Protein AF-0000000079965538 (afdb_homodimer)

Radius of gyration: 33.26 Å; Cα contacts (8 Å, |Δi|>4): 2580; chains: 2; bounding box: 80×128×108 Å

Solvent-accessible surface area (backbone atoms only — not comparable to full-atom values): 58099 Å² total; per-residue (Å²): 126,87,72,75,76,78,76,81,76,79,78,73,76,74,78,76,73,77,70,75,72,71,73,68,72,66,69,77,70,82,68,76,47,33,67,59,51,51,52,51,25,42,48,55,34,40,27,68,70,48,57,70,65,56,47,27,44,31,38,38,20,64,74,40,28,33,28,42,28,76,57,60,20,33,46,84,71,29,68,62,23,52,32,22,52,32,27,33,43,33,43,35,40,38,50,88,47,96,38,49,36,37,37,40,38,40,36,33,32,50,25,67,83,47,25,72,65,29,55,68,41,73,47,46,40,30,27,38,36,34,30,38,67,96,81,27,34,26,27,33,68,35,40,12,80,42,66,78,36,64,81,39,70,45,77,30,66,39,45,8,54,58,12,35,49,51,37,54,49,48,49,69,71,35,92,57,38,64,59,52,45,58,72,64,69,45,68,39,56,43,72,47,76,43,66,62,33,77,32,47,30,35,29,29,67,86,76,53,36,32,44,27,33,35,88,86,67,35,36,72,31,36,37,33,35,73,38,53,31,82,39,68,27,80,37,39,48,30,40,34,39,37,74,65,40,76,54,87,62,25,57,41,63,29,34,40,32,34,28,42,60,69,71,43,56,35,30,42,36,31,36,77,41,78,45,67,61,62,94,68,63,91,66,72,79,58,76,81,83,79,85,48,80,68,22,45,52,42,87,46,94,89,57,38,59,40,60,52,49,58,30,47,73,61,49,60,60,81,66,80,88,80,71,43,66,87,60,42,45,74,44,60,87,42,85,79,38,75,46,38,36,41,36,36,52,78,77,60,40,37,41,36,36,42,50,44,84,89,63,46,25,36,32,42,41,20,32,50,73,54,38,59,39,49,52,51,42,30,42,71,73,69,67,39,65,62,41,32,36,28,44,39,28,78,39,44,73,28,28,54,11,44,62,60,45,48,72,73,64,20,25,39,44,40,50,58,90,48,54,74,58,43,50,48,62,64,71,49,78,85,30,50,45,69,28,39,67,89,44,52,46,64,52,68,45,93,54,41,26,43,37,43,37,44,42,72,60,42,60,62,30,61,57,25,35,41,35,42,40,34,37,48,76,58,44,72,79,49,74,36,37,33,41,40,57,77,47,58,33,67,80,38,51,89,58,35,63,57,51,48,31,45,47,50,50,52,51,38,50,75,41,17,46,34,45,79,19,33,28,46,30,22,27,47,56,68,52,38,47,52,60,54,32,62,72,67,65,49,46,68,48,91,32,31,51,73,47,39,68,79,69,127,129,87,82,86,82,85,83,76,82,71,81,74,72,81,78,76,74,75,71,77,74,74,74,70,73,67,71,78,70,84,68,74,47,34,67,57,50,51,52,51,26,42,48,55,35,39,26,69,69,46,58,70,65,54,46,28,45,32,38,38,20,64,75,40,27,32,27,40,27,78,58,59,20,34,46,85,73,28,69,62,23,52,33,23,50,32,28,32,42,33,44,36,39,38,49,84,46,96,38,48,37,37,36,40,40,40,37,34,32,50,26,67,84,46,25,73,64,31,57,70,43,72,48,46,41,29,28,37,37,34,31,40,68,96,82,28,34,26,26,33,67,34,39,12,80,43,65,80,37,65,82,39,70,45,77,30,66,38,45,8,55,58,14,35,49,51,37,54,48,47,50,67,71,35,91,58,39,66,59,51,46,58,71,64,68,46,66,38,57,43,74,47,76,44,64,62,32,78,32,48,30,36,28,28,69,85,76,53,37,32,43,24,32,34,87,86,67,39,36,73,32,36,36,36,36,75,38,54,30,80,40,70,26,80,37,41,47,31,41,34,41,35,74,64,40,78,53,88,62,25,57,41,64,29,34,40,32,33,29,41,61,68,70,43,55,34,30,43,36,31,34,76,42,78,43,68,62,62,92,68,65,89,66,72,79,58,76,80,83,77,85,49,79,67,21,43,53,43,87,46,93,90,56,37,60,40,60,53,48,59,29,47,73,62,48,61,61,80,65,80,88,79,71,44,68,87,60,42,45,73,44,60,87,41,83,79,37,75,44,38,34,41,36,36,53,76,78,61,42,39,39,37,35,40,51,43,84,88,62,45,25,36,33,41,42,20,32,50,72,54,36,59,40,50,50,52,43,32,42,70,73,70,66,39,64,61,42,32,36,29,46,39,29,77,38,43,73,29,29,53,11,43,62,62,44,47,73,74,64,20,27,40,43,39,48,57,89,48,52,73,58,44,50,49,62,64,71,50,79,88,31,51,43,69,27,40,66,91,45,54,45,64,51,67,46,90,55,40,28,43,36,43,38,44,42,73,60,43,61,60,29,59,57,26,34,40,34,42,37,34,41,48,76,58,44,74,79,50,74,36,36,33,40,39,56,77,47,58,32,68,80,37,50,88,58,35,63,56,51,48,31,45,48,50,51,53,51,38,49,74,42,17,46,34,43,79,18,33,29,44,30,24,28,47,57,69,52,38,47,53,61,54,34,62,72,68,65,50,46,67,48,90,31,30,53,72,48,38,70,78,68,129

Sequence (1104 aa):
MFPNYSIATLLALSSHVLGHSISCRQENSSTSDPQILLGQTITALGGNESISALQSVAYIGGTIFRSKSILFAISLDGLDAPGVTTGLQNITFSYSEPSVTQRIDKFAQLGSHFTFGRPNLPPMDYSMVVQTGDSGFASIVRGSFNFYAPTAEPTGYTDGLLAEYMISEAHKWNPLLLSTIQSNSNLSFRQETVGAVQLSGVYDENLGIAVFLDPQTQLPHTIRTYENHPFFGPSTADLRVSHYRTVEGVQLPSRFKQIYNNKHVLSDYRADEILVDSEIAADFFAVTGTIPETSVPARNPEYDFAEIGESTAVFFWAGPFSGTLETLQAIQPIADLPSLWQLDFGSGFRQAVVELDDGSVIVIDASAHQSKVLIEWAEQTLGKPVTHVWPSHHHHDHAFGLTDYVAIGAKVILPETSVGYYAALNLSDAQVITYTVDTPYTVSDNRTQLALVHMGDTIHAEDIGYAYIRPAFPTTNSSTAIFDADHCNLNFVETFDQGTTEALLSSLAADGVAANAMLIAAHGPVGTLQNLTNVTSFPYPNHSPLDFQYSSMFPNYSIATLLALSSHVLGHSISCRQENSSTSDPQILLGQTITALGGNESISALQSVAYIGGTIFRSKSILFAISLDGLDAPGVTTGLQNITFSYSEPSVTQRIDKFAQLGSHFTFGRPNLPPMDYSMVVQTGDSGFASIVRGSFNFYAPTAEPTGYTDGLLAEYMISEAHKWNPLLLSTIQSNSNLSFRQETVGAVQLSGVYDENLGIAVFLDPQTQLPHTIRTYENHPFFGPSTADLRVSHYRTVEGVQLPSRFKQIYNNKHVLSDYRADEILVDSEIAADFFAVTGTIPETSVPARNPEYDFAEIGESTAVFFWAGPFSGTLETLQAIQPIADLPSLWQLDFGSGFRQAVVELDDGSVIVIDASAHQSKVLIEWAEQTLGKPVTHVWPSHHHHDHAFGLTDYVAIGAKVILPETSVGYYAALNLSDAQVITYTVDTPYTVSDNRTQLALVHMGDTIHAEDIGYAYIRPAFPTTNSSTAIFDADHCNLNFVETFDQGTTEALLSSLAADGVAANAMLIAAHGPVGTLQNLTNVTSFPYPNHSPLDFQYSS

InterPro domains:
  IPR001279 Metallo-beta-lactamase [PF00753] (353-417)
  IPR036866 Ribonuclease Z/Hydroxyacylglutathione hydrolase-like [G3DSA:3.60.15.10] (341-538)
  IPR036866 Ribonuclease Z/Hydroxyacylglutathione hydrolase-like [SSF56281] (348-529)

Foldseek 3Di:
DCPDPPDPPDPPPPPPPPPPPPPPPPPLPPDQFQVVLLQLQCVLFQHPVQLVPFFKKKQWFFPFKWFFAPLQAQELPATDHTLFPGWTWMWMWGPPDVKIKIKIWIWGFGTPLLCQQPLPGHTAGWMWMWIDDQQTWIFTDAFDLASNCRGDGTPTTDFQALNQLVNLVCLQQDPCVSVVLVVLVAKGKDWDDAQHDIFIFIARPVSQKTFTADSVSSYTAKIWHWWQDQQPGIKIWIKGFDDWDQDSSGTDGFWIWIDIRNPHTGIITGRPDMDTPDDDDPCNNPGDDDQDPRRNHDDDPLDMSNNSVSCVSNSNDDDDQDFALVQKDWDDPFPLQNQKIWIDRPPQFIWMWGAAPVQAIETEFAARPVLVRVQVCCCVPVVGGHAEYEQQADNHRGPSRVLVCVVVPHAYEFAPVNVSSRVSSVDDPVRYHHAHQVGWDWDDDQFKIKTWHFQCDAPRHRGGTKMKMFTLDDDQPGEIAIEHERLAALVCRLSDDLVSLVSVQVVCQVQLPAQFYWYHYRGHDTGGNVSSCVNNVDDGDNGGNVRGNNRD/DDDDDDDDPPPDDPDPPPPPPPPPPPPLPPDQDQVVLLQLQCVLFQHDVQLVPFFKKKQWFFPFKWFFAPLQAQELPATDHTLFPGWTWMWMWGPPDVKIKIKIWIWGQGTPLLCQQVLPRHTATWMWMWIDDQQTWIFTDAFDLASNCRGDGTPTTDFQALNQLVNLVCLQQDPCNSVVLVVLVAKGKDWDDAQHDIFIFIARPVSQKTFTADSVSSYTAKIWHWWQDQQPGIKIWIKGFDDWDQDSSGTDGFWIWIDIRNPHTGIITGRPDMDTPDDDDPCNNPGDDDQDPRRNHDDDPLDMSNNSVSCVSNSNDDDDDDFALVQKDWDDPFPLQNQKIWIDRPPQFIWMWGAAPVQAIETEFAARPVLVRVQVCCCVPVVGGHAEYEQQADNHRGPSRVLVCVVVPHAYEFAPVNVSSRVSSVADPVRYHHAHQVGWDWDDDQFKIKTWHFLCDAPRHRGGTKMKMFTLDDDQPGEIAIEHERLAALVCRLSDDLVSLVSVQVVCQVQLPAQFYWYHYRGHDTGGNVSSCVNNVDDGDNGGNVRGNNRD

Organism: NCBI:txid1448308

Secondary structure (DSSP, 8-state):
---------------------------------HHHHHHHHHHHHT-HHHHHT--EEEEEESS-EEEE-STT-SSSSS---EEEEEEEEEEEEE-SSSS-EEEEEEEEEEPGGGGGT-TT-PPEEEEEEEE-STT-EEEEEEEE--TT-TTPPP-EEPPHHHHHHHHHHHHHH-TTHHHHHHHHT-EEEEEEEETTEEEEEEEETTTTEEEEE-TTT-SEEEEEEEEEETTTEEEEEEEEEES-EEETTEEE--EEEEEETTTEEEEEEE-SEEEES----TTTT---SPPPGGGS---BTTB-HHHHHHHHHTT----S----TTT-EEE---TT-TTEEEEE-SSSBEEEEEE-TTS-EEEES--TTHHHHHHHHIIIIISS---EEE-SSSSGGGTTTHHHHHHTT-EEEEEGGGGGGGGGG---GGGEEEE-SSS-EEEE-SSEEEEEEE-TT-SS-TT-EEEEEEESS--TT---EEEESSS--GGGTTTS-HHHHHHHHHHHHHHT--TT-EEEESBS--EEHHHHHHHHT-------GGG-S---/---------------------------------HHHHHHHHHHHHT-HHHHHT--EEEEEESS-EEEE-STT-SSSSS---EEEEEEEEEEEEE-SSSS-EEEEEEEEEEPGGGGGT-TT-PPEEEEEEEE-STT-EEEEEEEE--TT-TTPPP-EEPPHHHHHHHHHHHHHH-TTHHHHHHHHT-EEEEEEEETTEEEEEEEETTTTEEEEE-TTT-SEEEEEEEEEETTTEEEEEEEEEES-EEETTEEE--EEEEEETTTEEEEEEE-SEEEES----TTTT---SPPPGGGS---BTTB-HHHHHHHHHTT----S----TTT-EEE---TT-TTEEEEE-SSSBEEEEEE-TTS-EEEES--TTHHHHHHHHIIIIISS---EEE-SSSSGGGTTTHHHHHHTTPEEEEEGGGGGGGGGG---GGGEEEE-SSS-EEEE-SSEEEEEEE-TT-SS-TT-EEEEEEESS--TT---EEEESSS--GGGTTTS-HHHHHHHHHHHHHHT--TT-EEEESBS--EEHHHHHHHHT-------GGG-S---

Nearest PDB structures (foldseek):
  6v54-assembly1_A  TM=6.301E-01  e=7.893E-09  Hirschia baltica ATCC 49814
  7ayj-assembly1_A  TM=6.089E-01  e=1.232E-08  Pseudomonas aeruginosa
  6v3q-assembly1_B  TM=6.558E-01  e=8.172E-08  Pseudomonas aeruginosa
  5acu-assembly1_A  TM=5.826E-01  e=4.952E-08  Pseudomonas aeruginosa
  4kr4-assembly1_C  TM=3.078E-01  e=2.400E+00  Salmonella enterica subsp. enterica serovar Typhi

pLDDT: mean 91.67, std 16.1, range [17.64, 98.94]

Structure (mmCIF, N/CA/C/O backbone):
data_AF-0000000079965538-model_v1
#
loop_
_entity.id
_entity.type
_entity.pdbx_description
1 polymer 'Metallo-beta-lactamase domain-containing protein'
#
loop_
_atom_site.group_PDB
_atom_site.id
_atom_site.type_symbol
_atom_site.label_atom_id
_atom_site.label_alt_id
_atom_site.label_comp_id
_atom_site.label_asym_id
_atom_site.label_entity_id
_atom_site.label_seq_id
_atom_site.pdbx_PDB_ins_code
_atom_site.Cartn_x
_atom_site.Cartn_y
_atom_site.Cartn_z
_atom_site.occupancy
_atom_site.B_iso_or_equiv
_atom_site.auth_seq_id
_atom_site.auth_comp_id
_atom_site.auth_asym_id
_atom_site.auth_atom_id
_atom_site.pdbx_PDB_model_num
ATOM 1 N N . MET A 1 1 ? -18.172 29.234 69 1 21.11 1 MET A N 1
ATOM 2 C CA . MET A 1 1 ? -18.359 30.5 69.688 1 21.11 1 MET A CA 1
ATOM 3 C C . MET A 1 1 ? -17.734 31.656 68.938 1 21.11 1 MET A C 1
ATOM 5 O O . MET A 1 1 ? -18.297 32.75 68.875 1 21.11 1 MET A O 1
ATOM 9 N N . PHE A 1 2 ? -16.453 31.453 68.625 1 21.7 2 PHE A N 1
ATOM 10 C CA . PHE A 1 2 ? -15.648 32.656 68.562 1 21.7 2 PHE A CA 1
ATOM 11 C C . PHE A 1 2 ? -16.047 33.531 67.375 1 21.7 2 PHE A C 1
ATOM 13 O O . PHE A 1 2 ? -16.078 33.031 66.25 1 21.7 2 PHE A O 1
ATOM 20 N N . PRO A 1 3 ? -16.797 34.5 67.688 1 22.42 3 PRO A N 1
ATOM 21 C CA . PRO A 1 3 ? -17.641 35.344 66.812 1 22.42 3 PRO A CA 1
ATOM 22 C C . PRO A 1 3 ? -16.844 36.312 65.938 1 22.42 3 PRO A C 1
ATOM 24 O O . PRO A 1 3 ? -17.438 37.188 65.312 1 22.42 3 PRO A O 1
ATOM 27 N N . ASN A 1 4 ? -15.492 36.031 66.062 1 21.34 4 ASN A N 1
ATOM 28 C CA . ASN A 1 4 ? -14.664 37.219 65.875 1 21.34 4 ASN A CA 1
ATOM 29 C C . ASN A 1 4 ? -14.992 37.938 64.562 1 21.34 4 ASN A C 1
ATOM 31 O O . ASN A 1 4 ? -15.32 37.312 63.562 1 21.34 4 ASN A O 1
ATOM 35 N N . TYR A 1 5 ? -15.211 39.219 64.688 1 21.91 5 TYR A N 1
ATOM 36 C CA . TYR A 1 5 ? -15.789 40.375 64.062 1 21.91 5 TYR A CA 1
ATOM 37 C C . TYR A 1 5 ? -14.945 40.812 62.844 1 21.91 5 TYR A C 1
ATOM 39 O O . TYR A 1 5 ? -13.969 41.531 63 1 21.91 5 TYR A O 1
ATOM 47 N N . SER A 1 6 ? -14.266 39.844 62.125 1 21 6 SER A N 1
ATOM 48 C CA . SER A 1 6 ? -13.078 40.281 61.406 1 21 6 SER A CA 1
ATOM 49 C C . SER A 1 6 ? -13.406 41.438 60.469 1 21 6 SER A C 1
ATOM 51 O O . SER A 1 6 ? -14.469 41.469 59.844 1 21 6 SER A O 1
ATOM 53 N N . ILE A 1 7 ? -12.672 42.531 60.688 1 18.69 7 ILE A N 1
ATOM 54 C CA . ILE A 1 7 ? -12.602 43.938 60.312 1 18.69 7 ILE A CA 1
ATOM 55 C C . ILE A 1 7 ? -12.703 44.031 58.781 1 18.69 7 ILE A C 1
ATOM 57 O O . ILE A 1 7 ? -12.094 43.25 58.062 1 18.69 7 ILE A O 1
ATOM 61 N N . ALA A 1 8 ? -13.562 44.938 58.406 1 24.53 8 ALA A N 1
ATOM 62 C CA . ALA A 1 8 ? -14.227 45.469 57.219 1 24.53 8 ALA A CA 1
ATOM 63 C C . ALA A 1 8 ? -13.242 46.219 56.312 1 24.53 8 ALA A C 1
ATOM 65 O O . ALA A 1 8 ? -12.914 47.375 56.562 1 24.53 8 ALA A O 1
ATOM 66 N N . THR A 1 9 ? -11.859 45.594 56.312 1 20.44 9 THR A N 1
ATOM 67 C CA . THR A 1 9 ? -10.898 46.5 55.719 1 20.44 9 THR A CA 1
ATOM 68 C C . THR A 1 9 ? -11.422 47.062 54.406 1 20.44 9 THR A C 1
ATOM 70 O O . THR A 1 9 ? -12.062 46.344 53.625 1 20.44 9 THR A O 1
ATOM 73 N N . LEU A 1 10 ? -11.32 48.406 54.344 1 22.91 10 LEU A N 1
ATOM 74 C CA . LEU A 1 10 ? -11.641 49.5 53.438 1 22.91 10 LEU A CA 1
ATOM 75 C C . LEU A 1 10 ? -11.07 49.219 52.031 1 22.91 10 LEU A C 1
ATOM 77 O O . LEU A 1 10 ? -9.891 48.906 51.906 1 22.91 10 LEU A O 1
ATOM 81 N N 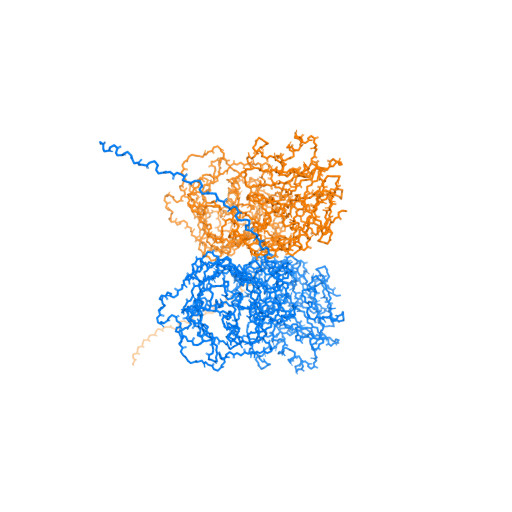. LEU A 1 11 ? -11.953 48.938 51.125 1 22.69 11 LEU A N 1
ATOM 82 C CA . LEU A 1 11 ? -11.867 48.594 49.719 1 22.69 11 LEU A CA 1
ATOM 83 C C . LEU A 1 11 ? -11.297 49.75 48.906 1 22.69 11 LEU A C 1
ATOM 85 O O . LEU A 1 11 ? -11.977 50.75 48.688 1 22.69 11 LEU A O 1
ATOM 89 N N . ALA A 1 12 ? -10.086 50.281 49.469 1 23.81 12 ALA A N 1
ATOM 90 C CA . ALA A 1 12 ? -9.711 51.469 48.656 1 23.81 12 ALA A CA 1
ATOM 91 C C . ALA A 1 12 ? -9.734 51.125 47.188 1 23.81 12 ALA A C 1
ATOM 93 O O . ALA A 1 12 ? -9.328 50.031 46.781 1 23.81 12 ALA A O 1
ATOM 94 N N . LEU A 1 13 ? -10.422 51.906 46.438 1 24.78 13 LEU A N 1
ATOM 95 C CA . LEU A 1 13 ? -10.789 52.062 45.031 1 24.78 13 LEU A CA 1
ATOM 96 C C . LEU A 1 13 ? -9.555 52.312 44.188 1 24.78 13 LEU A C 1
ATOM 98 O O . LEU A 1 13 ? -8.961 53.406 44.281 1 24.78 13 LEU A O 1
ATOM 102 N N . SER A 1 14 ? -8.422 51.562 44.438 1 22.28 14 SER A N 1
ATOM 103 C CA . SER A 1 14 ? -7.34 52.094 43.594 1 22.28 14 SER A CA 1
ATOM 104 C C . SER A 1 14 ? -7.746 52.156 42.125 1 22.28 14 SER A C 1
ATOM 106 O O . SER A 1 14 ? -8.484 51.312 41.656 1 22.28 14 SER A O 1
ATOM 108 N N . SER A 1 15 ? -7.781 53.406 41.625 1 24.23 15 SER A N 1
ATOM 109 C CA . SER A 1 15 ? -7.992 53.875 40.25 1 24.23 15 SER A CA 1
ATOM 110 C C . SER A 1 15 ? -7.055 53.156 39.281 1 24.23 15 SER A C 1
ATOM 112 O O . SER A 1 15 ? -5.832 53.219 39.438 1 24.23 15 SER A O 1
ATOM 114 N N . HIS A 1 16 ? -7.445 52 38.875 1 23.88 16 HIS A N 1
ATOM 115 C CA . HIS A 1 16 ? -6.703 51.25 37.875 1 23.88 16 HIS A CA 1
ATOM 116 C C . HIS A 1 16 ? -6.516 52.094 36.625 1 23.88 16 HIS A C 1
ATOM 118 O O . HIS A 1 16 ? -7.492 52.531 36 1 23.88 16 HIS A O 1
ATOM 124 N N . VAL A 1 17 ? -5.488 53 36.719 1 28.3 17 VAL A N 1
ATOM 125 C CA . VAL A 1 17 ? -5.09 53.625 35.469 1 28.3 17 VAL A CA 1
ATOM 126 C C . VAL A 1 17 ? -4.875 52.562 34.406 1 28.3 17 VAL A C 1
ATOM 128 O O . VAL A 1 17 ? -4.156 51.594 34.625 1 28.3 17 VAL A O 1
ATOM 131 N N . LEU A 1 18 ? -5.809 52.469 33.531 1 28.58 18 LEU A N 1
ATOM 132 C CA . LEU A 1 18 ? -5.84 51.719 32.281 1 28.58 18 LEU A CA 1
ATOM 133 C C . LEU A 1 18 ? -4.594 52 31.438 1 28.58 18 LEU A C 1
ATOM 135 O O . LEU A 1 18 ? -4.445 53.094 30.891 1 28.58 18 LEU A O 1
ATOM 139 N N . GLY A 1 19 ? -3.412 51.656 32.094 1 24.86 19 GLY A N 1
ATOM 140 C CA . GLY A 1 19 ? -2.33 51.844 31.141 1 24.86 19 GLY A CA 1
ATOM 141 C C . GLY A 1 19 ? -2.588 51.156 29.828 1 24.86 19 GLY A C 1
ATOM 142 O O . GLY A 1 19 ? -2.988 49.969 29.797 1 24.86 19 GLY A O 1
ATOM 143 N N . HIS A 1 20 ? -2.998 51.938 28.859 1 28.92 20 HIS A N 1
ATOM 144 C CA . HIS A 1 20 ? -3.07 51.531 27.469 1 28.92 20 HIS A CA 1
ATOM 145 C C . HIS A 1 20 ? -1.795 50.812 27.047 1 28.92 20 HIS A C 1
ATOM 147 O O . HIS A 1 20 ? -0.709 51.406 27.062 1 28.92 20 HIS A O 1
ATOM 153 N N . SER A 1 21 ? -1.704 49.562 27.484 1 26.17 21 SER A N 1
ATOM 154 C CA . SER A 1 21 ? -0.594 48.812 26.891 1 26.17 21 SER A CA 1
ATOM 155 C C . SER A 1 21 ? -0.616 48.938 25.359 1 26.17 21 SER A C 1
ATOM 157 O O . SER A 1 21 ? -1.601 48.562 24.719 1 26.17 21 SER A O 1
ATOM 159 N N . ILE A 1 22 ? -0.027 49.938 24.891 1 32.12 22 ILE A N 1
ATOM 160 C CA . ILE A 1 22 ? 0.33 49.969 23.469 1 32.12 22 ILE A CA 1
ATOM 161 C C . ILE A 1 22 ? 0.951 48.625 23.078 1 32.12 22 ILE A C 1
ATOM 163 O O . ILE A 1 22 ? 1.979 48.219 23.641 1 32.12 22 ILE A O 1
ATOM 167 N N . SER A 1 23 ? 0.077 47.781 22.766 1 29.77 23 SER A N 1
ATOM 168 C CA . SER A 1 23 ? 0.604 46.625 22.062 1 29.77 23 SER A CA 1
ATOM 169 C C . SER A 1 23 ? 1.526 47.031 20.922 1 29.77 23 SER A C 1
ATOM 171 O O . SER A 1 23 ? 1.085 47.656 19.953 1 29.77 23 SER A O 1
ATOM 173 N N . CYS A 1 24 ? 2.658 47.531 21.25 1 27.06 24 CYS A N 1
ATOM 174 C CA . CYS A 1 24 ? 3.656 47.594 20.188 1 27.06 24 CYS A CA 1
ATOM 175 C C . CYS A 1 24 ? 3.633 46.344 19.328 1 27.06 24 CYS A C 1
ATOM 177 O O . CYS A 1 24 ? 3.984 45.25 19.797 1 27.06 24 CYS A O 1
ATOM 179 N N . ARG A 1 25 ? 2.805 46.406 18.5 1 36.41 25 ARG A N 1
ATOM 180 C CA . ARG A 1 25 ? 3.004 45.531 17.359 1 36.41 25 ARG A CA 1
ATOM 181 C C . ARG A 1 25 ? 4.461 45.531 16.906 1 36.41 25 ARG A C 1
ATOM 183 O O . ARG A 1 25 ? 4.898 46.438 16.203 1 36.41 25 ARG A O 1
ATOM 190 N N . GLN A 1 26 ? 5.348 45.156 17.859 1 31.5 26 GLN A N 1
ATOM 191 C CA . GLN A 1 26 ? 6.656 44.938 17.266 1 31.5 26 GLN A CA 1
ATOM 192 C C . GLN A 1 26 ? 6.531 44.25 15.891 1 31.5 26 GLN A C 1
ATOM 194 O O . GLN A 1 26 ? 6.023 43.156 15.781 1 31.5 26 GLN A O 1
ATOM 199 N N . GLU A 1 27 ? 6.379 44.938 14.938 1 37.75 27 GLU A N 1
ATOM 200 C CA . GLU A 1 27 ? 6.68 44.375 13.617 1 37.75 27 GLU A CA 1
ATOM 201 C C . GLU A 1 27 ? 7.91 43.5 13.656 1 37.75 27 GLU A C 1
ATOM 203 O O . GLU A 1 27 ? 9.023 43.969 13.906 1 37.75 27 GLU A O 1
ATOM 208 N N . ASN A 1 28 ? 7.867 42.281 14.219 1 43.44 28 ASN A N 1
ATOM 209 C CA . ASN A 1 28 ? 8.984 41.344 14.117 1 43.44 28 ASN A CA 1
ATOM 210 C C . ASN A 1 28 ? 9.742 41.531 12.805 1 43.44 28 ASN A C 1
ATOM 212 O O . ASN A 1 28 ? 9.242 41.156 11.734 1 43.44 28 ASN A O 1
ATOM 216 N N . SER A 1 29 ? 10.281 42.562 12.523 1 47.97 29 SER A N 1
ATOM 217 C CA . SER A 1 29 ? 11.195 42.844 11.422 1 47.97 29 SER A CA 1
ATOM 218 C C . SER A 1 29 ? 12.047 41.625 11.086 1 47.97 29 SER A C 1
ATOM 220 O O . SER A 1 29 ? 12.836 41.156 11.914 1 47.97 29 SER A O 1
ATOM 222 N N . SER A 1 30 ? 11.531 40.688 10.227 1 64.12 30 SER A N 1
ATOM 223 C CA . SER A 1 30 ? 12.25 39.562 9.648 1 64.12 30 SER A CA 1
ATOM 224 C C . SER A 1 30 ? 13.656 39.969 9.219 1 64.12 30 SER A C 1
ATOM 226 O O . SER A 1 30 ? 13.828 40.75 8.281 1 64.12 30 SER A O 1
ATOM 228 N N . THR A 1 31 ? 14.578 40.062 10.164 1 75.69 31 THR A N 1
ATOM 229 C CA . THR A 1 31 ? 15.969 40.344 9.836 1 75.69 31 THR A CA 1
ATOM 230 C C . THR A 1 31 ? 16.531 39.25 8.906 1 75.69 31 THR A C 1
ATOM 232 O O . THR A 1 31 ? 16.125 38.094 8.984 1 75.69 31 THR A O 1
ATOM 235 N N . SER A 1 32 ? 17.281 39.812 7.949 1 87.31 32 SER A N 1
ATOM 236 C CA . SER A 1 32 ? 18.031 38.906 7.078 1 87.31 32 SER A CA 1
ATOM 237 C C . SER A 1 32 ? 19.453 38.719 7.566 1 87.31 32 SER A C 1
ATOM 239 O O . SER A 1 32 ? 20.281 38.094 6.887 1 87.31 32 SER A O 1
ATOM 241 N N . ASP A 1 33 ? 19.75 39.25 8.742 1 92.88 33 ASP A N 1
ATOM 242 C CA . ASP A 1 33 ? 21.062 39 9.336 1 92.88 33 ASP A CA 1
ATOM 243 C C . ASP A 1 33 ? 21.078 37.656 10.055 1 92.88 33 ASP A C 1
ATOM 245 O O . ASP A 1 33 ? 20.406 37.469 11.062 1 92.88 33 ASP A O 1
ATOM 249 N N . PRO A 1 34 ? 21.906 36.781 9.633 1 95.56 34 PRO A N 1
ATOM 250 C CA . PRO A 1 34 ? 21.891 35.438 10.203 1 95.56 34 PRO A CA 1
ATOM 251 C C . PRO A 1 34 ? 22.328 35.406 11.656 1 95.56 34 PRO A C 1
ATOM 253 O O . PRO A 1 34 ? 21.875 34.562 12.43 1 95.56 34 PRO A O 1
ATOM 256 N N . GLN A 1 35 ? 23.188 36.312 12.086 1 95.06 35 GLN A N 1
ATOM 257 C CA . GLN A 1 35 ? 23.641 36.312 13.469 1 95.06 35 GLN A CA 1
ATOM 258 C C . GLN A 1 35 ? 22.516 36.75 14.406 1 95.06 35 GLN A C 1
ATOM 260 O O . GLN A 1 35 ? 22.391 36.219 15.516 1 95.06 35 GLN A O 1
ATOM 265 N N . ILE A 1 36 ? 21.766 37.688 13.969 1 94.88 36 ILE A N 1
ATOM 266 C CA . ILE A 1 36 ? 20.625 38.156 14.773 1 94.88 36 ILE A CA 1
ATOM 267 C C . ILE A 1 36 ? 19.578 37.031 14.867 1 94.88 36 ILE A C 1
ATOM 269 O O . ILE A 1 36 ? 19.047 36.781 15.953 1 94.88 36 ILE A O 1
ATOM 273 N N . LEU A 1 37 ? 19.312 36.406 13.758 1 95.31 37 LEU A N 1
ATOM 274 C CA . LEU A 1 37 ? 18.359 35.281 13.75 1 95.31 37 LEU A CA 1
ATOM 275 C C . LEU A 1 37 ? 18.797 34.188 14.703 1 95.31 37 LEU A C 1
ATOM 277 O O . LEU A 1 37 ? 17.984 33.656 15.461 1 95.31 37 LEU A O 1
ATOM 281 N N . LEU A 1 38 ? 20.062 33.844 14.602 1 96.38 38 LEU A N 1
ATOM 282 C CA . LEU A 1 38 ? 20.609 32.812 15.477 1 96.38 38 LEU A CA 1
ATOM 283 C C . LEU A 1 38 ? 20.453 33.188 16.938 1 96.38 38 LEU A C 1
ATOM 285 O O . LEU A 1 38 ? 20.078 32.375 17.766 1 96.38 38 LEU A O 1
ATOM 289 N N . GLY A 1 39 ? 20.812 34.438 17.266 1 95.31 39 GLY A N 1
ATOM 290 C CA . GLY A 1 39 ? 20.672 34.906 18.641 1 95.31 39 GLY A CA 1
ATOM 291 C C . GLY A 1 39 ? 19.25 34.844 19.141 1 95.31 39 GLY A C 1
ATOM 292 O O . GLY A 1 39 ? 19.016 34.438 20.281 1 95.31 39 GLY A O 1
ATOM 293 N N . GLN A 1 40 ? 18.312 35.25 18.312 1 95.25 40 GLN A N 1
ATOM 294 C CA . GLN A 1 40 ? 16.891 35.219 18.672 1 95.25 40 GLN A CA 1
ATOM 295 C C . GLN A 1 40 ? 16.422 33.812 18.922 1 95.25 40 GLN A C 1
ATOM 297 O O . GLN A 1 40 ? 15.68 33.531 19.859 1 95.25 40 GLN A O 1
ATOM 302 N N . THR A 1 41 ? 16.859 32.875 18.094 1 96.94 41 THR A N 1
ATOM 303 C CA . THR A 1 41 ? 16.438 31.5 18.219 1 96.94 41 THR A CA 1
ATOM 304 C C . THR A 1 41 ? 17.031 30.859 19.469 1 96.94 41 THR A C 1
ATOM 306 O O . THR A 1 41 ? 16.359 30.094 20.172 1 96.94 41 THR A O 1
ATOM 309 N N . ILE A 1 42 ? 18.25 31.094 19.734 1 97.06 42 ILE A N 1
ATOM 310 C CA . ILE A 1 42 ? 18.891 30.562 20.922 1 97.06 42 ILE A CA 1
ATOM 311 C C . ILE A 1 42 ? 18.172 31.078 22.172 1 97.06 42 ILE A C 1
ATOM 313 O O . ILE A 1 42 ? 17.953 30.312 23.125 1 97.06 42 ILE A O 1
ATOM 317 N N . THR A 1 43 ? 17.766 32.344 22.125 1 96.88 43 THR A N 1
ATOM 318 C CA . THR A 1 43 ? 16.984 32.906 23.219 1 96.88 43 THR A CA 1
ATOM 319 C C . THR A 1 43 ? 15.641 32.188 23.359 1 96.88 43 THR A C 1
ATOM 321 O O . THR A 1 43 ? 15.234 31.828 24.453 1 96.88 43 THR A O 1
ATOM 324 N N . ALA A 1 44 ? 14.992 32 22.234 1 97.44 44 ALA A N 1
ATOM 325 C CA . ALA A 1 44 ? 13.703 31.312 22.219 1 97.44 44 ALA A CA 1
ATOM 326 C C . ALA A 1 44 ? 13.82 29.891 22.766 1 97.44 44 ALA A C 1
ATOM 328 O O . ALA A 1 44 ? 12.891 29.391 23.391 1 97.44 44 ALA A O 1
ATOM 329 N N . LEU A 1 45 ? 14.969 29.25 22.625 1 97.75 45 LEU A N 1
ATOM 330 C CA . LEU A 1 45 ? 15.195 27.859 23.031 1 97.75 45 LEU A CA 1
ATOM 331 C C . LEU A 1 45 ? 15.469 27.781 24.531 1 97.75 45 LEU A C 1
ATOM 333 O O . LEU A 1 45 ? 15.414 26.703 25.125 1 97.75 45 LEU A O 1
ATOM 337 N N . GLY A 1 46 ? 15.781 28.812 25.125 1 96.38 46 GLY A N 1
ATOM 338 C CA . GLY A 1 46 ? 16.031 28.828 26.562 1 96.38 46 GLY A CA 1
ATOM 339 C C . GLY A 1 46 ? 17.297 29.562 26.953 1 96.38 46 GLY A C 1
ATOM 340 O O . GLY A 1 46 ? 17.578 29.734 28.141 1 96.38 46 GLY A O 1
ATOM 341 N N . GLY A 1 47 ? 18.078 29.953 25.922 1 96.25 47 GLY A N 1
ATOM 342 C CA . GLY A 1 47 ? 19.281 30.734 26.188 1 96.25 47 GLY A CA 1
ATOM 343 C C . GLY A 1 47 ? 20.531 29.875 26.266 1 96.25 47 GLY A C 1
ATOM 344 O O . GLY A 1 47 ? 20.453 28.688 26.578 1 96.25 47 GLY A O 1
ATOM 345 N N . ASN A 1 48 ? 21.703 30.484 26.047 1 94.38 48 ASN A N 1
ATOM 346 C CA . ASN A 1 48 ? 22.984 29.781 25.984 1 94.38 48 ASN A CA 1
ATOM 347 C C . ASN A 1 48 ? 23.297 29.078 27.312 1 94.38 48 ASN A C 1
ATOM 349 O O . ASN A 1 48 ? 23.812 27.953 27.312 1 94.38 48 ASN A O 1
ATOM 353 N N . GLU A 1 49 ? 23.016 29.641 28.375 1 93.69 49 GLU A N 1
ATOM 354 C CA . GLU A 1 49 ? 23.359 29.078 29.672 1 93.69 49 GLU A CA 1
ATOM 355 C C . GLU A 1 49 ? 22.641 27.75 29.906 1 93.69 49 GLU A C 1
ATOM 357 O O . GLU A 1 49 ? 23.281 26.75 30.266 1 93.69 49 GLU A O 1
ATOM 362 N N . SER A 1 50 ? 21.328 27.781 29.703 1 94.44 50 SER A N 1
ATOM 363 C CA . SER A 1 50 ? 20.547 26.562 29.906 1 94.44 50 SER A CA 1
ATOM 364 C C . SER A 1 50 ? 20.922 25.484 28.906 1 94.44 50 SER A C 1
ATOM 366 O O . SER A 1 50 ? 21.031 24.312 29.281 1 94.44 50 SER A O 1
ATOM 368 N N . ILE A 1 51 ? 21.141 25.875 27.734 1 93.88 51 ILE A N 1
ATOM 369 C CA . ILE A 1 51 ? 21.453 24.922 26.656 1 93.88 51 ILE A CA 1
ATOM 370 C C . ILE A 1 51 ? 22.828 24.297 26.906 1 93.88 51 ILE A C 1
ATOM 372 O O . ILE A 1 51 ? 22.984 23.078 26.781 1 93.88 51 ILE A O 1
ATOM 376 N N . SER A 1 52 ? 23.781 25.078 27.25 1 89.12 52 SER A N 1
ATOM 377 C CA . SER A 1 52 ? 25.156 24.609 27.422 1 89.12 52 SER A CA 1
ATOM 378 C C . SER A 1 52 ? 25.281 23.719 28.656 1 89.12 52 SER A C 1
ATOM 380 O O . SER A 1 52 ? 26.266 23 28.812 1 89.12 52 SER A O 1
ATOM 382 N N . ALA A 1 53 ? 24.344 23.75 29.547 1 91.69 53 ALA A N 1
ATOM 383 C CA . ALA A 1 53 ? 24.375 22.969 30.781 1 91.69 53 ALA A CA 1
ATOM 384 C C . ALA A 1 53 ? 23.922 21.531 30.531 1 91.69 53 ALA A C 1
ATOM 386 O O . ALA A 1 53 ? 24.125 20.656 31.375 1 91.69 53 ALA A O 1
ATOM 387 N N . LEU A 1 54 ? 23.297 21.297 29.406 1 94.38 54 LEU A N 1
ATOM 388 C CA . LEU A 1 54 ? 22.781 19.969 29.109 1 94.38 54 LEU A CA 1
ATOM 389 C C . LEU A 1 54 ? 23.906 18.953 28.953 1 94.38 54 LEU A C 1
ATOM 391 O O . LEU A 1 54 ? 24.875 19.219 28.234 1 94.38 54 LEU A O 1
ATOM 395 N N . GLN A 1 55 ? 23.781 17.828 29.625 1 94.88 55 GLN A N 1
ATOM 396 C CA . GLN A 1 55 ? 24.766 16.766 29.516 1 94.88 55 GLN A CA 1
ATOM 397 C C . GLN A 1 55 ? 24.234 15.609 28.656 1 94.88 55 GLN A C 1
ATOM 399 O O . GLN A 1 55 ? 25.016 14.859 28.062 1 94.88 55 GLN A O 1
ATOM 404 N N . SER A 1 56 ? 22.984 15.445 28.719 1 97 56 SER A N 1
ATOM 405 C CA . SER A 1 56 ? 22.359 14.422 27.906 1 97 56 SER A CA 1
ATOM 406 C C . SER A 1 56 ? 20.891 14.758 27.609 1 97 56 SER A C 1
ATOM 408 O O . SER A 1 56 ? 20.25 15.461 28.391 1 97 56 SER A O 1
ATOM 410 N N . VAL A 1 57 ? 20.406 14.406 26.547 1 98.12 57 VAL A N 1
ATOM 411 C CA . VAL A 1 57 ? 19 14.484 26.156 1 98.12 57 VAL A CA 1
ATOM 412 C C . VAL A 1 57 ? 18.562 13.156 25.547 1 98.12 57 VAL A C 1
ATOM 414 O O . VAL A 1 57 ? 19.234 12.609 24.672 1 98.12 57 VAL A O 1
ATOM 417 N N . ALA A 1 58 ? 17.453 12.562 26 1 98.44 58 ALA A N 1
ATOM 418 C CA . ALA A 1 58 ? 16.891 11.336 25.453 1 98.44 58 ALA A CA 1
ATOM 419 C C . ALA A 1 58 ? 15.453 11.539 25 1 98.44 58 ALA A C 1
ATOM 421 O O . ALA A 1 58 ? 14.617 12.008 25.781 1 98.44 58 ALA A O 1
ATOM 422 N N . TYR A 1 59 ? 15.133 11.328 23.734 1 98.69 59 TYR A N 1
ATOM 423 C CA . TYR A 1 59 ? 13.773 11.227 23.203 1 98.69 59 TYR A CA 1
ATOM 424 C C . TYR A 1 59 ? 13.273 9.789 23.25 1 98.69 59 TYR A C 1
ATOM 426 O O . TYR A 1 59 ? 13.805 8.914 22.562 1 98.69 59 TYR A O 1
ATOM 434 N N . ILE A 1 60 ? 12.266 9.555 24.078 1 98.38 60 ILE A N 1
ATOM 435 C CA . ILE A 1 60 ? 11.719 8.219 24.266 1 98.38 60 ILE A CA 1
ATOM 436 C C . ILE A 1 60 ? 10.359 8.117 23.578 1 98.38 60 ILE A C 1
ATOM 438 O O . ILE A 1 60 ? 9.43 8.844 23.938 1 98.38 60 ILE A O 1
ATOM 442 N N . GLY A 1 61 ? 10.305 7.281 22.562 1 96.94 61 GLY A N 1
ATOM 443 C CA . GLY A 1 61 ? 9.062 7.176 21.828 1 96.94 61 GLY A CA 1
ATOM 444 C C . GLY A 1 61 ? 8.562 5.746 21.688 1 96.94 61 GLY A C 1
ATOM 445 O O . GLY A 1 61 ? 9.352 4.832 21.438 1 96.94 61 GLY A O 1
ATOM 446 N N . GLY A 1 62 ? 7.16 5.527 21.797 1 92.12 62 GLY A N 1
ATOM 447 C CA . GLY A 1 62 ? 6.543 4.219 21.656 1 92.12 62 GLY A CA 1
ATOM 448 C C . GLY A 1 62 ? 5.156 4.285 21.047 1 92.12 62 GLY A C 1
ATOM 449 O O . GLY A 1 62 ? 4.578 3.254 20.688 1 92.12 62 GLY A O 1
ATOM 450 N N . THR A 1 63 ? 4.691 5.496 20.828 1 92.38 63 THR A N 1
ATOM 451 C CA . THR A 1 63 ? 3.311 5.617 20.375 1 92.38 63 THR A CA 1
ATOM 452 C C . THR A 1 63 ? 3.264 5.828 18.859 1 92.38 63 THR A C 1
ATOM 454 O O . THR A 1 63 ? 2.348 5.344 18.188 1 92.38 63 THR A O 1
ATOM 457 N N . ILE A 1 64 ? 4.164 6.594 18.359 1 95.81 64 ILE A N 1
ATOM 458 C CA . ILE A 1 64 ? 4.176 6.836 16.922 1 95.81 64 ILE A CA 1
ATOM 459 C C . ILE A 1 64 ? 5.598 6.676 16.391 1 95.81 64 ILE A C 1
ATOM 461 O O . ILE A 1 64 ? 6.5 7.43 16.766 1 95.81 64 ILE A O 1
ATOM 465 N N . PHE A 1 65 ? 5.809 5.754 15.609 1 96.69 65 PHE A N 1
ATOM 466 C CA . PHE A 1 65 ? 6.961 5.574 14.742 1 96.69 65 PHE A CA 1
ATOM 467 C C . PHE A 1 65 ? 6.57 4.836 13.469 1 96.69 65 PHE A C 1
ATOM 469 O O . PHE A 1 65 ? 6.438 3.609 13.469 1 96.69 65 PHE A O 1
ATOM 476 N N . ARG A 1 66 ? 6.453 5.637 12.43 1 96.06 66 ARG A N 1
ATOM 477 C CA . ARG A 1 66 ? 6.02 5.141 11.133 1 96.06 66 ARG A CA 1
ATOM 478 C C . ARG A 1 66 ? 6.883 5.715 10.008 1 96.06 66 ARG A C 1
ATOM 480 O O . ARG A 1 66 ? 7.43 6.812 10.141 1 96.06 66 ARG A O 1
ATOM 487 N N . SER A 1 67 ? 6.988 4.93 8.984 1 95.81 67 SER A N 1
ATOM 488 C CA . SER A 1 67 ? 7.727 5.441 7.836 1 95.81 67 SER A CA 1
ATOM 489 C C . SER A 1 67 ? 7.16 4.902 6.527 1 95.81 67 SER A C 1
ATOM 491 O O . SER A 1 67 ? 6.383 3.947 6.527 1 95.81 67 SER A O 1
ATOM 493 N N . LYS A 1 68 ? 7.465 5.566 5.465 1 94.44 68 LYS A N 1
ATOM 494 C CA . LYS A 1 68 ? 7.184 5.164 4.09 1 94.44 68 LYS A CA 1
ATOM 495 C C . LYS A 1 68 ? 8.453 5.168 3.242 1 94.44 68 LYS A C 1
ATOM 497 O O . LYS A 1 68 ? 9.469 5.746 3.635 1 94.44 68 LYS A O 1
ATOM 502 N N . SER A 1 69 ? 8.312 4.469 2.15 1 92.94 69 SER A N 1
ATOM 503 C CA . SER A 1 69 ? 9.5 4.289 1.325 1 92.94 69 SER A CA 1
ATOM 504 C C . SER A 1 69 ? 9.289 4.848 -0.078 1 92.94 69 SER A C 1
ATOM 506 O O . SER A 1 69 ? 8.312 4.504 -0.747 1 92.94 69 SER A O 1
ATOM 508 N N . ILE A 1 70 ? 10.25 5.637 -0.516 1 92.75 70 ILE A N 1
ATOM 509 C CA . ILE A 1 70 ? 10.258 6.066 -1.91 1 92.75 70 ILE A CA 1
ATOM 510 C C . ILE A 1 70 ? 10.75 4.926 -2.799 1 92.75 70 ILE A C 1
ATOM 512 O O . ILE A 1 70 ? 10.227 4.719 -3.896 1 92.75 70 ILE A O 1
ATOM 516 N N . LEU A 1 71 ? 11.664 4.172 -2.279 1 92.62 71 LEU A N 1
ATOM 517 C CA . LEU A 1 71 ? 12.312 3.086 -3.006 1 92.62 71 LEU A CA 1
ATOM 518 C C . LEU A 1 71 ? 11.297 2.043 -3.451 1 92.62 71 LEU A C 1
ATOM 520 O O . LEU A 1 71 ? 11.406 1.496 -4.551 1 92.62 71 LEU A O 1
ATOM 524 N N . PHE A 1 72 ? 10.266 1.836 -2.641 1 91.56 72 PHE A N 1
ATOM 525 C CA . PHE A 1 72 ? 9.336 0.736 -2.887 1 91.56 72 PHE A CA 1
ATOM 526 C C . PHE A 1 72 ? 7.949 1.263 -3.225 1 91.56 72 PHE A C 1
ATOM 528 O O . PHE A 1 72 ? 6.973 0.511 -3.207 1 91.56 72 PHE A O 1
ATOM 535 N N . ALA A 1 73 ? 7.879 2.531 -3.492 1 92.31 73 ALA A N 1
ATOM 536 C CA . ALA A 1 73 ? 6.562 3.08 -3.803 1 92.31 73 ALA A CA 1
ATOM 537 C C . ALA A 1 73 ? 5.961 2.4 -5.031 1 92.31 73 ALA A C 1
ATOM 539 O O . ALA A 1 73 ? 6.66 2.15 -6.016 1 92.31 73 ALA A O 1
ATOM 540 N N . ILE A 1 74 ? 4.688 2.047 -4.926 1 92.38 74 ILE A N 1
ATOM 541 C CA . ILE A 1 74 ? 3.979 1.509 -6.082 1 92.38 74 ILE A CA 1
ATOM 542 C C . ILE A 1 74 ? 3.674 2.631 -7.07 1 92.38 74 ILE A C 1
ATOM 544 O O . ILE A 1 74 ? 3.9 2.484 -8.273 1 92.38 74 ILE A O 1
ATOM 548 N N . SER A 1 75 ? 3.293 3.74 -6.523 1 89.75 75 SER A N 1
ATOM 549 C CA . SER A 1 75 ? 2.912 4.906 -7.312 1 89.75 75 SER A CA 1
ATOM 550 C C . SER A 1 75 ? 4.141 5.648 -7.832 1 89.75 75 SER A C 1
ATOM 552 O O . SER A 1 75 ? 5.168 5.707 -7.152 1 89.75 75 SER A O 1
ATOM 554 N N . LEU A 1 76 ? 4.004 6.254 -8.992 1 89.81 76 LEU A N 1
ATOM 555 C CA . LEU A 1 76 ? 5.047 7.102 -9.555 1 89.81 76 LEU A CA 1
ATOM 556 C C . LEU A 1 76 ? 5.012 8.492 -8.938 1 89.81 76 LEU A C 1
ATOM 558 O O . LEU A 1 76 ? 6.02 9.203 -8.938 1 89.81 76 LEU A O 1
ATOM 562 N N . ASP A 1 77 ? 3.871 8.828 -8.367 1 83.88 77 ASP A N 1
ATOM 563 C CA . ASP A 1 77 ? 3.727 10.211 -7.93 1 83.88 77 ASP A CA 1
ATOM 564 C C . ASP A 1 77 ? 3.451 10.289 -6.43 1 83.88 77 ASP A C 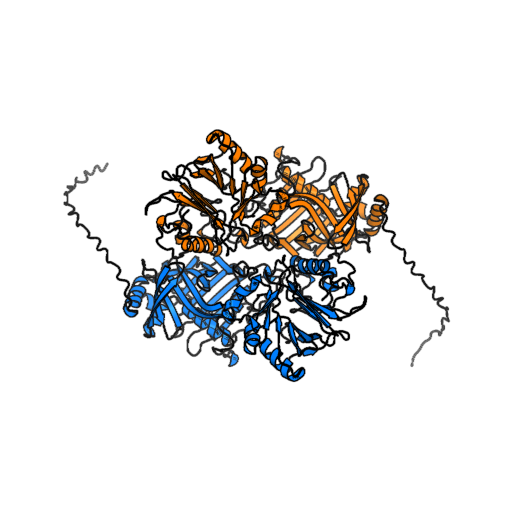1
ATOM 566 O O . ASP A 1 77 ? 3.486 11.367 -5.84 1 83.88 77 ASP A O 1
ATOM 570 N N . GLY A 1 78 ? 3.129 9.258 -5.883 1 84.81 78 GLY A N 1
ATOM 571 C CA . GLY A 1 78 ? 2.775 9.242 -4.473 1 84.81 78 GLY A CA 1
ATOM 572 C C . GLY A 1 78 ? 3.684 8.359 -3.637 1 84.81 78 GLY A C 1
ATOM 573 O O . GLY A 1 78 ? 4.609 7.738 -4.164 1 84.81 78 GLY A O 1
ATOM 574 N N . LEU A 1 79 ? 3.523 8.445 -2.348 1 90.5 79 LEU A N 1
ATOM 575 C CA . LEU A 1 79 ? 4.234 7.613 -1.381 1 90.5 79 LEU A CA 1
ATOM 576 C C . LEU A 1 79 ? 3.271 6.684 -0.652 1 90.5 79 LEU A C 1
ATOM 578 O O . LEU A 1 79 ? 2.74 7.035 0.403 1 90.5 79 LEU A O 1
ATOM 582 N N . ASP A 1 80 ? 3.176 5.418 -1.175 1 89 80 ASP A N 1
ATOM 583 C CA . ASP A 1 80 ? 2.096 4.547 -0.72 1 89 80 ASP A CA 1
ATOM 584 C C . ASP A 1 80 ? 2.648 3.258 -0.117 1 89 80 ASP A C 1
ATOM 586 O O . ASP A 1 80 ? 1.887 2.352 0.228 1 89 80 ASP A O 1
ATOM 590 N N . ALA A 1 81 ? 3.891 3.123 0.009 1 91.38 81 ALA A N 1
ATOM 591 C CA . ALA A 1 81 ? 4.488 1.896 0.53 1 91.38 81 ALA A CA 1
ATOM 592 C C . ALA A 1 81 ? 5.031 2.105 1.94 1 91.38 81 ALA A C 1
ATOM 594 O O . ALA A 1 81 ? 6 2.844 2.137 1 91.38 81 ALA A O 1
ATOM 595 N N . PRO A 1 82 ? 4.484 1.393 2.871 1 93.31 82 PRO A N 1
ATOM 596 C CA . PRO A 1 82 ? 4.98 1.549 4.238 1 93.31 82 PRO A CA 1
ATOM 597 C C . PRO A 1 82 ? 6.336 0.88 4.453 1 93.31 82 PRO A C 1
ATOM 599 O O . PRO A 1 82 ? 6.543 -0.257 4.023 1 93.31 82 PRO A O 1
ATOM 602 N N . GLY A 1 83 ? 7.27 1.603 5.039 1 95.12 83 GLY A N 1
ATOM 603 C CA . GLY A 1 83 ? 8.484 0.996 5.562 1 95.12 83 GLY A CA 1
ATOM 604 C C . GLY A 1 83 ? 8.305 0.396 6.945 1 95.12 83 GLY A C 1
ATOM 605 O O . GLY A 1 83 ? 8.461 -0.812 7.129 1 95.12 83 GLY A O 1
ATOM 606 N N . VAL A 1 84 ? 7.93 1.264 7.883 1 96.44 84 VAL A N 1
ATOM 607 C CA . VAL A 1 84 ? 7.586 0.895 9.25 1 96.44 84 VAL A CA 1
ATOM 608 C C . VAL A 1 84 ? 6.105 1.183 9.508 1 96.44 84 VAL A C 1
ATOM 610 O O . VAL A 1 84 ? 5.652 2.316 9.344 1 96.44 84 VAL A O 1
ATOM 613 N N . THR A 1 85 ? 5.402 0.173 9.93 1 95.69 85 THR A N 1
ATOM 614 C CA . THR A 1 85 ? 3.977 0.365 10.172 1 95.69 85 THR A CA 1
ATOM 615 C C . THR A 1 85 ? 3.729 0.835 11.602 1 95.69 85 THR A C 1
ATOM 617 O O . THR A 1 85 ? 2.85 1.663 11.844 1 95.69 85 THR A O 1
ATOM 620 N N . THR A 1 86 ? 4.402 0.278 12.477 1 95 86 THR A N 1
ATOM 621 C CA . THR A 1 86 ? 4.434 0.649 13.891 1 95 86 THR A CA 1
ATOM 622 C C . THR A 1 86 ? 5.801 0.346 14.5 1 95 86 THR A C 1
ATOM 624 O O . THR A 1 86 ? 6.57 -0.447 13.945 1 95 86 THR A O 1
ATOM 627 N N . GLY A 1 87 ? 6.113 1.102 15.539 1 95.31 87 GLY A N 1
ATOM 628 C CA . GLY A 1 87 ? 7.391 0.805 16.172 1 95.31 87 GLY A CA 1
ATOM 629 C C . GLY A 1 87 ? 7.711 1.719 17.328 1 95.31 87 GLY A C 1
ATOM 630 O O . GLY A 1 87 ? 6.852 2.473 17.797 1 95.31 87 GLY A O 1
ATOM 631 N N . LEU A 1 88 ? 8.93 1.437 17.844 1 97.19 88 LEU A N 1
ATOM 632 C CA . LEU A 1 88 ? 9.531 2.213 18.922 1 97.19 88 LEU A CA 1
ATOM 633 C C . LEU A 1 88 ? 10.891 2.758 18.5 1 97.19 88 LEU A C 1
ATOM 635 O O . LEU A 1 88 ? 11.641 2.086 17.797 1 97.19 88 LEU A O 1
ATOM 639 N N . GLN A 1 89 ? 11.086 3.977 18.938 1 98.19 89 GLN A N 1
ATOM 640 C CA . GLN A 1 89 ? 12.398 4.574 18.719 1 98.19 89 GLN A CA 1
ATOM 641 C C . GLN A 1 89 ? 12.82 5.426 19.906 1 98.19 89 GLN A C 1
ATOM 643 O O . GLN A 1 89 ? 12.031 6.227 20.422 1 98.19 89 GLN A O 1
ATOM 648 N N . ASN A 1 90 ? 14.008 5.176 20.391 1 98.75 90 ASN A N 1
ATOM 649 C CA . ASN A 1 90 ? 14.672 6.023 21.375 1 98.75 90 ASN A CA 1
ATOM 650 C C . ASN A 1 90 ? 15.953 6.637 20.812 1 98.75 90 ASN A C 1
ATOM 652 O O . ASN A 1 90 ? 16.75 5.941 20.188 1 98.75 90 ASN A O 1
ATOM 656 N N . ILE A 1 91 ? 16.062 7.852 20.984 1 98.75 91 ILE A N 1
ATOM 657 C CA . ILE A 1 91 ? 17.281 8.555 20.578 1 98.75 91 ILE A CA 1
ATOM 658 C C . ILE A 1 91 ? 17.891 9.273 21.766 1 98.75 91 ILE A C 1
ATOM 660 O O . ILE A 1 91 ? 17.266 10.148 22.375 1 98.75 91 ILE A O 1
ATOM 664 N N . THR A 1 92 ? 19.062 8.938 22.078 1 98.62 92 THR A N 1
ATOM 665 C CA . THR A 1 92 ? 19.75 9.508 23.234 1 98.62 92 THR A CA 1
ATOM 666 C C . THR A 1 92 ? 21.062 10.18 22.812 1 98.62 92 THR A C 1
ATOM 668 O O . THR A 1 92 ? 21.859 9.586 22.078 1 98.62 92 THR A O 1
ATOM 671 N N . PHE A 1 93 ? 21.234 11.359 23.281 1 98.06 93 PHE A N 1
ATOM 672 C CA . PHE A 1 93 ? 22.469 12.109 23.047 1 98.06 93 PHE A CA 1
ATOM 673 C C . PHE A 1 93 ? 23.266 12.273 24.344 1 98.06 93 PHE A C 1
ATOM 675 O O . PHE A 1 93 ? 22.672 12.492 25.406 1 98.06 93 PHE A O 1
ATOM 682 N N . SER A 1 94 ? 24.562 12.203 24.188 1 96.81 94 SER A N 1
ATOM 683 C CA . SER A 1 94 ? 25.484 12.562 25.25 1 96.81 94 SER A CA 1
ATOM 684 C C . SER A 1 94 ? 26.469 13.625 24.797 1 96.81 94 SER A C 1
ATOM 686 O O . SER A 1 94 ? 26.953 13.586 23.672 1 96.81 94 SER A O 1
ATOM 688 N N . TYR A 1 95 ? 26.766 14.562 25.703 1 93.69 95 TYR A N 1
ATOM 689 C CA . TYR A 1 95 ? 27.656 15.68 25.406 1 93.69 95 TYR A CA 1
ATOM 690 C C . TYR A 1 95 ? 28.859 15.688 26.344 1 93.69 95 TYR A C 1
ATOM 692 O O . TYR A 1 95 ? 29.453 16.734 26.594 1 93.69 95 TYR A O 1
ATOM 700 N N . SER A 1 96 ? 29.188 14.648 26.844 1 84.19 96 SER A N 1
ATOM 701 C CA . SER A 1 96 ? 30.266 14.523 27.812 1 84.19 96 SER A CA 1
ATOM 702 C C . SER A 1 96 ? 31.625 14.727 27.141 1 84.19 96 SER A C 1
ATOM 704 O O . SER A 1 96 ? 32.625 15.016 27.812 1 84.19 96 SER A O 1
ATOM 706 N N . GLU A 1 97 ? 31.734 14.539 25.953 1 80.19 97 GLU A N 1
ATOM 707 C CA . GLU A 1 97 ? 32.938 14.766 25.141 1 80.19 97 GLU A CA 1
ATOM 708 C C . GLU A 1 97 ? 32.719 15.867 24.125 1 80.19 97 GLU A C 1
ATOM 710 O O . GLU A 1 97 ? 31.578 16.281 23.875 1 80.19 97 GLU A O 1
ATOM 715 N N . PRO A 1 98 ? 33.812 16.344 23.656 1 80.12 98 PRO A N 1
ATOM 716 C CA . PRO A 1 98 ? 33.656 17.375 22.641 1 80.12 98 PRO A CA 1
ATOM 717 C C . PRO A 1 98 ? 32.844 16.906 21.422 1 80.12 98 PRO A C 1
ATOM 719 O O . PRO A 1 98 ? 32.188 17.703 20.781 1 80.12 98 PRO A O 1
ATOM 722 N N . SER A 1 99 ? 33 15.664 21.266 1 87.88 99 SER A N 1
ATOM 723 C CA . SER A 1 99 ? 32.156 15.086 20.219 1 87.88 99 SER A CA 1
ATOM 724 C C . SER A 1 99 ? 30.781 14.68 20.766 1 87.88 99 SER A C 1
ATOM 726 O O . SER A 1 99 ? 30.641 14.367 21.938 1 87.88 99 SER A O 1
ATOM 728 N N . VAL A 1 100 ? 29.812 14.789 19.891 1 93.38 100 VAL A N 1
ATOM 729 C CA . VAL A 1 100 ? 28.469 14.344 20.25 1 93.38 100 VAL A CA 1
ATOM 730 C C . VAL A 1 100 ? 28.344 12.836 20.016 1 93.38 100 VAL A C 1
ATOM 732 O O . VAL A 1 100 ? 28.75 12.328 18.969 1 93.38 100 VAL A O 1
ATOM 735 N N . THR A 1 101 ? 27.875 12.125 21.016 1 97.06 101 THR A N 1
ATOM 736 C CA . THR A 1 101 ? 27.578 10.703 20.891 1 97.06 101 THR A CA 1
ATOM 737 C C . THR A 1 101 ? 26.062 10.477 20.922 1 97.06 101 THR A C 1
ATOM 739 O O . THR A 1 101 ? 25.375 11.008 21.797 1 97.06 101 THR A O 1
ATOM 742 N N . GLN A 1 102 ? 25.594 9.727 19.953 1 98.38 102 GLN A N 1
ATOM 743 C CA . GLN A 1 102 ? 24.172 9.414 19.828 1 98.38 102 GLN A CA 1
ATOM 744 C C . GLN A 1 102 ? 23.938 7.902 19.844 1 98.38 102 GLN A C 1
ATOM 746 O O . GLN A 1 102 ? 24.719 7.141 19.266 1 98.38 102 GLN A O 1
ATOM 751 N N . ARG A 1 103 ? 22.922 7.492 20.547 1 98.69 103 ARG A N 1
ATOM 752 C CA . ARG A 1 103 ? 22.438 6.117 20.438 1 98.69 103 ARG A CA 1
ATOM 753 C C . ARG A 1 103 ? 21 6.074 19.953 1 98.69 103 ARG A C 1
ATOM 755 O O . ARG A 1 103 ? 20.141 6.812 20.469 1 98.69 103 ARG A O 1
ATOM 762 N N . ILE A 1 104 ? 20.719 5.273 19 1 98.75 104 ILE A N 1
ATOM 763 C CA . ILE A 1 104 ? 19.391 5.043 18.469 1 98.75 104 ILE A CA 1
ATOM 764 C C . ILE A 1 104 ? 18.953 3.607 18.75 1 98.75 104 ILE A C 1
ATOM 766 O O . ILE A 1 104 ? 19.625 2.656 18.344 1 98.75 104 ILE A O 1
ATOM 770 N N . ASP A 1 105 ? 17.922 3.426 19.484 1 98.62 105 ASP A N 1
ATOM 771 C CA . ASP A 1 105 ? 17.266 2.141 19.688 1 98.62 105 ASP A CA 1
ATOM 772 C C . ASP A 1 105 ? 15.984 2.043 18.859 1 98.62 105 ASP A C 1
ATOM 774 O O . ASP A 1 105 ? 15.07 2.855 19.016 1 98.62 105 ASP A O 1
ATOM 778 N N . LYS A 1 106 ? 15.945 1.042 18.062 1 97.81 106 LYS A N 1
ATOM 779 C CA . LYS A 1 106 ? 14.82 0.947 17.141 1 97.81 106 LYS A CA 1
ATOM 780 C C . LYS A 1 106 ? 14.164 -0.429 17.219 1 97.81 106 LYS A C 1
ATOM 782 O O . LYS A 1 106 ? 14.852 -1.447 17.297 1 97.81 106 LYS A O 1
ATOM 787 N N . PHE A 1 107 ? 12.938 -0.465 17.328 1 97.81 107 PHE A N 1
ATOM 788 C CA . PHE A 1 107 ? 12.039 -1.594 17.109 1 97.81 107 PHE A CA 1
ATOM 789 C C . PHE A 1 107 ? 11 -1.261 16.047 1 97.81 107 PHE A C 1
ATOM 791 O O . PHE A 1 107 ? 10.094 -0.458 16.281 1 97.81 107 PHE A O 1
ATOM 798 N N . ALA A 1 108 ? 11.117 -1.879 14.852 1 97.12 108 ALA A N 1
ATOM 799 C CA . ALA A 1 108 ? 10.344 -1.424 13.695 1 97.12 108 ALA A CA 1
ATOM 800 C C . ALA A 1 108 ? 9.609 -2.586 13.039 1 97.12 108 ALA A C 1
ATOM 802 O O . ALA A 1 108 ? 10.234 -3.473 12.453 1 97.12 108 ALA A O 1
ATOM 803 N N . GLN A 1 109 ? 8.273 -2.549 13.172 1 96.31 109 GLN A N 1
ATOM 804 C CA . GLN A 1 109 ? 7.453 -3.492 12.414 1 96.31 109 GLN A CA 1
ATOM 805 C C . GLN A 1 109 ? 7.406 -3.117 10.938 1 96.31 109 GLN A C 1
ATOM 807 O O . GLN A 1 109 ? 7.066 -1.984 10.586 1 96.31 109 GLN A O 1
ATOM 812 N N . LEU A 1 110 ? 7.68 -4.129 10.102 1 96.12 110 LEU A N 1
ATOM 813 C CA . LEU A 1 110 ? 7.871 -3.871 8.68 1 96.12 110 LEU A CA 1
ATOM 814 C C . LEU A 1 110 ? 6.539 -3.898 7.938 1 96.12 110 LEU A C 1
ATOM 816 O O . LEU A 1 110 ? 5.602 -4.582 8.359 1 96.12 110 LEU A O 1
ATOM 820 N N . GLY A 1 111 ? 6.496 -3.16 6.84 1 94 111 GLY A N 1
ATOM 821 C CA . GLY A 1 111 ? 5.363 -3.236 5.93 1 94 111 GLY A CA 1
ATOM 822 C C . GLY A 1 111 ? 5.301 -4.543 5.164 1 94 111 GLY A C 1
ATOM 823 O O . GLY A 1 111 ? 6.273 -5.305 5.145 1 94 111 GLY A O 1
ATOM 824 N N . SER A 1 112 ? 4.199 -4.75 4.512 1 92 112 SER A N 1
ATOM 825 C CA . SER A 1 112 ? 3.904 -6.035 3.887 1 92 112 SER A CA 1
ATOM 826 C C . SER A 1 112 ? 4.801 -6.281 2.68 1 92 112 SER A C 1
ATOM 828 O O . SER A 1 112 ? 5.008 -7.43 2.279 1 92 112 SER A O 1
ATOM 830 N N . HIS A 1 113 ? 5.32 -5.297 2.076 1 89 113 HIS A N 1
ATOM 831 C CA . HIS A 1 113 ? 6.133 -5.488 0.88 1 89 113 HIS A CA 1
ATOM 832 C C . HIS A 1 113 ? 7.445 -6.184 1.212 1 89 113 HIS A C 1
ATOM 834 O O . HIS A 1 113 ? 8.148 -6.652 0.313 1 89 113 HIS A O 1
ATOM 840 N N . PHE A 1 114 ? 7.77 -6.363 2.469 1 92.75 114 PHE A N 1
ATOM 841 C CA . PHE A 1 114 ? 9.039 -6.953 2.865 1 92.75 114 PHE A CA 1
ATOM 842 C C . PHE A 1 114 ? 8.922 -8.469 2.988 1 92.75 114 PHE A C 1
ATOM 844 O O . PHE A 1 114 ? 9.891 -9.141 3.348 1 92.75 114 PHE A O 1
ATOM 851 N N . THR A 1 115 ? 7.836 -9.039 2.627 1 89.56 115 THR A N 1
ATOM 852 C CA . THR A 1 115 ? 7.621 -10.469 2.768 1 89.56 115 THR A CA 1
ATOM 853 C C . THR A 1 115 ? 8.555 -11.25 1.85 1 89.56 115 THR A C 1
ATOM 855 O O . THR A 1 115 ? 8.742 -12.461 2.021 1 89.56 115 THR A O 1
ATOM 858 N N . PHE A 1 116 ? 9.18 -10.586 0.888 1 87.56 116 PHE A N 1
ATOM 859 C CA . PHE A 1 116 ? 10.102 -11.273 -0.014 1 87.56 116 PHE A CA 1
ATOM 860 C C . PHE A 1 116 ? 11.352 -11.727 0.729 1 87.56 116 PHE A C 1
ATOM 862 O O . PHE A 1 116 ? 12 -12.695 0.326 1 87.56 116 PHE A O 1
ATOM 869 N N . GLY A 1 117 ? 11.656 -11.07 1.75 1 86.75 117 GLY A N 1
ATOM 870 C CA . GLY A 1 117 ? 12.852 -11.414 2.504 1 86.75 117 GLY A CA 1
ATOM 871 C C . GLY A 1 117 ? 12.547 -11.852 3.926 1 86.75 117 GLY A C 1
ATOM 872 O O . GLY A 1 117 ? 13.328 -12.594 4.531 1 86.75 117 GLY A O 1
ATOM 873 N N . ARG A 1 118 ? 11.414 -11.375 4.398 1 91.06 118 ARG A N 1
ATOM 874 C CA . ARG A 1 118 ? 10.906 -11.734 5.719 1 91.06 118 ARG A CA 1
ATOM 875 C C . ARG A 1 118 ? 9.453 -12.172 5.645 1 91.06 118 ARG A C 1
ATOM 877 O O . ARG A 1 118 ? 8.547 -11.383 5.934 1 91.06 118 ARG A O 1
ATOM 884 N N . PRO A 1 119 ? 9.219 -13.375 5.418 1 88.38 119 PRO A N 1
ATOM 885 C CA . PRO A 1 119 ? 7.867 -13.836 5.109 1 88.38 119 PRO A CA 1
ATOM 886 C C . PRO A 1 119 ? 6.875 -13.555 6.234 1 88.38 119 PRO A C 1
ATOM 888 O O . PRO A 1 119 ? 5.68 -13.391 5.98 1 88.38 119 PRO A O 1
ATOM 891 N N . ASN A 1 120 ? 7.363 -13.555 7.492 1 90 120 ASN A N 1
ATOM 892 C CA . ASN A 1 120 ? 6.453 -13.305 8.602 1 90 120 ASN A CA 1
ATOM 893 C C . ASN A 1 120 ? 6.715 -11.945 9.25 1 90 120 ASN A C 1
ATOM 895 O O . ASN A 1 120 ? 6.211 -11.664 10.336 1 90 120 ASN A O 1
ATOM 899 N N . LEU A 1 121 ? 7.578 -11.281 8.727 1 94.5 121 LEU A N 1
ATOM 900 C CA . LEU A 1 121 ? 7.84 -9.875 9 1 94.5 121 LEU A CA 1
ATOM 901 C C . LEU A 1 121 ? 8.289 -9.68 10.445 1 94.5 121 LEU A C 1
ATOM 903 O O . LEU A 1 121 ? 7.789 -8.797 11.141 1 94.5 121 LEU A O 1
ATOM 907 N N . PRO A 1 122 ? 9.109 -10.531 10.961 1 95.25 122 PRO A N 1
ATOM 908 C CA . PRO A 1 122 ? 9.664 -10.117 12.25 1 95.25 122 PRO A CA 1
ATOM 909 C C . PRO A 1 122 ? 10.234 -8.695 12.219 1 95.25 122 PRO A C 1
ATOM 911 O O . PRO A 1 122 ? 10.773 -8.273 11.203 1 95.25 122 PRO A O 1
ATOM 914 N N . PRO A 1 123 ? 10.055 -7.992 13.281 1 96.31 123 PRO A N 1
ATOM 915 C CA . PRO A 1 123 ? 10.484 -6.59 13.289 1 96.31 123 PRO A CA 1
ATOM 916 C C . PRO A 1 123 ? 12.008 -6.441 13.203 1 96.31 123 PRO A C 1
ATOM 918 O O . PRO A 1 123 ? 12.742 -7.375 13.531 1 96.31 123 PRO A O 1
ATOM 921 N N . MET A 1 124 ? 12.43 -5.305 12.68 1 97.75 124 MET A N 1
ATOM 922 C CA . MET A 1 124 ? 13.812 -4.875 12.891 1 97.75 124 MET A CA 1
ATOM 923 C C . MET A 1 124 ? 14.031 -4.441 14.336 1 97.75 124 MET A C 1
ATOM 925 O O . MET A 1 124 ? 13.273 -3.629 14.867 1 97.75 124 MET A O 1
ATOM 929 N N . ASP A 1 125 ? 15.008 -5.012 14.969 1 98.12 125 ASP A N 1
ATOM 930 C CA . ASP A 1 125 ? 15.312 -4.727 16.359 1 98.12 125 ASP A CA 1
ATOM 931 C C . ASP A 1 125 ? 16.812 -4.559 16.562 1 98.12 125 ASP A C 1
ATOM 933 O O . ASP A 1 125 ? 17.562 -5.543 16.594 1 98.12 125 ASP A O 1
ATOM 937 N N . TYR A 1 126 ? 17.234 -3.27 16.703 1 98.31 126 TYR A N 1
ATOM 938 C CA . TYR A 1 126 ? 18.672 -3.037 16.844 1 98.31 126 TYR A CA 1
ATOM 939 C C . TYR A 1 126 ? 18.938 -1.702 17.516 1 98.31 126 TYR A C 1
ATOM 941 O O . TYR A 1 126 ? 18.031 -0.887 17.688 1 98.31 126 TYR A O 1
ATOM 949 N N . SER A 1 127 ? 20.172 -1.54 17.953 1 98.56 127 SER A N 1
ATOM 950 C CA . SER A 1 127 ? 20.703 -0.277 18.469 1 98.56 127 SER A CA 1
ATOM 951 C C . SER A 1 127 ? 21.969 0.137 17.703 1 98.56 127 SER A C 1
ATOM 953 O O . SER A 1 127 ? 22.797 -0.705 17.391 1 98.56 127 SER A O 1
ATOM 955 N N . MET A 1 128 ? 22.031 1.372 17.422 1 98.62 128 MET A N 1
ATOM 956 C CA . MET A 1 128 ? 23.188 1.943 16.75 1 98.62 128 MET A CA 1
ATOM 957 C C . MET A 1 128 ? 23.766 3.104 17.547 1 98.62 128 MET A C 1
ATOM 959 O O . MET A 1 128 ? 23.031 3.936 18.078 1 98.62 128 MET A O 1
ATOM 963 N N . VAL A 1 129 ? 25.031 3.137 17.656 1 98.62 129 VAL A N 1
ATOM 964 C CA . VAL A 1 129 ? 25.734 4.27 18.266 1 98.62 129 VAL A CA 1
ATOM 965 C C . VAL A 1 129 ? 26.453 5.059 17.172 1 98.62 129 VAL A C 1
ATOM 967 O O . VAL A 1 129 ? 27.125 4.48 16.312 1 98.62 129 VAL A O 1
ATOM 970 N N . VAL A 1 130 ? 26.297 6.309 17.188 1 98.69 130 VAL A N 1
ATOM 971 C CA . VAL A 1 130 ? 26.938 7.23 16.25 1 98.69 130 VAL A CA 1
ATOM 972 C C . VAL A 1 130 ? 27.781 8.25 17.031 1 98.69 130 VAL A C 1
ATOM 974 O O . VAL A 1 130 ? 27.297 8.844 18 1 98.69 130 VAL A O 1
ATOM 977 N N . GLN A 1 131 ? 28.938 8.438 16.672 1 97.38 131 GLN A N 1
ATOM 978 C CA . GLN A 1 131 ? 29.797 9.461 17.25 1 97.38 131 GLN A CA 1
ATOM 979 C C . GLN A 1 131 ? 30.266 10.445 16.172 1 97.38 131 GLN A C 1
ATOM 981 O O . GLN A 1 131 ? 30.719 10.031 15.102 1 97.38 131 GLN A O 1
ATOM 986 N N . THR A 1 132 ? 30.125 11.758 16.438 1 96.44 132 THR A N 1
ATOM 987 C CA . THR A 1 132 ? 30.578 12.789 15.516 1 96.44 132 THR A CA 1
ATOM 988 C C . THR A 1 132 ? 32.062 13.133 15.766 1 96.44 132 THR A C 1
ATOM 990 O O . THR A 1 132 ? 32.688 12.547 16.641 1 96.44 132 THR A O 1
ATOM 993 N N . GLY A 1 133 ? 32.594 14.078 14.898 1 91.88 133 GLY A N 1
ATOM 994 C CA . GLY A 1 133 ? 33.938 14.578 15.094 1 91.88 133 GLY A CA 1
ATOM 995 C C . GLY A 1 133 ? 34.969 13.844 14.258 1 91.88 133 GLY A C 1
ATOM 996 O O . GLY A 1 133 ? 34.625 13.039 13.391 1 91.88 133 GLY A O 1
ATOM 997 N N . ASP A 1 134 ? 36.219 14.031 14.539 1 88.81 134 ASP A N 1
ATOM 998 C CA . ASP A 1 134 ? 37.344 13.531 13.734 1 88.81 134 ASP A CA 1
ATOM 999 C C . ASP A 1 134 ? 37.469 12.016 13.859 1 88.81 134 ASP A C 1
ATOM 1001 O O . ASP A 1 134 ? 37.938 11.352 12.93 1 88.81 134 ASP A O 1
ATOM 1005 N N . SER A 1 135 ? 37.094 11.508 14.953 1 90.56 135 SER A N 1
ATOM 1006 C CA . SER A 1 135 ? 37.094 10.07 15.156 1 90.56 135 SER A CA 1
ATOM 1007 C C . SER A 1 135 ? 35.688 9.492 15.086 1 90.56 135 SER A C 1
ATOM 1009 O O . SER A 1 135 ? 35.312 8.602 15.859 1 90.56 135 SER A O 1
ATOM 1011 N N . GLY A 1 136 ? 34.969 10.047 14.242 1 96.12 136 GLY A N 1
ATOM 1012 C CA . GLY A 1 136 ? 33.562 9.672 14.148 1 96.12 136 GLY A CA 1
ATOM 1013 C C . GLY A 1 136 ? 33.375 8.258 13.633 1 96.12 136 GLY A C 1
ATOM 1014 O O . GLY A 1 136 ? 34.25 7.684 13.008 1 96.12 136 GLY A O 1
ATOM 1015 N N . PHE A 1 137 ? 32.219 7.625 13.93 1 98.12 137 PHE A N 1
ATOM 1016 C CA . PHE A 1 137 ? 31.844 6.293 13.469 1 98.12 137 PHE A CA 1
ATOM 1017 C C . PHE A 1 137 ? 30.344 6.074 13.656 1 98.12 137 PHE A C 1
ATOM 1019 O O . PHE A 1 137 ? 29.656 6.902 14.258 1 98.12 137 PHE A O 1
ATOM 1026 N N . ALA A 1 138 ? 29.812 5.07 13.078 1 98.62 138 ALA A N 1
ATOM 1027 C CA . ALA A 1 138 ? 28.531 4.434 13.398 1 98.62 138 ALA A CA 1
ATOM 1028 C C . ALA A 1 138 ? 28.719 2.939 13.648 1 98.62 138 ALA A C 1
ATOM 1030 O O . ALA A 1 138 ? 29.484 2.275 12.945 1 98.62 138 ALA A O 1
ATOM 1031 N N . SER A 1 139 ? 28.062 2.447 14.656 1 98.62 139 SER A N 1
ATOM 1032 C CA . SER A 1 139 ? 28.25 1.056 15.039 1 98.62 139 SER A CA 1
ATOM 1033 C C . SER A 1 139 ? 26.969 0.436 15.57 1 98.62 139 SER A C 1
ATOM 1035 O O . SER A 1 139 ? 26.297 1.025 16.422 1 98.62 139 SER A O 1
ATOM 1037 N N . ILE A 1 140 ? 26.656 -0.771 15.008 1 98.19 140 ILE A N 1
ATOM 1038 C CA . ILE A 1 140 ? 25.562 -1.548 15.57 1 98.19 140 ILE A CA 1
ATOM 1039 C C . ILE A 1 140 ? 26.016 -2.238 16.859 1 98.19 140 ILE A C 1
ATOM 1041 O O . ILE A 1 140 ? 26.938 -3.059 16.828 1 98.19 140 ILE A O 1
ATOM 1045 N N . VAL A 1 141 ? 25.281 -2.021 17.938 1 98.19 141 VAL A N 1
ATOM 1046 C CA . VAL A 1 141 ? 25.812 -2.475 19.219 1 98.19 141 VAL A CA 1
ATOM 1047 C C . VAL A 1 141 ? 24.844 -3.48 19.859 1 98.19 141 VAL A C 1
ATOM 1049 O O . VAL A 1 141 ? 25.219 -4.18 20.812 1 98.19 141 VAL A O 1
ATOM 1052 N N . ARG A 1 142 ? 23.688 -3.557 19.359 1 97.75 142 ARG A N 1
ATOM 1053 C CA . ARG A 1 142 ? 22.688 -4.516 19.828 1 97.75 142 ARG A CA 1
ATOM 1054 C C . ARG A 1 142 ? 21.766 -4.941 18.688 1 97.75 142 ARG A C 1
ATOM 1056 O O . ARG A 1 142 ? 21.406 -4.125 17.828 1 97.75 142 ARG A O 1
ATOM 1063 N N . GLY A 1 143 ? 21.375 -6.168 18.703 1 97.69 143 GLY A N 1
ATOM 1064 C CA . GLY A 1 143 ? 20.391 -6.676 17.766 1 97.69 143 GLY A CA 1
ATOM 1065 C C . GLY A 1 143 ? 20.938 -6.785 16.344 1 97.69 143 GLY A C 1
ATOM 1066 O O . GLY A 1 143 ? 22.156 -6.758 16.141 1 97.69 143 GLY A O 1
ATOM 1067 N N . SER A 1 144 ? 20.016 -6.984 15.391 1 96.75 144 SER A N 1
ATOM 1068 C CA . SER A 1 144 ? 20.422 -7.25 14.016 1 96.75 144 SER A CA 1
ATOM 1069 C C . SER A 1 144 ? 20 -6.113 13.086 1 96.75 144 SER A C 1
ATOM 1071 O O . SER A 1 144 ? 18.812 -5.758 13.031 1 96.75 144 SER A O 1
ATOM 1073 N N . PHE A 1 145 ? 20.969 -5.586 12.383 1 95.94 145 PHE A N 1
ATOM 1074 C CA . PHE A 1 145 ? 20.734 -4.582 11.352 1 95.94 145 PHE A CA 1
ATOM 1075 C C . PHE A 1 145 ? 20.625 -5.23 9.977 1 95.94 145 PHE A C 1
ATOM 1077 O O . PHE A 1 145 ? 20.484 -4.539 8.969 1 95.94 145 PHE A O 1
ATOM 1084 N N . ASN A 1 146 ? 20.641 -6.496 9.945 1 93.75 146 ASN A N 1
ATOM 1085 C CA . ASN A 1 146 ? 20.562 -7.25 8.695 1 93.75 146 ASN A CA 1
ATOM 1086 C C . ASN A 1 146 ? 19.125 -7.629 8.359 1 93.75 146 ASN A C 1
ATOM 1088 O O . ASN A 1 146 ? 18.516 -8.438 9.055 1 93.75 146 ASN A O 1
ATOM 1092 N N . PHE A 1 147 ? 18.672 -7.145 7.281 1 93.56 147 PHE A N 1
ATOM 1093 C CA . PHE A 1 147 ? 17.297 -7.387 6.852 1 93.56 147 PHE A CA 1
ATOM 1094 C C . PHE A 1 147 ? 17.031 -8.883 6.695 1 93.56 147 PHE A C 1
ATOM 1096 O O . PHE A 1 147 ? 15.961 -9.367 7.066 1 93.56 147 PHE A O 1
ATOM 1103 N N . TYR A 1 148 ? 17.891 -9.594 6.152 1 90.56 148 TYR A N 1
ATOM 1104 C CA . TYR A 1 148 ? 17.688 -10.992 5.805 1 90.56 148 TYR A CA 1
ATOM 1105 C C . TYR A 1 148 ? 18 -11.898 6.984 1 90.56 148 TYR A C 1
ATOM 1107 O O . TYR A 1 148 ? 17.781 -13.109 6.918 1 90.56 148 TYR A O 1
ATOM 1115 N N . ALA A 1 149 ? 18.547 -11.328 8.062 1 93.62 149 ALA A N 1
ATOM 1116 C CA . ALA A 1 149 ? 18.906 -12.125 9.234 1 93.62 149 ALA A CA 1
ATOM 1117 C C . ALA A 1 149 ? 18.438 -11.453 10.523 1 93.62 149 ALA A C 1
ATOM 1119 O O . ALA A 1 149 ? 19.234 -10.891 11.273 1 93.62 149 ALA A O 1
ATOM 1120 N N . PRO A 1 150 ? 17.188 -11.617 10.836 1 93.12 150 PRO A N 1
ATOM 1121 C CA . PRO A 1 150 ? 16.578 -10.875 11.945 1 93.12 150 PRO A CA 1
ATOM 1122 C C . PRO A 1 150 ? 17.203 -11.234 13.297 1 93.12 150 PRO A C 1
ATOM 1124 O O . PRO A 1 150 ? 17.109 -10.453 14.242 1 93.12 150 PRO A O 1
ATOM 1127 N N . THR A 1 151 ? 17.859 -12.391 13.414 1 94.69 151 THR A N 1
ATOM 1128 C CA . THR A 1 151 ? 18.359 -12.82 14.711 1 94.69 151 THR A CA 1
ATOM 1129 C C . THR A 1 151 ? 19.891 -12.766 14.734 1 94.69 151 THR A C 1
ATOM 1131 O O . THR A 1 151 ? 20.531 -13.336 15.625 1 94.69 151 THR A O 1
ATOM 1134 N N . ALA A 1 152 ? 20.469 -12.141 13.742 1 96.06 152 ALA A N 1
ATOM 1135 C CA . ALA A 1 152 ? 21.922 -12.062 13.688 1 96.06 152 ALA A CA 1
ATOM 1136 C C . ALA A 1 152 ? 22.469 -11.195 14.82 1 96.06 152 ALA A C 1
ATOM 1138 O O . ALA A 1 152 ? 21.75 -10.375 15.383 1 96.06 152 ALA A O 1
ATOM 1139 N N . GLU A 1 153 ? 23.703 -11.453 15.148 1 96.38 153 GLU A N 1
ATOM 1140 C CA . GLU A 1 153 ? 24.406 -10.633 16.125 1 96.38 153 GLU A CA 1
ATOM 1141 C C . GLU A 1 153 ? 24.75 -9.258 15.57 1 96.38 153 GLU A C 1
ATOM 1143 O O . GLU A 1 153 ? 24.797 -9.07 14.352 1 96.38 153 GLU A O 1
ATOM 1148 N N . PRO A 1 154 ? 24.938 -8.328 16.5 1 97.06 154 PRO A N 1
ATOM 1149 C CA . PRO A 1 154 ? 25.328 -7.004 16.016 1 97.06 154 PRO A CA 1
ATOM 1150 C C . PRO A 1 154 ? 26.609 -7.043 15.18 1 97.06 154 PRO A C 1
ATOM 1152 O O . PRO A 1 154 ? 27.562 -7.746 15.539 1 97.06 154 PRO A O 1
ATOM 1155 N N . THR A 1 155 ? 26.672 -6.258 14.141 1 94 155 THR A N 1
ATOM 1156 C CA . THR A 1 155 ? 27.75 -6.332 13.172 1 94 155 THR A CA 1
ATOM 1157 C C . THR A 1 155 ? 28.891 -5.387 13.555 1 94 155 THR A C 1
ATOM 1159 O O . THR A 1 155 ? 29.984 -5.449 12.984 1 94 155 THR A O 1
ATOM 1162 N N . GLY A 1 156 ? 28.625 -4.523 14.57 1 97.19 156 GLY A N 1
ATOM 1163 C CA . GLY A 1 156 ? 29.641 -3.541 14.922 1 97.19 156 GLY A CA 1
ATOM 1164 C C . GLY A 1 156 ? 29.672 -2.354 13.977 1 97.19 156 GLY A C 1
ATOM 1165 O O . GLY A 1 156 ? 28.625 -1.831 13.594 1 97.19 156 GLY A O 1
ATOM 1166 N N . TYR A 1 157 ? 30.938 -1.929 13.633 1 98.12 157 TYR A N 1
ATOM 1167 C CA . TYR A 1 157 ? 31.109 -0.726 12.828 1 98.12 157 TYR A CA 1
ATOM 1168 C C . TYR A 1 157 ? 30.484 -0.902 11.445 1 98.12 157 TYR A C 1
ATOM 1170 O O . TYR A 1 157 ? 30.656 -1.948 10.812 1 98.12 157 TYR A O 1
ATOM 1178 N N . THR A 1 158 ? 29.75 0.084 10.992 1 97.88 158 THR A N 1
ATOM 1179 C CA . THR A 1 158 ? 29.25 0.107 9.625 1 97.88 158 THR A CA 1
ATOM 1180 C C . THR A 1 158 ? 30.344 0.539 8.648 1 97.88 158 THR A C 1
ATOM 1182 O O . THR A 1 158 ? 31.438 0.927 9.07 1 97.88 158 THR A O 1
ATOM 1185 N N . ASP A 1 159 ? 30.031 0.421 7.344 1 97.81 159 ASP A N 1
ATOM 1186 C CA . ASP A 1 159 ? 30.938 1.004 6.359 1 97.81 159 ASP A CA 1
ATOM 1187 C C . ASP A 1 159 ? 30.984 2.523 6.5 1 97.81 159 ASP A C 1
ATOM 1189 O O . ASP A 1 159 ? 30.094 3.133 7.09 1 97.81 159 ASP A O 1
ATOM 1193 N N . GLY A 1 160 ? 32.062 3.125 5.934 1 98.38 160 GLY A N 1
ATOM 1194 C CA . GLY A 1 160 ? 32.312 4.543 6.129 1 98.38 160 GLY A CA 1
ATOM 1195 C C . GLY A 1 160 ? 31.297 5.441 5.461 1 98.38 160 GLY A C 1
ATOM 1196 O O . GLY A 1 160 ? 31.094 6.574 5.898 1 98.38 160 GLY A O 1
ATOM 1197 N N . LEU A 1 161 ? 30.672 4.996 4.383 1 98.56 161 LEU A N 1
ATOM 1198 C CA . LEU A 1 161 ? 29.656 5.797 3.697 1 98.56 161 LEU A CA 1
ATOM 1199 C C . LEU A 1 161 ? 28.422 5.969 4.566 1 98.56 161 LEU A C 1
ATOM 1201 O O . LEU A 1 161 ? 27.906 7.082 4.707 1 98.56 161 LEU A O 1
ATOM 1205 N N . LEU A 1 162 ? 27.969 4.871 5.141 1 98.62 162 LEU A N 1
ATOM 1206 C CA . LEU A 1 162 ? 26.828 4.945 6.055 1 98.62 162 LEU A CA 1
ATOM 1207 C C . LEU A 1 162 ? 27.188 5.75 7.301 1 98.62 162 LEU A C 1
ATOM 1209 O O . LEU A 1 162 ? 26.375 6.523 7.801 1 98.62 162 LEU A O 1
ATOM 1213 N N . ALA A 1 163 ? 28.391 5.512 7.816 1 98.69 163 ALA A N 1
ATOM 1214 C CA . ALA A 1 163 ? 28.812 6.254 9 1 98.69 163 ALA A CA 1
ATOM 1215 C C . ALA A 1 163 ? 28.719 7.758 8.766 1 98.69 163 ALA A C 1
ATOM 1217 O O . ALA A 1 163 ? 28.203 8.492 9.617 1 98.69 163 ALA A O 1
ATOM 1218 N N . GLU A 1 164 ? 29.219 8.188 7.633 1 98.5 164 GLU A N 1
ATOM 1219 C CA . GLU A 1 164 ? 29.172 9.617 7.328 1 98.5 164 GLU A CA 1
ATOM 1220 C C . GLU A 1 164 ? 27.734 10.117 7.238 1 98.5 164 GLU A C 1
ATOM 1222 O O . GLU A 1 164 ? 27.422 11.219 7.703 1 98.5 164 GLU A O 1
ATOM 1227 N N . TYR A 1 165 ? 26.922 9.352 6.59 1 98.5 165 TYR A N 1
ATOM 1228 C CA . TYR A 1 165 ? 25.5 9.711 6.5 1 98.5 165 TYR A CA 1
ATOM 1229 C C . TYR A 1 165 ? 24.875 9.812 7.887 1 98.5 165 TYR A C 1
ATOM 1231 O O . TYR A 1 165 ? 24.156 10.773 8.18 1 98.5 165 TYR A O 1
ATOM 1239 N N . MET A 1 166 ? 25.125 8.836 8.734 1 98.69 166 MET A N 1
ATOM 1240 C CA . MET A 1 166 ? 24.531 8.812 10.07 1 98.69 166 MET A CA 1
ATOM 1241 C C . MET A 1 166 ? 25.047 9.969 10.914 1 98.69 166 MET A C 1
ATOM 1243 O O . MET A 1 166 ? 24.328 10.508 11.75 1 98.69 166 MET A O 1
ATOM 1247 N N . ILE A 1 167 ? 26.281 10.328 10.75 1 98.38 167 ILE A N 1
ATOM 1248 C CA . ILE A 1 167 ? 26.844 11.477 11.453 1 98.38 167 ILE A CA 1
ATOM 1249 C C . ILE A 1 167 ? 26.109 12.75 11.023 1 98.38 167 ILE A C 1
ATOM 1251 O O . ILE A 1 167 ? 25.75 13.578 11.859 1 98.38 167 ILE A O 1
ATOM 1255 N N . SER A 1 168 ? 25.906 12.859 9.727 1 98.12 168 SER A N 1
ATOM 1256 C CA . SER A 1 168 ? 25.141 14 9.234 1 98.12 168 SER A CA 1
ATOM 1257 C C . SER A 1 168 ? 23.75 14.031 9.859 1 98.12 168 SER A C 1
ATOM 1259 O O . SER A 1 168 ? 23.281 15.094 10.281 1 98.12 168 SER A O 1
ATOM 1261 N N . GLU A 1 169 ? 23.109 12.914 9.914 1 98.31 169 GLU A N 1
ATOM 1262 C CA . GLU A 1 169 ? 21.781 12.82 10.539 1 98.31 169 GLU A CA 1
ATOM 1263 C C . GLU A 1 169 ? 21.859 13.148 12.023 1 98.31 169 GLU A C 1
ATOM 1265 O O . GLU A 1 169 ? 20.953 13.789 12.562 1 98.31 169 GLU A O 1
ATOM 1270 N N . ALA A 1 170 ? 22.859 12.719 12.648 1 98.5 170 ALA A N 1
ATOM 1271 C CA . ALA A 1 170 ? 23 13 14.078 1 98.5 170 ALA A CA 1
ATOM 1272 C C . ALA A 1 170 ? 23.078 14.5 14.336 1 98.5 170 ALA A C 1
ATOM 1274 O O . ALA A 1 170 ? 22.516 15 15.305 1 98.5 170 ALA A O 1
ATOM 1275 N N . HIS A 1 171 ? 23.797 15.195 13.5 1 97.69 171 HIS A N 1
ATOM 1276 C CA . HIS A 1 171 ? 23.844 16.656 13.625 1 97.69 171 HIS A CA 1
ATOM 1277 C C . HIS A 1 171 ? 22.453 17.25 13.453 1 97.69 171 HIS A C 1
ATOM 1279 O O . HIS A 1 171 ? 22.062 18.141 14.219 1 97.69 171 HIS A O 1
ATOM 1285 N N . LYS A 1 172 ? 21.766 16.766 12.5 1 97.69 172 LYS A N 1
ATOM 1286 C CA . LYS A 1 172 ? 20.438 17.281 12.188 1 97.69 172 LYS A CA 1
ATOM 1287 C C . LYS A 1 172 ? 19.484 17.094 13.367 1 97.69 172 LYS A C 1
ATOM 1289 O O . LYS A 1 172 ? 18.672 17.969 13.664 1 97.69 172 LYS A O 1
ATOM 1294 N N . TRP A 1 173 ? 19.547 15.953 14.016 1 98.25 173 TRP A N 1
ATOM 1295 C CA . TRP A 1 173 ? 18.625 15.562 15.07 1 98.25 173 TRP A CA 1
ATOM 1296 C C . TRP A 1 173 ? 19.062 16.109 16.422 1 98.25 173 TRP A C 1
ATOM 1298 O O . TRP A 1 173 ? 18.312 16.062 17.391 1 98.25 173 TRP A O 1
ATOM 1308 N N . ASN A 1 174 ? 20.234 16.688 16.5 1 97 174 ASN A N 1
ATOM 1309 C CA . ASN A 1 174 ? 20.828 17.141 17.75 1 97 174 ASN A CA 1
ATOM 1310 C C . ASN A 1 174 ? 20.109 18.359 18.312 1 97 174 ASN A C 1
ATOM 1312 O O . ASN A 1 174 ? 20.094 19.422 17.672 1 97 174 ASN A O 1
ATOM 1316 N N . PRO A 1 175 ? 19.578 18.25 19.547 1 94.69 175 PRO A N 1
ATOM 1317 C CA . PRO A 1 175 ? 18.922 19.422 20.141 1 94.69 175 PRO A CA 1
ATOM 1318 C C . PRO A 1 175 ? 19.891 20.594 20.312 1 94.69 175 PRO A C 1
ATOM 1320 O O . PRO A 1 175 ? 19.438 21.75 20.453 1 94.69 175 PRO A O 1
ATOM 1323 N N . LEU A 1 176 ? 21.156 20.359 20.297 1 94.56 176 LEU A N 1
ATOM 1324 C CA . LEU A 1 176 ? 22.141 21.422 20.484 1 94.56 176 LEU A CA 1
ATOM 1325 C C . LEU A 1 176 ? 22.719 21.875 19.141 1 94.56 176 LEU A C 1
ATOM 1327 O O . LEU A 1 176 ? 23.797 22.469 19.094 1 94.56 176 LEU A O 1
ATOM 1331 N N . LEU A 1 177 ? 22.047 21.562 18.078 1 96.5 177 LEU A N 1
ATOM 1332 C CA . LEU A 1 177 ? 22.5 21.891 16.734 1 96.5 177 LEU A CA 1
ATOM 1333 C C . LEU A 1 177 ? 22.812 23.391 16.625 1 96.5 177 LEU A C 1
ATOM 1335 O O . LEU A 1 177 ? 23.859 23.766 16.078 1 96.5 177 LEU A O 1
ATOM 1339 N N . LEU A 1 178 ? 21.969 24.234 17.188 1 95.62 178 LEU A N 1
ATOM 1340 C CA . LEU A 1 178 ? 22.156 25.672 17.016 1 95.62 178 LEU A CA 1
ATOM 1341 C C . LEU A 1 178 ? 23.359 26.156 17.828 1 95.62 178 LEU A C 1
ATOM 1343 O O . LEU A 1 178 ? 24.031 27.109 17.422 1 95.62 178 LEU A O 1
ATOM 1347 N N . SER A 1 179 ? 23.625 25.547 18.922 1 93.31 179 SER A N 1
ATOM 1348 C CA . SER A 1 179 ? 24.859 25.844 19.641 1 93.31 179 SER A CA 1
ATOM 1349 C C . SER A 1 179 ? 26.078 25.484 18.812 1 93.31 179 SER A C 1
ATOM 1351 O O . SER A 1 179 ? 27.078 26.219 18.812 1 93.31 179 SER A O 1
ATOM 1353 N N . THR A 1 180 ? 26 24.359 18.188 1 93.62 180 THR A N 1
ATOM 1354 C CA . THR A 1 180 ? 27.078 23.938 17.297 1 93.62 180 THR A CA 1
ATOM 1355 C C . THR A 1 180 ? 27.25 24.938 16.156 1 93.62 180 THR A C 1
ATOM 1357 O O . THR A 1 180 ? 28.375 25.312 15.828 1 93.62 180 THR A O 1
ATOM 1360 N N . ILE A 1 181 ? 26.188 25.375 15.617 1 96.25 181 ILE A N 1
ATOM 1361 C CA . ILE A 1 181 ? 26.219 26.344 14.531 1 96.25 181 ILE A CA 1
ATOM 1362 C C . ILE A 1 181 ? 26.828 27.641 15.023 1 96.25 181 ILE A C 1
ATOM 1364 O O . ILE A 1 181 ? 27.656 28.266 14.336 1 96.25 181 ILE A O 1
ATOM 1368 N N . GLN A 1 182 ? 26.438 28.047 16.156 1 94.81 182 GLN A N 1
ATOM 1369 C CA . GLN A 1 182 ? 27 29.266 16.766 1 94.81 182 GLN A CA 1
ATOM 1370 C C . GLN A 1 182 ? 28.516 29.141 16.938 1 94.81 182 GLN A C 1
ATOM 1372 O O . GLN A 1 182 ? 29.25 30.062 16.641 1 94.81 182 GLN A O 1
ATOM 1377 N N . SER A 1 183 ? 28.938 28.047 17.438 1 92.44 183 SER A N 1
ATOM 1378 C CA . SER A 1 183 ? 30.359 27.812 17.672 1 92.44 183 SER A CA 1
ATOM 1379 C C . SER A 1 183 ? 31.141 27.797 16.359 1 92.44 183 SER A C 1
ATOM 1381 O O . SER A 1 183 ? 32.281 28.219 16.312 1 92.44 183 SER A O 1
ATOM 1383 N N . ASN A 1 184 ? 30.562 27.25 15.328 1 93.5 184 ASN A N 1
ATOM 1384 C CA . ASN A 1 184 ? 31.203 27.203 14.016 1 93.5 184 ASN A CA 1
ATOM 1385 C C . ASN A 1 184 ? 31.406 28.594 13.445 1 93.5 184 ASN A C 1
ATOM 1387 O O . ASN A 1 184 ? 32.375 28.844 12.711 1 93.5 184 ASN A O 1
ATOM 1391 N N . SER A 1 185 ? 30.484 29.516 13.664 1 92.69 185 SER A N 1
ATOM 1392 C CA . SER A 1 185 ? 30.516 30.922 13.273 1 92.69 185 SER A CA 1
ATOM 1393 C C . SER A 1 185 ? 30.688 31.078 11.766 1 92.69 185 SER A C 1
ATOM 1395 O O . SER A 1 185 ? 31.406 31.969 11.305 1 92.69 185 SER A O 1
ATOM 1397 N N . ASN A 1 186 ? 30.234 30.203 10.977 1 95.75 186 ASN A N 1
ATOM 1398 C CA . ASN A 1 186 ? 30.219 30.203 9.516 1 95.75 186 ASN A CA 1
ATOM 1399 C C . ASN A 1 186 ? 28.828 29.984 8.961 1 95.75 186 ASN A C 1
ATOM 1401 O O . ASN A 1 186 ? 28.516 28.922 8.414 1 95.75 186 ASN A O 1
ATOM 1405 N N . LEU A 1 187 ? 28.047 31.031 9.172 1 96.25 187 LEU A N 1
ATOM 1406 C CA . LEU A 1 187 ? 26.641 30.875 8.805 1 96.25 187 LEU A CA 1
ATOM 1407 C C . LEU A 1 187 ? 26.188 31.969 7.848 1 96.25 187 LEU A C 1
ATOM 1409 O O . LEU A 1 187 ? 26.797 33.031 7.805 1 96.25 187 LEU A O 1
ATOM 1413 N N . SER A 1 188 ? 25.203 31.719 7.035 1 97.75 188 SER A N 1
ATOM 1414 C CA . SER A 1 188 ? 24.562 32.656 6.125 1 97.75 188 SER A CA 1
ATOM 1415 C C . SER A 1 188 ? 23.047 32.625 6.262 1 97.75 188 SER A C 1
ATOM 1417 O O . SER A 1 188 ? 22.5 31.688 6.879 1 97.75 188 SER A O 1
ATOM 1419 N N . PHE A 1 189 ? 22.453 33.656 5.781 1 97.25 189 PHE A N 1
ATOM 1420 C CA . PHE A 1 189 ? 21 33.75 5.754 1 97.25 189 PHE A CA 1
ATOM 1421 C C . PHE A 1 189 ? 20.438 32.938 4.609 1 97.25 189 PHE A C 1
ATOM 1423 O O . PHE A 1 189 ? 21.016 32.875 3.523 1 97.25 189 PHE A O 1
ATOM 1430 N N . ARG A 1 190 ? 19.297 32.25 4.859 1 97 190 ARG A N 1
ATOM 1431 C CA . ARG A 1 190 ? 18.578 31.516 3.818 1 97 190 ARG A CA 1
ATOM 1432 C C . ARG A 1 190 ? 17.062 31.688 3.977 1 97 190 ARG A C 1
ATOM 1434 O O . ARG A 1 190 ? 16.562 31.797 5.098 1 97 190 ARG A O 1
ATOM 1441 N N . GLN A 1 191 ? 16.359 31.781 2.893 1 97.56 191 GLN A N 1
ATOM 1442 C CA . GLN A 1 191 ? 14.906 31.75 2.814 1 97.56 191 GLN A CA 1
ATOM 1443 C C . GLN A 1 191 ? 14.43 30.781 1.734 1 97.56 191 GLN A C 1
ATOM 1445 O O . GLN A 1 191 ? 14.828 30.906 0.573 1 97.56 191 GLN A O 1
ATOM 1450 N N . GLU A 1 192 ? 13.719 29.781 2.121 1 98 192 GLU A N 1
ATOM 1451 C CA . GLU A 1 192 ? 13.258 28.75 1.198 1 98 192 GLU A CA 1
ATOM 1452 C C . GLU A 1 192 ? 11.82 28.344 1.508 1 98 192 GLU A C 1
ATOM 1454 O O . GLU A 1 192 ? 11.289 28.672 2.572 1 98 192 GLU A O 1
ATOM 1459 N N . THR A 1 193 ? 11.195 27.672 0.536 1 97.88 193 THR A N 1
ATOM 1460 C CA . THR A 1 193 ? 9.836 27.172 0.706 1 97.88 193 THR A CA 1
ATOM 1461 C C . THR A 1 193 ? 9.805 25.969 1.645 1 97.88 193 THR A C 1
ATOM 1463 O O . THR A 1 193 ? 10.555 25 1.447 1 97.88 193 THR A O 1
ATOM 1466 N N . VAL A 1 194 ? 9.062 26.031 2.631 1 97.62 194 VAL A N 1
ATOM 1467 C CA . VAL A 1 194 ? 8.727 24.969 3.562 1 97.62 194 VAL A CA 1
ATOM 1468 C C . VAL A 1 194 ? 7.215 24.828 3.68 1 97.62 194 VAL A C 1
ATOM 1470 O O . VAL A 1 194 ? 6.527 25.797 4.035 1 97.62 194 VAL A O 1
ATOM 1473 N N . GLY A 1 195 ? 6.77 23.562 3.443 1 95.81 195 GLY A N 1
ATOM 1474 C CA . GLY A 1 195 ? 5.328 23.5 3.248 1 95.81 195 GLY A CA 1
ATOM 1475 C C . GLY A 1 195 ? 4.848 24.328 2.08 1 95.81 195 GLY A C 1
ATOM 1476 O O . GLY A 1 195 ? 5.273 24.125 0.941 1 95.81 195 GLY A O 1
ATOM 1477 N N . ALA A 1 196 ? 4.027 25.297 2.414 1 96.75 196 ALA A N 1
ATOM 1478 C CA . ALA A 1 196 ? 3.498 26.125 1.333 1 96.75 196 ALA A CA 1
ATOM 1479 C C . ALA A 1 196 ? 3.82 27.609 1.563 1 96.75 196 ALA A C 1
ATOM 1481 O O . ALA A 1 196 ? 3.146 28.484 1.026 1 96.75 196 ALA A O 1
ATOM 1482 N N . VAL A 1 197 ? 4.844 27.844 2.391 1 97.56 197 VAL A N 1
ATOM 1483 C CA . VAL A 1 197 ? 5.23 29.234 2.652 1 97.56 197 VAL A CA 1
ATOM 1484 C C . VAL A 1 197 ? 6.75 29.359 2.576 1 97.56 197 VAL A C 1
ATOM 1486 O O . VAL A 1 197 ? 7.469 28.359 2.533 1 97.56 197 VAL A O 1
ATOM 1489 N N . GLN A 1 198 ? 7.176 30.625 2.561 1 97.31 198 GLN A N 1
ATOM 1490 C CA . GLN A 1 198 ? 8.602 30.922 2.693 1 97.31 198 GLN A CA 1
ATOM 1491 C C . GLN A 1 198 ? 8.992 31.094 4.156 1 97.31 198 GLN A C 1
ATOM 1493 O O . GLN A 1 198 ? 8.359 31.844 4.895 1 97.31 198 GLN A O 1
ATOM 1498 N N . LEU A 1 199 ? 9.953 30.344 4.559 1 97.5 199 LEU A N 1
ATOM 1499 C CA . LEU A 1 199 ? 10.508 30.516 5.898 1 97.5 199 LEU A CA 1
ATOM 1500 C C . LEU A 1 199 ? 11.953 30.984 5.836 1 97.5 199 LEU A C 1
ATOM 1502 O O . LEU A 1 199 ? 12.695 30.594 4.934 1 97.5 199 LEU A O 1
ATOM 1506 N N . SER A 1 200 ? 12.297 31.797 6.77 1 97.38 200 SER A N 1
ATOM 1507 C CA . SER A 1 200 ? 13.664 32.281 6.914 1 97.38 200 SER A CA 1
ATOM 1508 C C . SER A 1 200 ? 14.438 31.453 7.938 1 97.38 200 SER A C 1
ATOM 1510 O O . SER A 1 200 ? 13.844 30.891 8.859 1 97.38 200 SER A O 1
ATOM 1512 N N . GLY A 1 201 ? 15.742 31.422 7.672 1 97.44 201 GLY A N 1
ATOM 1513 C CA . GLY A 1 201 ? 16.594 30.703 8.602 1 97.44 201 GLY A CA 1
ATOM 1514 C C . GLY A 1 201 ? 18.078 30.922 8.352 1 97.44 201 GLY A C 1
ATOM 1515 O O . GLY A 1 201 ? 18.453 31.922 7.73 1 97.44 201 GLY A O 1
ATOM 1516 N N . VAL A 1 202 ? 18.875 30.125 9.008 1 97.88 202 VAL A N 1
ATOM 1517 C CA . VAL A 1 202 ? 20.328 30.203 8.898 1 97.88 202 VAL A CA 1
ATOM 1518 C C . VAL A 1 202 ? 20.859 28.938 8.242 1 97.88 202 VAL A C 1
ATOM 1520 O O . VAL A 1 202 ? 20.266 27.859 8.367 1 97.88 202 VAL A O 1
ATOM 1523 N N . TYR A 1 203 ? 21.906 29.047 7.5 1 98.38 203 TYR A N 1
ATOM 1524 C CA . TYR A 1 203 ? 22.625 27.938 6.867 1 98.38 203 TYR A CA 1
ATOM 1525 C C . TYR A 1 203 ? 24.047 27.844 7.367 1 98.38 203 TYR A C 1
ATOM 1527 O O . TYR A 1 203 ? 24.812 28.828 7.277 1 98.38 203 TYR A O 1
ATOM 1535 N N . ASP A 1 204 ? 24.391 26.766 7.977 1 98.12 204 ASP A N 1
ATOM 1536 C CA . ASP A 1 204 ? 25.766 26.516 8.406 1 98.12 204 ASP A CA 1
ATOM 1537 C C . ASP A 1 204 ? 26.594 25.906 7.277 1 98.12 204 ASP A C 1
ATOM 1539 O O . ASP A 1 204 ? 26.328 24.766 6.852 1 98.12 204 ASP A O 1
ATOM 1543 N N . GLU A 1 205 ? 27.656 26.531 6.914 1 96.62 205 GLU A N 1
ATOM 1544 C CA . GLU A 1 205 ? 28.469 26.109 5.785 1 96.62 205 GLU A CA 1
ATOM 1545 C C . GLU A 1 205 ? 29.312 24.891 6.152 1 96.62 205 GLU A C 1
ATOM 1547 O O . GLU A 1 205 ? 29.703 24.109 5.277 1 96.62 205 GLU A O 1
ATOM 1552 N N . ASN A 1 206 ? 29.656 24.766 7.391 1 95.88 206 ASN A N 1
ATOM 1553 C CA . ASN A 1 206 ? 30.469 23.641 7.824 1 95.88 206 ASN A CA 1
ATOM 1554 C C . ASN A 1 206 ? 29.688 22.328 7.793 1 95.88 206 ASN A C 1
ATOM 1556 O O . ASN A 1 206 ? 30.203 21.297 7.344 1 95.88 206 ASN A O 1
ATOM 1560 N N . LEU A 1 207 ? 28.469 22.406 8.234 1 96.69 207 LEU A N 1
ATOM 1561 C CA . LEU A 1 207 ? 27.656 21.188 8.367 1 96.69 207 LEU A CA 1
ATOM 1562 C C . LEU A 1 207 ? 26.812 20.969 7.117 1 96.69 207 LEU A C 1
ATOM 1564 O O . LEU A 1 207 ? 26.312 19.859 6.895 1 96.69 207 LEU A O 1
ATOM 1568 N N . GLY A 1 208 ? 26.625 22 6.324 1 97.62 208 GLY A N 1
ATOM 1569 C CA . GLY A 1 208 ? 25.703 21.906 5.203 1 97.62 208 GLY A CA 1
ATOM 1570 C C . GLY A 1 208 ? 24.25 21.766 5.633 1 97.62 208 GLY A C 1
ATOM 1571 O O . GLY A 1 208 ? 23.484 21.016 5.023 1 97.62 208 GLY A O 1
ATOM 1572 N N . ILE A 1 209 ? 23.875 22.422 6.73 1 98.62 209 ILE A N 1
ATOM 1573 C CA . ILE A 1 209 ? 22.531 22.312 7.305 1 98.62 209 ILE A CA 1
ATOM 1574 C C . ILE A 1 209 ? 21.875 23.688 7.371 1 98.62 209 ILE A C 1
ATOM 1576 O O . ILE A 1 209 ? 22.5 24.656 7.809 1 98.62 209 ILE A O 1
ATOM 1580 N N . ALA A 1 210 ? 20.672 23.75 6.887 1 98.75 210 ALA A N 1
ATOM 1581 C CA . ALA A 1 210 ? 19.828 24.922 7.07 1 98.75 210 ALA A CA 1
ATOM 1582 C C . ALA A 1 210 ? 18.812 24.703 8.18 1 98.75 210 ALA A C 1
ATOM 1584 O O . ALA A 1 210 ? 18.234 23.625 8.297 1 98.75 210 ALA A O 1
ATOM 1585 N N . VAL A 1 211 ? 18.594 25.734 9.023 1 98.69 211 VAL A N 1
ATOM 1586 C CA . VAL A 1 211 ? 17.562 25.703 10.055 1 98.69 211 VAL A CA 1
ATOM 1587 C C . VAL A 1 211 ? 16.562 26.828 9.812 1 98.69 211 VAL A C 1
ATOM 1589 O O . VAL A 1 211 ? 16.891 28.016 9.945 1 98.69 211 VAL A O 1
ATOM 1592 N N . PHE A 1 212 ? 15.344 26.422 9.453 1 98.56 212 PHE A N 1
ATOM 1593 C CA . PHE A 1 212 ? 14.281 27.391 9.219 1 98.56 212 PHE A CA 1
ATOM 1594 C C . PHE A 1 212 ? 13.422 27.562 10.461 1 98.56 212 PHE A C 1
ATOM 1596 O O . PHE A 1 212 ? 13.133 26.594 11.172 1 98.56 212 PHE A O 1
ATOM 1603 N N . LEU A 1 213 ? 13 28.828 10.688 1 98.12 213 LEU A N 1
ATOM 1604 C CA . LEU A 1 213 ? 12.406 29.188 11.969 1 98.12 213 LEU A CA 1
ATOM 1605 C C . LEU A 1 213 ? 10.922 29.5 11.812 1 98.12 213 LEU A C 1
ATOM 1607 O O . LEU A 1 213 ? 10.492 30.031 10.781 1 98.12 213 LEU A O 1
ATOM 1611 N N . ASP A 1 214 ? 10.211 29.047 12.82 1 96.94 214 ASP A N 1
ATOM 1612 C CA . ASP A 1 214 ? 8.836 29.516 12.922 1 96.94 214 ASP A CA 1
ATOM 1613 C C . ASP A 1 214 ? 8.773 31.016 13.172 1 96.94 214 ASP A C 1
ATOM 1615 O O . ASP A 1 214 ? 9.344 31.516 14.148 1 96.94 214 ASP A O 1
ATOM 1619 N N . PRO A 1 215 ? 8.062 31.734 12.391 1 93.25 215 PRO A N 1
ATOM 1620 C CA . PRO A 1 215 ? 8.109 33.188 12.492 1 93.25 215 PRO A CA 1
ATOM 1621 C C . PRO A 1 215 ? 7.434 33.719 13.758 1 93.25 215 PRO A C 1
ATOM 1623 O O . PRO A 1 215 ? 7.699 34.844 14.188 1 93.25 215 PRO A O 1
ATOM 1626 N N . GLN A 1 216 ? 6.582 32.969 14.305 1 92.94 216 GLN A N 1
ATOM 1627 C CA . GLN A 1 216 ? 5.871 33.406 15.5 1 92.94 216 GLN A CA 1
ATOM 1628 C C . GLN A 1 216 ? 6.68 33.125 16.766 1 92.94 216 GLN A C 1
ATOM 1630 O O . GLN A 1 216 ? 6.797 33.969 17.641 1 92.94 216 GLN A O 1
ATOM 1635 N N . THR A 1 217 ? 7.262 31.969 16.812 1 95.94 217 THR A N 1
ATOM 1636 C CA . THR A 1 217 ? 7.906 31.547 18.047 1 95.94 217 THR A CA 1
ATOM 1637 C C . THR A 1 217 ? 9.422 31.734 17.969 1 95.94 217 THR A C 1
ATOM 1639 O O . THR A 1 217 ? 10.109 31.703 18.984 1 95.94 217 THR A O 1
ATOM 1642 N N . GLN A 1 218 ? 9.977 31.781 16.797 1 95.88 218 GLN A N 1
ATOM 1643 C CA . GLN A 1 218 ? 11.398 31.875 16.5 1 95.88 218 GLN A CA 1
ATOM 1644 C C . GLN A 1 218 ? 12.109 30.562 16.828 1 95.88 218 GLN A C 1
ATOM 1646 O O . GLN A 1 218 ? 13.336 30.5 16.844 1 95.88 218 GLN A O 1
ATOM 1651 N N . LEU A 1 219 ? 11.352 29.516 17.125 1 98.06 219 LEU A N 1
ATOM 1652 C CA . LEU A 1 219 ? 11.922 28.188 17.328 1 98.06 219 LEU A CA 1
ATOM 1653 C C . LEU A 1 219 ? 12.195 27.484 16 1 98.06 219 LEU A C 1
ATOM 1655 O O . LEU A 1 219 ? 11.555 27.797 15 1 98.06 219 LEU A O 1
ATOM 1659 N N . PRO A 1 220 ? 13.203 26.562 16.016 1 98.44 220 PRO A N 1
ATOM 1660 C CA . PRO A 1 220 ? 13.398 25.766 14.805 1 98.44 220 PRO A CA 1
ATOM 1661 C C . PRO A 1 220 ? 12.133 25.047 14.359 1 98.44 220 PRO A C 1
ATOM 1663 O O . PRO A 1 220 ? 11.414 24.484 15.195 1 98.44 220 PRO A O 1
ATOM 1666 N N . HIS A 1 221 ? 11.82 25.141 13.078 1 98.56 221 HIS A N 1
ATOM 1667 C CA . HIS A 1 221 ? 10.68 24.438 12.5 1 98.56 221 HIS A CA 1
ATOM 1668 C C . HIS A 1 221 ? 11.133 23.312 11.594 1 98.56 221 HIS A C 1
ATOM 1670 O O . HIS A 1 221 ? 10.586 22.203 11.648 1 98.56 221 HIS A O 1
ATOM 1676 N N . THR A 1 222 ? 12.062 23.594 10.75 1 98.81 222 THR A N 1
ATOM 1677 C CA . THR A 1 222 ? 12.555 22.625 9.773 1 98.81 222 THR A CA 1
ATOM 1678 C C . THR A 1 222 ? 14.078 22.688 9.672 1 98.81 222 THR A C 1
ATOM 1680 O O . THR A 1 222 ? 14.648 23.766 9.508 1 98.81 222 THR A O 1
ATOM 1683 N N . ILE A 1 223 ? 14.703 21.594 9.82 1 98.94 223 ILE A N 1
ATOM 1684 C CA . ILE A 1 223 ? 16.141 21.422 9.625 1 98.94 223 ILE A CA 1
ATOM 1685 C C . ILE A 1 223 ? 16.391 20.688 8.305 1 98.94 223 ILE A C 1
ATOM 1687 O O . ILE A 1 223 ? 15.961 19.547 8.125 1 98.94 223 ILE A O 1
ATOM 1691 N N . ARG A 1 224 ? 17.172 21.359 7.367 1 98.75 224 ARG A N 1
ATOM 1692 C CA . ARG A 1 224 ? 17.219 20.891 5.988 1 98.75 224 ARG A CA 1
ATOM 1693 C C . ARG A 1 224 ? 18.656 20.594 5.574 1 98.75 224 ARG A C 1
ATOM 1695 O O . ARG A 1 224 ? 19.562 21.391 5.832 1 98.75 224 ARG A O 1
ATOM 1702 N N . THR A 1 225 ? 18.844 19.422 5.004 1 98.62 225 THR A N 1
ATOM 1703 C CA . THR A 1 225 ? 20.047 19.109 4.246 1 98.62 225 THR A CA 1
ATOM 1704 C C . THR A 1 225 ? 19.734 18.953 2.762 1 98.62 225 THR A C 1
ATOM 1706 O O . THR A 1 225 ? 18.562 18.875 2.375 1 98.62 225 THR A O 1
ATOM 1709 N N . TYR A 1 226 ? 20.812 19 1.979 1 98.19 226 TYR A N 1
ATOM 1710 C CA . TYR A 1 226 ? 20.688 18.984 0.526 1 98.19 226 TYR A CA 1
ATOM 1711 C C . TYR A 1 226 ? 21.422 17.797 -0.076 1 98.19 226 TYR A C 1
ATOM 1713 O O . TYR A 1 226 ? 22.5 17.422 0.387 1 98.19 226 TYR A O 1
ATOM 1721 N N . GLU A 1 227 ? 20.797 17.203 -1.009 1 97.69 227 GLU A N 1
ATOM 1722 C CA . GLU A 1 227 ? 21.391 16.047 -1.685 1 97.69 227 GLU A CA 1
ATOM 1723 C C . GLU A 1 227 ? 21 16.016 -3.158 1 97.69 227 GLU A C 1
ATOM 1725 O O . GLU A 1 227 ? 20.328 16.922 -3.654 1 97.69 227 GLU A O 1
ATOM 1730 N N . ASN A 1 228 ? 21.609 15.094 -3.881 1 96.69 228 ASN A N 1
ATOM 1731 C CA . ASN A 1 228 ? 21.312 14.93 -5.301 1 96.69 228 ASN A CA 1
ATOM 1732 C C . ASN A 1 228 ? 20.766 13.531 -5.594 1 96.69 228 ASN A C 1
ATOM 1734 O O . ASN A 1 228 ? 21.5 12.555 -5.574 1 96.69 228 ASN A O 1
ATOM 1738 N N . HIS A 1 229 ? 19.5 13.492 -5.875 1 96.5 229 HIS A N 1
ATOM 1739 C CA . HIS A 1 229 ? 18.859 12.227 -6.188 1 96.5 229 HIS A CA 1
ATOM 1740 C C . HIS A 1 229 ? 18.984 11.883 -7.668 1 96.5 229 HIS A C 1
ATOM 1742 O O . HIS A 1 229 ? 18.812 12.75 -8.523 1 96.5 229 HIS A O 1
ATOM 1748 N N . PRO A 1 230 ? 19.203 10.633 -7.996 1 94.62 230 PRO A N 1
ATOM 1749 C CA . PRO A 1 230 ? 19.422 10.273 -9.398 1 94.62 230 PRO A CA 1
ATOM 1750 C C . PRO A 1 230 ? 18.203 10.594 -10.281 1 94.62 230 PRO A C 1
ATOM 1752 O O . PRO A 1 230 ? 18.375 10.93 -11.453 1 94.62 230 PRO A O 1
ATOM 1755 N N . PHE A 1 231 ? 17.047 10.562 -9.773 1 96.06 231 PHE A N 1
ATOM 1756 C CA . PHE A 1 231 ? 15.859 10.734 -10.602 1 96.06 231 PHE A CA 1
ATOM 1757 C C . PHE A 1 231 ? 15.203 12.078 -10.336 1 96.06 231 PHE A C 1
ATOM 1759 O O . PHE A 1 231 ? 14.43 12.578 -11.164 1 96.06 231 PHE A O 1
ATOM 1766 N N . PHE A 1 232 ? 15.477 12.672 -9.203 1 95.56 232 PHE A N 1
ATOM 1767 C CA . PHE A 1 232 ? 14.781 13.914 -8.867 1 95.56 232 PHE A CA 1
ATOM 1768 C C . PHE A 1 232 ? 15.727 15.109 -8.977 1 95.56 232 PHE A C 1
ATOM 1770 O O . PHE A 1 232 ? 15.289 16.25 -8.906 1 95.56 232 PHE A O 1
ATOM 1777 N N . GLY A 1 233 ? 17.047 14.828 -9.117 1 96.12 233 GLY A N 1
ATOM 1778 C CA . GLY A 1 233 ? 18.016 15.914 -9.133 1 96.12 233 GLY A CA 1
ATOM 1779 C C . GLY A 1 233 ? 18.25 16.531 -7.77 1 96.12 233 GLY A C 1
ATOM 1780 O O . GLY A 1 233 ? 18.25 15.82 -6.758 1 96.12 233 GLY A O 1
ATOM 1781 N N . PRO A 1 234 ? 18.625 17.844 -7.781 1 97.19 234 PRO A N 1
ATOM 1782 C CA . PRO A 1 234 ? 18.766 18.5 -6.477 1 97.19 234 PRO A CA 1
ATOM 1783 C C . PRO A 1 234 ? 17.547 18.297 -5.578 1 97.19 234 PRO A C 1
ATOM 1785 O O . PRO A 1 234 ? 16.422 18.578 -5.992 1 97.19 234 PRO A O 1
ATOM 1788 N N . SER A 1 235 ? 17.797 17.75 -4.418 1 97.69 235 SER A N 1
ATOM 1789 C CA . SER A 1 235 ? 16.734 17.344 -3.504 1 97.69 235 SER A CA 1
ATOM 1790 C C . SER A 1 235 ? 17 17.844 -2.09 1 97.69 235 SER A C 1
ATOM 1792 O O . SER A 1 235 ? 18.141 18.141 -1.732 1 97.69 235 SER A O 1
ATOM 1794 N N . THR A 1 236 ? 15.914 18.016 -1.381 1 98.56 236 THR A N 1
ATOM 1795 C CA . THR A 1 236 ? 16 18.406 0.02 1 98.56 236 THR A CA 1
ATOM 1796 C C . THR A 1 236 ? 15.555 17.266 0.935 1 98.56 236 THR A C 1
ATOM 1798 O O . THR A 1 236 ? 14.625 16.531 0.61 1 98.56 236 THR A O 1
ATOM 1801 N N . ALA A 1 237 ? 16.25 17.094 1.99 1 98.56 237 ALA A N 1
ATOM 1802 C CA . ALA A 1 237 ? 15.891 16.188 3.078 1 98.56 237 ALA A CA 1
ATOM 1803 C C . ALA A 1 237 ? 15.648 16.953 4.375 1 98.56 237 ALA A C 1
ATOM 1805 O O . ALA A 1 237 ? 16.594 17.422 5.016 1 98.56 237 ALA A O 1
ATOM 1806 N N . ASP A 1 238 ? 14.391 16.984 4.793 1 98.69 238 ASP A N 1
ATOM 1807 C CA . ASP A 1 238 ? 13.984 17.844 5.91 1 98.69 238 ASP A CA 1
ATOM 1808 C C . ASP A 1 238 ? 13.719 17.016 7.16 1 98.69 238 ASP A C 1
ATOM 1810 O O . ASP A 1 238 ? 13.211 15.891 7.074 1 98.69 238 ASP A O 1
ATOM 1814 N N . LEU A 1 239 ? 14.062 17.531 8.258 1 98.81 239 LEU A N 1
ATOM 1815 C CA . LEU A 1 239 ? 13.547 17.156 9.57 1 98.81 239 LEU A CA 1
ATOM 1816 C C . LEU A 1 239 ? 12.688 18.266 10.156 1 98.81 239 LEU A C 1
ATOM 1818 O O . LEU A 1 239 ? 13.203 19.312 10.562 1 98.81 239 LEU A O 1
ATOM 1822 N N . ARG A 1 240 ? 11.414 18.047 10.156 1 98.62 240 ARG A N 1
ATOM 1823 C CA . ARG A 1 240 ? 10.523 19 10.82 1 98.62 240 ARG A CA 1
ATOM 1824 C C . ARG A 1 240 ? 10.375 18.656 12.305 1 98.62 240 ARG A C 1
ATOM 1826 O O . ARG A 1 240 ? 10.117 17.516 12.664 1 98.62 240 ARG A O 1
ATOM 1833 N N . VAL A 1 241 ? 10.531 19.688 13.125 1 98.69 241 VAL A N 1
ATOM 1834 C CA . VAL A 1 241 ? 10.398 19.516 14.57 1 98.69 241 VAL A CA 1
ATOM 1835 C C . VAL A 1 241 ? 9.289 20.422 15.102 1 98.69 241 VAL A C 1
ATOM 1837 O O . VAL A 1 241 ? 9.117 21.547 14.625 1 98.69 241 VAL A O 1
ATOM 1840 N N . SER A 1 242 ? 8.453 19.828 15.945 1 97.62 242 SER A N 1
ATOM 1841 C CA . SER A 1 242 ? 7.301 20.562 16.438 1 97.62 242 SER A CA 1
ATOM 1842 C C . SER A 1 242 ? 6.863 20.062 17.812 1 97.62 242 SER A C 1
ATOM 1844 O O . SER A 1 242 ? 7.523 19.203 18.406 1 97.62 242 SER A O 1
ATOM 1846 N N . HIS A 1 243 ? 5.793 20.734 18.312 1 97.06 243 HIS A N 1
ATOM 1847 C CA . HIS A 1 243 ? 5.211 20.391 19.609 1 97.06 243 HIS A CA 1
ATOM 1848 C C . HIS A 1 243 ? 6.258 20.469 20.719 1 97.06 243 HIS A C 1
ATOM 1850 O O . HIS A 1 243 ? 6.449 19.5 21.469 1 97.06 243 HIS A O 1
ATOM 1856 N N . TYR A 1 244 ? 6.91 21.594 20.844 1 98.19 244 TYR A N 1
ATOM 1857 C CA . TYR A 1 244 ? 7.984 21.844 21.797 1 98.19 244 TYR A CA 1
ATOM 1858 C C . TYR A 1 244 ? 7.469 21.734 23.234 1 98.19 244 TYR A C 1
ATOM 1860 O O . TYR A 1 244 ? 6.328 22.109 23.516 1 98.19 244 TYR A O 1
ATOM 1868 N N . ARG A 1 245 ? 8.328 21.266 24.047 1 97.56 245 ARG A N 1
ATOM 1869 C CA . ARG A 1 245 ? 8.109 21.203 25.484 1 97.56 245 ARG A CA 1
ATOM 1870 C C . ARG A 1 245 ? 9.266 21.859 26.234 1 97.56 245 ARG A C 1
ATOM 1872 O O . ARG A 1 245 ? 10.422 21.75 25.828 1 97.56 245 ARG A O 1
ATOM 1879 N N . THR A 1 246 ? 8.898 22.5 27.297 1 96.88 246 THR A N 1
ATOM 1880 C CA . THR A 1 246 ? 9.938 23.047 28.156 1 96.88 246 THR A CA 1
ATOM 1881 C C . THR A 1 246 ? 10.43 22 29.156 1 96.88 246 THR A C 1
ATOM 1883 O O . THR A 1 246 ? 9.648 21.5 29.969 1 96.88 246 THR A O 1
ATOM 1886 N N . VAL A 1 247 ? 11.641 21.672 28.984 1 96.06 247 VAL A N 1
ATOM 1887 C CA . VAL A 1 247 ? 12.273 20.75 29.922 1 96.06 247 VAL A CA 1
ATOM 1888 C C . VAL A 1 247 ? 13.547 21.375 30.484 1 96.06 247 VAL A C 1
ATOM 1890 O O . VAL A 1 247 ? 14.484 21.672 29.734 1 96.06 247 VAL A O 1
ATOM 1893 N N . GLU A 1 248 ? 13.617 21.625 31.812 1 92.56 248 GLU A N 1
ATOM 1894 C CA . GLU A 1 248 ? 14.75 22.281 32.469 1 92.56 248 GLU A CA 1
ATOM 1895 C C . GLU A 1 248 ? 15.109 23.594 31.797 1 92.56 248 GLU A C 1
ATOM 1897 O O . GLU A 1 248 ? 16.281 23.859 31.531 1 92.56 248 GLU A O 1
ATOM 1902 N N . GLY A 1 249 ? 14.062 24.281 31.438 1 94 249 GLY A N 1
ATOM 1903 C CA . GLY A 1 249 ? 14.219 25.625 30.906 1 94 249 GLY A CA 1
ATOM 1904 C C . GLY A 1 249 ? 14.578 25.656 29.438 1 94 249 GLY A C 1
ATOM 1905 O O . GLY A 1 249 ? 14.773 26.719 28.859 1 94 249 GLY A O 1
ATOM 1906 N N . VAL A 1 250 ? 14.68 24.516 28.828 1 97 250 VAL A N 1
ATOM 1907 C CA . VAL A 1 250 ? 15.047 24.422 27.422 1 97 250 VAL A CA 1
ATOM 1908 C C . VAL A 1 250 ? 13.852 23.922 26.609 1 97 250 VAL A C 1
ATOM 1910 O O . VAL A 1 250 ? 13.133 23.016 27.047 1 97 250 VAL A O 1
ATOM 1913 N N . GLN A 1 251 ? 13.578 24.531 25.469 1 98.06 251 GLN A N 1
ATOM 1914 C CA . GLN A 1 251 ? 12.547 24.062 24.547 1 98.06 251 GLN A CA 1
ATOM 1915 C C . GLN A 1 251 ? 13.055 22.891 23.719 1 98.06 251 GLN A C 1
ATOM 1917 O O . GLN A 1 251 ? 14.031 23.031 22.969 1 98.06 251 GLN A O 1
ATOM 1922 N N . LEU A 1 252 ? 12.414 21.734 23.875 1 98.5 252 LEU A N 1
ATOM 1923 C CA . LEU A 1 252 ? 12.758 20.531 23.125 1 98.5 252 LEU A CA 1
ATOM 1924 C C . LEU A 1 252 ? 11.555 20.016 22.344 1 98.5 252 LEU A C 1
ATOM 1926 O O . LEU A 1 252 ? 10.445 19.938 22.891 1 98.5 252 LEU A O 1
ATOM 1930 N N . PRO A 1 253 ? 11.758 19.719 21.062 1 98.44 253 PRO A N 1
ATOM 1931 C CA . PRO A 1 253 ? 10.625 19.219 20.281 1 98.44 253 PRO A CA 1
ATOM 1932 C C . PRO A 1 253 ? 10.227 17.797 20.672 1 98.44 253 PRO A C 1
ATOM 1934 O O . PRO A 1 253 ? 11.078 17.016 21.109 1 98.44 253 PRO A O 1
ATOM 1937 N N . SER A 1 254 ? 8.953 17.469 20.5 1 98.19 254 SER A N 1
ATOM 1938 C CA . SER A 1 254 ? 8.477 16.125 20.812 1 98.19 254 SER A CA 1
ATOM 1939 C C . SER A 1 254 ? 7.883 15.438 19.594 1 98.19 254 SER A C 1
ATOM 1941 O O . SER A 1 254 ? 7.469 14.281 19.656 1 98.19 254 SER A O 1
ATOM 1943 N N . ARG A 1 255 ? 7.73 16.078 18.5 1 98.06 255 ARG A N 1
ATOM 1944 C CA . ARG A 1 255 ? 7.254 15.5 17.25 1 98.06 255 ARG A CA 1
ATOM 1945 C C . ARG A 1 255 ? 8.25 15.742 16.109 1 98.06 255 ARG A C 1
ATOM 1947 O O . ARG A 1 255 ? 8.734 16.859 15.938 1 98.06 255 ARG A O 1
ATOM 1954 N N . PHE A 1 256 ? 8.578 14.688 15.406 1 98.44 256 PHE A N 1
ATOM 1955 C CA . PHE A 1 256 ? 9.586 14.719 14.352 1 98.44 256 PHE A CA 1
ATOM 1956 C C . PHE A 1 256 ? 9.047 14.117 13.062 1 98.44 256 PHE A C 1
ATOM 1958 O O . PHE A 1 256 ? 8.469 13.023 13.078 1 98.44 256 PHE A O 1
ATOM 1965 N N . LYS A 1 257 ? 9.203 14.859 11.961 1 97.94 257 LYS A N 1
ATOM 1966 C CA . LYS A 1 257 ? 8.836 14.32 10.656 1 97.94 257 LYS A CA 1
ATOM 1967 C C . LYS A 1 257 ? 9.977 14.492 9.656 1 97.94 257 LYS A C 1
ATOM 1969 O O . LYS A 1 257 ? 10.602 15.555 9.586 1 97.94 257 LYS A O 1
ATOM 1974 N N . GLN A 1 258 ? 10.273 13.43 9.016 1 97.94 258 GLN A N 1
ATOM 1975 C CA . GLN A 1 258 ? 11.188 13.523 7.883 1 97.94 258 GLN A CA 1
ATOM 1976 C C . GLN A 1 258 ? 10.43 13.703 6.57 1 97.94 258 GLN A C 1
ATOM 1978 O O . GLN A 1 258 ? 9.516 12.938 6.262 1 97.94 258 GLN A O 1
ATOM 1983 N N . ILE A 1 259 ? 10.789 14.758 5.855 1 97.75 259 ILE A N 1
ATOM 1984 C CA . ILE A 1 259 ? 10.094 15.141 4.633 1 97.75 259 ILE A CA 1
ATOM 1985 C C . ILE A 1 259 ? 11.086 15.266 3.482 1 97.75 259 ILE A C 1
ATOM 1987 O O . ILE A 1 259 ? 12.125 15.906 3.623 1 97.75 259 ILE A O 1
ATOM 1991 N N . TYR A 1 260 ? 10.773 14.609 2.4 1 97.12 260 TYR A N 1
ATOM 1992 C CA . TYR A 1 260 ? 11.648 14.641 1.23 1 97.12 260 TYR A CA 1
ATOM 1993 C C . TYR A 1 260 ? 11.078 15.562 0.156 1 97.12 260 TYR A C 1
ATOM 1995 O O . TYR A 1 260 ? 9.906 15.453 -0.202 1 97.12 260 TYR A O 1
ATOM 2003 N N . ASN A 1 261 ? 11.914 16.562 -0.308 1 96.5 261 ASN A N 1
ATOM 2004 C CA . ASN A 1 261 ? 11.602 17.516 -1.37 1 96.5 261 ASN A CA 1
ATOM 2005 C C . ASN A 1 261 ? 10.336 18.312 -1.057 1 96.5 261 ASN A C 1
ATOM 2007 O O . ASN A 1 261 ? 9.539 18.594 -1.952 1 96.5 261 ASN A O 1
ATOM 2011 N N . ASN A 1 262 ? 10.156 18.562 0.207 1 96.38 262 ASN A N 1
ATOM 2012 C CA . ASN A 1 262 ? 9.023 19.359 0.663 1 96.38 262 ASN A CA 1
ATOM 2013 C C . ASN A 1 262 ? 7.699 18.781 0.181 1 96.38 262 ASN A C 1
ATOM 2015 O O . ASN A 1 262 ? 6.738 19.516 -0.055 1 96.38 262 ASN A O 1
ATOM 2019 N N . LYS A 1 263 ? 7.664 17.484 -0.018 1 92.94 263 LYS A N 1
ATOM 2020 C CA . LYS A 1 263 ? 6.488 16.859 -0.609 1 92.94 263 LYS A CA 1
ATOM 2021 C C . LYS A 1 263 ? 6.121 15.57 0.131 1 92.94 263 LYS A C 1
ATOM 2023 O O . LYS A 1 263 ? 4.973 15.391 0.545 1 92.94 263 LYS A O 1
ATOM 2028 N N . HIS A 1 264 ? 7.039 14.688 0.304 1 94.19 264 HIS A N 1
ATOM 2029 C CA . HIS A 1 264 ? 6.773 13.344 0.807 1 94.19 264 HIS A CA 1
ATOM 2030 C C . HIS A 1 264 ? 7.117 13.234 2.287 1 94.19 264 HIS A C 1
ATOM 2032 O O . HIS A 1 264 ? 8.281 13.398 2.674 1 94.19 264 HIS A O 1
ATOM 2038 N N . VAL A 1 265 ? 6.176 12.93 3.119 1 95.75 265 VAL A N 1
ATOM 2039 C CA . VAL A 1 265 ? 6.445 12.617 4.516 1 95.75 265 VAL A CA 1
ATOM 2040 C C . VAL A 1 265 ? 6.969 11.188 4.629 1 95.75 265 VAL A C 1
ATOM 2042 O O . VAL A 1 265 ? 6.199 10.227 4.547 1 95.75 265 VAL A O 1
ATOM 2045 N N . LEU A 1 266 ? 8.195 11.023 4.949 1 96.5 266 LEU A N 1
ATOM 2046 C CA . LEU A 1 266 ? 8.859 9.727 4.953 1 96.5 266 LEU A CA 1
ATOM 2047 C C . LEU A 1 266 ? 8.703 9.039 6.309 1 96.5 266 LEU A C 1
ATOM 2049 O O . LEU A 1 266 ? 8.68 7.812 6.391 1 96.5 266 LEU A O 1
ATOM 2053 N N . SER A 1 267 ? 8.719 9.859 7.305 1 96.94 267 SER A N 1
ATOM 2054 C CA . SER A 1 267 ? 8.633 9.273 8.641 1 96.94 267 SER A CA 1
ATOM 2055 C C . SER A 1 267 ? 7.953 10.234 9.617 1 96.94 267 SER A C 1
ATOM 2057 O O . SER A 1 267 ? 7.941 11.445 9.398 1 96.94 267 SER A O 1
ATOM 2059 N N . ASP A 1 268 ? 7.312 9.664 10.555 1 96.88 268 ASP A N 1
ATOM 2060 C CA . ASP A 1 268 ? 6.625 10.344 11.648 1 96.88 268 ASP A CA 1
ATOM 2061 C C . ASP A 1 268 ? 6.945 9.688 12.992 1 96.88 268 ASP A C 1
ATOM 2063 O O . ASP A 1 268 ? 6.648 8.508 13.195 1 96.88 268 ASP A O 1
ATOM 2067 N N . TYR A 1 269 ? 7.559 10.469 13.828 1 97.75 269 TYR A N 1
ATOM 2068 C CA . TYR A 1 269 ? 8.008 9.969 15.125 1 97.75 269 TYR A CA 1
ATOM 2069 C C . TYR A 1 269 ? 7.609 10.922 16.234 1 97.75 269 TYR A C 1
ATOM 2071 O O . TYR A 1 269 ? 7.723 12.141 16.094 1 97.75 269 TYR A O 1
ATOM 2079 N N . ARG A 1 270 ? 7.113 10.344 17.312 1 97.44 270 ARG A N 1
ATOM 2080 C CA . ARG A 1 270 ? 6.773 11.125 18.5 1 97.44 270 ARG A CA 1
ATOM 2081 C C . ARG A 1 270 ? 7.621 10.703 19.688 1 97.44 270 ARG A C 1
ATOM 2083 O O . ARG A 1 270 ? 7.719 9.516 20 1 97.44 270 ARG A O 1
ATOM 2090 N N . ALA A 1 271 ? 8.25 11.664 20.312 1 98.38 271 ALA A N 1
ATOM 2091 C CA . ALA A 1 271 ? 8.844 11.453 21.641 1 98.38 271 ALA A CA 1
ATOM 2092 C C . ALA A 1 271 ? 7.797 11.578 22.734 1 98.38 271 ALA A C 1
ATOM 2094 O O . ALA A 1 271 ? 7.426 12.695 23.125 1 98.38 271 ALA A O 1
ATOM 2095 N N . ASP A 1 272 ? 7.43 10.484 23.266 1 97.75 272 ASP A N 1
ATOM 2096 C CA . ASP A 1 272 ? 6.438 10.492 24.328 1 97.75 272 ASP A CA 1
ATOM 2097 C C . ASP A 1 272 ? 7.012 11.094 25.609 1 97.75 272 ASP A C 1
ATOM 2099 O O . ASP A 1 272 ? 6.293 11.742 26.375 1 97.75 272 ASP A O 1
ATOM 2103 N N . GLU A 1 273 ? 8.258 10.828 25.844 1 98 273 GLU A N 1
ATOM 2104 C CA . GLU A 1 273 ? 8.992 11.383 26.984 1 98 273 GLU A CA 1
ATOM 2105 C C . GLU A 1 273 ? 10.328 11.977 26.547 1 98 273 GLU A C 1
ATOM 2107 O O . GLU A 1 273 ? 10.969 11.461 25.625 1 98 273 GLU A O 1
ATOM 2112 N N . ILE A 1 274 ? 10.648 13.086 27.156 1 98.44 274 ILE A N 1
ATOM 2113 C CA . ILE A 1 274 ? 11.961 13.703 26.969 1 98.44 274 ILE A CA 1
ATOM 2114 C C . ILE A 1 274 ? 12.695 13.742 28.312 1 98.44 274 ILE A C 1
ATOM 2116 O O . ILE A 1 274 ? 12.211 14.336 29.281 1 98.44 274 ILE A O 1
ATOM 2120 N N . LEU A 1 275 ? 13.828 13.094 28.312 1 97.69 275 LEU A N 1
ATOM 2121 C CA . LEU A 1 275 ? 14.641 13.039 29.516 1 97.69 275 LEU A CA 1
ATOM 2122 C C . LEU A 1 275 ? 15.906 13.883 29.344 1 97.69 275 LEU A C 1
ATOM 2124 O O . LEU A 1 275 ? 16.562 13.836 28.297 1 97.69 275 LEU A O 1
ATOM 2128 N N . VAL A 1 276 ? 16.203 14.695 30.344 1 97.12 276 VAL A N 1
ATOM 2129 C CA . VAL A 1 276 ? 17.391 15.531 30.359 1 97.12 276 VAL A CA 1
ATOM 2130 C C . VAL A 1 276 ? 18.266 15.172 31.547 1 97.12 276 VAL A C 1
ATOM 2132 O O . VAL A 1 276 ? 17.781 15.078 32.688 1 97.12 276 VAL A O 1
ATOM 2135 N N . ASP A 1 277 ? 19.5 14.844 31.266 1 96.06 277 ASP A N 1
ATOM 2136 C CA . ASP A 1 277 ? 20.531 14.609 32.281 1 96.06 277 ASP A CA 1
ATOM 2137 C C . ASP A 1 277 ? 20.141 13.469 33.219 1 96.06 277 ASP A C 1
ATOM 2139 O O . ASP A 1 277 ? 20.375 13.547 34.406 1 96.06 277 ASP A O 1
ATOM 2143 N N . SER A 1 278 ? 19.469 12.539 32.594 1 93.5 278 SER A N 1
ATOM 2144 C CA . SER A 1 278 ? 19.156 11.32 33.344 1 93.5 278 SER A CA 1
ATOM 2145 C C . SER A 1 278 ? 20.375 10.414 33.469 1 93.5 278 SER A C 1
ATOM 2147 O O . SER A 1 278 ? 21.297 10.5 32.656 1 93.5 278 SER A O 1
ATOM 2149 N N . GLU A 1 279 ? 20.344 9.555 34.469 1 92.5 279 GLU A N 1
ATOM 2150 C CA . GLU A 1 279 ? 21.453 8.617 34.625 1 92.5 279 GLU A CA 1
ATOM 2151 C C . GLU A 1 279 ? 21.547 7.648 33.469 1 92.5 279 GLU A C 1
ATOM 2153 O O . GLU A 1 279 ? 20.547 7.055 33.062 1 92.5 279 GLU A O 1
ATOM 2158 N N . ILE A 1 280 ? 22.703 7.582 32.875 1 93.5 280 ILE A N 1
ATOM 2159 C CA . ILE A 1 280 ? 23 6.684 31.781 1 93.5 280 ILE A CA 1
ATOM 2160 C C . ILE A 1 280 ? 24.047 5.652 32.219 1 93.5 280 ILE A C 1
ATOM 2162 O O . ILE A 1 280 ? 25.062 6.008 32.812 1 93.5 280 ILE A O 1
ATOM 2166 N N . ALA A 1 281 ? 23.719 4.434 31.938 1 94.19 281 ALA A N 1
ATOM 2167 C CA . ALA A 1 281 ? 24.672 3.371 32.25 1 94.19 281 ALA A CA 1
ATOM 2168 C C . ALA A 1 281 ? 26.016 3.604 31.594 1 94.19 281 ALA A C 1
ATOM 2170 O O . ALA A 1 281 ? 26.078 4.109 30.469 1 94.19 281 ALA A O 1
ATOM 2171 N N . ALA A 1 282 ? 27.125 3.143 32.25 1 91.12 282 ALA A N 1
ATOM 2172 C CA . ALA A 1 282 ? 28.484 3.395 31.766 1 91.12 282 ALA A CA 1
ATOM 2173 C C . ALA A 1 282 ? 28.719 2.73 30.406 1 91.12 282 ALA A C 1
ATOM 2175 O O . ALA A 1 282 ? 29.484 3.236 29.594 1 91.12 282 ALA A O 1
ATOM 2176 N N . ASP A 1 283 ? 28.016 1.677 30.141 1 94.62 283 ASP A N 1
ATOM 2177 C CA . ASP A 1 283 ? 28.25 0.941 28.906 1 94.62 283 ASP A CA 1
ATOM 2178 C C . ASP A 1 283 ? 27.141 1.208 27.891 1 94.62 283 ASP A C 1
ATOM 2180 O O . ASP A 1 283 ? 27 0.469 26.922 1 94.62 283 ASP A O 1
ATOM 2184 N N . PHE A 1 284 ? 26.391 2.188 28.094 1 96.81 284 PHE A N 1
ATOM 2185 C CA . PHE A 1 284 ? 25.234 2.488 27.266 1 96.81 284 PHE A CA 1
ATOM 2186 C C . PHE A 1 284 ? 25.656 2.799 25.828 1 96.81 284 PHE A C 1
ATOM 2188 O O . PHE A 1 284 ? 25 2.406 24.875 1 96.81 284 PHE A O 1
ATOM 2195 N N . PHE A 1 285 ? 26.828 3.539 25.703 1 97 285 PHE A N 1
ATOM 2196 C CA . PHE A 1 285 ? 27.328 3.945 24.391 1 97 285 PHE A CA 1
ATOM 2197 C C . PHE A 1 285 ? 28.547 3.115 24 1 97 285 PHE A C 1
ATOM 2199 O O . PHE A 1 285 ? 29.297 3.484 23.094 1 97 285 PHE A O 1
ATOM 2206 N N . ALA A 1 286 ? 28.828 2.066 24.703 1 95.81 286 ALA A N 1
ATOM 2207 C CA . ALA A 1 286 ? 30.047 1.301 24.5 1 95.81 286 ALA A CA 1
ATOM 2208 C C . ALA A 1 286 ? 30.062 0.636 23.125 1 95.81 286 ALA A C 1
ATOM 2210 O O . ALA A 1 286 ? 29.031 0.1 22.672 1 95.81 286 ALA A O 1
ATOM 2211 N N . VAL A 1 287 ? 31.172 0.771 22.453 1 95.62 287 VAL A N 1
ATOM 2212 C CA . VAL A 1 287 ? 31.422 0.083 21.188 1 95.62 287 VAL A CA 1
ATOM 2213 C C . VAL A 1 287 ? 32.656 -0.811 21.344 1 95.62 287 VAL A C 1
ATOM 2215 O O . VAL A 1 287 ? 33.562 -0.498 22.094 1 95.62 287 VAL A O 1
ATOM 2218 N N . THR A 1 288 ? 32.594 -1.912 20.672 1 89.81 288 THR A N 1
ATOM 2219 C CA . THR A 1 288 ? 33.688 -2.855 20.828 1 89.81 288 THR A CA 1
ATOM 2220 C C . THR A 1 288 ? 34.594 -2.83 19.594 1 89.81 288 THR A C 1
ATOM 2222 O O . THR A 1 288 ? 34.125 -2.607 18.484 1 89.81 288 THR A O 1
ATOM 2225 N N . GLY A 1 289 ? 35.906 -3.012 19.891 1 90.44 289 GLY A N 1
ATOM 2226 C CA . GLY A 1 289 ? 36.875 -3.15 18.828 1 90.44 289 GLY A CA 1
ATOM 2227 C C . GLY A 1 289 ? 37.438 -1.821 18.344 1 90.44 289 GLY A C 1
ATOM 2228 O O . GLY A 1 289 ? 37.125 -0.772 18.906 1 90.44 289 GLY A O 1
ATOM 2229 N N . THR A 1 290 ? 38.406 -1.935 17.312 1 93.19 290 THR A N 1
ATOM 2230 C CA . THR A 1 290 ? 39 -0.759 16.672 1 93.19 290 THR A CA 1
ATOM 2231 C C . THR A 1 290 ? 38.281 -0.468 15.352 1 93.19 290 THR A C 1
ATOM 2233 O O . THR A 1 290 ? 37.812 -1.387 14.68 1 93.19 290 THR A O 1
ATOM 2236 N N . ILE A 1 291 ? 38.25 0.782 15.07 1 95.19 291 ILE A N 1
ATOM 2237 C CA . ILE A 1 291 ? 37.594 1.188 13.836 1 95.19 291 ILE A CA 1
ATOM 2238 C C . ILE A 1 291 ? 38.375 0.671 12.633 1 95.19 291 ILE A C 1
ATOM 2240 O O . ILE A 1 291 ? 39.5 1.093 12.398 1 95.19 291 ILE A O 1
ATOM 2244 N N . PRO A 1 292 ? 37.781 -0.129 11.914 1 95.5 292 PRO A N 1
ATOM 2245 C CA . PRO A 1 292 ? 38.438 -0.542 10.672 1 95.5 292 PRO A CA 1
ATOM 2246 C C . PRO A 1 292 ? 38.625 0.611 9.688 1 95.5 292 PRO A C 1
ATOM 2248 O O . PRO A 1 292 ? 37.844 1.564 9.695 1 95.5 292 PRO A O 1
ATOM 2251 N N . GLU A 1 293 ? 39.562 0.473 8.828 1 95.94 293 GLU A N 1
ATOM 2252 C CA . GLU A 1 293 ? 39.812 1.496 7.816 1 95.94 293 GLU A CA 1
ATOM 2253 C C . GLU A 1 293 ? 38.562 1.733 6.957 1 95.94 293 GLU A C 1
ATOM 2255 O O . GLU A 1 293 ? 38.281 2.873 6.602 1 95.94 293 GLU A O 1
ATOM 2260 N N . THR A 1 294 ? 37.844 0.736 6.562 1 96.19 294 THR A N 1
ATOM 2261 C CA . THR A 1 294 ? 36.656 0.805 5.691 1 96.19 294 THR A CA 1
ATOM 2262 C C . THR A 1 294 ? 35.469 1.43 6.422 1 96.19 294 THR A C 1
ATOM 2264 O O . THR A 1 294 ? 34.469 1.752 5.805 1 96.19 294 THR A O 1
ATOM 2267 N N . SER A 1 295 ? 35.656 1.654 7.73 1 97.75 295 SER A N 1
ATOM 2268 C CA . SER A 1 295 ? 34.531 2.162 8.547 1 97.75 295 SER A CA 1
ATOM 2269 C C . SER A 1 295 ? 34.75 3.637 8.883 1 97.75 295 SER A C 1
ATOM 2271 O O . SER A 1 295 ? 33.875 4.25 9.523 1 97.75 295 SER A O 1
ATOM 2273 N N . VAL A 1 296 ? 35.875 4.195 8.508 1 97.94 296 VAL A N 1
ATOM 2274 C CA . VAL A 1 296 ? 36.125 5.621 8.711 1 97.94 296 VAL A CA 1
ATOM 2275 C C . VAL A 1 296 ? 35.156 6.43 7.844 1 97.94 296 VAL A C 1
ATOM 2277 O O . VAL A 1 296 ? 35.062 6.188 6.637 1 97.94 296 VAL A O 1
ATOM 2280 N N . PRO A 1 297 ? 34.469 7.352 8.461 1 98.12 297 PRO A N 1
ATOM 2281 C CA . PRO A 1 297 ? 33.469 8.125 7.703 1 98.12 297 PRO A CA 1
ATOM 2282 C C . PRO A 1 297 ? 34.062 8.773 6.457 1 98.12 297 PRO A C 1
ATOM 2284 O O . PRO A 1 297 ? 35.156 9.352 6.52 1 98.12 297 PRO A O 1
ATOM 2287 N N . ALA A 1 298 ? 33.344 8.648 5.332 1 96.88 298 ALA A N 1
ATOM 2288 C CA . ALA A 1 298 ? 33.844 9.195 4.074 1 96.88 298 ALA A CA 1
ATOM 2289 C C . ALA A 1 298 ? 32.688 9.492 3.111 1 96.88 298 ALA A C 1
ATOM 2291 O O . ALA A 1 298 ? 31.609 8.914 3.236 1 96.88 298 ALA A O 1
ATOM 2292 N N . ARG A 1 299 ? 32.938 10.445 2.256 1 96.62 299 ARG A N 1
ATOM 2293 C CA . ARG A 1 299 ? 32.062 10.719 1.128 1 96.62 299 ARG A CA 1
ATOM 2294 C C . ARG A 1 299 ? 32.594 10.102 -0.157 1 96.62 299 ARG A C 1
ATOM 2296 O O . ARG A 1 299 ? 33.812 9.977 -0.323 1 96.62 299 ARG A O 1
ATOM 2303 N N . ASN A 1 300 ? 31.688 9.641 -0.94 1 96.38 300 ASN A N 1
ATOM 2304 C CA . ASN A 1 300 ? 31.984 9.094 -2.264 1 96.38 300 ASN A CA 1
ATOM 2305 C C . ASN A 1 300 ? 31.031 9.656 -3.318 1 96.38 300 ASN A C 1
ATOM 2307 O O . ASN A 1 300 ? 29.812 9.539 -3.182 1 96.38 300 ASN A O 1
ATOM 2311 N N . PRO A 1 301 ? 31.562 10.289 -4.348 1 94.25 301 PRO A N 1
ATOM 2312 C CA . PRO A 1 301 ? 30.703 10.898 -5.367 1 94.25 301 PRO A CA 1
ATOM 2313 C C . PRO A 1 301 ? 29.766 9.891 -6.035 1 94.25 301 PRO A C 1
ATOM 2315 O O . PRO A 1 301 ? 28.75 10.266 -6.605 1 94.25 301 PRO A O 1
ATOM 2318 N N . GLU A 1 302 ? 30.094 8.633 -5.992 1 94.5 302 GLU A N 1
ATOM 2319 C CA . GLU A 1 302 ? 29.266 7.594 -6.605 1 94.5 302 GLU A CA 1
ATOM 2320 C C . GLU A 1 302 ? 28.094 7.223 -5.707 1 94.5 302 GLU A C 1
ATOM 2322 O O . GLU A 1 302 ? 27.141 6.57 -6.156 1 94.5 302 GLU A O 1
ATOM 2327 N N . TYR A 1 303 ? 28.188 7.555 -4.496 1 97.06 303 TYR A N 1
ATOM 2328 C CA . TYR A 1 303 ? 27.141 7.238 -3.523 1 97.06 303 TYR A CA 1
ATOM 2329 C C . TYR A 1 303 ? 26.656 8.5 -2.816 1 97.06 303 TYR A C 1
ATOM 2331 O O . TYR A 1 303 ? 27.188 8.867 -1.766 1 97.06 303 TYR A O 1
ATOM 2339 N N . ASP A 1 304 ? 25.656 9.078 -3.396 1 97.12 304 ASP A N 1
ATOM 2340 C CA . ASP A 1 304 ? 25.078 10.266 -2.77 1 97.12 304 ASP A CA 1
ATOM 2341 C C . ASP A 1 304 ? 24.281 9.898 -1.523 1 97.12 304 ASP A C 1
ATOM 2343 O O . ASP A 1 304 ? 23.812 8.758 -1.391 1 97.12 304 ASP A O 1
ATOM 2347 N N . PHE A 1 305 ? 24.109 10.844 -0.612 1 98.06 305 PHE A N 1
ATOM 2348 C CA . PHE A 1 305 ? 23.312 10.625 0.584 1 98.06 305 PHE A CA 1
ATOM 2349 C C . PHE A 1 305 ? 21.891 10.234 0.214 1 98.06 305 PHE A C 1
ATOM 2351 O O . PHE A 1 305 ? 21.219 9.508 0.957 1 98.06 305 PHE A O 1
ATOM 2358 N N . ALA A 1 306 ? 21.438 10.648 -0.976 1 97.12 306 ALA A N 1
ATOM 2359 C CA . ALA A 1 306 ? 20.109 10.273 -1.428 1 97.12 306 ALA A CA 1
ATOM 2360 C C . ALA A 1 306 ? 19.953 8.758 -1.506 1 97.12 306 ALA A C 1
ATOM 2362 O O . ALA A 1 306 ? 18.984 8.195 -0.998 1 97.12 306 ALA A O 1
ATOM 2363 N N . GLU A 1 307 ? 20.906 8.133 -2.109 1 96.88 307 GLU A N 1
ATOM 2364 C CA . GLU A 1 307 ? 20.875 6.68 -2.236 1 96.88 307 GLU A CA 1
ATOM 2365 C C . GLU A 1 307 ? 21.078 6 -0.885 1 96.88 307 GLU A C 1
ATOM 2367 O O . GLU A 1 307 ? 20.328 5.082 -0.528 1 96.88 307 GLU A O 1
ATOM 2372 N N . ILE A 1 308 ? 22.062 6.441 -0.105 1 97.75 308 ILE A N 1
ATOM 2373 C CA . ILE A 1 308 ? 22.391 5.844 1.186 1 97.75 308 ILE A CA 1
ATOM 2374 C C . ILE A 1 308 ? 21.219 6.012 2.145 1 97.75 308 ILE A C 1
ATOM 2376 O O . ILE A 1 308 ? 20.797 5.055 2.795 1 97.75 308 ILE A O 1
ATOM 2380 N N . GLY A 1 309 ? 20.703 7.242 2.178 1 97.06 309 GLY A N 1
ATOM 2381 C CA . GLY A 1 309 ? 19.609 7.547 3.076 1 97.06 309 GLY A CA 1
ATOM 2382 C C . GLY A 1 309 ? 18.344 6.754 2.764 1 97.06 309 GLY A C 1
ATOM 2383 O O . GLY A 1 309 ? 17.719 6.195 3.666 1 97.06 309 GLY A O 1
ATOM 2384 N N . GLU A 1 310 ? 17.953 6.703 1.507 1 95.5 310 GLU A N 1
ATOM 2385 C CA . GLU A 1 310 ? 16.734 5.984 1.117 1 95.5 310 GLU A CA 1
ATOM 2386 C C . GLU A 1 310 ? 16.859 4.496 1.425 1 95.5 310 GLU A C 1
ATOM 2388 O O . GLU A 1 310 ? 15.898 3.869 1.877 1 95.5 310 GLU A O 1
ATOM 2393 N N . SER A 1 311 ? 18 3.949 1.136 1 95.12 311 SER A N 1
ATOM 2394 C CA . SER A 1 311 ? 18.219 2.529 1.395 1 95.12 311 SER A CA 1
ATOM 2395 C C . SER A 1 311 ? 18.25 2.24 2.891 1 95.12 311 SER A C 1
ATOM 2397 O O . SER A 1 311 ? 17.719 1.228 3.346 1 95.12 311 SER A O 1
ATOM 2399 N N . THR A 1 312 ? 18.859 3.115 3.666 1 95.75 312 THR A N 1
ATOM 2400 C CA . THR A 1 312 ? 18.969 2.932 5.109 1 95.75 312 THR A CA 1
ATOM 2401 C C . THR A 1 312 ? 17.609 3.08 5.781 1 95.75 312 THR A C 1
ATOM 2403 O O . THR A 1 312 ? 17.312 2.365 6.742 1 95.75 312 THR A O 1
ATOM 2406 N N . ALA A 1 313 ? 16.812 3.957 5.266 1 92.94 313 ALA A N 1
ATOM 2407 C CA . ALA A 1 313 ? 15.5 4.238 5.844 1 92.94 313 ALA A CA 1
ATOM 2408 C C . ALA A 1 313 ? 14.609 3.002 5.812 1 92.94 313 ALA A C 1
ATOM 2410 O O . ALA A 1 313 ? 13.688 2.873 6.621 1 92.94 313 ALA A O 1
ATOM 2411 N N . VAL A 1 314 ? 14.906 2.062 4.898 1 91.69 314 VAL A N 1
ATOM 2412 C CA . VAL A 1 314 ? 14.102 0.85 4.812 1 91.69 314 VAL A CA 1
ATOM 2413 C C . VAL A 1 314 ? 14.977 -0.374 5.062 1 91.69 314 VAL A C 1
ATOM 2415 O O . VAL A 1 314 ? 14.672 -1.471 4.59 1 91.69 314 VAL A O 1
ATOM 2418 N N . PHE A 1 315 ? 16.109 -0.189 5.629 1 93.81 315 PHE A N 1
ATOM 2419 C CA . PHE A 1 315 ? 16.953 -1.229 6.191 1 93.81 315 PHE A CA 1
ATOM 2420 C C . PHE A 1 315 ? 17.594 -2.059 5.086 1 93.81 315 PHE A C 1
ATOM 2422 O O . PHE A 1 315 ? 17.812 -3.264 5.25 1 93.81 315 PHE A O 1
ATOM 2429 N N . PHE A 1 316 ? 17.891 -1.417 3.926 1 92.38 316 PHE A N 1
ATOM 2430 C CA . PHE A 1 316 ? 18.375 -2.176 2.777 1 92.38 316 PHE A CA 1
ATOM 2431 C C . PHE A 1 316 ? 19.812 -1.828 2.461 1 92.38 316 PHE A C 1
ATOM 2433 O O . PHE A 1 316 ? 20.438 -2.445 1.591 1 92.38 316 PHE A O 1
ATOM 2440 N N . TRP A 1 317 ? 20.344 -0.856 3.145 1 95.19 317 TRP A N 1
ATOM 2441 C CA . TRP A 1 317 ? 21.734 -0.539 2.875 1 95.19 317 TRP A CA 1
ATOM 2442 C C . TRP A 1 317 ? 22.656 -1.676 3.324 1 95.19 317 TRP A C 1
ATOM 2444 O O . TRP A 1 317 ? 22.625 -2.074 4.492 1 95.19 317 TRP A O 1
ATOM 2454 N N . ALA A 1 318 ? 23.484 -2.152 2.395 1 90.38 318 ALA A N 1
ATOM 2455 C CA . ALA A 1 318 ? 24.359 -3.285 2.674 1 90.38 318 ALA A CA 1
ATOM 2456 C C . ALA A 1 318 ? 25.812 -2.924 2.41 1 90.38 318 ALA A C 1
ATOM 2458 O O . ALA A 1 318 ? 26.672 -3.805 2.322 1 90.38 318 ALA A O 1
ATOM 2459 N N . GLY A 1 319 ? 26.109 -1.676 2.287 1 94 319 GLY A N 1
ATOM 2460 C CA . GLY A 1 319 ? 27.453 -1.236 1.921 1 94 319 GLY A CA 1
ATOM 2461 C C . GLY A 1 319 ? 27.609 -0.977 0.434 1 94 319 GLY A C 1
ATOM 2462 O O . GLY A 1 319 ? 26.688 -1.247 -0.348 1 94 319 GLY A O 1
ATOM 2463 N N . PRO A 1 320 ? 28.703 -0.391 0.076 1 95.38 320 PRO A N 1
ATOM 2464 C CA . PRO A 1 320 ? 28.953 -0.143 -1.347 1 95.38 320 PRO A CA 1
ATOM 2465 C C . PRO A 1 320 ? 29.109 -1.432 -2.152 1 95.38 320 PRO A C 1
ATOM 2467 O O . PRO A 1 320 ? 29.578 -2.441 -1.623 1 95.38 320 PRO A O 1
ATOM 2470 N N . PHE A 1 321 ? 28.672 -1.336 -3.436 1 94.81 321 PHE A N 1
ATOM 2471 C CA . PHE A 1 321 ? 28.781 -2.471 -4.344 1 94.81 321 PHE A CA 1
ATOM 2472 C C . PHE A 1 321 ? 30.25 -2.814 -4.594 1 94.81 321 PHE A C 1
ATOM 2474 O O . PHE A 1 321 ? 31.047 -1.938 -4.918 1 94.81 321 PHE A O 1
ATOM 2481 N N . SER A 1 322 ? 30.547 -4.141 -4.488 1 93.69 322 SER A N 1
ATOM 2482 C CA . SER A 1 322 ? 31.953 -4.551 -4.59 1 93.69 322 SER A CA 1
ATOM 2483 C C . SER A 1 322 ? 32.188 -5.391 -5.836 1 93.69 322 SER A C 1
ATOM 2485 O O . SER A 1 322 ? 33.312 -5.844 -6.078 1 93.69 322 SER A O 1
ATOM 2487 N N . GLY A 1 323 ? 31.203 -5.609 -6.656 1 94.38 323 GLY A N 1
ATOM 2488 C CA . GLY A 1 323 ? 31.344 -6.434 -7.844 1 94.38 323 GLY A CA 1
ATOM 2489 C C . GLY A 1 323 ? 32.25 -5.812 -8.898 1 94.38 323 GLY A C 1
ATOM 2490 O O . GLY A 1 323 ? 32.312 -4.586 -9.016 1 94.38 323 GLY A O 1
ATOM 2491 N N . THR A 1 324 ? 32.969 -6.656 -9.641 1 95.44 324 THR A N 1
ATOM 2492 C CA . THR A 1 324 ? 33.844 -6.27 -10.742 1 95.44 324 THR A CA 1
ATOM 2493 C C . THR A 1 324 ? 33.594 -7.148 -11.961 1 95.44 324 THR A C 1
ATOM 2495 O O . THR A 1 324 ? 32.781 -8.086 -11.906 1 95.44 324 THR A O 1
ATOM 2498 N N . LEU A 1 325 ? 34.25 -6.746 -13.039 1 96.5 325 LEU A N 1
ATOM 2499 C CA . LEU A 1 325 ? 34.156 -7.562 -14.242 1 96.5 325 LEU A CA 1
ATOM 2500 C C . LEU A 1 325 ? 34.625 -8.984 -13.977 1 96.5 325 LEU A C 1
ATOM 2502 O O . LEU A 1 325 ? 34.094 -9.945 -14.523 1 96.5 325 LEU A O 1
ATOM 2506 N N . GLU A 1 326 ? 35.594 -9.172 -13.102 1 95.31 326 GLU A N 1
ATOM 2507 C CA . GLU A 1 326 ? 36.156 -10.477 -12.789 1 95.31 326 GLU A CA 1
ATOM 2508 C C . GLU A 1 326 ? 35.188 -11.359 -12.047 1 95.31 326 GLU A C 1
ATOM 2510 O O . GLU A 1 326 ? 35.188 -12.586 -12.195 1 95.31 326 GLU A O 1
ATOM 2515 N N . THR A 1 327 ? 34.281 -10.75 -11.289 1 95.19 327 THR A N 1
ATOM 2516 C CA . THR A 1 327 ? 33.344 -11.523 -10.477 1 95.19 327 THR A CA 1
ATOM 2517 C C . THR A 1 327 ? 32.031 -11.703 -11.195 1 95.19 327 THR A C 1
ATOM 2519 O O . THR A 1 327 ? 31.156 -12.453 -10.734 1 95.19 327 THR A O 1
ATOM 2522 N N . LEU A 1 328 ? 31.859 -11.016 -12.344 1 97.25 328 LEU A N 1
ATOM 2523 C CA . LEU A 1 328 ? 30.641 -11.125 -13.125 1 97.25 328 LEU A CA 1
ATOM 2524 C C . LEU A 1 328 ? 30.578 -12.469 -13.844 1 97.25 328 LEU A C 1
ATOM 2526 O O . LEU A 1 328 ? 31.562 -12.914 -14.43 1 97.25 328 LEU A O 1
ATOM 2530 N N . GLN A 1 329 ? 29.484 -13.172 -13.711 1 97.25 329 GLN A N 1
ATOM 2531 C CA . GLN A 1 329 ? 29.219 -14.359 -14.508 1 97.25 329 GLN A CA 1
ATOM 2532 C C . GLN A 1 329 ? 28.25 -14.062 -15.648 1 97.25 329 GLN A C 1
ATOM 2534 O O . GLN A 1 329 ? 27.094 -13.734 -15.414 1 97.25 329 GLN A O 1
ATOM 2539 N N . ALA A 1 330 ? 28.75 -14.125 -16.859 1 97.75 330 ALA A N 1
ATOM 2540 C CA . ALA A 1 330 ? 27.953 -13.922 -18.078 1 97.75 330 ALA A CA 1
ATOM 2541 C C . ALA A 1 330 ? 27.875 -15.195 -18.906 1 97.75 330 ALA A C 1
ATOM 2543 O O . ALA A 1 330 ? 28.891 -15.766 -19.281 1 97.75 330 ALA A O 1
ATOM 2544 N N . ILE A 1 331 ? 26.641 -15.664 -19.141 1 97.44 331 ILE A N 1
ATOM 2545 C CA . ILE A 1 331 ? 26.469 -16.891 -19.906 1 97.44 331 ILE A CA 1
ATOM 2546 C C . ILE A 1 331 ? 25.359 -16.703 -20.938 1 97.44 331 ILE A C 1
ATOM 2548 O O . ILE A 1 331 ? 24.578 -15.742 -20.859 1 97.44 331 ILE A O 1
ATOM 2552 N N . GLN A 1 332 ? 25.312 -17.547 -21.938 1 97.56 332 GLN A N 1
ATOM 2553 C CA . GLN A 1 332 ? 24.172 -17.734 -22.828 1 97.56 332 GLN A CA 1
ATOM 2554 C C . GLN A 1 332 ? 23.359 -18.953 -22.422 1 97.56 332 GLN A C 1
ATOM 2556 O O . GLN A 1 332 ? 23.703 -20.094 -22.734 1 97.56 332 GLN A O 1
ATOM 2561 N N . PRO A 1 333 ? 22.219 -18.703 -21.75 1 96.81 333 PRO A N 1
ATOM 2562 C CA . PRO A 1 333 ? 21.547 -19.781 -21.031 1 96.81 333 PRO A CA 1
ATOM 2563 C C . PRO A 1 333 ? 20.766 -20.719 -21.969 1 96.81 333 PRO A C 1
ATOM 2565 O O . PRO A 1 333 ? 20.438 -21.844 -21.578 1 96.81 333 PRO A O 1
ATOM 2568 N N . ILE A 1 334 ? 20.422 -20.219 -23.172 1 96.75 334 ILE A N 1
ATOM 2569 C CA . ILE A 1 334 ? 19.625 -20.984 -24.109 1 96.75 334 ILE A CA 1
ATOM 2570 C C . ILE A 1 334 ? 20.359 -21.125 -25.438 1 96.75 334 ILE A C 1
ATOM 2572 O O . ILE A 1 334 ? 20.625 -20.125 -26.109 1 96.75 334 ILE A O 1
ATOM 2576 N N . ALA A 1 335 ? 20.594 -22.344 -25.875 1 92.06 335 ALA A N 1
ATOM 2577 C CA . ALA A 1 335 ? 21.375 -22.625 -27.078 1 92.06 335 ALA A CA 1
ATOM 2578 C C . ALA A 1 335 ? 20.688 -22.062 -28.328 1 92.06 335 ALA A C 1
ATOM 2580 O O . ALA A 1 335 ? 21.344 -21.547 -29.219 1 92.06 335 ALA A O 1
ATOM 2581 N N . ASP A 1 336 ? 19.391 -22.141 -28.297 1 88.25 336 ASP A N 1
ATOM 2582 C CA . ASP A 1 336 ? 18.609 -21.703 -29.453 1 88.25 336 ASP A CA 1
ATOM 2583 C C . ASP A 1 336 ? 18.438 -20.188 -29.484 1 88.25 336 ASP A C 1
ATOM 2585 O O . ASP A 1 336 ? 17.844 -19.641 -30.406 1 88.25 336 ASP A O 1
ATOM 2589 N N . LEU A 1 337 ? 18.906 -19.5 -28.531 1 95.06 337 LEU A N 1
ATOM 2590 C CA . LEU A 1 337 ? 18.875 -18.047 -28.438 1 95.06 337 LEU A CA 1
ATOM 2591 C C . LEU A 1 337 ? 20.266 -17.484 -28.156 1 95.06 337 LEU A C 1
ATOM 2593 O O . LEU A 1 337 ? 20.484 -16.875 -27.109 1 95.06 337 LEU A O 1
ATOM 2597 N N . PRO A 1 338 ? 21.109 -17.562 -29.094 1 92.5 338 PRO A N 1
ATOM 2598 C CA . PRO A 1 338 ? 22.5 -17.156 -28.844 1 92.5 338 PRO A CA 1
ATOM 2599 C C . PRO A 1 338 ? 22.641 -15.656 -28.641 1 92.5 338 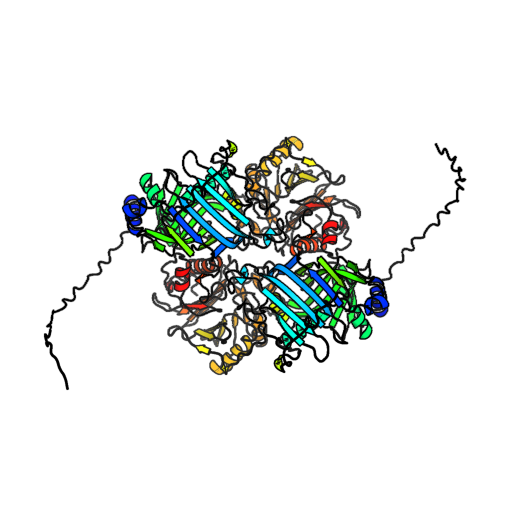PRO A C 1
ATOM 2601 O O . PRO A 1 338 ? 23.703 -15.188 -28.188 1 92.5 338 PRO A O 1
ATOM 2604 N N . SER A 1 339 ? 21.641 -14.867 -28.953 1 95.62 339 SER A N 1
ATOM 2605 C CA . SER A 1 339 ? 21.656 -13.422 -28.781 1 95.62 339 SER A CA 1
ATOM 2606 C C . SER A 1 339 ? 21.359 -13.039 -27.328 1 95.62 339 SER A C 1
ATOM 2608 O O . SER A 1 339 ? 21.562 -11.883 -26.938 1 95.62 339 SER A O 1
ATOM 2610 N N . LEU A 1 340 ? 20.906 -13.977 -26.562 1 98.38 340 LEU A N 1
ATOM 2611 C CA . LEU A 1 340 ? 20.484 -13.703 -25.188 1 98.38 340 LEU A CA 1
ATOM 2612 C C . LEU A 1 340 ? 21.625 -14 -24.219 1 98.38 340 LEU A C 1
ATOM 2614 O O . LEU A 1 340 ? 22.188 -15.102 -24.219 1 98.38 340 LEU A O 1
ATOM 2618 N N . TRP A 1 341 ? 22 -12.984 -23.375 1 98.5 341 TRP A N 1
ATOM 2619 C CA . TRP A 1 341 ? 22.984 -13.141 -22.312 1 98.5 341 TRP A CA 1
ATOM 2620 C C . TRP A 1 341 ? 22.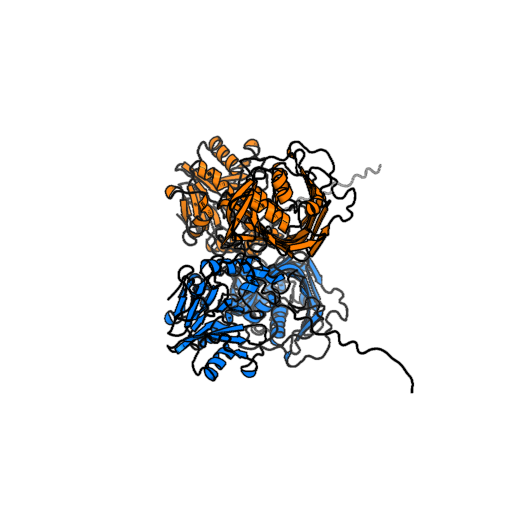328 -12.977 -20.938 1 98.5 341 TRP A C 1
ATOM 2622 O O . TRP A 1 341 ? 21.469 -12.109 -20.75 1 98.5 341 TRP A O 1
ATOM 2632 N N . GLN A 1 342 ? 22.672 -13.828 -20.062 1 98.19 342 GLN A N 1
ATOM 2633 C CA . GLN A 1 342 ? 22.359 -13.727 -18.641 1 98.19 342 GLN A CA 1
ATOM 2634 C C . GLN A 1 342 ? 23.578 -13.297 -17.844 1 98.19 342 GLN A C 1
ATOM 2636 O O . GLN A 1 342 ? 24.641 -13.922 -17.922 1 98.19 342 GLN A O 1
ATOM 2641 N N . LEU A 1 343 ? 23.438 -12.203 -17.094 1 98.25 343 LEU A N 1
ATOM 2642 C CA . LEU A 1 343 ? 24.531 -11.68 -16.297 1 98.25 343 LEU A CA 1
ATOM 2643 C C . LEU A 1 343 ? 24.219 -11.75 -14.797 1 98.25 343 LEU A C 1
ATOM 2645 O O . LEU A 1 343 ? 23.234 -11.172 -14.344 1 98.25 343 LEU A O 1
ATOM 2649 N N . ASP A 1 344 ? 24.984 -12.438 -14.023 1 97.19 344 ASP A N 1
ATOM 2650 C CA . ASP A 1 344 ? 24.891 -12.562 -12.57 1 97.19 344 ASP A CA 1
ATOM 2651 C C . ASP A 1 344 ? 26 -11.789 -11.875 1 97.19 344 ASP A C 1
ATOM 2653 O O . ASP A 1 344 ? 27.188 -12.102 -12.039 1 97.19 344 ASP A O 1
ATOM 2657 N N . PHE A 1 345 ? 25.656 -10.875 -11.016 1 95.62 345 PHE A N 1
ATOM 2658 C CA . PHE A 1 345 ? 26.625 -9.961 -10.414 1 95.62 345 PHE A CA 1
ATOM 2659 C C . PHE A 1 345 ? 27.078 -10.484 -9.055 1 95.62 345 PHE A C 1
ATOM 2661 O O . PHE A 1 345 ? 27.844 -9.812 -8.359 1 95.62 345 PHE A O 1
ATOM 2668 N N . GLY A 1 346 ? 26.641 -11.719 -8.562 1 83.56 346 GLY A N 1
ATOM 2669 C CA . GLY A 1 346 ? 27.031 -12.32 -7.297 1 83.56 346 GLY A CA 1
ATOM 2670 C C . GLY A 1 346 ? 26.266 -11.773 -6.113 1 83.56 346 GLY A C 1
ATOM 2671 O O . GLY A 1 346 ? 26.344 -12.32 -5.008 1 83.56 346 GLY A O 1
ATOM 2672 N N . SER A 1 347 ? 25.656 -10.812 -6.059 1 71.44 347 SER A N 1
ATOM 2673 C CA . SER A 1 347 ? 24.938 -10.164 -4.965 1 71.44 347 SER A CA 1
ATOM 2674 C C . SER A 1 347 ? 23.438 -10.484 -5.016 1 71.44 347 SER A C 1
ATOM 2676 O O . SER A 1 347 ? 22.625 -9.773 -4.414 1 71.44 347 SER A O 1
ATOM 2678 N N . GLY A 1 348 ? 23.125 -11.578 -5.684 1 82.31 348 GLY A N 1
ATOM 2679 C CA . GLY A 1 348 ? 21.719 -11.938 -5.754 1 82.31 348 GLY A CA 1
ATOM 2680 C C . GLY A 1 348 ? 20.938 -11.109 -6.754 1 82.31 348 GLY A C 1
ATOM 2681 O O . GLY A 1 348 ? 19.719 -10.938 -6.613 1 82.31 348 GLY A O 1
ATOM 2682 N N . PHE A 1 349 ? 21.703 -10.492 -7.656 1 93.06 349 PHE A N 1
ATOM 2683 C CA . PHE A 1 349 ? 21.047 -9.695 -8.68 1 93.06 349 PHE A CA 1
ATOM 2684 C C . PHE A 1 349 ? 21.469 -10.141 -10.078 1 93.06 349 PHE A C 1
ATOM 2686 O O . PHE A 1 349 ? 22.641 -10.461 -10.305 1 93.06 349 PHE A O 1
ATOM 2693 N N . ARG A 1 350 ? 20.516 -10.211 -10.938 1 96.81 350 ARG A N 1
ATOM 2694 C CA . ARG A 1 350 ? 20.734 -10.664 -12.305 1 96.81 350 ARG A CA 1
ATOM 2695 C C . ARG A 1 350 ? 20.109 -9.703 -13.312 1 96.81 350 ARG A C 1
ATOM 2697 O O . ARG A 1 350 ? 19.062 -9.109 -13.039 1 96.81 350 ARG A O 1
ATOM 2704 N N . GLN A 1 351 ? 20.781 -9.539 -14.398 1 98.38 351 GLN A N 1
ATOM 2705 C CA . GLN A 1 351 ? 20.25 -8.836 -15.562 1 98.38 351 GLN A CA 1
ATOM 2706 C C . GLN A 1 351 ? 20.375 -9.695 -16.812 1 98.38 351 GLN A C 1
ATOM 2708 O O . GLN A 1 351 ? 20.938 -10.797 -16.781 1 98.38 351 GLN A O 1
ATOM 2713 N N . ALA A 1 352 ? 19.781 -9.266 -17.875 1 98.75 352 ALA A N 1
ATOM 2714 C CA . ALA A 1 352 ? 19.922 -9.898 -19.188 1 98.75 352 ALA A CA 1
ATOM 2715 C C . ALA A 1 352 ? 20.281 -8.867 -20.25 1 98.75 352 ALA A C 1
ATOM 2717 O O . ALA A 1 352 ? 20.141 -7.66 -20.031 1 98.75 352 ALA A O 1
ATOM 2718 N N . VAL A 1 353 ? 20.875 -9.344 -21.344 1 98.88 353 VAL A N 1
ATOM 2719 C CA . VAL A 1 353 ? 21.234 -8.531 -22.5 1 98.88 353 VAL A CA 1
ATOM 2720 C C . VAL A 1 353 ? 20.828 -9.258 -23.781 1 98.88 353 VAL A C 1
ATOM 2722 O O . VAL A 1 353 ? 21.016 -10.469 -23.906 1 98.88 353 VAL A O 1
ATOM 2725 N N . VAL A 1 354 ? 20.219 -8.555 -24.672 1 98.62 354 VAL A N 1
ATOM 2726 C CA . VAL A 1 354 ? 19.891 -9.086 -25.984 1 98.62 354 VAL A CA 1
ATOM 2727 C C . VAL A 1 354 ? 20.672 -8.312 -27.062 1 98.62 354 VAL A C 1
ATOM 2729 O O . VAL A 1 354 ? 20.609 -7.086 -27.109 1 98.62 354 VAL A O 1
ATOM 2732 N N . GLU A 1 355 ? 21.359 -9.016 -27.891 1 97.38 355 GLU A N 1
ATOM 2733 C CA . GLU A 1 355 ? 22.078 -8.453 -29.031 1 97.38 355 GLU A CA 1
ATOM 2734 C C . GLU A 1 355 ? 21.312 -8.695 -30.328 1 97.38 355 GLU A C 1
ATOM 2736 O O . GLU A 1 355 ? 20.875 -9.812 -30.609 1 97.38 355 GLU A O 1
ATOM 2741 N N . LEU A 1 356 ? 21.234 -7.637 -31.094 1 96.38 356 LEU A N 1
ATOM 2742 C CA . LEU A 1 356 ? 20.594 -7.785 -32.406 1 96.38 356 LEU A CA 1
ATOM 2743 C C . LEU A 1 356 ? 21.594 -7.547 -33.531 1 96.38 356 LEU A C 1
ATOM 2745 O O . LEU A 1 356 ? 22.672 -6.977 -33.312 1 96.38 356 LEU A O 1
ATOM 2749 N N . ASP A 1 357 ? 21.219 -7.891 -34.75 1 94.94 357 ASP A N 1
ATOM 2750 C CA . ASP A 1 357 ? 22.078 -7.859 -35.906 1 94.94 357 ASP A CA 1
ATOM 2751 C C . ASP A 1 357 ? 22.391 -6.422 -36.344 1 94.94 357 ASP A C 1
ATOM 2753 O O . ASP A 1 357 ? 23.406 -6.156 -36.969 1 94.94 357 ASP A O 1
ATOM 2757 N N . ASP A 1 358 ? 21.562 -5.551 -36 1 95.25 358 ASP A N 1
ATOM 2758 C CA . ASP A 1 358 ? 21.75 -4.172 -36.438 1 95.25 358 ASP A CA 1
ATOM 2759 C C . ASP A 1 358 ? 22.75 -3.441 -35.531 1 95.25 358 ASP A C 1
ATOM 2761 O O . ASP A 1 358 ? 22.938 -2.23 -35.656 1 95.25 358 ASP A O 1
ATOM 2765 N N . GLY A 1 359 ? 23.281 -4.168 -34.562 1 95.44 359 GLY A N 1
ATOM 2766 C CA . GLY A 1 359 ? 24.25 -3.576 -33.656 1 95.44 359 GLY A CA 1
ATOM 2767 C C . GLY A 1 359 ? 23.656 -3.195 -32.312 1 95.44 359 GLY A C 1
ATOM 2768 O O . GLY A 1 359 ? 24.391 -2.828 -31.391 1 95.44 359 GLY A O 1
ATOM 2769 N N . SER A 1 360 ? 22.406 -3.391 -32.156 1 97.06 360 SER A N 1
ATOM 2770 C CA . SER A 1 360 ? 21.734 -3.045 -30.922 1 97.06 360 SER A CA 1
ATOM 2771 C C . SER A 1 360 ? 22.172 -3.973 -29.781 1 97.06 360 SER A C 1
ATOM 2773 O O . SER A 1 360 ? 22.25 -5.188 -29.969 1 97.06 360 SER A O 1
ATOM 2775 N N . VAL A 1 361 ? 22.609 -3.393 -28.719 1 98.62 361 VAL A N 1
ATOM 2776 C CA . VAL A 1 361 ? 22.812 -4.062 -27.438 1 98.62 361 VAL A CA 1
ATOM 2777 C C . VAL A 1 361 ? 21.812 -3.541 -26.422 1 98.62 361 VAL A C 1
ATOM 2779 O O . VAL A 1 361 ? 21.938 -2.422 -25.922 1 98.62 361 VAL A O 1
ATOM 2782 N N . ILE A 1 362 ? 20.797 -4.371 -26.109 1 98.88 362 ILE A N 1
ATOM 2783 C CA . ILE A 1 362 ? 19.672 -3.959 -25.281 1 98.88 362 ILE A CA 1
ATOM 2784 C C . ILE A 1 362 ? 19.812 -4.578 -23.891 1 98.88 362 ILE A C 1
ATOM 2786 O O . ILE A 1 362 ? 19.734 -5.801 -23.734 1 98.88 362 ILE A O 1
ATOM 2790 N N . VAL A 1 363 ? 20.031 -3.717 -22.906 1 98.88 363 VAL A N 1
ATOM 2791 C CA . VAL A 1 363 ? 20.156 -4.152 -21.516 1 98.88 363 VAL A CA 1
ATOM 2792 C C . VAL A 1 363 ? 18.781 -4.227 -20.859 1 98.88 363 VAL A C 1
ATOM 2794 O O . VAL A 1 363 ? 17.984 -3.291 -20.969 1 98.88 363 VAL A O 1
ATOM 2797 N N . ILE A 1 364 ? 18.516 -5.395 -20.234 1 98.88 364 ILE A N 1
ATOM 2798 C CA . ILE A 1 364 ? 17.266 -5.637 -19.516 1 98.88 364 ILE A CA 1
ATOM 2799 C C . ILE A 1 364 ? 17.484 -5.441 -18.016 1 98.88 364 ILE A C 1
ATOM 2801 O O . ILE A 1 364 ? 18.203 -6.215 -17.375 1 98.88 364 ILE A O 1
ATOM 2805 N N . ASP A 1 365 ? 16.719 -4.402 -17.469 1 98.62 365 ASP A N 1
ATOM 2806 C CA . ASP A 1 365 ? 16.797 -3.926 -16.078 1 98.62 365 ASP A CA 1
ATOM 2807 C C . ASP A 1 365 ? 18.031 -3.051 -15.875 1 98.62 365 ASP A C 1
ATOM 2809 O O . ASP A 1 365 ? 18.875 -2.939 -16.766 1 98.62 365 ASP A O 1
ATOM 2813 N N . ALA A 1 366 ? 18.062 -2.262 -14.805 1 98.06 366 ALA A N 1
ATOM 2814 C CA . ALA A 1 366 ? 19.094 -1.245 -14.664 1 98.06 366 ALA A CA 1
ATOM 2815 C C . ALA A 1 366 ? 19.453 -1.033 -13.195 1 98.06 366 ALA A C 1
ATOM 2817 O O . ALA A 1 366 ? 19.203 0.037 -12.633 1 98.06 366 ALA A O 1
ATOM 2818 N N . SER A 1 367 ? 20.203 -1.93 -12.648 1 95.06 367 SER A N 1
ATOM 2819 C CA . SER A 1 367 ? 20.609 -1.814 -11.258 1 95.06 367 SER A CA 1
ATOM 2820 C C . SER A 1 367 ? 21.75 -0.821 -11.094 1 95.06 367 SER A C 1
ATOM 2822 O O . SER A 1 367 ? 22.641 -0.741 -11.953 1 95.06 367 SER A O 1
ATOM 2824 N N . ALA A 1 368 ? 21.75 -0.166 -9.992 1 92.5 368 ALA A N 1
ATOM 2825 C CA . ALA A 1 368 ? 22.781 0.832 -9.719 1 92.5 368 ALA A CA 1
ATOM 2826 C C . ALA A 1 368 ? 24.141 0.173 -9.539 1 92.5 368 ALA A C 1
ATOM 2828 O O . ALA A 1 368 ? 24.25 -0.898 -8.938 1 92.5 368 ALA A O 1
ATOM 2829 N N . HIS A 1 369 ? 25.219 0.828 -9.977 1 95.06 369 HIS A N 1
ATOM 2830 C CA . HIS A 1 369 ? 26.625 0.435 -9.828 1 95.06 369 HIS A CA 1
ATOM 2831 C C . HIS A 1 369 ? 26.938 -0.809 -10.648 1 95.06 369 HIS A C 1
ATOM 2833 O O . HIS A 1 369 ? 27.984 -0.882 -11.297 1 95.06 369 HIS A O 1
ATOM 2839 N N . GLN A 1 370 ? 26.016 -1.786 -10.688 1 96.69 370 GLN A N 1
ATOM 2840 C CA . GLN A 1 370 ? 26.156 -2.926 -11.586 1 96.69 370 GLN A CA 1
ATOM 2841 C C . GLN A 1 370 ? 26.203 -2.475 -13.039 1 96.69 370 GLN A C 1
ATOM 2843 O O . GLN A 1 370 ? 26.828 -3.133 -13.875 1 96.69 370 GLN A O 1
ATOM 2848 N N . SER A 1 371 ? 25.578 -1.356 -13.297 1 97.94 371 SER A N 1
ATOM 2849 C CA . SER A 1 371 ? 25.562 -0.782 -14.641 1 97.94 371 SER A CA 1
ATOM 2850 C C . SER A 1 371 ? 26.969 -0.537 -15.164 1 97.94 371 SER A C 1
ATOM 2852 O O . SER A 1 371 ? 27.25 -0.8 -16.328 1 97.94 371 SER A O 1
ATOM 2854 N N . LYS A 1 372 ? 27.859 -0.083 -14.312 1 97.56 372 LYS A N 1
ATOM 2855 C CA . LYS A 1 372 ? 29.234 0.186 -14.734 1 97.56 372 LYS A CA 1
ATOM 2856 C C . LYS A 1 372 ? 29.938 -1.101 -15.148 1 97.56 372 LYS A C 1
ATOM 2858 O O . LYS A 1 372 ? 30.672 -1.12 -16.141 1 97.56 372 LYS A O 1
ATOM 2863 N N . VAL A 1 373 ? 29.719 -2.127 -14.359 1 97.88 373 VAL A N 1
ATOM 2864 C CA . VAL A 1 373 ? 30.312 -3.428 -14.656 1 97.88 373 VAL A CA 1
ATOM 2865 C C . VAL A 1 373 ? 29.75 -3.953 -15.977 1 97.88 373 VAL A C 1
ATOM 2867 O O . VAL A 1 373 ? 30.5 -4.473 -16.812 1 97.88 373 VAL A O 1
ATOM 2870 N N . LEU A 1 374 ? 28.484 -3.834 -16.203 1 98.56 374 LEU A N 1
ATOM 2871 C CA . LEU A 1 374 ? 27.828 -4.328 -17.406 1 98.56 374 LEU A CA 1
ATOM 2872 C C . LEU A 1 374 ? 28.312 -3.559 -18.641 1 98.56 374 LEU A C 1
ATOM 2874 O O . LEU A 1 374 ? 28.547 -4.148 -19.703 1 98.56 374 LEU A O 1
ATOM 2878 N N . ILE A 1 375 ? 28.453 -2.236 -18.562 1 98.62 375 ILE A N 1
ATOM 2879 C CA . ILE A 1 375 ? 28.953 -1.41 -19.656 1 98.62 375 ILE A CA 1
ATOM 2880 C C . ILE A 1 375 ? 30.359 -1.856 -20.031 1 98.62 375 ILE A C 1
ATOM 2882 O O . ILE A 1 375 ? 30.672 -2.027 -21.203 1 98.62 375 ILE A O 1
ATOM 2886 N N . GLU A 1 376 ? 31.172 -2.08 -19 1 98.38 376 GLU A N 1
ATOM 2887 C CA . GLU A 1 376 ? 32.531 -2.576 -19.234 1 98.38 376 GLU A CA 1
ATOM 2888 C C . GLU A 1 376 ? 32.5 -3.951 -19.891 1 98.38 376 GLU A C 1
ATOM 2890 O O . GLU A 1 376 ? 33.25 -4.215 -20.828 1 98.38 376 GLU A O 1
ATOM 2895 N N . TRP A 1 377 ? 31.672 -4.801 -19.391 1 98.5 377 TRP A N 1
ATOM 2896 C CA . TRP A 1 377 ? 31.516 -6.145 -19.953 1 98.5 377 TRP A CA 1
ATOM 2897 C C . TRP A 1 377 ? 31.156 -6.086 -21.438 1 98.5 377 TRP A C 1
ATOM 2899 O O . TRP A 1 377 ? 31.719 -6.812 -22.25 1 98.5 377 TRP A O 1
ATOM 2909 N N . ALA A 1 378 ? 30.172 -5.266 -21.781 1 98.56 378 ALA A N 1
ATOM 2910 C CA . ALA A 1 378 ? 29.734 -5.133 -23.172 1 98.56 378 ALA A CA 1
ATOM 2911 C C . ALA A 1 378 ? 30.891 -4.711 -24.078 1 98.56 378 ALA A C 1
ATOM 2913 O O . ALA A 1 378 ? 31.078 -5.277 -25.156 1 98.56 378 ALA A O 1
ATOM 2914 N N . GLU A 1 379 ? 31.656 -3.793 -23.656 1 97.56 379 GLU A N 1
ATOM 2915 C CA . GLU A 1 379 ? 32.812 -3.314 -24.438 1 97.56 379 GLU A CA 1
ATOM 2916 C C . GLU A 1 379 ? 33.844 -4.418 -24.625 1 97.56 379 GLU A C 1
ATOM 2918 O O . GLU A 1 379 ? 34.344 -4.617 -25.734 1 97.56 379 GLU A O 1
ATOM 2923 N N . GLN A 1 380 ? 34.094 -5.086 -23.625 1 97.62 380 GLN A N 1
ATOM 2924 C CA . GLN A 1 380 ? 35.188 -6.043 -23.656 1 97.62 380 GLN A CA 1
ATOM 2925 C C . GLN A 1 380 ? 34.781 -7.352 -24.312 1 97.62 380 GLN A C 1
ATOM 2927 O O . GLN A 1 380 ? 35.562 -7.969 -25.047 1 97.62 380 GLN A O 1
ATOM 2932 N N . THR A 1 381 ? 33.625 -7.781 -23.969 1 96.75 381 THR A N 1
ATOM 2933 C CA . THR A 1 381 ? 33.188 -9.109 -24.391 1 96.75 381 THR A CA 1
ATOM 2934 C C . THR A 1 381 ? 32.469 -9.039 -25.734 1 96.75 381 THR A C 1
ATOM 2936 O O . THR A 1 381 ? 32.719 -9.844 -26.625 1 96.75 381 THR A O 1
ATOM 2939 N N . LEU A 1 382 ? 31.594 -8.07 -25.891 1 96.75 382 LEU A N 1
ATOM 2940 C CA . LEU A 1 382 ? 30.812 -7.973 -27.125 1 96.75 382 LEU A CA 1
ATOM 2941 C C . LEU A 1 382 ? 31.547 -7.117 -28.156 1 96.75 382 LEU A C 1
ATOM 2943 O O . LEU A 1 382 ? 31.25 -7.191 -29.344 1 96.75 382 LEU A O 1
ATOM 2947 N N . GLY A 1 383 ? 32.406 -6.273 -27.688 1 97 383 GLY A N 1
ATOM 2948 C CA . GLY A 1 383 ? 33.062 -5.332 -28.578 1 97 383 GLY A CA 1
ATOM 2949 C C . GLY A 1 383 ? 32.125 -4.242 -29.094 1 97 383 GLY A C 1
ATOM 2950 O O . GLY A 1 383 ? 32.375 -3.68 -30.172 1 97 383 GLY A O 1
ATOM 2951 N N . LYS A 1 384 ? 31.062 -4.062 -28.5 1 95.88 384 LYS A N 1
ATOM 2952 C CA . LYS A 1 384 ? 30.031 -3.084 -28.844 1 95.88 384 LYS A CA 1
ATOM 2953 C C . LYS A 1 384 ? 29.609 -2.281 -27.625 1 95.88 384 LYS A C 1
ATOM 2955 O O . LYS A 1 384 ? 29.641 -2.787 -26.5 1 95.88 384 LYS A O 1
ATOM 2960 N N . PRO A 1 385 ? 29.219 -1.054 -27.844 1 97.69 385 PRO A N 1
ATOM 2961 C CA . PRO A 1 385 ? 28.625 -0.314 -26.719 1 97.69 385 PRO A CA 1
ATOM 2962 C C . PRO A 1 385 ? 27.188 -0.707 -26.453 1 97.69 385 PRO A C 1
ATOM 2964 O O . PRO A 1 385 ? 26.484 -1.17 -27.375 1 97.69 385 PRO A O 1
ATOM 2967 N N . VAL A 1 386 ? 26.75 -0.49 -25.234 1 98.75 386 VAL A N 1
ATOM 2968 C CA . VAL A 1 386 ? 25.328 -0.581 -24.906 1 98.75 386 VAL A CA 1
ATOM 2969 C C . VAL A 1 386 ? 24.578 0.518 -25.641 1 98.75 386 VAL A C 1
ATOM 2971 O O . VAL A 1 386 ? 24.953 1.689 -25.594 1 98.75 386 VAL A O 1
ATOM 2974 N N . THR A 1 387 ? 23.5 0.135 -26.328 1 98.69 387 THR A N 1
ATOM 2975 C CA . THR A 1 387 ? 22.781 1.122 -27.125 1 98.69 387 THR A CA 1
ATOM 2976 C C . THR A 1 387 ? 21.422 1.436 -26.5 1 98.69 387 THR A C 1
ATOM 2978 O O . THR A 1 387 ? 20.875 2.525 -26.688 1 98.69 387 THR A O 1
ATOM 2981 N N . HIS A 1 388 ? 20.812 0.48 -25.875 1 98.69 388 HIS A N 1
ATOM 2982 C CA . HIS A 1 388 ? 19.5 0.615 -25.266 1 98.69 388 HIS A CA 1
ATOM 2983 C C . HIS A 1 388 ? 19.484 0.035 -23.844 1 98.69 388 HIS A C 1
ATOM 2985 O O . HIS A 1 388 ? 20.219 -0.91 -23.562 1 98.69 388 HIS A O 1
ATOM 2991 N N . VAL A 1 389 ? 18.641 0.564 -22.953 1 98.88 389 VAL A N 1
ATOM 2992 C CA . VAL A 1 389 ? 18.422 0.011 -21.625 1 98.88 389 VAL A CA 1
ATOM 2993 C C . VAL A 1 389 ? 16.938 0.123 -21.25 1 98.88 389 VAL A C 1
ATOM 2995 O O . VAL A 1 389 ? 16.297 1.126 -21.562 1 98.88 389 VAL A O 1
ATOM 2998 N N . TRP A 1 390 ? 16.406 -0.909 -20.703 1 98.88 390 TRP A N 1
ATOM 2999 C CA . TRP A 1 390 ? 15.039 -0.994 -20.219 1 98.88 390 TRP A CA 1
ATOM 3000 C C . TRP A 1 390 ? 15 -1.297 -18.734 1 98.88 390 TRP A C 1
ATOM 3002 O O . TRP A 1 390 ? 15.32 -2.41 -18.312 1 98.88 390 TRP A O 1
ATOM 3012 N N . PRO A 1 391 ? 14.664 -0.232 -17.844 1 98.62 391 PRO A N 1
ATOM 3013 C CA . PRO A 1 391 ? 14.344 -0.608 -16.469 1 98.62 391 PRO A CA 1
ATOM 3014 C C . PRO A 1 391 ? 13.008 -1.345 -16.359 1 98.62 391 PRO A C 1
ATOM 3016 O O . PRO A 1 391 ? 12 -0.897 -16.906 1 98.62 391 PRO A O 1
ATOM 3019 N N . SER A 1 392 ? 13.031 -2.461 -15.727 1 98.06 392 SER A N 1
ATOM 3020 C CA . SER A 1 392 ? 11.797 -3.211 -15.562 1 98.06 392 SER A CA 1
ATOM 3021 C C . SER A 1 392 ? 10.727 -2.367 -14.875 1 98.06 392 SER A C 1
ATOM 3023 O O . SER A 1 392 ? 9.539 -2.49 -15.188 1 98.06 392 SER A O 1
ATOM 3025 N N . HIS A 1 393 ? 11.109 -1.588 -13.898 1 97.5 393 HIS A N 1
ATOM 3026 C CA . HIS A 1 393 ? 10.227 -0.64 -13.219 1 97.5 393 HIS A CA 1
ATOM 3027 C C . HIS A 1 393 ? 11.031 0.373 -12.414 1 97.5 393 HIS A C 1
ATOM 3029 O O . HIS A 1 393 ? 12.266 0.297 -12.367 1 97.5 393 HIS A O 1
ATOM 3035 N N . HIS A 1 394 ? 10.336 1.286 -11.742 1 97 394 HIS A N 1
ATOM 3036 C CA . HIS A 1 394 ? 11 2.477 -11.219 1 97 394 HIS A CA 1
ATOM 3037 C C . HIS A 1 394 ? 11.625 2.199 -9.859 1 97 394 HIS A C 1
ATOM 3039 O O . HIS A 1 394 ? 12.344 3.045 -9.32 1 97 394 HIS A O 1
ATOM 3045 N N . HIS A 1 395 ? 11.383 1.038 -9.203 1 96.81 395 HIS A N 1
ATOM 3046 C CA . HIS A 1 395 ? 12.109 0.798 -7.961 1 96.81 395 HIS A CA 1
ATOM 3047 C C . HIS A 1 395 ? 13.609 1.007 -8.156 1 96.81 395 HIS A C 1
ATOM 3049 O O . HIS A 1 395 ? 14.156 0.65 -9.195 1 96.81 395 HIS A O 1
ATOM 3055 N N . HIS A 1 396 ? 14.211 1.539 -7.176 1 95.88 396 HIS A N 1
ATOM 3056 C CA . HIS A 1 396 ? 15.508 2.158 -7.395 1 95.88 396 HIS A CA 1
ATOM 3057 C C . HIS A 1 396 ? 16.594 1.104 -7.555 1 95.88 396 HIS A C 1
ATOM 3059 O O . HIS A 1 396 ? 17.641 1.361 -8.172 1 95.88 396 HIS A O 1
ATOM 3065 N N . ASP A 1 397 ? 16.406 -0.105 -7.062 1 94.38 397 ASP A N 1
ATOM 3066 C CA . ASP A 1 397 ? 17.359 -1.181 -7.316 1 94.38 397 ASP A CA 1
ATOM 3067 C C . ASP A 1 397 ? 17.219 -1.714 -8.742 1 94.38 397 ASP A C 1
ATOM 3069 O O . ASP A 1 397 ? 18.094 -2.424 -9.234 1 94.38 397 ASP A O 1
ATOM 3073 N N . HIS A 1 398 ? 16.281 -1.272 -9.477 1 97.44 398 HIS A N 1
ATOM 3074 C CA . HIS A 1 398 ? 16.047 -1.71 -10.844 1 97.44 398 HIS A CA 1
ATOM 3075 C C . HIS A 1 398 ? 16.219 -0.557 -11.828 1 97.44 398 HIS A C 1
ATOM 3077 O O . HIS A 1 398 ? 16.078 -0.744 -13.039 1 97.44 398 HIS A O 1
ATOM 3083 N N . ALA A 1 399 ? 16.516 0.608 -11.305 1 98.19 399 ALA A N 1
ATOM 3084 C CA . ALA A 1 399 ? 16.438 1.722 -12.25 1 98.19 399 ALA A CA 1
ATOM 3085 C C . ALA A 1 399 ? 17.578 2.707 -12.023 1 98.19 399 ALA A C 1
ATOM 3087 O O . ALA A 1 399 ? 17.938 3.469 -12.922 1 98.19 399 ALA A O 1
ATOM 3088 N N . PHE A 1 400 ? 18.203 2.762 -10.867 1 97.06 400 PHE A N 1
ATOM 3089 C CA . PHE A 1 400 ? 19.203 3.781 -10.562 1 97.06 400 PHE A CA 1
ATOM 3090 C C . PHE A 1 400 ? 20.375 3.684 -11.508 1 97.06 400 PHE A C 1
ATOM 3092 O O . PHE A 1 400 ? 21.094 4.668 -11.727 1 97.06 400 PHE A O 1
ATOM 3099 N N . GLY A 1 401 ? 20.625 2.531 -12.102 1 97.81 401 GLY A N 1
ATOM 3100 C CA . GLY A 1 401 ? 21.719 2.371 -13.055 1 97.81 401 GLY A CA 1
ATOM 3101 C C . GLY A 1 401 ? 21.5 3.152 -14.336 1 97.81 401 GLY A C 1
ATOM 3102 O O . GLY A 1 401 ? 22.422 3.324 -15.133 1 97.81 401 GLY A O 1
ATOM 3103 N N . LEU A 1 402 ? 20.312 3.633 -14.547 1 98.31 402 LEU A N 1
ATOM 3104 C CA . LEU A 1 402 ? 20 4.391 -15.75 1 98.31 402 LEU A CA 1
ATOM 3105 C C . LEU A 1 402 ? 20.953 5.562 -15.922 1 98.31 402 LEU A C 1
ATOM 3107 O O . LEU A 1 402 ? 21.297 5.934 -17.047 1 98.31 402 LEU A O 1
ATOM 3111 N N . THR A 1 403 ? 21.359 6.133 -14.828 1 96.88 403 THR A N 1
ATOM 3112 C CA . THR A 1 403 ? 22.234 7.293 -14.875 1 96.88 403 THR A CA 1
ATOM 3113 C C . THR A 1 403 ? 23.516 6.969 -15.664 1 96.88 403 THR A C 1
ATOM 3115 O O . THR A 1 403 ? 23.953 7.77 -16.484 1 96.88 403 THR A O 1
ATOM 3118 N N . ASP A 1 404 ? 24.062 5.836 -15.469 1 97.75 404 ASP A N 1
ATOM 3119 C CA . ASP A 1 404 ? 25.297 5.43 -16.125 1 97.75 404 ASP A CA 1
ATOM 3120 C C . ASP A 1 404 ? 25.062 5.16 -17.609 1 97.75 404 ASP A C 1
ATOM 3122 O O . ASP A 1 404 ? 25.875 5.535 -18.453 1 97.75 404 ASP A O 1
ATOM 3126 N N . TYR A 1 405 ? 23.969 4.508 -17.922 1 98.31 405 TYR A N 1
ATOM 3127 C CA . TYR A 1 405 ? 23.672 4.176 -19.297 1 98.31 405 TYR A CA 1
ATOM 3128 C C . TYR A 1 405 ? 23.391 5.434 -20.109 1 98.31 405 TYR A C 1
ATOM 3130 O O . TYR A 1 405 ? 23.844 5.555 -21.25 1 98.31 405 TYR A O 1
ATOM 3138 N N . VAL A 1 406 ? 22.641 6.316 -19.547 1 97.56 406 VAL A N 1
ATOM 3139 C CA . VAL A 1 406 ? 22.328 7.566 -20.219 1 97.56 406 VAL A CA 1
ATOM 3140 C C . VAL A 1 406 ? 23.609 8.352 -20.484 1 97.56 406 VAL A C 1
ATOM 3142 O O . VAL A 1 406 ? 23.766 8.969 -21.531 1 97.56 406 VAL A O 1
ATOM 3145 N N . ALA A 1 407 ? 24.531 8.336 -19.578 1 95.62 407 ALA A N 1
ATOM 3146 C CA . ALA A 1 407 ? 25.781 9.078 -19.672 1 95.62 407 ALA A CA 1
ATOM 3147 C C . ALA A 1 407 ? 26.609 8.633 -20.875 1 95.62 407 ALA A C 1
ATOM 3149 O O . ALA A 1 407 ? 27.359 9.414 -21.453 1 95.62 407 ALA A O 1
ATOM 3150 N N . ILE A 1 408 ? 26.469 7.398 -21.312 1 97 408 ILE A N 1
ATOM 3151 C CA . ILE A 1 408 ? 27.25 6.922 -22.438 1 97 408 ILE A CA 1
ATOM 3152 C C . ILE A 1 408 ? 26.422 7.004 -23.719 1 97 408 ILE A C 1
ATOM 3154 O O . ILE A 1 408 ? 26.844 6.508 -24.781 1 97 408 ILE A O 1
ATOM 3158 N N . GLY A 1 409 ? 25.172 7.504 -23.578 1 97 409 GLY A N 1
ATOM 3159 C CA . GLY A 1 409 ? 24.406 7.809 -24.766 1 97 409 GLY A CA 1
ATOM 3160 C C . GLY A 1 409 ? 23.359 6.762 -25.078 1 97 409 GLY A C 1
ATOM 3161 O O . GLY A 1 409 ? 22.688 6.844 -26.109 1 97 409 GLY A O 1
ATOM 3162 N N . ALA A 1 410 ? 23.188 5.785 -24.281 1 98.25 410 ALA A N 1
ATOM 3163 C CA . ALA A 1 410 ? 22.172 4.75 -24.516 1 98.25 410 ALA A CA 1
ATOM 3164 C C . ALA A 1 410 ? 20.766 5.34 -24.484 1 98.25 410 ALA A C 1
ATOM 3166 O O . ALA A 1 410 ? 20.5 6.305 -23.766 1 98.25 410 ALA A O 1
ATOM 3167 N N . LYS A 1 411 ? 19.906 4.789 -25.312 1 98.25 411 LYS A N 1
ATOM 3168 C CA . LYS A 1 411 ? 18.5 5.133 -25.281 1 98.25 411 LYS A CA 1
ATOM 3169 C C . LYS A 1 411 ? 17.781 4.391 -24.156 1 98.25 411 LYS A C 1
ATOM 3171 O O . LYS A 1 411 ? 18.078 3.229 -23.891 1 98.25 411 LYS A O 1
ATOM 3176 N N . VAL A 1 412 ? 16.828 5.078 -23.547 1 98.69 412 VAL A N 1
ATOM 3177 C CA . VAL A 1 412 ? 16.062 4.488 -22.453 1 98.69 412 VAL A CA 1
ATOM 3178 C C . VAL A 1 412 ? 14.672 4.102 -22.953 1 98.69 412 VAL A C 1
ATOM 3180 O O . VAL A 1 412 ? 13.969 4.922 -23.547 1 98.69 412 VAL A O 1
ATOM 3183 N N . ILE A 1 413 ? 14.266 2.852 -22.734 1 98.75 413 ILE A N 1
ATOM 3184 C CA . ILE A 1 413 ? 12.953 2.348 -23.125 1 98.75 413 ILE A CA 1
ATOM 3185 C C . ILE A 1 413 ? 12.023 2.361 -21.906 1 98.75 413 ILE A C 1
ATOM 3187 O O . ILE A 1 413 ? 12.258 1.65 -20.922 1 98.75 413 ILE A O 1
ATOM 3191 N N . LEU A 1 414 ? 10.953 3.184 -21.969 1 98 414 LEU A N 1
ATOM 3192 C CA . LEU A 1 414 ? 10.078 3.393 -20.828 1 98 414 LEU A CA 1
ATOM 3193 C C . LEU A 1 414 ? 8.609 3.307 -21.234 1 98 414 LEU A C 1
ATOM 3195 O O . LEU A 1 414 ? 8.258 3.695 -22.344 1 98 414 LEU A O 1
ATOM 3199 N N . PRO A 1 415 ? 7.727 2.715 -20.234 1 96.81 415 PRO A N 1
ATOM 3200 C CA . PRO A 1 415 ? 6.312 3.031 -20.453 1 96.81 415 PRO A CA 1
ATOM 3201 C C . PRO A 1 415 ? 6.055 4.531 -20.578 1 96.81 415 PRO A C 1
ATOM 3203 O O . PRO A 1 415 ? 6.656 5.324 -19.844 1 96.81 415 PRO A O 1
ATOM 3206 N N . GLU A 1 416 ? 5.156 4.867 -21.438 1 95.62 416 GLU A N 1
ATOM 3207 C CA . GLU A 1 416 ? 4.867 6.273 -21.703 1 95.62 416 GLU A CA 1
ATOM 3208 C C . GLU A 1 416 ? 4.492 7.016 -20.422 1 95.62 416 GLU A C 1
ATOM 3210 O O . GLU A 1 416 ? 4.922 8.148 -20.219 1 95.62 416 GLU A O 1
ATOM 3215 N N . THR A 1 417 ? 3.777 6.414 -19.578 1 91.06 417 THR A N 1
ATOM 3216 C CA . THR A 1 417 ? 3.227 7.047 -18.375 1 91.06 417 THR A CA 1
ATOM 3217 C C . THR A 1 417 ? 4.316 7.273 -17.328 1 91.06 417 THR A C 1
ATOM 3219 O O . THR A 1 417 ? 4.113 8.016 -16.375 1 91.06 417 THR A O 1
ATOM 3222 N N . SER A 1 418 ? 5.504 6.695 -17.5 1 95 418 SER A N 1
ATOM 3223 C CA . SER A 1 418 ? 6.5 6.75 -16.438 1 95 418 SER A CA 1
ATOM 3224 C C . SER A 1 418 ? 7.602 7.754 -16.766 1 95 418 SER A C 1
ATOM 3226 O O . SER A 1 418 ? 8.484 8.008 -15.938 1 95 418 SER A O 1
ATOM 3228 N N . VAL A 1 419 ? 7.582 8.375 -17.922 1 95.94 419 VAL A N 1
ATOM 3229 C CA . VAL A 1 419 ? 8.664 9.234 -18.391 1 95.94 419 VAL A CA 1
ATOM 3230 C C . VAL A 1 419 ? 8.898 10.367 -17.391 1 95.94 419 VAL A C 1
ATOM 3232 O O . VAL A 1 419 ? 10.047 10.695 -17.078 1 95.94 419 VAL A O 1
ATOM 3235 N N . GLY A 1 420 ? 7.836 10.914 -16.844 1 93.75 420 GLY A N 1
ATOM 3236 C CA . GLY A 1 420 ? 7.934 12.039 -15.93 1 93.75 420 GLY A CA 1
ATOM 3237 C C . GLY A 1 420 ? 8.688 11.711 -14.648 1 93.75 420 GLY A C 1
ATOM 3238 O O . GLY A 1 420 ? 9.312 12.586 -14.047 1 93.75 420 GLY A O 1
ATOM 3239 N N . TYR A 1 421 ? 8.648 10.492 -14.234 1 94.81 421 TYR A N 1
ATOM 3240 C CA . TYR A 1 421 ? 9.32 10.062 -13.016 1 94.81 421 TYR A CA 1
ATOM 3241 C C . TYR A 1 421 ? 10.828 10.25 -13.125 1 94.81 421 TYR A C 1
ATOM 3243 O O . TYR A 1 421 ? 11.5 10.508 -12.117 1 94.81 421 TYR A O 1
ATOM 3251 N N . TYR A 1 422 ? 11.336 10.148 -14.328 1 95 422 TYR A N 1
ATOM 3252 C CA . TYR A 1 422 ? 12.773 10.18 -14.586 1 95 422 TYR A CA 1
ATOM 3253 C C . TYR A 1 422 ? 13.203 11.547 -15.109 1 95 422 TYR A C 1
ATOM 3255 O O . TYR A 1 422 ? 14.156 11.641 -15.891 1 95 422 TYR A O 1
ATOM 3263 N N . ALA A 1 423 ? 12.633 12.531 -14.734 1 86.69 423 ALA A N 1
ATOM 3264 C CA . ALA A 1 423 ? 12.82 13.875 -15.289 1 86.69 423 ALA A CA 1
ATOM 3265 C C . ALA A 1 423 ? 14.258 14.344 -15.117 1 86.69 423 ALA A C 1
ATOM 3267 O O . ALA A 1 423 ? 14.82 14.992 -16 1 86.69 423 ALA A O 1
ATOM 3268 N N . ALA A 1 424 ? 14.883 14 -14.07 1 89.38 424 ALA A N 1
ATOM 3269 C CA . ALA A 1 424 ? 16.203 14.523 -13.758 1 89.38 424 ALA A CA 1
ATOM 3270 C C . ALA A 1 424 ? 17.266 13.891 -14.656 1 89.38 424 ALA A C 1
ATOM 3272 O O . ALA A 1 424 ? 18.406 14.359 -14.711 1 89.38 424 ALA A O 1
ATOM 3273 N N . LEU A 1 425 ? 16.922 12.859 -15.297 1 93.31 425 LEU A N 1
ATOM 3274 C CA . LEU A 1 425 ? 17.875 12.273 -16.25 1 93.31 425 LEU A CA 1
ATOM 3275 C C . LEU A 1 425 ? 18.031 13.164 -17.469 1 93.31 425 LEU A C 1
ATOM 3277 O O . LEU A 1 425 ? 18.969 12.984 -18.25 1 93.31 425 LEU A O 1
ATOM 3281 N N . ASN A 1 426 ? 17.156 14.117 -17.656 1 93.25 426 ASN A N 1
ATOM 3282 C CA . ASN A 1 426 ? 17.219 15.07 -18.766 1 93.25 426 ASN A CA 1
ATOM 3283 C C . ASN A 1 426 ? 17.359 14.367 -20.109 1 93.25 426 ASN A C 1
ATOM 3285 O O . ASN A 1 426 ? 18.25 14.695 -20.891 1 93.25 426 ASN A O 1
ATOM 3289 N N . LEU A 1 427 ? 16.531 13.453 -20.234 1 94.25 427 LEU A N 1
ATOM 3290 C CA . LEU A 1 427 ? 16.547 12.688 -21.469 1 94.25 427 LEU A CA 1
ATOM 3291 C C . LEU A 1 427 ? 16.094 13.539 -22.641 1 94.25 427 LEU A C 1
ATOM 3293 O O . LEU A 1 427 ? 15.07 14.227 -22.562 1 94.25 427 LEU A O 1
ATOM 3297 N N . SER A 1 428 ? 16.844 13.531 -23.766 1 93.19 428 SER A N 1
ATOM 3298 C CA . SER A 1 428 ? 16.375 14.148 -25 1 93.19 428 SER A CA 1
ATOM 3299 C C . SER A 1 428 ? 15.305 13.297 -25.672 1 93.19 428 SER A C 1
ATOM 3301 O O . SER A 1 428 ? 15.141 12.117 -25.344 1 93.19 428 SER A O 1
ATOM 3303 N N . ASP A 1 429 ? 14.641 13.859 -26.594 1 91.88 429 ASP A N 1
ATOM 3304 C CA . ASP A 1 429 ? 13.617 13.133 -27.344 1 91.88 429 ASP A CA 1
ATOM 3305 C C . ASP A 1 429 ? 14.211 11.922 -28.047 1 91.88 429 ASP A C 1
ATOM 3307 O O . ASP A 1 429 ? 13.555 10.883 -28.188 1 91.88 429 ASP A O 1
ATOM 3311 N N . ALA A 1 430 ? 15.445 12.07 -28.422 1 92.56 430 ALA A N 1
ATOM 3312 C CA . ALA A 1 430 ? 16.109 10.992 -29.156 1 92.56 430 ALA A CA 1
ATOM 3313 C C . ALA A 1 430 ? 16.547 9.883 -28.219 1 92.56 430 ALA A C 1
ATOM 3315 O O . ALA A 1 430 ? 16.859 8.773 -28.656 1 92.56 430 ALA A O 1
ATOM 3316 N N . GLN A 1 431 ? 16.547 10.125 -26.984 1 95.5 431 GLN A N 1
ATOM 3317 C CA . GLN A 1 431 ? 17.078 9.164 -26.016 1 95.5 431 GLN A CA 1
ATOM 3318 C C . GLN A 1 431 ? 15.953 8.383 -25.344 1 95.5 431 GLN A C 1
ATOM 3320 O O . GLN A 1 431 ? 16.219 7.469 -24.562 1 95.5 431 GLN A O 1
ATOM 3325 N N . VAL A 1 432 ? 14.781 8.688 -25.656 1 97.25 432 VAL A N 1
ATOM 3326 C CA . VAL A 1 432 ? 13.68 8.008 -25 1 97.25 432 VAL A CA 1
ATOM 3327 C C . VAL A 1 432 ? 12.82 7.27 -26.031 1 97.25 432 VAL A C 1
ATOM 3329 O O . VAL A 1 432 ? 12.469 7.836 -27.062 1 97.25 432 VAL A O 1
ATOM 3332 N N . ILE A 1 433 ? 12.625 6.059 -25.828 1 98.06 433 ILE A N 1
ATOM 3333 C CA . ILE A 1 433 ? 11.68 5.234 -26.562 1 98.06 433 ILE A CA 1
ATOM 3334 C C . ILE A 1 433 ? 10.523 4.836 -25.656 1 98.06 433 ILE A C 1
ATOM 3336 O O . ILE A 1 433 ? 10.734 4.273 -24.578 1 98.06 433 ILE A O 1
ATOM 3340 N N . THR A 1 434 ? 9.305 5.176 -26.047 1 97.81 434 THR A N 1
ATOM 3341 C CA . THR A 1 434 ? 8.18 4.879 -25.172 1 97.81 434 THR A CA 1
ATOM 3342 C C . THR A 1 434 ? 7.324 3.76 -25.75 1 97.81 434 THR A C 1
ATOM 3344 O O . THR A 1 434 ? 7.391 3.475 -26.953 1 97.81 434 THR A O 1
ATOM 3347 N N . TYR A 1 435 ? 6.641 3.053 -24.906 1 97.5 435 TYR A N 1
ATOM 3348 C CA . TYR A 1 435 ? 5.629 2.055 -25.25 1 97.5 435 TYR A CA 1
ATOM 3349 C C . TYR A 1 435 ? 4.4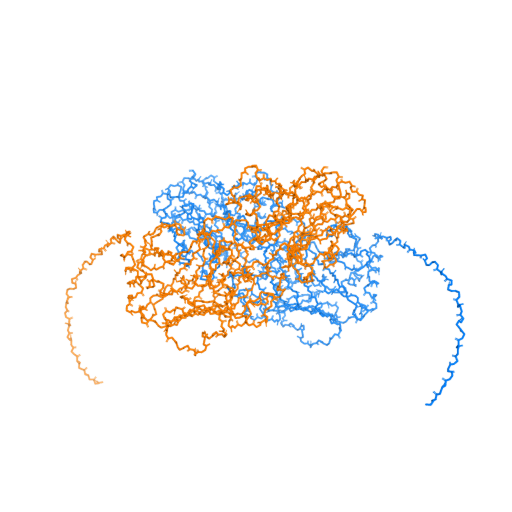57 2.119 -24.281 1 97.5 435 TYR A C 1
ATOM 3351 O O . TYR A 1 435 ? 4.488 2.881 -23.312 1 97.5 435 TYR A O 1
ATOM 3359 N N . THR A 1 436 ? 3.354 1.439 -24.578 1 95.88 436 THR A N 1
ATOM 3360 C CA . THR A 1 436 ? 2.143 1.495 -23.766 1 95.88 436 THR A CA 1
ATOM 3361 C C . THR A 1 436 ? 1.697 0.093 -23.359 1 95.88 436 THR A C 1
ATOM 3363 O O . THR A 1 436 ? 2.277 -0.9 -23.797 1 95.88 436 THR A O 1
ATOM 3366 N N . VAL A 1 437 ? 0.736 0.054 -22.469 1 92 437 VAL A N 1
ATOM 3367 C CA . VAL A 1 437 ? 0.191 -1.213 -22 1 92 437 VAL A CA 1
ATOM 3368 C C . VAL A 1 437 ? -0.406 -1.991 -23.172 1 92 437 VAL A C 1
ATOM 3370 O O . VAL A 1 437 ? -0.331 -3.221 -23.203 1 92 437 VAL A O 1
ATOM 3373 N N . ASP A 1 438 ? -0.941 -1.292 -24.156 1 92.25 438 ASP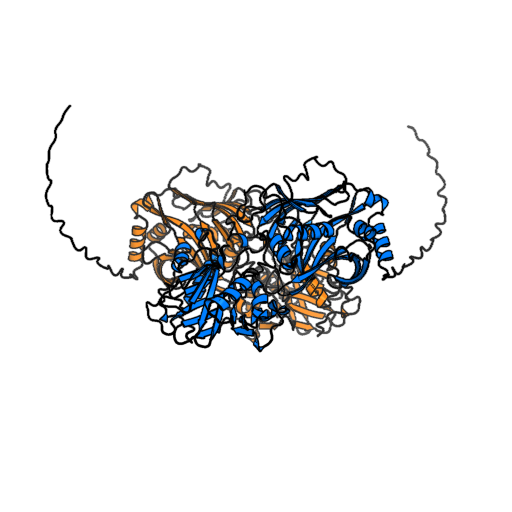 A N 1
ATOM 3374 C CA . ASP A 1 438 ? -1.605 -1.927 -25.297 1 92.25 438 ASP A CA 1
ATOM 3375 C C . ASP A 1 438 ? -0.611 -2.234 -26.422 1 92.25 438 ASP A C 1
ATOM 3377 O O . ASP A 1 438 ? -0.854 -3.111 -27.25 1 92.25 438 ASP A O 1
ATOM 3381 N N . THR A 1 439 ? 0.478 -1.475 -26.438 1 95.69 439 THR A N 1
ATOM 3382 C CA . THR A 1 439 ? 1.472 -1.627 -27.484 1 95.69 439 THR A CA 1
ATOM 3383 C C . THR A 1 439 ? 2.865 -1.819 -26.906 1 95.69 439 THR A C 1
ATOM 3385 O O . THR A 1 439 ? 3.609 -0.853 -26.719 1 95.69 439 THR A O 1
ATOM 3388 N N . PRO A 1 440 ? 3.236 -3.09 -26.75 1 97.38 440 PRO A N 1
ATOM 3389 C CA . PRO A 1 440 ? 4.574 -3.35 -26.219 1 97.38 440 PRO A CA 1
ATOM 3390 C C . PRO A 1 440 ? 5.688 -2.908 -27.172 1 97.38 440 PRO A C 1
ATOM 3392 O O . PRO A 1 440 ? 5.434 -2.678 -28.359 1 97.38 440 PRO A O 1
ATOM 3395 N N . TYR A 1 441 ? 6.852 -2.688 -26.609 1 97.94 441 TYR A N 1
ATOM 3396 C CA . TYR A 1 441 ? 8.031 -2.479 -27.453 1 97.94 441 TYR A CA 1
ATOM 3397 C C . TYR A 1 441 ? 8.586 -3.807 -27.953 1 97.94 441 TYR A C 1
ATOM 3399 O O . TYR A 1 441 ? 9.031 -4.637 -27.156 1 97.94 441 TYR A O 1
ATOM 3407 N N . THR A 1 442 ? 8.523 -4.051 -29.266 1 97.44 442 THR A N 1
ATOM 3408 C CA . THR A 1 442 ? 9.016 -5.285 -29.859 1 97.44 442 THR A CA 1
ATOM 3409 C C . THR A 1 442 ? 10.078 -4.984 -30.922 1 97.44 442 THR A C 1
ATOM 3411 O O . THR A 1 442 ? 9.914 -4.066 -31.734 1 97.44 442 THR A O 1
ATOM 3414 N N . VAL A 1 443 ? 11.172 -5.73 -30.828 1 96.75 443 VAL A N 1
ATOM 3415 C CA . VAL A 1 443 ? 12.234 -5.66 -31.828 1 96.75 443 VAL A CA 1
ATOM 3416 C C . VAL A 1 443 ? 12.688 -7.074 -32.188 1 96.75 443 VAL A C 1
ATOM 3418 O O . VAL A 1 443 ? 12.547 -8.008 -31.406 1 96.75 443 VAL A O 1
ATOM 3421 N N . SER A 1 444 ? 13.102 -7.211 -33.406 1 94.88 444 SER A N 1
ATOM 3422 C CA . SER A 1 444 ? 13.539 -8.523 -33.875 1 94.88 444 SER A CA 1
ATOM 3423 C C . SER A 1 444 ? 14.602 -8.391 -34.969 1 94.88 444 SER A C 1
ATOM 3425 O O . SER A 1 444 ? 14.711 -7.355 -35.625 1 94.88 444 SER A O 1
ATOM 3427 N N . ASP A 1 445 ? 15.43 -9.375 -35.031 1 95 445 ASP A N 1
ATOM 3428 C CA . ASP A 1 445 ? 16.25 -9.633 -36.188 1 95 445 ASP A CA 1
ATOM 3429 C C . ASP A 1 445 ? 15.984 -11.031 -36.75 1 95 445 ASP A C 1
ATOM 3431 O O . ASP A 1 445 ? 14.867 -11.539 -36.656 1 95 445 ASP A O 1
ATOM 3435 N N . ASN A 1 446 ? 16.969 -11.586 -37.5 1 92.88 446 ASN A N 1
ATOM 3436 C CA . ASN A 1 446 ? 16.734 -12.883 -38.125 1 92.88 446 ASN A CA 1
ATOM 3437 C C . ASN A 1 446 ? 16.891 -14.023 -37.125 1 92.88 446 ASN A C 1
ATOM 3439 O O . ASN A 1 446 ? 16.594 -15.172 -37.438 1 92.88 446 ASN A O 1
ATOM 3443 N N . ARG A 1 447 ? 17.25 -13.773 -35.906 1 94.25 447 ARG A N 1
ATOM 3444 C CA . ARG A 1 447 ? 17.547 -14.828 -34.938 1 94.25 447 ARG A CA 1
ATOM 3445 C C . ARG A 1 447 ? 16.641 -14.719 -33.719 1 94.25 447 ARG A C 1
ATOM 3447 O O . ARG A 1 447 ? 16.188 -15.734 -33.188 1 94.25 447 ARG A O 1
ATOM 3454 N N . THR A 1 448 ? 16.422 -13.555 -33.312 1 95.62 448 THR A N 1
ATOM 3455 C CA . THR A 1 448 ? 15.812 -13.359 -31.984 1 95.62 448 THR A CA 1
ATOM 3456 C C . THR A 1 448 ? 14.742 -12.273 -32.031 1 95.62 448 THR A C 1
ATOM 3458 O O . THR A 1 448 ? 14.891 -11.289 -32.75 1 95.62 448 THR A O 1
ATOM 3461 N N . GLN A 1 449 ? 13.664 -12.5 -31.328 1 96.56 449 GLN A N 1
ATOM 3462 C CA . GLN A 1 449 ? 12.672 -11.469 -31.047 1 96.56 449 GLN A CA 1
ATOM 3463 C C . GLN A 1 449 ? 12.641 -11.133 -29.547 1 96.56 449 GLN A C 1
ATOM 3465 O O . GLN A 1 449 ? 12.68 -12.031 -28.703 1 96.56 449 GLN A O 1
ATOM 3470 N N . LEU A 1 450 ? 12.633 -9.828 -29.266 1 98.06 450 LEU A N 1
ATOM 3471 C CA . LEU A 1 450 ? 12.484 -9.312 -27.906 1 98.06 450 LEU A CA 1
ATOM 3472 C C . LEU A 1 450 ? 11.211 -8.477 -27.781 1 98.06 450 LEU A C 1
ATOM 3474 O O . LEU A 1 450 ? 10.938 -7.617 -28.625 1 98.06 450 LEU A O 1
ATOM 3478 N N . ALA A 1 451 ? 10.398 -8.812 -26.781 1 98.38 451 ALA A N 1
ATOM 3479 C CA . ALA A 1 451 ? 9.234 -8 -26.438 1 98.38 451 ALA A CA 1
ATOM 3480 C C . ALA A 1 451 ? 9.32 -7.5 -25 1 98.38 451 ALA A C 1
ATOM 3482 O O . ALA A 1 451 ? 9.555 -8.289 -24.078 1 98.38 451 ALA A O 1
ATOM 3483 N N . LEU A 1 452 ? 9.258 -6.199 -24.828 1 98.44 452 LEU A N 1
ATOM 3484 C CA . LEU A 1 452 ? 9.125 -5.559 -23.531 1 98.44 452 LEU A CA 1
ATOM 3485 C C . LEU A 1 452 ? 7.684 -5.121 -23.281 1 98.44 452 LEU A C 1
ATOM 3487 O O . LEU A 1 452 ? 7.156 -4.262 -23.984 1 98.44 452 LEU A O 1
ATOM 3491 N N . VAL A 1 453 ? 7.059 -5.738 -22.234 1 97.5 453 VAL A N 1
ATOM 3492 C CA . VAL A 1 453 ? 5.617 -5.613 -22.062 1 97.5 453 VAL A CA 1
ATOM 3493 C C . VAL A 1 453 ? 5.316 -4.91 -20.734 1 97.5 453 VAL A C 1
ATOM 3495 O O . VAL A 1 453 ? 5.844 -5.293 -19.688 1 97.5 453 VAL A O 1
ATOM 3498 N N . HIS A 1 454 ? 4.547 -3.822 -20.781 1 96.44 454 HIS A N 1
ATOM 3499 C CA . HIS A 1 454 ? 4.035 -3.148 -19.594 1 96.44 454 HIS A CA 1
ATOM 3500 C C . HIS A 1 454 ? 2.834 -3.887 -19.016 1 96.44 454 HIS A C 1
ATOM 3502 O O . HIS A 1 454 ? 1.835 -4.094 -19.703 1 96.44 454 HIS A O 1
ATOM 3508 N N . MET A 1 455 ? 2.98 -4.207 -17.703 1 92.31 455 MET A N 1
ATOM 3509 C CA . MET A 1 455 ? 1.877 -4.91 -17.062 1 92.31 455 MET A CA 1
ATOM 3510 C C . MET A 1 455 ? 0.909 -3.924 -16.406 1 92.31 455 MET A C 1
ATOM 3512 O O . MET A 1 455 ? 1.287 -3.184 -15.5 1 92.31 455 MET A O 1
ATOM 3516 N N . GLY A 1 456 ? -0.137 -3.436 -16.844 1 75.94 456 GLY A N 1
ATOM 3517 C CA . GLY A 1 456 ? -1.085 -2.438 -16.375 1 75.94 456 GLY A CA 1
ATOM 3518 C C . GLY A 1 456 ? -1.59 -2.703 -14.969 1 75.94 456 GLY A C 1
ATOM 3519 O O . GLY A 1 456 ? -1.736 -1.776 -14.172 1 75.94 456 GLY A O 1
ATOM 3520 N N . ASP A 1 457 ? -2.049 -3.822 -14.609 1 68.12 457 ASP A N 1
ATOM 3521 C CA . ASP A 1 457 ? -2.781 -4.152 -13.391 1 68.12 457 ASP A CA 1
ATOM 3522 C C . ASP A 1 457 ? -1.873 -4.84 -12.375 1 68.12 457 ASP A C 1
ATOM 3524 O O . ASP A 1 457 ? -2.203 -5.91 -11.859 1 68.12 457 ASP A O 1
ATOM 3528 N N . THR A 1 458 ? -0.781 -3.971 -12.086 1 70.44 458 THR A N 1
ATOM 3529 C CA . THR A 1 458 ? 0.112 -4.652 -11.156 1 70.44 458 THR A CA 1
ATOM 3530 C C . THR A 1 458 ? 0.037 -4.016 -9.766 1 70.44 458 THR A C 1
ATOM 3532 O O . THR A 1 458 ? -0.346 -2.852 -9.633 1 70.44 458 THR A O 1
ATOM 3535 N N . ILE A 1 459 ? 0.318 -4.891 -8.789 1 78.88 459 ILE A N 1
ATOM 3536 C CA . ILE A 1 459 ? 0.249 -4.477 -7.391 1 78.88 459 ILE A CA 1
ATOM 3537 C C . ILE A 1 459 ? 1.658 -4.254 -6.848 1 78.88 459 ILE A C 1
ATOM 3539 O O . ILE A 1 459 ? 1.859 -4.195 -5.629 1 78.88 459 ILE A O 1
ATOM 3543 N N . HIS A 1 460 ? 2.648 -4.129 -7.75 1 90.56 460 HIS A N 1
ATOM 3544 C CA . HIS A 1 460 ? 4.023 -3.963 -7.289 1 90.56 460 HIS A CA 1
ATOM 3545 C C . HIS A 1 460 ? 4.559 -2.58 -7.637 1 90.56 460 HIS A C 1
ATOM 3547 O O . HIS A 1 460 ? 5.07 -1.868 -6.77 1 90.56 460 HIS A O 1
ATOM 3553 N N . ALA A 1 461 ? 4.445 -2.238 -8.805 1 94 461 ALA A N 1
ATOM 3554 C CA . ALA A 1 461 ? 4.836 -0.927 -9.312 1 94 461 ALA A CA 1
ATOM 3555 C C . ALA A 1 461 ? 4.02 -0.549 -10.547 1 94 461 ALA A C 1
ATOM 3557 O O . ALA A 1 461 ? 3.777 -1.387 -11.422 1 94 461 ALA A O 1
ATOM 3558 N N . GLU A 1 462 ? 3.656 0.677 -10.656 1 91.31 462 GLU A N 1
ATOM 3559 C CA . GLU A 1 462 ? 2.756 1.144 -11.711 1 91.31 462 GLU A CA 1
ATOM 3560 C C . GLU A 1 462 ? 3.371 0.95 -13.094 1 91.31 462 GLU A C 1
ATOM 3562 O O . GLU A 1 462 ? 2.652 0.777 -14.078 1 91.31 462 GLU A O 1
ATOM 3567 N N . ASP A 1 463 ? 4.664 0.964 -13.172 1 95.38 463 ASP A N 1
ATOM 3568 C CA . ASP A 1 463 ? 5.316 0.924 -14.477 1 95.38 463 ASP A CA 1
ATOM 3569 C C . ASP A 1 463 ? 6.02 -0.413 -14.695 1 95.38 463 ASP A C 1
ATOM 3571 O O . ASP A 1 463 ? 6.898 -0.524 -15.555 1 95.38 463 ASP A O 1
ATOM 3575 N N . ILE A 1 464 ? 5.672 -1.414 -13.984 1 96.5 464 ILE A N 1
ATOM 3576 C CA . ILE A 1 464 ? 6.43 -2.658 -14.047 1 96.5 464 ILE A CA 1
ATOM 3577 C C . ILE A 1 464 ? 6.043 -3.438 -15.305 1 96.5 464 ILE A C 1
ATOM 3579 O O . ILE A 1 464 ? 4.891 -3.377 -15.75 1 96.5 464 ILE A O 1
ATOM 3583 N N . GLY A 1 465 ? 7.062 -4.098 -15.875 1 97.12 465 GLY A N 1
ATOM 3584 C CA . GLY A 1 465 ? 6.859 -4.98 -17.016 1 97.12 465 GLY A CA 1
ATOM 3585 C C . GLY A 1 465 ? 7.715 -6.234 -16.953 1 97.12 465 GLY A C 1
ATOM 3586 O O . GLY A 1 465 ? 8.477 -6.426 -16 1 97.12 465 GLY A O 1
ATOM 3587 N N . TYR A 1 466 ? 7.445 -7.133 -17.938 1 97.81 466 TYR A N 1
ATOM 3588 C CA . TYR A 1 466 ? 8.289 -8.297 -18.156 1 97.81 466 TYR A CA 1
ATOM 3589 C C . TYR A 1 466 ? 8.875 -8.297 -19.562 1 97.81 466 TYR A C 1
ATOM 3591 O O . TYR A 1 466 ? 8.398 -7.562 -20.438 1 97.81 466 TYR A O 1
ATOM 3599 N N . ALA A 1 467 ? 9.977 -8.992 -19.766 1 98.69 467 ALA A N 1
ATOM 3600 C CA . ALA A 1 467 ? 10.555 -9.195 -21.094 1 98.69 467 ALA A CA 1
ATOM 3601 C C . ALA A 1 467 ? 10.359 -10.641 -21.547 1 98.69 467 ALA A C 1
ATOM 3603 O O . ALA A 1 467 ? 10.469 -11.578 -20.766 1 98.69 467 ALA A O 1
ATOM 3604 N N . TYR A 1 468 ? 9.969 -10.789 -22.75 1 98.5 468 TYR A N 1
ATOM 3605 C CA . TYR A 1 468 ? 9.852 -12.094 -23.391 1 98.5 468 TYR A CA 1
ATOM 3606 C C . TYR A 1 468 ? 10.812 -12.211 -24.578 1 98.5 468 TYR A C 1
ATOM 3608 O O . TYR A 1 468 ? 10.812 -11.359 -25.469 1 98.5 468 TYR A O 1
ATOM 3616 N N . ILE A 1 469 ? 11.672 -13.203 -24.578 1 98.44 469 ILE A N 1
ATOM 3617 C CA . ILE A 1 469 ? 12.68 -13.438 -25.609 1 98.44 469 ILE A CA 1
ATOM 3618 C C . ILE A 1 469 ? 12.43 -14.781 -26.281 1 98.44 469 ILE A C 1
ATOM 3620 O O . ILE A 1 469 ? 12.352 -15.812 -25.609 1 98.44 469 ILE A O 1
ATOM 3624 N N . ARG A 1 470 ? 12.336 -14.797 -27.578 1 97.25 470 ARG A N 1
ATOM 3625 C CA . ARG A 1 470 ? 12.125 -16.031 -28.328 1 97.25 470 ARG A CA 1
ATOM 3626 C C . ARG A 1 470 ? 12.82 -15.961 -29.688 1 97.25 470 ARG A C 1
ATOM 3628 O O . ARG A 1 470 ? 13.273 -14.891 -30.109 1 97.25 470 ARG A O 1
ATOM 3635 N N . PRO A 1 471 ? 12.945 -17.141 -30.344 1 96.62 471 PRO A N 1
ATOM 3636 C CA . PRO A 1 471 ? 13.469 -17.078 -31.703 1 96.62 471 PRO A CA 1
ATOM 3637 C C . PRO A 1 471 ? 12.586 -16.25 -32.625 1 96.62 471 PRO A C 1
ATOM 3639 O O . PRO A 1 471 ? 11.367 -16.219 -32.469 1 96.62 471 PRO A O 1
ATOM 3642 N N . ALA A 1 472 ? 13.25 -15.57 -33.562 1 94.94 472 ALA A N 1
ATOM 3643 C CA . ALA A 1 472 ? 12.523 -14.766 -34.531 1 94.94 472 ALA A CA 1
ATOM 3644 C C . ALA A 1 472 ? 11.539 -15.625 -35.312 1 94.94 472 ALA A C 1
ATOM 3646 O O . ALA A 1 472 ? 10.461 -15.156 -35.719 1 94.94 472 ALA A O 1
ATOM 3647 N N . PHE A 1 473 ? 11.906 -16.828 -35.594 1 94.75 473 PHE A N 1
ATOM 3648 C CA . PHE A 1 473 ? 11.07 -17.812 -36.25 1 94.75 473 PHE A CA 1
ATOM 3649 C C . PHE A 1 473 ? 10.867 -19.047 -35.406 1 94.75 473 PHE A C 1
ATOM 3651 O O . PHE A 1 473 ? 11.461 -20.094 -35.656 1 94.75 473 PHE A O 1
ATOM 3658 N N . PRO A 1 474 ? 9.953 -18.922 -34.469 1 95.75 474 PRO A N 1
ATOM 3659 C CA . PRO A 1 474 ? 9.805 -20.016 -33.5 1 95.75 474 PRO A CA 1
ATOM 3660 C C . PRO A 1 474 ? 9.023 -21.203 -34.062 1 95.75 474 PRO A C 1
ATOM 3662 O O . PRO A 1 474 ? 8.297 -21.062 -35.062 1 95.75 474 PRO A O 1
ATOM 3665 N N . THR A 1 475 ? 9.266 -22.375 -33.5 1 95.62 475 THR A N 1
ATOM 3666 C CA . THR A 1 475 ? 8.43 -23.562 -33.625 1 95.62 475 THR A CA 1
ATOM 3667 C C . THR A 1 475 ? 7.699 -23.875 -32.344 1 95.62 475 THR A C 1
ATOM 3669 O O . THR A 1 475 ? 7.895 -23.188 -31.328 1 95.62 475 THR A O 1
ATOM 3672 N N . THR A 1 476 ? 6.895 -24.875 -32.344 1 95.62 476 THR A N 1
ATOM 3673 C CA . THR A 1 476 ? 6.102 -25.266 -31.172 1 95.62 476 THR A CA 1
ATOM 3674 C C . THR A 1 476 ? 7.008 -25.672 -30.016 1 95.62 476 THR A C 1
ATOM 3676 O O . THR A 1 476 ? 6.645 -25.516 -28.844 1 95.62 476 THR A O 1
ATOM 3679 N N . ASN A 1 477 ? 8.234 -26.062 -30.375 1 94 477 ASN A N 1
ATOM 3680 C CA . ASN A 1 477 ? 9.109 -26.625 -29.344 1 94 477 ASN A CA 1
ATOM 3681 C C . ASN A 1 477 ? 10.312 -25.719 -29.078 1 94 477 ASN A C 1
ATOM 3683 O O . ASN A 1 477 ? 11.25 -26.125 -28.375 1 94 477 ASN A O 1
ATOM 3687 N N . SER A 1 478 ? 10.273 -24.547 -29.625 1 96.25 478 SER A N 1
ATOM 3688 C CA . SER A 1 478 ? 11.391 -23.641 -29.406 1 96.25 478 SER A CA 1
ATOM 3689 C C . SER A 1 478 ? 11.539 -23.281 -27.922 1 96.25 478 SER A C 1
ATOM 3691 O O . SER A 1 478 ? 10.539 -23.203 -27.203 1 96.25 478 SER A O 1
ATOM 3693 N N . SER A 1 479 ? 12.773 -23.141 -27.516 1 97 479 SER A N 1
ATOM 3694 C CA . SER A 1 479 ? 13.031 -22.594 -26.188 1 97 479 SER A CA 1
ATOM 3695 C C . SER A 1 479 ? 12.859 -21.078 -26.156 1 97 479 SER A C 1
ATOM 3697 O O . SER A 1 479 ? 13.234 -20.391 -27.109 1 97 479 SER A O 1
ATOM 3699 N N . THR A 1 480 ? 12.195 -20.594 -25.125 1 97.81 480 THR A N 1
ATOM 3700 C CA . THR A 1 480 ? 12 -19.172 -24.906 1 97.81 480 THR A CA 1
ATOM 3701 C C . THR A 1 480 ? 12.359 -18.781 -23.484 1 97.81 480 THR A C 1
ATOM 3703 O O . THR A 1 480 ? 12.641 -19.641 -22.641 1 97.81 480 THR A O 1
ATOM 3706 N N . ALA A 1 481 ? 12.461 -17.438 -23.203 1 98.56 481 ALA A N 1
ATOM 3707 C CA . ALA A 1 481 ? 12.789 -16.953 -21.859 1 98.56 481 ALA A CA 1
ATOM 3708 C C . ALA A 1 481 ? 11.938 -15.742 -21.5 1 98.56 481 ALA A C 1
ATOM 3710 O O . ALA A 1 481 ? 11.562 -14.953 -22.359 1 98.56 481 ALA A O 1
ATOM 3711 N N . ILE A 1 482 ? 11.609 -15.711 -20.219 1 98.44 482 ILE A N 1
ATOM 3712 C CA . ILE A 1 482 ? 11.039 -14.516 -19.594 1 98.44 482 ILE A CA 1
ATOM 3713 C C . ILE A 1 482 ? 12.039 -13.914 -18.609 1 98.44 482 ILE A C 1
ATOM 3715 O O . ILE A 1 482 ? 12.719 -14.648 -17.891 1 98.44 482 ILE A O 1
ATOM 3719 N N . PHE A 1 483 ? 12.18 -12.609 -18.672 1 98.56 483 PHE A N 1
ATOM 3720 C CA . PHE A 1 483 ? 12.844 -11.906 -17.578 1 98.56 483 PHE A CA 1
ATOM 3721 C C . PHE A 1 483 ? 11.82 -11.203 -16.688 1 98.56 483 PHE A C 1
ATOM 3723 O O . PHE A 1 483 ? 10.977 -10.453 -17.172 1 98.56 483 PHE A O 1
ATOM 3730 N N . ASP A 1 484 ? 11.844 -11.492 -15.438 1 97 484 ASP A N 1
ATOM 3731 C CA . ASP A 1 484 ? 10.992 -10.852 -14.445 1 97 484 ASP A CA 1
ATOM 3732 C C . ASP A 1 484 ? 11.805 -10.359 -13.25 1 97 484 ASP A C 1
ATOM 3734 O O . ASP A 1 484 ? 12.695 -11.062 -12.773 1 97 484 ASP A O 1
ATOM 3738 N N . ALA A 1 485 ? 11.453 -9.164 -12.766 1 96.38 485 ALA A N 1
ATOM 3739 C CA . ALA A 1 485 ? 12.297 -8.547 -11.75 1 96.38 485 ALA A CA 1
ATOM 3740 C C . ALA A 1 485 ? 11.773 -8.836 -10.344 1 96.38 485 ALA A C 1
ATOM 3742 O O . ALA A 1 485 ? 12.547 -9.141 -9.438 1 96.38 485 ALA A O 1
ATOM 3743 N N . ASP A 1 486 ? 10.445 -8.75 -10.156 1 94.62 486 ASP A N 1
ATOM 3744 C CA . ASP A 1 486 ? 10.055 -8.672 -8.75 1 94.62 486 ASP A CA 1
ATOM 3745 C C . ASP A 1 486 ? 8.727 -9.391 -8.508 1 94.62 486 ASP A C 1
ATOM 3747 O O . ASP A 1 486 ? 8.094 -9.203 -7.469 1 94.62 486 ASP A O 1
ATOM 3751 N N . HIS A 1 487 ? 8.289 -10.227 -9.367 1 94.31 487 HIS A N 1
ATOM 3752 C CA . HIS A 1 487 ? 7.031 -10.93 -9.125 1 94.31 487 HIS A CA 1
ATOM 3753 C C . HIS A 1 487 ? 7.281 -12.281 -8.469 1 94.31 487 HIS A C 1
ATOM 3755 O O . HIS A 1 487 ? 6.332 -13 -8.141 1 94.31 487 HIS A O 1
ATOM 3761 N N . CYS A 1 488 ? 8.539 -12.609 -8.359 1 91.56 488 CYS A N 1
ATOM 3762 C CA . CYS A 1 488 ? 8.867 -13.875 -7.73 1 91.56 488 CYS A CA 1
ATOM 3763 C C . CYS A 1 488 ? 10.312 -13.898 -7.254 1 91.56 488 CYS A C 1
ATOM 3765 O O . CYS A 1 488 ? 11.117 -13.062 -7.668 1 91.56 488 CYS A O 1
ATOM 3767 N N . ASN A 1 489 ? 10.586 -14.68 -6.367 1 91.44 489 ASN A N 1
ATOM 3768 C CA . ASN A 1 489 ? 11.898 -15.117 -5.902 1 91.44 489 ASN A CA 1
ATOM 3769 C C . ASN A 1 489 ? 11.891 -16.594 -5.531 1 91.44 489 ASN A C 1
ATOM 3771 O O . ASN A 1 489 ? 11.312 -16.984 -4.512 1 91.44 489 ASN A O 1
ATOM 3775 N N . LEU A 1 490 ? 12.547 -17.391 -6.34 1 91.69 490 LEU A N 1
ATOM 3776 C CA . LEU A 1 490 ? 12.406 -18.844 -6.203 1 91.69 490 LEU A CA 1
ATOM 3777 C C . LEU A 1 490 ? 13.086 -19.344 -4.93 1 91.69 490 LEU A C 1
ATOM 3779 O O . LEU A 1 490 ? 12.844 -20.469 -4.492 1 91.69 490 LEU A O 1
ATOM 3783 N N . ASN A 1 491 ? 13.969 -18.438 -4.301 1 87.44 491 ASN A N 1
ATOM 3784 C CA . ASN A 1 491 ? 14.508 -18.781 -2.994 1 87.44 491 ASN A CA 1
ATOM 3785 C C . ASN A 1 491 ? 13.414 -18.828 -1.93 1 87.44 491 ASN A C 1
ATOM 3787 O O . ASN A 1 491 ? 13.531 -19.547 -0.935 1 87.44 491 ASN A O 1
ATOM 3791 N N . PHE A 1 492 ? 12.391 -18.078 -2.146 1 86.25 492 PHE A N 1
ATOM 3792 C CA . PHE A 1 492 ? 11.328 -17.906 -1.17 1 86.25 492 PHE A CA 1
ATOM 3793 C C . PHE A 1 492 ? 9.961 -18.156 -1.812 1 86.25 492 PHE A C 1
ATOM 3795 O O . PHE A 1 492 ? 8.969 -17.547 -1.404 1 86.25 492 PHE A O 1
ATOM 3802 N N . VAL A 1 493 ? 9.883 -18.922 -2.783 1 85 493 VAL A N 1
ATOM 3803 C CA . VAL A 1 493 ? 8.727 -18.984 -3.664 1 85 493 VAL A CA 1
ATOM 3804 C C . VAL A 1 493 ? 7.516 -19.5 -2.887 1 85 493 VAL A C 1
ATOM 3806 O O . VAL A 1 493 ? 6.379 -19.094 -3.152 1 85 493 VAL A O 1
ATOM 3809 N N . GLU A 1 494 ? 7.695 -20.281 -1.833 1 88.25 494 GLU A N 1
ATOM 3810 C CA . GLU A 1 494 ? 6.598 -20.844 -1.056 1 88.25 494 GLU A CA 1
ATOM 3811 C C . GLU A 1 494 ? 5.914 -19.766 -0.209 1 88.25 494 GLU A C 1
ATOM 3813 O O . GLU A 1 494 ? 4.707 -19.844 0.032 1 88.25 494 GLU A O 1
ATOM 3818 N N . THR A 1 495 ? 6.711 -18.828 0.201 1 91.25 495 THR A N 1
ATOM 3819 C CA . THR A 1 495 ? 6.176 -17.844 1.133 1 91.25 495 THR A CA 1
ATOM 3820 C C . THR A 1 495 ? 6.043 -16.469 0.461 1 91.25 495 THR A C 1
ATOM 3822 O O . THR A 1 495 ? 5.582 -15.516 1.082 1 91.25 495 THR A O 1
ATOM 3825 N N . PHE A 1 496 ? 6.383 -16.406 -0.794 1 91.44 496 PHE A N 1
ATOM 3826 C CA . PHE A 1 496 ? 6.301 -15.148 -1.534 1 91.44 496 PHE A CA 1
ATOM 3827 C C . PHE A 1 496 ? 4.855 -14.68 -1.647 1 91.44 496 PHE A C 1
ATOM 3829 O O . PHE A 1 496 ? 3.928 -15.461 -1.435 1 91.44 496 PHE A O 1
ATOM 3836 N N . ASP A 1 497 ? 4.68 -13.422 -1.854 1 91.31 497 ASP A N 1
ATOM 3837 C CA . ASP A 1 497 ? 3.344 -12.891 -2.115 1 91.31 497 ASP A CA 1
ATOM 3838 C C . ASP A 1 497 ? 2.76 -13.484 -3.396 1 91.31 497 ASP A C 1
ATOM 3840 O O . ASP A 1 497 ? 3.1 -13.047 -4.5 1 91.31 497 ASP A O 1
ATOM 3844 N N . GLN A 1 498 ? 1.81 -14.297 -3.277 1 92.19 498 GLN A N 1
ATOM 3845 C CA . GLN A 1 498 ? 1.33 -15.031 -4.445 1 92.19 498 GLN A CA 1
ATOM 3846 C C . GLN A 1 498 ? 0.337 -14.195 -5.25 1 92.19 498 GLN A C 1
ATOM 3848 O O . GLN A 1 498 ? 0.044 -14.516 -6.402 1 92.19 498 GLN A O 1
ATOM 3853 N N . GLY A 1 499 ? -0.208 -13.148 -4.629 1 91.5 499 GLY A N 1
ATOM 3854 C CA . GLY A 1 499 ? -0.961 -12.211 -5.453 1 91.5 499 GLY A CA 1
ATOM 3855 C C . GLY A 1 499 ? -0.125 -11.57 -6.547 1 91.5 499 GLY A C 1
ATOM 3856 O O . GLY A 1 499 ? -0.568 -11.469 -7.691 1 91.5 499 GLY A O 1
ATOM 3857 N N . THR A 1 500 ? 1.013 -11.203 -6.188 1 92.19 500 THR A N 1
ATOM 3858 C CA . THR A 1 500 ? 1.94 -10.594 -7.133 1 92.19 500 THR A CA 1
ATOM 3859 C C . THR A 1 500 ? 2.369 -11.609 -8.195 1 92.19 500 THR A C 1
ATOM 3861 O O . THR A 1 500 ? 2.424 -11.289 -9.383 1 92.19 500 THR A O 1
ATOM 3864 N N . THR A 1 501 ? 2.654 -12.789 -7.777 1 94.5 501 THR A N 1
ATOM 3865 C CA . THR A 1 501 ? 3.064 -13.828 -8.711 1 94.5 501 THR A CA 1
ATOM 3866 C C . THR A 1 501 ? 1.938 -14.156 -9.688 1 94.5 501 THR A C 1
ATOM 3868 O O . THR A 1 501 ? 2.176 -14.32 -10.883 1 94.5 501 THR A O 1
ATOM 3871 N N . GLU A 1 502 ? 0.794 -14.234 -9.211 1 94.5 502 GLU A N 1
ATOM 3872 C CA . GLU A 1 502 ? -0.33 -14.578 -10.078 1 94.5 502 GLU A CA 1
ATOM 3873 C C . GLU A 1 502 ? -0.655 -13.445 -11.039 1 94.5 502 GLU A C 1
ATOM 3875 O O . GLU A 1 502 ? -1.145 -13.68 -12.141 1 94.5 502 GLU A O 1
ATOM 3880 N N . ALA A 1 503 ? -0.404 -12.203 -10.625 1 93.38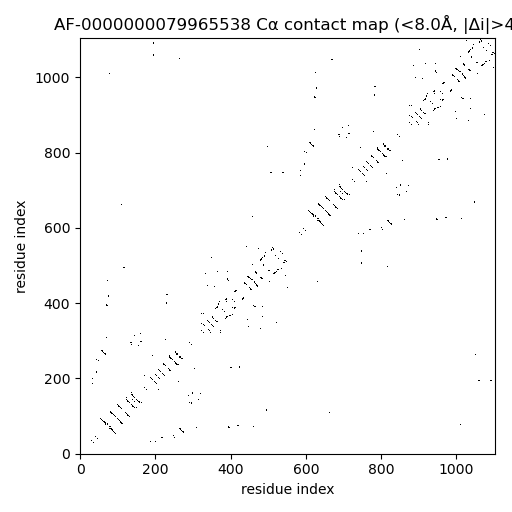 503 ALA A N 1
ATOM 3881 C CA . ALA A 1 503 ? -0.542 -11.109 -11.578 1 93.38 503 ALA A CA 1
ATOM 3882 C C . ALA A 1 503 ? 0.367 -11.305 -12.781 1 93.38 503 ALA A C 1
ATOM 3884 O O . ALA A 1 503 ? -0.046 -11.078 -13.922 1 93.38 503 ALA A O 1
ATOM 3885 N N . LEU A 1 504 ? 1.567 -11.727 -12.523 1 95.56 504 LEU A N 1
ATOM 3886 C CA . LEU A 1 504 ? 2.484 -12.031 -13.609 1 95.56 504 LEU A CA 1
ATOM 3887 C C . LEU A 1 504 ? 1.944 -13.164 -14.477 1 95.56 504 LEU A C 1
ATOM 3889 O O . LEU A 1 504 ? 1.851 -13.039 -15.695 1 95.56 504 LEU A O 1
ATOM 3893 N N . LEU A 1 505 ? 1.533 -14.266 -13.836 1 96.5 505 LEU A N 1
ATOM 3894 C CA . LEU A 1 505 ? 1.065 -15.438 -14.57 1 96.5 505 LEU A CA 1
ATOM 3895 C C . LEU A 1 505 ? -0.151 -15.094 -15.422 1 96.5 505 LEU A C 1
ATOM 3897 O O . LEU A 1 505 ? -0.265 -15.555 -16.562 1 96.5 505 LEU A O 1
ATOM 3901 N N . SER A 1 506 ? -1.005 -14.344 -14.844 1 95.38 506 SER A N 1
ATOM 3902 C CA . SER A 1 506 ? -2.188 -13.93 -15.594 1 95.38 506 SER A CA 1
ATOM 3903 C C . SER A 1 506 ? -1.805 -13.125 -16.828 1 95.38 506 SER A C 1
ATOM 3905 O O . SER A 1 506 ? -2.359 -13.336 -17.906 1 95.38 506 SER A O 1
ATOM 3907 N N . SER A 1 507 ? -0.9 -12.195 -16.703 1 95.44 507 SER A N 1
ATOM 3908 C CA . SER A 1 507 ? -0.445 -11.391 -17.828 1 95.44 507 SER A CA 1
ATOM 3909 C C . SER A 1 507 ? 0.237 -12.25 -18.875 1 95.44 507 SER A C 1
ATOM 3911 O O . SER A 1 507 ? -0.031 -12.102 -20.078 1 95.44 507 SER A O 1
ATOM 3913 N N . LEU A 1 508 ? 1.094 -13.125 -18.453 1 97.38 508 LEU A N 1
ATOM 3914 C CA . LEU A 1 508 ? 1.795 -14.008 -19.375 1 97.38 508 LEU A CA 1
ATOM 3915 C C . LEU A 1 508 ? 0.809 -14.883 -20.141 1 97.38 508 LEU A C 1
ATOM 3917 O O . LEU A 1 508 ? 0.942 -15.055 -21.344 1 97.38 508 LEU A O 1
ATOM 3921 N N . ALA A 1 509 ? -0.104 -15.43 -19.438 1 97.81 509 ALA A N 1
ATOM 3922 C CA . ALA A 1 509 ? -1.112 -16.281 -20.062 1 97.81 509 ALA A CA 1
ATOM 3923 C C . ALA A 1 509 ? -1.92 -15.492 -21.094 1 97.81 509 ALA A C 1
ATOM 3925 O O . ALA A 1 509 ? -2.139 -15.961 -22.219 1 97.81 509 ALA A O 1
ATOM 3926 N N . ALA A 1 510 ? -2.338 -14.336 -20.719 1 95.88 510 ALA A N 1
ATOM 3927 C CA . ALA A 1 510 ? -3.135 -13.5 -21.625 1 95.88 510 ALA A CA 1
ATOM 3928 C C . ALA A 1 510 ? -2.35 -13.141 -22.875 1 95.88 510 ALA A C 1
ATOM 3930 O O . ALA A 1 510 ? -2.926 -13.031 -23.969 1 95.88 510 ALA A O 1
ATOM 3931 N N . ASP A 1 511 ? -1.064 -13 -22.719 1 97.12 511 ASP A N 1
ATOM 3932 C CA . ASP A 1 511 ? -0.222 -12.586 -23.844 1 97.12 511 ASP A CA 1
ATOM 3933 C C . ASP A 1 511 ? 0.205 -13.797 -24.672 1 97.12 511 ASP A C 1
ATOM 3935 O O . ASP A 1 511 ? 0.813 -13.641 -25.734 1 97.12 511 ASP A O 1
ATOM 3939 N N . GLY A 1 512 ? -0.032 -14.984 -24.234 1 98.06 512 GLY A N 1
ATOM 3940 C CA . GLY A 1 512 ? 0.294 -16.188 -24.969 1 98.06 512 GLY A CA 1
ATOM 3941 C C . GLY A 1 512 ? 1.74 -16.625 -24.812 1 98.06 512 GLY A C 1
ATOM 3942 O O . GLY A 1 512 ? 2.322 -17.219 -25.719 1 98.06 512 GLY A O 1
ATOM 3943 N N . VAL A 1 513 ? 2.316 -16.297 -23.719 1 98.25 513 VAL A N 1
ATOM 3944 C CA . VAL A 1 513 ? 3.697 -16.688 -23.453 1 98.25 513 VAL A CA 1
ATOM 3945 C C . VAL A 1 513 ? 3.775 -18.203 -23.281 1 98.25 513 VAL A C 1
ATOM 3947 O O . VAL A 1 513 ? 2.926 -18.812 -22.625 1 98.25 513 VAL A O 1
ATOM 3950 N N . ALA A 1 514 ? 4.848 -18.766 -23.812 1 98.25 514 ALA A N 1
ATOM 3951 C CA . ALA A 1 514 ? 5.008 -20.219 -23.859 1 98.25 514 ALA A CA 1
ATOM 3952 C C . ALA A 1 514 ? 5.086 -20.797 -22.438 1 98.25 514 ALA A C 1
ATOM 3954 O O . ALA A 1 514 ? 5.762 -20.25 -21.578 1 98.25 514 ALA A O 1
ATOM 3955 N N . ALA A 1 515 ? 4.445 -21.969 -22.219 1 97.19 515 ALA A N 1
ATOM 3956 C CA . ALA A 1 515 ? 4.363 -22.594 -20.906 1 97.19 515 ALA A CA 1
ATOM 3957 C C . ALA A 1 515 ? 5.719 -23.156 -20.469 1 97.19 515 ALA A C 1
ATOM 3959 O O . ALA A 1 515 ? 5.98 -23.312 -19.266 1 97.19 515 ALA A O 1
ATOM 3960 N N . ASN A 1 516 ? 6.527 -23.406 -21.406 1 94.62 516 ASN A N 1
ATOM 3961 C CA . ASN A 1 516 ? 7.82 -24 -21.094 1 94.62 516 ASN A CA 1
ATOM 3962 C C . ASN A 1 516 ? 8.922 -22.953 -21 1 94.62 516 ASN A C 1
ATOM 3964 O O . ASN A 1 516 ? 10.109 -23.281 -21.016 1 94.62 516 ASN A O 1
ATOM 3968 N N . ALA A 1 517 ? 8.617 -21.703 -20.906 1 98.06 517 ALA A N 1
ATOM 3969 C CA . ALA A 1 517 ? 9.602 -20.625 -20.922 1 98.06 517 ALA A CA 1
ATOM 3970 C C . ALA A 1 517 ? 10.531 -20.719 -19.719 1 98.06 517 ALA A C 1
ATOM 3972 O O . ALA A 1 517 ? 10.094 -21.016 -18.609 1 98.06 517 ALA A O 1
ATOM 3973 N N . MET A 1 518 ? 11.812 -20.484 -19.969 1 98.25 518 MET A N 1
ATOM 3974 C CA . MET A 1 518 ? 12.773 -20.266 -18.891 1 98.25 518 MET A CA 1
ATOM 3975 C C . MET A 1 518 ? 12.469 -18.969 -18.156 1 98.25 518 MET A C 1
ATOM 3977 O O . MET A 1 518 ? 12.047 -17.984 -18.766 1 98.25 518 MET A O 1
ATOM 3981 N N . LEU A 1 519 ? 12.609 -19 -16.828 1 98.12 519 LEU A N 1
ATOM 3982 C CA . LEU A 1 519 ? 12.438 -17.812 -16.016 1 98.12 519 LEU A CA 1
ATOM 3983 C C . LEU A 1 519 ? 13.781 -17.266 -15.555 1 98.12 519 LEU A C 1
ATOM 3985 O O . LEU A 1 519 ? 14.477 -17.906 -14.758 1 98.12 519 LEU A O 1
ATOM 3989 N N . ILE A 1 520 ? 14.164 -16.109 -16.094 1 97.94 520 ILE A N 1
ATOM 3990 C CA . ILE A 1 520 ? 15.312 -15.367 -15.609 1 97.94 520 ILE A CA 1
ATOM 3991 C C . ILE A 1 520 ? 14.852 -14.289 -14.625 1 97.94 520 ILE A C 1
ATOM 3993 O O . ILE A 1 520 ? 14.438 -13.203 -15.039 1 97.94 520 ILE A O 1
ATOM 3997 N N . ALA A 1 521 ? 14.938 -14.594 -13.391 1 95.81 521 ALA A N 1
ATOM 3998 C CA . ALA A 1 521 ? 14.531 -13.648 -12.352 1 95.81 521 ALA A CA 1
ATOM 3999 C C . ALA A 1 521 ? 15.688 -12.734 -11.961 1 95.81 521 ALA A C 1
ATOM 4001 O O . ALA A 1 521 ? 16.828 -13.172 -11.867 1 95.81 521 ALA A O 1
ATOM 4002 N N . ALA A 1 522 ? 15.336 -11.398 -11.719 1 96.88 522 ALA A N 1
ATOM 4003 C CA . ALA A 1 522 ? 16.375 -10.477 -11.273 1 96.88 522 ALA A CA 1
ATOM 4004 C C . ALA A 1 522 ? 16.906 -10.867 -9.891 1 96.88 522 ALA A C 1
ATOM 4006 O O . ALA A 1 522 ? 18.078 -10.664 -9.586 1 96.88 522 ALA A O 1
ATOM 4007 N N . HIS A 1 523 ? 15.977 -11.375 -9.109 1 94.5 523 HIS A N 1
ATOM 4008 C CA . HIS A 1 523 ? 16.328 -11.828 -7.77 1 94.5 523 HIS A CA 1
ATOM 4009 C C . HIS A 1 523 ? 16.109 -13.328 -7.621 1 94.5 523 HIS A C 1
ATOM 4011 O O . HIS A 1 523 ? 15.141 -13.875 -8.156 1 94.5 523 HIS A O 1
ATOM 4017 N N . GLY A 1 524 ? 16.984 -14 -6.898 1 91.06 524 GLY A N 1
ATOM 4018 C CA . GLY A 1 524 ? 16.844 -15.43 -6.691 1 91.06 524 GLY A CA 1
ATOM 4019 C C . GLY A 1 524 ? 17.344 -16.25 -7.867 1 91.06 524 GLY A C 1
ATOM 4020 O O . GLY A 1 524 ? 17.859 -15.703 -8.844 1 91.06 524 GLY A O 1
ATOM 4021 N N . PRO A 1 525 ? 17.219 -17.547 -7.773 1 92.75 525 PRO A N 1
ATOM 4022 C CA . PRO A 1 525 ? 17.734 -18.406 -8.836 1 92.75 525 PRO A CA 1
ATOM 4023 C C . PRO A 1 525 ? 16.844 -18.375 -10.086 1 92.75 525 PRO A C 1
ATOM 4025 O O . PRO A 1 525 ? 15.688 -17.984 -10.016 1 92.75 525 PRO A O 1
ATOM 4028 N N . VAL A 1 526 ? 17.469 -18.797 -11.164 1 95.12 526 VAL A N 1
ATOM 4029 C CA . VAL A 1 526 ? 16.719 -19 -12.398 1 95.12 526 VAL A CA 1
ATOM 4030 C C . VAL A 1 526 ? 15.867 -20.266 -12.289 1 95.12 526 VAL A C 1
ATOM 4032 O O . VAL A 1 526 ? 16.141 -21.141 -11.461 1 95.12 526 VAL A O 1
ATOM 4035 N N . GLY A 1 527 ? 14.82 -20.312 -13.07 1 96.56 527 GLY A N 1
ATOM 4036 C CA . GLY A 1 527 ? 13.93 -21.453 -13.109 1 96.56 527 GLY A CA 1
ATOM 4037 C C . GLY A 1 527 ? 13.055 -21.5 -14.352 1 96.56 527 GLY A C 1
ATOM 4038 O O . GLY A 1 527 ? 13.531 -21.219 -15.453 1 96.56 527 GLY A O 1
ATOM 4039 N N . THR A 1 528 ? 11.914 -21.969 -14.156 1 97.31 528 THR A N 1
ATOM 4040 C CA . THR A 1 528 ? 10.953 -22.078 -15.25 1 97.31 528 THR A CA 1
ATOM 4041 C C . THR A 1 528 ? 9.602 -21.5 -14.844 1 97.31 528 THR A C 1
ATOM 4043 O O . THR A 1 528 ? 9.344 -21.281 -13.656 1 97.31 528 THR A O 1
ATOM 4046 N N . LEU A 1 529 ? 8.828 -21.188 -15.867 1 97.38 529 LEU A N 1
ATOM 4047 C CA . LEU A 1 529 ? 7.461 -20.734 -15.617 1 97.38 529 LEU A CA 1
ATOM 4048 C C . LEU A 1 529 ? 6.699 -21.766 -14.797 1 97.38 529 LEU A C 1
ATOM 4050 O O . LEU A 1 529 ? 5.859 -21.406 -13.969 1 97.38 529 LEU A O 1
ATOM 4054 N N . GLN A 1 530 ? 7 -23 -14.914 1 96.06 530 GLN A N 1
ATOM 4055 C CA . GLN A 1 530 ? 6.32 -24.094 -14.219 1 96.06 530 GLN A CA 1
ATOM 4056 C C . GLN A 1 530 ? 6.57 -24.016 -12.711 1 96.06 530 GLN A C 1
ATOM 4058 O O . GLN A 1 530 ? 5.715 -24.406 -11.914 1 96.06 530 GLN A O 1
ATOM 4063 N N . ASN A 1 531 ? 7.77 -23.547 -12.297 1 96.81 531 ASN A N 1
ATOM 4064 C CA . ASN A 1 531 ? 8 -23.328 -10.875 1 96.81 531 ASN A CA 1
ATOM 4065 C C . ASN A 1 531 ? 6.926 -22.438 -10.258 1 96.81 531 ASN A C 1
ATOM 4067 O O . ASN A 1 531 ? 6.465 -22.688 -9.148 1 96.81 531 ASN A O 1
ATOM 4071 N N . LEU A 1 532 ? 6.52 -21.391 -11.016 1 96.81 532 LEU A N 1
ATOM 4072 C CA . LEU A 1 532 ? 5.539 -20.438 -10.523 1 96.81 532 LEU A CA 1
ATOM 4073 C C . LEU A 1 532 ? 4.133 -21.031 -10.555 1 96.81 532 LEU A C 1
ATOM 4075 O O . LEU A 1 532 ? 3.367 -20.875 -9.602 1 96.81 532 LEU A O 1
ATOM 4079 N N . THR A 1 533 ? 3.805 -21.734 -11.664 1 96.81 533 THR A N 1
ATOM 4080 C CA . THR A 1 533 ? 2.469 -22.312 -11.75 1 96.81 533 THR A CA 1
ATOM 4081 C C . THR A 1 533 ? 2.279 -23.406 -10.703 1 96.81 533 THR A C 1
ATOM 4083 O O . THR A 1 533 ? 1.197 -23.547 -10.133 1 96.81 533 THR A O 1
ATOM 4086 N N . ASN A 1 534 ? 3.318 -24.125 -10.445 1 94.69 534 ASN A N 1
ATOM 4087 C CA . ASN A 1 534 ? 3.234 -25.203 -9.461 1 94.69 534 ASN A CA 1
ATOM 4088 C C . ASN A 1 534 ? 2.982 -24.656 -8.055 1 94.69 534 ASN A C 1
ATOM 4090 O O . ASN A 1 534 ? 2.113 -25.156 -7.34 1 94.69 534 ASN A O 1
ATOM 4094 N N . VAL A 1 535 ? 3.717 -23.656 -7.699 1 94.62 535 VAL A N 1
ATOM 4095 C CA . VAL A 1 535 ? 3.633 -23.172 -6.324 1 94.62 535 VAL A CA 1
ATOM 4096 C C . VAL A 1 535 ? 2.318 -22.422 -6.113 1 94.62 535 VAL A C 1
ATOM 4098 O O . VAL A 1 535 ? 1.736 -22.469 -5.027 1 94.62 535 VAL A O 1
ATOM 4101 N N . THR A 1 536 ? 1.735 -21.75 -7.117 1 95.5 536 THR A N 1
ATOM 4102 C CA . THR A 1 536 ? 0.513 -20.969 -6.984 1 95.5 536 THR A CA 1
ATOM 4103 C C . THR A 1 536 ? -0.713 -21.828 -7.301 1 95.5 536 THR A C 1
ATOM 4105 O O . THR A 1 536 ? -1.843 -21.438 -7.004 1 95.5 536 THR A O 1
ATOM 4108 N N . SER A 1 537 ? -0.506 -22.922 -7.996 1 96.38 537 SER A N 1
ATOM 4109 C CA . SER A 1 537 ? -1.586 -23.75 -8.531 1 96.38 537 SER A CA 1
ATOM 4110 C C . SER A 1 537 ? -2.475 -22.953 -9.477 1 96.38 537 SER A C 1
ATOM 4112 O O . SER A 1 537 ? -3.684 -23.188 -9.547 1 96.38 537 SER A O 1
ATOM 4114 N N . PHE A 1 538 ? -1.897 -21.953 -10.133 1 96.94 538 PHE A N 1
ATOM 4115 C CA . PHE A 1 538 ? -2.566 -21.188 -11.172 1 96.94 538 PHE A CA 1
ATOM 4116 C C . PHE A 1 538 ? -2.699 -22 -12.461 1 96.94 538 PHE A C 1
ATOM 4118 O O . PHE A 1 538 ? -1.696 -22.422 -13.039 1 96.94 538 PHE A O 1
ATOM 4125 N N . PRO A 1 539 ? -3.947 -22.266 -12.891 1 97.25 539 PRO A N 1
ATOM 4126 C CA . PRO A 1 539 ? -4.09 -22.984 -14.156 1 97.25 539 PRO A CA 1
ATOM 4127 C C . PRO A 1 539 ? -3.598 -22.172 -15.352 1 97.25 539 PRO A C 1
ATOM 4129 O O . PRO A 1 539 ? -4.223 -21.172 -15.727 1 97.25 539 PRO A O 1
ATOM 4132 N N . TYR A 1 540 ? -2.535 -22.578 -15.906 1 97.62 540 TYR A N 1
ATOM 4133 C CA . TYR A 1 540 ? -1.906 -21.906 -17.047 1 97.62 540 TYR A CA 1
ATOM 4134 C C . TYR A 1 540 ? -2.148 -22.688 -18.328 1 97.62 540 TYR A C 1
ATOM 4136 O O . TYR A 1 540 ? -2.082 -23.922 -18.344 1 97.62 540 TYR A O 1
ATOM 4144 N N . PRO A 1 541 ? -2.473 -22 -19.438 1 97.5 541 PRO A N 1
ATOM 4145 C CA . PRO A 1 541 ? -2.703 -22.703 -20.703 1 97.5 541 PRO A CA 1
ATOM 4146 C C . PRO A 1 541 ? -1.439 -23.375 -21.25 1 97.5 541 PRO A C 1
ATOM 4148 O O . PRO A 1 541 ? -0.327 -22.938 -20.922 1 97.5 541 PRO A O 1
ATOM 4151 N N . ASN A 1 542 ? -1.645 -24.391 -22.062 1 96.06 542 ASN A N 1
ATOM 4152 C CA . ASN A 1 542 ? -0.523 -25.031 -22.734 1 96.06 542 ASN A CA 1
ATOM 4153 C C . ASN A 1 542 ? -0.049 -24.219 -23.938 1 96.06 542 ASN A C 1
ATOM 4155 O O . ASN A 1 542 ? 0.059 -24.75 -25.047 1 96.06 542 ASN A O 1
ATOM 4159 N N . HIS A 1 543 ? 0.295 -23 -23.703 1 97.81 543 HIS A N 1
ATOM 4160 C CA . HIS A 1 543 ? 0.778 -22.125 -24.75 1 97.81 543 HIS A CA 1
ATOM 4161 C C . HIS A 1 543 ? 2.119 -22.594 -25.297 1 97.81 543 HIS A C 1
ATOM 4163 O O . HIS A 1 543 ? 2.988 -23.031 -24.531 1 97.81 543 HIS A O 1
ATOM 4169 N N . SER A 1 544 ? 2.242 -22.609 -26.656 1 97.5 544 SER A N 1
ATOM 4170 C CA . SER A 1 544 ? 3.529 -22.766 -27.328 1 97.5 544 SER A CA 1
ATOM 4171 C C . SER A 1 544 ? 4.113 -21.406 -27.703 1 97.5 544 SER A C 1
ATOM 4173 O O . SER A 1 544 ? 3.434 -20.375 -27.609 1 97.5 544 SER A O 1
ATOM 4175 N N . PRO A 1 545 ? 5.41 -21.359 -28.125 1 96.81 545 PRO A N 1
ATOM 4176 C CA . PRO A 1 545 ? 6.012 -20.094 -28.562 1 96.81 545 PRO A CA 1
ATOM 4177 C C . PRO A 1 545 ? 5.234 -19.438 -29.703 1 96.81 545 PRO A C 1
ATOM 4179 O O . PRO A 1 545 ? 5.383 -18.234 -29.938 1 96.81 545 PRO A O 1
ATOM 4182 N N . LEU A 1 546 ? 4.352 -20.141 -30.391 1 96.94 546 LEU A N 1
ATOM 4183 C CA . LEU A 1 546 ? 3.602 -19.609 -31.531 1 96.94 546 LEU A CA 1
ATOM 4184 C C . LEU A 1 546 ? 2.396 -18.812 -31.062 1 96.94 546 LEU A C 1
ATOM 4186 O O . LEU A 1 546 ? 1.797 -18.062 -31.844 1 96.94 546 LEU A O 1
ATOM 4190 N N . ASP A 1 547 ? 2.066 -18.922 -29.781 1 97.44 547 ASP A N 1
ATOM 4191 C CA . ASP A 1 547 ? 0.816 -18.359 -29.281 1 97.44 547 ASP A CA 1
ATOM 4192 C C . ASP A 1 547 ? 1.013 -16.922 -28.812 1 97.44 547 ASP A C 1
ATOM 4194 O O . ASP A 1 547 ? 0.042 -16.234 -28.516 1 97.44 547 ASP A O 1
ATOM 4198 N N . PHE A 1 548 ? 2.236 -16.438 -28.797 1 97.12 548 PHE A N 1
ATOM 4199 C CA . PHE A 1 548 ? 2.504 -15.086 -28.312 1 97.12 548 PHE A CA 1
ATOM 4200 C C . PHE A 1 548 ? 1.851 -14.047 -29.219 1 97.12 548 PHE A C 1
ATOM 4202 O O . PHE A 1 548 ? 2.018 -14.094 -30.438 1 97.12 548 PHE A O 1
ATOM 4209 N N . GLN A 1 549 ? 1.188 -13.078 -28.594 1 94.88 549 GLN A N 1
ATOM 4210 C CA . GLN A 1 549 ? 0.263 -12.258 -29.375 1 94.88 549 GLN A CA 1
ATOM 4211 C C . GLN A 1 549 ? 0.972 -11.055 -29.984 1 94.88 549 GLN A C 1
ATOM 4213 O O . GLN A 1 549 ? 0.445 -10.414 -30.906 1 94.88 549 GLN A O 1
ATOM 4218 N N . TYR A 1 550 ? 2.086 -10.586 -29.453 1 90.69 550 TYR A N 1
ATOM 4219 C CA . TYR A 1 550 ? 2.729 -9.375 -29.953 1 90.69 550 TYR A CA 1
ATOM 4220 C C . TYR A 1 550 ? 3.842 -9.719 -30.938 1 90.69 550 TYR A C 1
ATOM 4222 O O . TYR A 1 550 ? 4.941 -9.164 -30.859 1 90.69 550 TYR A O 1
ATOM 4230 N N . SER A 1 551 ? 3.574 -10.539 -31.953 1 72.62 551 SER A N 1
ATOM 4231 C CA . SER A 1 551 ? 4.562 -10.914 -32.969 1 72.62 551 SER A CA 1
ATOM 4232 C C . SER A 1 551 ? 4.855 -9.758 -33.906 1 72.62 551 SER A C 1
ATOM 4234 O O . SER A 1 551 ? 3.984 -8.93 -34.156 1 72.62 551 SER A O 1
ATOM 4236 N N . SER A 1 552 ? 6.27 -9.398 -33.969 1 58.94 552 SER A N 1
ATOM 4237 C CA . SER A 1 552 ? 6.707 -8.344 -34.875 1 58.94 552 SER A CA 1
ATOM 4238 C C . SER A 1 552 ? 6.23 -8.602 -36.312 1 58.94 552 SER A C 1
ATOM 4240 O O . SER A 1 552 ? 6.008 -9.758 -36.688 1 58.94 552 SER A O 1
ATOM 4242 N N . MET B 1 1 ? 41.531 -70.125 11.273 1 19 1 MET B N 1
ATOM 4243 C CA . MET B 1 1 ? 41.094 -71.438 11.023 1 19 1 MET B CA 1
ATOM 4244 C C . MET B 1 1 ? 39.656 -71.5 10.57 1 19 1 MET B C 1
ATOM 4246 O O . MET B 1 1 ? 39.281 -72.312 9.711 1 19 1 MET B O 1
ATOM 4250 N N . PHE B 1 2 ? 38.812 -71.125 11.539 1 17.72 2 PHE B N 1
ATOM 4251 C CA . PHE B 1 2 ? 37.656 -72.062 11.406 1 17.72 2 PHE B CA 1
ATOM 4252 C C . PHE B 1 2 ? 36.969 -71.875 10.055 1 17.72 2 PHE B C 1
ATOM 4254 O O . PHE B 1 2 ? 37.188 -70.875 9.375 1 17.72 2 PHE B O 1
ATOM 4261 N N . PRO B 1 3 ? 35.625 -71.875 10.078 1 17.84 3 PRO B N 1
ATOM 4262 C CA . PRO B 1 3 ? 34.656 -72.875 9.672 1 17.84 3 PRO B CA 1
ATOM 4263 C C . PRO B 1 3 ? 34.062 -72.625 8.297 1 17.84 3 PRO B C 1
ATOM 4265 O O . PRO B 1 3 ? 34.344 -73.312 7.34 1 17.84 3 PRO B O 1
ATOM 4268 N N . ASN B 1 4 ? 32.844 -72.375 8.422 1 17.97 4 ASN B N 1
ATOM 4269 C CA . ASN B 1 4 ? 31.672 -73.125 7.945 1 17.97 4 ASN B CA 1
ATOM 4270 C C . ASN B 1 4 ? 31.328 -72.75 6.504 1 17.97 4 ASN B C 1
ATOM 4272 O O . ASN B 1 4 ? 31.766 -71.688 6.004 1 17.97 4 ASN B O 1
ATOM 4276 N N . TYR B 1 5 ? 30.047 -73 6.266 1 18.2 5 TYR B N 1
ATOM 4277 C CA . TYR B 1 5 ? 29.312 -73.875 5.344 1 18.2 5 TYR B CA 1
ATOM 4278 C C . TYR B 1 5 ? 28.984 -73.125 4.055 1 18.2 5 TYR B C 1
ATOM 4280 O O . TYR B 1 5 ? 29.281 -73.625 2.959 1 18.2 5 TYR B O 1
ATOM 4288 N N . SER B 1 6 ? 27.719 -72.562 4.109 1 18.45 6 SER B N 1
ATOM 4289 C CA . SER B 1 6 ? 26.609 -73.062 3.289 1 18.45 6 SER B CA 1
ATOM 4290 C C . SER B 1 6 ? 26.672 -72.438 1.883 1 18.45 6 SER B C 1
ATOM 4292 O O . SER B 1 6 ? 27.297 -71.438 1.666 1 18.45 6 SER B O 1
ATOM 4294 N N . ILE B 1 7 ? 25.625 -72.875 1.104 1 17.64 7 ILE B N 1
ATOM 4295 C CA . ILE B 1 7 ? 25.25 -73.438 -0.205 1 17.64 7 ILE B CA 1
ATOM 4296 C C . ILE B 1 7 ? 25.016 -72.25 -1.176 1 17.64 7 ILE B C 1
ATOM 4298 O O . ILE B 1 7 ? 24.469 -71.25 -0.798 1 17.64 7 ILE B O 1
ATOM 4302 N N . ALA B 1 8 ? 25.266 -72.625 -2.428 1 21.81 8 ALA B N 1
ATOM 4303 C CA . ALA B 1 8 ? 25.609 -72.125 -3.76 1 21.81 8 ALA B CA 1
ATOM 4304 C C . ALA B 1 8 ? 24.344 -71.688 -4.523 1 21.81 8 ALA B C 1
ATOM 4306 O O . ALA B 1 8 ? 24.422 -71.312 -5.688 1 21.81 8 ALA B O 1
ATOM 4307 N N . THR B 1 9 ? 23.047 -72 -3.756 1 19.81 9 THR B N 1
ATOM 4308 C CA . THR B 1 9 ? 22.156 -72.312 -4.859 1 19.81 9 THR B CA 1
ATOM 4309 C C . THR B 1 9 ? 21.969 -71.125 -5.785 1 19.81 9 THR B C 1
ATOM 4311 O O . THR B 1 9 ? 21.656 -70 -5.332 1 19.81 9 THR B O 1
ATOM 4314 N N . LEU B 1 10 ? 22.281 -71.312 -7.043 1 20.94 10 LEU B N 1
ATOM 4315 C CA . LEU B 1 10 ? 22.375 -70.375 -8.172 1 20.94 10 LEU B CA 1
ATOM 4316 C C . LEU B 1 10 ? 21 -70 -8.711 1 20.94 10 LEU B C 1
ATOM 4318 O O . LEU B 1 10 ? 20.312 -70.875 -9.273 1 20.94 10 LEU B O 1
ATOM 4322 N N . LEU B 1 11 ? 20.094 -69.5 -7.801 1 18.94 11 LEU B N 1
ATOM 4323 C CA . LEU B 1 11 ? 18.75 -69.375 -8.344 1 18.94 11 LEU B CA 1
ATOM 4324 C C . LEU B 1 11 ? 18.797 -68.688 -9.695 1 18.94 11 LEU B C 1
ATOM 4326 O O . LEU B 1 11 ? 19.359 -67.562 -9.812 1 18.94 11 LEU B O 1
ATOM 4330 N N . ALA B 1 12 ? 18.5 -69.5 -10.68 1 19.69 12 ALA B N 1
ATOM 4331 C CA . ALA B 1 12 ? 18.453 -69.312 -12.125 1 19.69 12 ALA B CA 1
ATOM 4332 C C . ALA B 1 12 ? 17.656 -68.062 -12.484 1 19.69 12 ALA B C 1
ATOM 4334 O O . ALA B 1 12 ? 16.875 -67.562 -11.68 1 19.69 12 ALA B O 1
ATOM 4335 N N . LEU B 1 13 ? 17.156 -68.062 -13.664 1 22.34 13 LEU B N 1
ATOM 4336 C CA . LEU B 1 13 ? 17.094 -67.312 -14.906 1 22.34 13 LEU B CA 1
ATOM 4337 C C . LEU B 1 13 ? 15.734 -66.625 -15.055 1 22.34 13 LEU B C 1
ATOM 4339 O O . LEU B 1 13 ? 15.453 -66 -16.094 1 22.34 13 LEU B O 1
ATOM 4343 N N . SER B 1 14 ? 14.836 -66.5 -14.016 1 22.05 14 SER B N 1
ATOM 4344 C CA . SER B 1 14 ? 13.523 -66.312 -14.625 1 22.05 14 SER B CA 1
ATOM 4345 C C . SER B 1 14 ? 13.492 -65.125 -15.539 1 22.05 14 SER B C 1
ATOM 4347 O O . SER B 1 14 ? 14.117 -64.125 -15.242 1 22.05 14 SER B O 1
ATOM 4349 N N . SER B 1 15 ? 13.18 -65.438 -16.844 1 23.59 15 SER B N 1
ATOM 4350 C CA . SER B 1 15 ? 12.984 -64.562 -18.016 1 23.59 15 SER B CA 1
ATOM 4351 C C . SER B 1 15 ? 11.914 -63.531 -17.75 1 23.59 15 SER B C 1
ATOM 4353 O O . SER B 1 15 ? 10.773 -63.875 -17.422 1 23.59 15 SER B O 1
ATOM 4355 N N . HIS B 1 16 ? 12.289 -62.438 -17.219 1 23.34 16 HIS B N 1
ATOM 4356 C CA . HIS B 1 16 ? 11.398 -61.312 -16.984 1 23.34 16 HIS B CA 1
ATOM 4357 C C . HIS B 1 16 ? 10.742 -60.844 -18.281 1 23.34 16 HIS B C 1
ATOM 4359 O O . HIS B 1 16 ? 11.43 -60.469 -19.234 1 23.34 16 HIS B O 1
ATOM 4365 N N . VAL B 1 17 ? 9.664 -61.625 -18.656 1 28.69 17 VAL B N 1
ATOM 4366 C CA . VAL B 1 17 ? 8.828 -61.125 -19.75 1 28.69 17 VAL B CA 1
ATOM 4367 C C . VAL B 1 17 ? 8.461 -59.656 -19.5 1 28.69 17 VAL B C 1
ATOM 4369 O O . VAL B 1 17 ? 7.957 -59.312 -18.422 1 28.69 17 VAL B O 1
ATOM 4372 N N . LEU B 1 18 ? 9.094 -58.844 -20.203 1 28.31 18 LEU B N 1
ATOM 4373 C CA . LEU B 1 18 ? 8.883 -57.406 -20.328 1 28.31 18 LEU B CA 1
ATOM 4374 C C . LEU B 1 18 ? 7.445 -57.094 -20.734 1 28.31 18 LEU B C 1
ATOM 4376 O O . LEU B 1 18 ? 7.043 -57.375 -21.859 1 28.31 18 LEU B O 1
ATOM 4380 N N . GLY B 1 19 ? 6.516 -57.5 -19.828 1 24.23 19 GLY B N 1
ATOM 4381 C CA . GLY B 1 19 ? 5.191 -57.062 -20.234 1 24.23 19 GLY B CA 1
ATOM 4382 C C . GLY B 1 19 ? 5.129 -55.594 -20.578 1 24.23 19 GLY B C 1
ATOM 4383 O O . GLY B 1 19 ? 5.578 -54.75 -19.781 1 24.23 19 GLY B O 1
ATOM 4384 N N . HIS B 1 20 ? 5.207 -55.344 -21.875 1 29.25 20 HIS B N 1
ATOM 4385 C CA . HIS B 1 20 ? 4.965 -54 -22.375 1 29.25 20 HIS B CA 1
ATOM 4386 C C . HIS B 1 20 ? 3.666 -53.406 -21.828 1 29.25 20 HIS B C 1
ATOM 4388 O O . HIS B 1 20 ? 2.59 -53.969 -22.031 1 29.25 20 HIS B O 1
ATOM 4394 N N . SER B 1 21 ? 3.734 -52.906 -20.625 1 26.3 21 SER B N 1
ATOM 4395 C CA . SER B 1 21 ? 2.557 -52.188 -20.156 1 26.3 21 SER B CA 1
ATOM 4396 C C . SER B 1 21 ? 2.131 -51.094 -21.141 1 26.3 21 SER B C 1
ATOM 4398 O O . SER B 1 21 ? 2.916 -50.219 -21.469 1 26.3 21 SER B O 1
ATOM 4400 N N . ILE B 1 22 ? 1.292 -51.469 -22.062 1 33.16 22 ILE B N 1
ATOM 4401 C CA . ILE B 1 22 ? 0.531 -50.5 -22.828 1 33.16 22 ILE B CA 1
ATOM 4402 C C . ILE B 1 22 ? -0.055 -49.438 -21.906 1 33.16 22 ILE B C 1
ATOM 4404 O O . ILE B 1 22 ? -0.841 -49.75 -21.016 1 33.16 22 ILE B O 1
ATOM 4408 N N . SER B 1 23 ? 0.702 -48.469 -21.703 1 29.88 23 SER B N 1
ATOM 4409 C CA . SER B 1 23 ? 0.098 -47.281 -21.109 1 29.88 23 SER B CA 1
ATOM 4410 C C . SER B 1 23 ? -1.153 -46.844 -21.875 1 29.88 23 SER B C 1
ATOM 4412 O O . SER B 1 23 ? -1.075 -46.469 -23.047 1 29.88 23 SER B O 1
ATOM 4414 N N . CYS B 1 24 ? -2.197 -47.562 -21.734 1 27.09 24 CYS B N 1
ATOM 4415 C CA . CYS B 1 24 ? -3.473 -47 -22.156 1 27.09 24 CYS B CA 1
ATOM 4416 C C . CYS B 1 24 ? -3.582 -45.531 -21.766 1 27.09 24 CYS B C 1
ATOM 4418 O O . CYS B 1 24 ? -3.65 -45.188 -20.578 1 27.09 24 CYS B O 1
ATOM 4420 N N . ARG B 1 25 ? -3.139 -44.812 -22.594 1 36.44 25 ARG B N 1
ATOM 4421 C CA . ARG B 1 25 ? -3.576 -43.438 -22.562 1 36.44 25 ARG B CA 1
ATOM 4422 C C . ARG B 1 25 ? -5.086 -43.344 -22.375 1 36.44 25 ARG B C 1
ATOM 4424 O O . ARG B 1 25 ? -5.844 -43.5 -23.344 1 36.44 25 ARG B O 1
ATOM 4431 N N . GLN B 1 26 ? -5.582 -43.906 -21.25 1 31.56 26 GLN B N 1
ATOM 4432 C CA . GLN B 1 26 ? -6.977 -43.531 -21.047 1 31.56 26 GLN B CA 1
ATOM 4433 C C . GLN B 1 26 ? -7.215 -42.062 -21.422 1 31.56 26 GLN B C 1
ATOM 4435 O O . GLN B 1 26 ? -6.621 -41.156 -20.844 1 31.56 26 GLN B O 1
ATOM 4440 N N . GLU B 1 27 ? -7.5 -41.781 -22.531 1 37.94 27 GLU B N 1
ATOM 4441 C CA . GLU B 1 27 ? -8.141 -40.5 -22.828 1 37.94 27 GLU B CA 1
ATOM 4442 C C . GLU B 1 27 ? -9.156 -40.125 -21.766 1 37.94 27 GLU B C 1
ATOM 4444 O O . GLU B 1 27 ? -10.18 -40.781 -21.609 1 37.94 27 GLU B O 1
ATOM 4449 N N . ASN B 1 28 ? -8.781 -39.75 -20.547 1 43.5 28 ASN B N 1
ATOM 4450 C CA . ASN B 1 28 ? -9.719 -39.219 -19.562 1 43.5 28 ASN B CA 1
ATOM 4451 C C . ASN B 1 28 ? -10.867 -38.469 -20.234 1 43.5 28 ASN B C 1
ATOM 4453 O O . ASN B 1 28 ? -10.672 -37.375 -20.766 1 43.5 28 ASN B O 1
ATOM 4457 N N . SER B 1 29 ? -11.625 -39 -20.984 1 47.72 29 SER B N 1
ATOM 4458 C CA . SER B 1 29 ? -12.875 -38.5 -21.547 1 47.72 29 SER B CA 1
ATOM 4459 C C . SER B 1 29 ? -13.594 -37.594 -20.578 1 47.72 29 SER B C 1
ATOM 4461 O O . SER B 1 29 ? -13.984 -38 -19.484 1 47.72 29 SER B O 1
ATOM 4463 N N . SER B 1 30 ? -13.266 -36.25 -20.594 1 63.62 30 SER B N 1
ATOM 4464 C CA . SER B 1 30 ? -13.961 -35.188 -19.875 1 63.62 30 SER B CA 1
ATOM 4465 C C . SER B 1 30 ? -15.469 -35.344 -19.969 1 63.62 30 SER B C 1
ATOM 4467 O O . SER B 1 30 ? -16.047 -35.219 -21.047 1 63.62 30 SER B O 1
ATOM 4469 N N . THR B 1 31 ? -16.031 -36.25 -19.172 1 75.75 31 THR B N 1
ATOM 4470 C CA . THR B 1 31 ? -17.484 -36.406 -19.109 1 75.75 31 THR B CA 1
ATOM 4471 C C . THR B 1 31 ? -18.141 -35.094 -18.672 1 75.75 31 THR B C 1
ATOM 4473 O O . THR B 1 31 ? -17.547 -34.344 -17.891 1 75.75 31 THR B O 1
ATOM 4476 N N . SER B 1 32 ? -19.25 -34.844 -19.391 1 87.12 32 SER B N 1
ATOM 4477 C CA . SER B 1 32 ? -20.094 -33.75 -18.984 1 87.12 32 SER B CA 1
ATOM 4478 C C . SER B 1 32 ? -21.234 -34.188 -18.094 1 87.12 32 SER B C 1
ATOM 4480 O O . SER B 1 32 ? -22.125 -33.406 -17.75 1 87.12 32 SER B O 1
ATOM 4482 N N . ASP B 1 33 ? -21.203 -35.469 -17.703 1 92.75 33 ASP B N 1
ATOM 4483 C CA . ASP B 1 33 ? -22.172 -35.938 -16.734 1 92.75 33 ASP B CA 1
ATOM 4484 C C . ASP B 1 33 ? -21.766 -35.594 -15.312 1 92.75 33 ASP B C 1
ATOM 4486 O O . ASP B 1 33 ? -20.766 -36.125 -14.805 1 92.75 33 ASP B O 1
ATOM 4490 N N . PRO B 1 34 ? -22.531 -34.844 -14.648 1 95.44 34 PRO B N 1
ATOM 4491 C CA . PRO B 1 34 ? -22.125 -34.375 -13.32 1 95.44 34 PRO B CA 1
ATOM 4492 C C . PRO B 1 34 ? -22.062 -35.5 -12.297 1 95.44 34 PRO B C 1
ATOM 4494 O O . PRO B 1 34 ? -21.234 -35.469 -11.375 1 95.44 34 PRO B O 1
ATOM 4497 N N . GLN B 1 35 ? -22.844 -36.531 -12.438 1 94.88 35 GLN B N 1
ATOM 4498 C CA . GLN B 1 35 ? -22.812 -37.656 -11.5 1 94.88 35 GLN B CA 1
ATOM 4499 C C . GLN B 1 35 ? -21.531 -38.469 -11.633 1 94.88 35 GLN B C 1
ATOM 4501 O O . GLN B 1 35 ? -20.969 -38.906 -10.641 1 94.88 35 GLN B O 1
ATOM 4506 N N . ILE B 1 36 ? -21.125 -38.625 -12.812 1 94.81 36 ILE B N 1
ATOM 4507 C CA . ILE B 1 36 ? -19.875 -39.344 -13.062 1 94.81 36 ILE B CA 1
ATOM 4508 C C . ILE B 1 36 ? -18.688 -38.562 -12.531 1 94.81 36 ILE B C 1
ATOM 4510 O O . ILE B 1 36 ? -17.812 -39.094 -11.875 1 94.81 36 ILE B O 1
ATOM 4514 N N . LEU B 1 37 ? -18.719 -37.25 -12.789 1 95.25 37 LEU B N 1
ATOM 4515 C CA . LEU B 1 37 ? -17.656 -36.375 -12.297 1 95.25 37 LEU B CA 1
ATOM 4516 C C . LEU B 1 37 ? -17.578 -36.438 -10.773 1 95.25 37 LEU B C 1
ATOM 4518 O O . LEU B 1 37 ? -16.484 -36.531 -10.211 1 95.25 37 LEU B O 1
ATOM 4522 N N . LEU B 1 38 ? -18.734 -36.344 -10.164 1 96.38 38 LEU B N 1
ATOM 4523 C CA . LEU B 1 38 ? -18.797 -36.375 -8.703 1 96.38 38 LEU B CA 1
ATOM 4524 C C . LEU B 1 38 ? -18.234 -37.688 -8.188 1 96.38 38 LEU B C 1
ATOM 4526 O O . LEU B 1 38 ? -17.469 -37.719 -7.215 1 96.38 38 LEU B O 1
ATOM 4530 N N . GLY B 1 39 ? -18.656 -38.812 -8.789 1 95.31 39 GLY B N 1
ATOM 4531 C CA . GLY B 1 39 ? -18.141 -40.125 -8.383 1 95.31 39 GLY B CA 1
ATOM 4532 C C . GLY B 1 39 ? -16.641 -40.219 -8.508 1 95.31 39 GLY B C 1
ATOM 4533 O O . GLY B 1 39 ? -15.977 -40.781 -7.621 1 95.31 39 GLY B O 1
ATOM 4534 N N . GLN B 1 40 ? -16.109 -39.75 -9.617 1 95.25 40 GLN B N 1
ATOM 4535 C CA . GLN B 1 40 ? -14.664 -39.781 -9.852 1 95.25 40 GLN B CA 1
ATOM 4536 C C . GLN B 1 40 ? -13.922 -38.938 -8.797 1 95.25 40 GLN B C 1
ATOM 4538 O O . GLN B 1 40 ? -12.875 -39.375 -8.305 1 95.25 40 GLN B O 1
ATOM 4543 N N . THR B 1 41 ? -14.453 -37.812 -8.469 1 97 41 THR B N 1
ATOM 4544 C CA . THR B 1 41 ? -13.797 -36.938 -7.508 1 97 41 THR B CA 1
ATOM 4545 C C . THR B 1 41 ? -13.844 -37.531 -6.105 1 97 41 THR B C 1
ATOM 4547 O O . THR B 1 41 ? -12.867 -37.438 -5.359 1 97 41 THR B O 1
ATOM 4550 N N . ILE B 1 42 ? -14.93 -38.062 -5.727 1 97.06 42 ILE B N 1
ATOM 4551 C CA . ILE B 1 42 ? -15.055 -38.688 -4.422 1 97.06 42 ILE B CA 1
ATOM 4552 C C . ILE B 1 42 ? -14.047 -39.844 -4.309 1 97.06 42 ILE B C 1
ATOM 4554 O O . ILE B 1 42 ? -13.414 -40 -3.268 1 97.06 42 ILE B O 1
ATOM 4558 N N . THR B 1 43 ? -13.891 -40.562 -5.414 1 96.88 43 THR B N 1
ATOM 4559 C CA . THR B 1 43 ? -12.883 -41.625 -5.438 1 96.88 43 THR B CA 1
ATOM 4560 C C . THR B 1 43 ? -11.484 -41.062 -5.273 1 96.88 43 THR B C 1
ATOM 4562 O O . THR B 1 43 ? -10.688 -41.562 -4.484 1 96.88 43 THR B O 1
ATOM 4565 N N . ALA B 1 44 ? -11.219 -40 -5.996 1 97.5 44 ALA B N 1
ATOM 4566 C CA . ALA B 1 44 ? -9.914 -39.344 -5.926 1 97.5 44 ALA B CA 1
ATOM 4567 C C . ALA B 1 44 ? -9.625 -38.844 -4.512 1 97.5 44 ALA B C 1
ATOM 4569 O O . ALA B 1 44 ? -8.469 -38.844 -4.074 1 97.5 44 ALA B O 1
ATOM 4570 N N . LEU B 1 45 ? -10.641 -38.469 -3.734 1 97.75 45 LEU B N 1
ATOM 4571 C CA . LEU B 1 45 ? -10.5 -37.906 -2.396 1 97.75 45 LEU B CA 1
ATOM 4572 C C . LEU B 1 45 ? -10.242 -39 -1.368 1 97.75 45 LEU B C 1
ATOM 4574 O O . LEU B 1 45 ? -9.836 -38.719 -0.24 1 97.75 45 LEU B O 1
ATOM 4578 N N . GLY B 1 46 ? -10.5 -40.188 -1.686 1 96.38 46 GLY B N 1
ATOM 4579 C CA . GLY B 1 46 ? -10.258 -41.281 -0.766 1 96.38 46 GLY B CA 1
ATOM 4580 C C . GLY B 1 46 ? -11.43 -42.25 -0.671 1 96.38 46 GLY B C 1
ATOM 4581 O O . GLY B 1 46 ? -11.328 -43.281 -0.016 1 96.38 46 GLY B O 1
ATOM 4582 N N . GLY B 1 47 ? -12.562 -41.875 -1.32 1 96.31 47 GLY B N 1
ATOM 4583 C CA . GLY B 1 47 ? -13.711 -42.75 -1.337 1 96.31 47 GLY B CA 1
ATOM 4584 C C . GLY B 1 47 ? -14.719 -42.438 -0.24 1 96.31 47 GLY B C 1
ATOM 4585 O O . GLY B 1 47 ? -14.352 -41.906 0.805 1 96.31 47 GLY B O 1
ATOM 4586 N N . ASN B 1 48 ? -15.969 -42.844 -0.434 1 94.44 48 ASN B N 1
ATOM 4587 C CA . ASN B 1 48 ? -17.078 -42.562 0.469 1 94.44 48 ASN B CA 1
ATOM 4588 C C . ASN B 1 48 ? -16.828 -43.125 1.867 1 94.44 48 ASN B C 1
ATOM 4590 O O . ASN B 1 48 ? -17.141 -42.469 2.865 1 94.44 48 ASN B O 1
ATOM 4594 N N . GLU B 1 49 ? -16.312 -44.219 1.98 1 93.75 49 GLU B N 1
ATOM 4595 C CA . GLU B 1 49 ? -16.125 -44.875 3.271 1 93.75 49 GLU B CA 1
ATOM 4596 C C . GLU B 1 49 ? -15.172 -44.062 4.156 1 93.75 49 GLU B C 1
ATOM 4598 O O . GLU B 1 49 ? -15.492 -43.781 5.312 1 93.75 49 GLU B O 1
ATOM 4603 N N . SER B 1 50 ? -14.008 -43.75 3.588 1 94.56 50 SER B N 1
ATOM 4604 C CA . SER B 1 50 ? -13.016 -42.969 4.344 1 94.56 50 SER B CA 1
ATOM 4605 C C . SER B 1 50 ? -13.539 -41.594 4.699 1 94.56 50 SER B C 1
ATOM 4607 O O . SER B 1 50 ? -13.336 -41.125 5.816 1 94.56 50 SER B O 1
ATOM 4609 N N . ILE B 1 51 ? -14.195 -41 3.785 1 93.88 51 ILE B N 1
ATOM 4610 C CA . ILE B 1 51 ? -14.695 -39.625 3.963 1 93.88 51 ILE B CA 1
ATOM 4611 C C . ILE B 1 51 ? -15.789 -39.625 5.02 1 93.88 51 ILE B C 1
ATOM 4613 O O . ILE B 1 51 ? -15.797 -38.781 5.906 1 93.88 51 ILE B O 1
ATOM 4617 N N . SER B 1 52 ? -16.688 -40.531 4.953 1 89.12 52 SER B N 1
ATOM 4618 C CA . SER B 1 52 ? -17.844 -40.594 5.859 1 89.12 52 SER B CA 1
ATOM 4619 C C . SER B 1 52 ? -17.406 -40.938 7.281 1 89.12 52 SER B C 1
ATOM 4621 O O . SER B 1 52 ? -18.156 -40.719 8.234 1 89.12 52 SER B O 1
ATOM 4623 N N . ALA B 1 53 ? -16.25 -41.469 7.48 1 91.75 53 ALA B N 1
ATOM 4624 C CA . ALA B 1 53 ? -15.75 -41.875 8.789 1 91.75 53 ALA B CA 1
ATOM 4625 C C . ALA B 1 53 ? -15.18 -40.688 9.562 1 91.75 53 ALA B C 1
ATOM 4627 O O . ALA B 1 53 ? -14.969 -40.75 10.773 1 91.75 53 ALA B O 1
ATOM 4628 N N . LEU B 1 54 ? -14.938 -39.594 8.867 1 94.38 54 LEU B N 1
ATOM 4629 C CA . LEU B 1 54 ? -14.336 -38.438 9.508 1 94.38 54 LEU B CA 1
ATOM 4630 C C . LEU B 1 54 ? -15.289 -37.844 10.539 1 94.38 54 LEU B C 1
ATOM 4632 O O . LEU B 1 54 ? -16.469 -37.625 10.25 1 94.38 54 LEU B O 1
ATOM 4636 N N . GLN B 1 55 ? -14.773 -37.562 11.719 1 94.88 55 GLN B N 1
ATOM 4637 C CA . GLN B 1 55 ? -15.562 -36.938 12.773 1 94.88 55 GLN B CA 1
ATOM 4638 C C . GLN B 1 55 ? -15.18 -35.469 12.953 1 94.88 55 GLN B C 1
ATOM 4640 O O . GLN B 1 55 ? -15.984 -34.656 13.422 1 94.88 55 GLN B O 1
ATOM 4645 N N . SER B 1 56 ? -13.961 -35.219 12.703 1 97 56 SER B N 1
ATOM 4646 C CA . SER B 1 56 ? -13.492 -33.844 12.781 1 97 56 SER B CA 1
ATOM 4647 C C . SER B 1 56 ? -12.281 -33.625 11.883 1 97 56 SER B C 1
ATOM 4649 O O . SER B 1 56 ? -11.531 -34.562 11.594 1 97 56 SER B O 1
ATOM 4651 N N . VAL B 1 57 ? -12.117 -32.531 11.352 1 98.12 57 VAL B N 1
ATOM 4652 C CA . VAL B 1 57 ? -10.953 -32.062 10.602 1 98.12 57 VAL B CA 1
ATOM 4653 C C . VAL B 1 57 ? -10.539 -30.688 11.086 1 98.12 57 VAL B C 1
ATOM 4655 O O . VAL B 1 57 ? -11.375 -29.781 11.203 1 98.12 57 VAL B O 1
ATOM 4658 N N . ALA B 1 58 ? -9.266 -30.453 11.422 1 98.44 58 ALA B N 1
ATOM 4659 C CA . ALA B 1 58 ? -8.734 -29.156 11.828 1 98.44 58 ALA B CA 1
ATOM 4660 C C . ALA B 1 58 ? -7.57 -28.75 10.938 1 98.44 58 ALA B C 1
ATOM 4662 O O . ALA B 1 58 ? -6.609 -29.5 10.766 1 98.44 58 ALA B O 1
ATOM 4663 N N . TYR B 1 59 ? -7.656 -27.625 10.234 1 98.69 59 TYR B N 1
ATOM 4664 C CA . TYR B 1 59 ? -6.555 -26.953 9.555 1 98.69 59 TYR B CA 1
ATOM 4665 C C . TYR B 1 59 ? -5.848 -25.969 10.484 1 98.69 59 TYR B C 1
ATOM 4667 O O . TYR B 1 59 ? -6.43 -24.969 10.898 1 98.69 59 TYR B O 1
ATOM 4675 N N . ILE B 1 60 ? -4.602 -26.266 10.812 1 98.38 60 ILE B N 1
ATOM 4676 C CA . ILE B 1 60 ? -3.824 -25.453 11.734 1 98.38 60 ILE B CA 1
ATOM 4677 C C . ILE B 1 60 ? -2.76 -24.672 10.969 1 98.38 60 ILE B C 1
ATOM 4679 O O . ILE B 1 60 ? -1.895 -25.266 10.32 1 98.38 60 ILE B O 1
ATOM 4683 N N . GLY B 1 61 ? -2.92 -23.375 10.969 1 96.94 61 GLY B N 1
ATOM 4684 C CA . GLY B 1 61 ? -1.99 -22.547 10.211 1 96.94 61 GLY B CA 1
ATOM 4685 C C . GLY B 1 61 ? -1.353 -21.453 11.031 1 96.94 61 GLY B C 1
ATOM 4686 O O . GLY B 1 61 ? -2.027 -20.797 11.828 1 96.94 61 GLY B O 1
ATOM 4687 N N . GLY B 1 62 ? 0.029 -21.172 10.797 1 92.19 62 GLY B N 1
ATOM 4688 C CA . GLY B 1 62 ? 0.759 -20.109 11.477 1 92.19 62 GLY B CA 1
ATOM 4689 C C . GLY B 1 62 ? 1.843 -19.484 10.609 1 92.19 62 GLY B C 1
ATOM 4690 O O . GLY B 1 62 ? 2.424 -18.453 10.984 1 92.19 62 GLY B O 1
ATOM 4691 N N . THR B 1 63 ? 2.025 -20.047 9.438 1 92.44 63 THR B N 1
ATOM 4692 C CA . THR B 1 63 ? 3.139 -19.562 8.625 1 92.44 63 THR B CA 1
ATOM 4693 C C . THR B 1 63 ? 2.654 -18.578 7.566 1 92.44 63 THR B C 1
ATOM 4695 O O . THR B 1 63 ? 3.357 -17.625 7.234 1 92.44 63 THR B O 1
ATOM 4698 N N . ILE B 1 64 ? 1.532 -18.844 7.004 1 95.88 64 ILE B N 1
ATOM 4699 C CA . ILE B 1 64 ? 1.008 -17.938 5.988 1 95.88 64 ILE B CA 1
ATOM 4700 C C . ILE B 1 64 ? -0.468 -17.656 6.262 1 95.88 64 ILE B C 1
ATOM 4702 O O . ILE B 1 64 ? -1.298 -18.562 6.227 1 95.88 64 ILE B O 1
ATOM 4706 N N . PHE B 1 65 ? -0.777 -16.516 6.566 1 96.69 65 PHE B N 1
ATOM 4707 C CA . PHE B 1 65 ? -2.113 -15.93 6.57 1 96.69 65 PHE B CA 1
ATOM 4708 C C . PHE B 1 65 ? -2.055 -14.445 6.246 1 96.69 65 PHE B C 1
ATOM 4710 O O . PHE B 1 65 ? -1.741 -13.625 7.113 1 96.69 65 PHE B O 1
ATOM 4717 N N . ARG B 1 66 ? -2.414 -14.188 5.004 1 96.12 66 ARG B N 1
ATOM 4718 C CA . ARG B 1 66 ? -2.359 -12.828 4.469 1 96.12 66 ARG B CA 1
ATOM 4719 C C . ARG B 1 66 ? -3.617 -12.508 3.666 1 96.12 66 ARG B C 1
ATOM 4721 O O . ARG B 1 66 ? -4.246 -13.406 3.1 1 96.12 66 ARG B O 1
ATOM 4728 N N . SER B 1 67 ? -3.941 -11.25 3.686 1 95.88 67 SER B N 1
ATOM 4729 C CA . SER B 1 67 ? -5.086 -10.844 2.877 1 95.88 67 SER B CA 1
ATOM 4730 C C . SER B 1 67 ? -4.902 -9.438 2.32 1 95.88 67 SER B C 1
ATOM 4732 O O . SER B 1 67 ? -4.027 -8.695 2.771 1 95.88 67 SER B O 1
ATOM 4734 N N . LYS B 1 68 ? -5.648 -9.125 1.308 1 94.5 68 LYS B N 1
ATOM 4735 C CA . LYS B 1 68 ? -5.773 -7.801 0.707 1 94.5 68 LYS B CA 1
ATOM 4736 C C . LYS B 1 68 ? -7.234 -7.371 0.623 1 94.5 68 LYS B C 1
ATOM 4738 O O . LYS B 1 68 ? -8.141 -8.195 0.748 1 94.5 68 LYS B O 1
ATOM 4743 N N . SER B 1 69 ? -7.344 -6.082 0.463 1 92.94 69 SER B N 1
ATOM 4744 C CA . SER B 1 69 ? -8.695 -5.539 0.503 1 92.94 69 SER B CA 1
ATOM 4745 C C . SER B 1 69 ? -9.047 -4.832 -0.801 1 92.94 69 SER B C 1
ATOM 4747 O O . SER B 1 69 ? -8.312 -3.959 -1.259 1 92.94 69 SER B O 1
ATOM 4749 N N . ILE B 1 70 ? -10.211 -5.168 -1.329 1 92.69 70 ILE B N 1
ATOM 4750 C CA . ILE B 1 70 ? -10.75 -4.418 -2.457 1 92.69 70 ILE B CA 1
ATOM 4751 C C . ILE B 1 70 ? -11.32 -3.09 -1.967 1 92.69 70 ILE B C 1
ATOM 4753 O O . ILE B 1 70 ? -11.172 -2.061 -2.629 1 92.69 70 ILE B O 1
ATOM 4757 N N . LEU B 1 71 ? -11.883 -3.121 -0.801 1 92.62 71 LEU B N 1
ATOM 4758 C CA . LEU B 1 71 ? -12.562 -1.977 -0.204 1 92.62 71 LEU B CA 1
ATOM 4759 C C . LEU B 1 71 ? -11.602 -0.806 -0.026 1 92.62 71 LEU B C 1
ATOM 4761 O O . LEU B 1 71 ? -11.984 0.35 -0.225 1 92.62 71 LEU B O 1
ATOM 4765 N N . PHE B 1 72 ? -10.344 -1.112 0.247 1 91.56 72 PHE B N 1
ATOM 4766 C CA . PHE B 1 72 ? -9.391 -0.07 0.615 1 91.56 72 PHE B CA 1
ATOM 4767 C C . PHE B 1 72 ? -8.281 0.048 -0.428 1 91.56 72 PHE B C 1
ATOM 4769 O O . PHE B 1 72 ? -7.254 0.674 -0.179 1 91.56 72 PHE B O 1
ATOM 4776 N N . ALA B 1 73 ? -8.5 -0.57 -1.549 1 92.25 73 ALA B N 1
ATOM 4777 C CA . ALA B 1 73 ? -7.461 -0.496 -2.57 1 92.25 73 ALA B CA 1
ATOM 4778 C C . ALA B 1 73 ? -7.195 0.95 -2.98 1 92.25 73 ALA B C 1
ATOM 4780 O O . ALA B 1 73 ? -8.133 1.736 -3.143 1 92.25 73 ALA B O 1
ATOM 4781 N N . ILE B 1 74 ? -5.918 1.296 -3.08 1 92.31 74 ILE B N 1
ATOM 4782 C CA . ILE B 1 74 ? -5.555 2.615 -3.588 1 92.31 74 ILE B CA 1
ATOM 4783 C C . ILE B 1 74 ? -5.77 2.662 -5.098 1 92.31 74 ILE B C 1
ATOM 4785 O O . ILE B 1 74 ? -6.348 3.619 -5.621 1 92.31 74 ILE B O 1
ATOM 4789 N N . SER B 1 75 ? -5.402 1.59 -5.723 1 89.75 75 SER B N 1
ATOM 4790 C CA . SER B 1 75 ? -5.488 1.476 -7.176 1 89.75 75 SER B CA 1
ATOM 4791 C C . SER B 1 75 ? -6.918 1.183 -7.625 1 89.75 75 SER B C 1
ATOM 4793 O O . SER B 1 75 ? -7.66 0.485 -6.934 1 89.75 75 SER B O 1
ATOM 4795 N N . LEU B 1 76 ? -7.266 1.672 -8.797 1 89.75 76 LEU B N 1
ATOM 4796 C CA . LEU B 1 76 ? -8.555 1.376 -9.414 1 89.75 76 LEU B CA 1
ATOM 4797 C C . LEU B 1 76 ? -8.531 0.01 -10.094 1 89.75 76 LEU B C 1
ATOM 4799 O O . LEU B 1 76 ? -9.578 -0.618 -10.266 1 89.75 76 LEU B O 1
ATOM 4803 N N . ASP B 1 77 ? -7.34 -0.44 -10.391 1 84 77 ASP B N 1
ATOM 4804 C CA . ASP B 1 77 ? -7.273 -1.651 -11.203 1 84 77 ASP B CA 1
ATOM 4805 C C . ASP B 1 77 ? -6.539 -2.77 -10.461 1 84 77 ASP B C 1
ATOM 4807 O O . ASP B 1 77 ? -6.574 -3.928 -10.883 1 84 77 ASP B O 1
ATOM 4811 N N . GLY B 1 78 ? -5.879 -2.455 -9.492 1 84.94 78 GLY B N 1
ATOM 4812 C CA . GLY B 1 78 ? -5.09 -3.438 -8.766 1 84.94 78 GLY B CA 1
ATOM 4813 C C . GLY B 1 78 ? -5.527 -3.611 -7.324 1 84.94 78 GLY B C 1
ATOM 4814 O O . GLY B 1 78 ? -6.445 -2.932 -6.863 1 84.94 78 GLY B O 1
ATOM 4815 N N . LEU B 1 79 ? -4.98 -4.617 -6.695 1 90.5 79 LEU B N 1
ATOM 4816 C CA . LEU B 1 79 ? -5.203 -4.895 -5.281 1 90.5 79 LEU B CA 1
ATOM 4817 C C . LEU B 1 79 ? -3.926 -4.684 -4.477 1 90.5 79 LEU B C 1
ATOM 4819 O O . LEU B 1 79 ? -3.141 -5.617 -4.297 1 90.5 79 LEU B O 1
ATOM 4823 N N . ASP B 1 80 ? -3.803 -3.457 -3.873 1 89.12 80 ASP B N 1
ATOM 4824 C CA . ASP B 1 80 ? -2.512 -3.062 -3.316 1 89.12 80 ASP B CA 1
ATOM 4825 C C . ASP B 1 80 ? -2.629 -2.754 -1.825 1 89.12 80 ASP B C 1
ATOM 4827 O O . ASP B 1 80 ? -1.667 -2.301 -1.202 1 89.12 80 ASP B O 1
ATOM 4831 N N . ALA B 1 81 ? -3.734 -2.949 -1.243 1 91.44 81 ALA B N 1
ATOM 4832 C CA . ALA B 1 81 ? -3.928 -2.625 0.168 1 91.44 81 ALA B CA 1
ATOM 4833 C C . ALA B 1 81 ? -4.004 -3.891 1.017 1 91.44 81 ALA B C 1
ATOM 4835 O O . ALA B 1 81 ? -4.953 -4.668 0.895 1 91.44 81 ALA B O 1
ATOM 4836 N N . PRO B 1 82 ? -3.068 -4.02 1.907 1 93.38 82 PRO B N 1
ATOM 4837 C CA . PRO B 1 82 ? -3.107 -5.215 2.756 1 93.38 82 PRO B CA 1
ATOM 4838 C C . PRO B 1 82 ? -4.195 -5.145 3.824 1 93.38 82 PRO B C 1
ATOM 4840 O O . PRO B 1 82 ? -4.355 -4.113 4.48 1 93.38 82 PRO B O 1
ATOM 4843 N N . GLY B 1 83 ? -4.984 -6.195 3.939 1 95.19 83 GLY B N 1
ATOM 4844 C CA . GLY B 1 83 ? -5.852 -6.375 5.094 1 95.19 83 GLY B CA 1
ATOM 4845 C C . GLY B 1 83 ? -5.137 -6.98 6.289 1 95.19 83 GLY B C 1
ATOM 4846 O O . GLY B 1 83 ? -5.051 -6.355 7.348 1 95.19 83 GLY B O 1
ATOM 4847 N N . VAL B 1 84 ? -4.609 -8.172 6.062 1 96.5 84 VAL B N 1
ATOM 4848 C CA . VAL B 1 84 ? -3.781 -8.898 7.023 1 96.5 84 VAL B CA 1
ATOM 4849 C C . VAL B 1 84 ? -2.365 -9.047 6.469 1 96.5 84 VAL B C 1
ATOM 4851 O O . VAL B 1 84 ? -2.17 -9.602 5.387 1 96.5 84 VAL B O 1
ATOM 4854 N N . THR B 1 85 ? -1.414 -8.594 7.227 1 95.69 85 THR B N 1
ATOM 4855 C CA . THR B 1 85 ? -0.036 -8.68 6.754 1 95.69 85 THR B CA 1
ATOM 4856 C C . THR B 1 85 ? 0.592 -10.008 7.156 1 95.69 85 THR B C 1
ATOM 4858 O O . THR B 1 85 ? 1.358 -10.594 6.391 1 95.69 85 THR B O 1
ATOM 4861 N N . THR B 1 86 ? 0.348 -10.383 8.312 1 95.06 86 THR B N 1
ATOM 4862 C CA . THR B 1 86 ? 0.722 -11.68 8.875 1 95.06 86 THR B CA 1
ATOM 4863 C C . THR B 1 86 ? -0.307 -12.141 9.898 1 95.06 86 THR B C 1
ATOM 4865 O O . THR B 1 86 ? -1.077 -11.328 10.422 1 95.06 86 THR B O 1
ATOM 4868 N N . GLY B 1 87 ? -0.372 -13.477 10.062 1 95.38 87 GLY B N 1
ATOM 4869 C CA . GLY B 1 87 ? -1.312 -13.938 11.062 1 95.38 87 GLY B CA 1
ATOM 4870 C C . GLY B 1 87 ? -1.368 -15.453 11.18 1 95.38 87 GLY B C 1
ATOM 4871 O O . GLY B 1 87 ? -0.533 -16.156 10.602 1 95.38 87 GLY B O 1
ATOM 4872 N N . LEU B 1 88 ? -2.283 -15.82 12.094 1 97.19 88 LEU B N 1
ATOM 4873 C CA . LEU B 1 88 ? -2.609 -17.219 12.344 1 97.19 88 LEU B CA 1
ATOM 4874 C C . LEU B 1 88 ? -4.098 -17.484 12.141 1 97.19 88 LEU B C 1
ATOM 4876 O O . LEU B 1 88 ? -4.93 -16.625 12.469 1 97.19 88 LEU B O 1
ATOM 4880 N N . GLN B 1 89 ? -4.324 -18.625 11.555 1 98.19 89 GLN B N 1
ATOM 4881 C CA . GLN B 1 89 ? -5.711 -19.062 11.414 1 98.19 89 GLN B CA 1
ATOM 4882 C C . GLN B 1 89 ? -5.84 -20.578 11.625 1 98.19 89 GLN B C 1
ATOM 4884 O O . GLN B 1 89 ? -5.059 -21.344 11.07 1 98.19 89 GLN B O 1
ATOM 4889 N N . ASN B 1 90 ? -6.754 -20.938 12.484 1 98.75 90 ASN B N 1
ATOM 4890 C CA . ASN B 1 90 ? -7.176 -22.328 12.648 1 98.75 90 ASN B CA 1
ATOM 4891 C C . ASN B 1 90 ? -8.648 -22.516 12.289 1 98.75 90 ASN B C 1
ATOM 4893 O O . ASN B 1 90 ? -9.492 -21.719 12.695 1 98.75 90 ASN B O 1
ATOM 4897 N N . ILE B 1 91 ? -8.883 -23.453 11.516 1 98.75 91 ILE B N 1
ATOM 4898 C CA . ILE B 1 91 ? -10.258 -23.797 11.156 1 98.75 91 ILE B CA 1
ATOM 4899 C C . ILE B 1 91 ? -10.539 -25.234 11.531 1 98.75 91 ILE B C 1
ATOM 4901 O O . ILE B 1 91 ? -9.891 -26.156 11.023 1 98.75 91 ILE B O 1
ATOM 4905 N N . THR B 1 92 ? -11.492 -25.438 12.359 1 98.62 92 THR B N 1
ATOM 4906 C CA . THR B 1 92 ? -11.836 -26.766 12.836 1 98.62 92 THR B CA 1
ATOM 4907 C C . THR B 1 92 ? -13.297 -27.094 12.516 1 98.62 92 THR B C 1
ATOM 4909 O O . THR B 1 92 ? -14.188 -26.281 12.789 1 98.62 92 THR B O 1
ATOM 4912 N N . PHE B 1 93 ? -13.492 -28.25 11.977 1 98.06 93 PHE B N 1
ATOM 4913 C CA . PHE B 1 93 ? -14.828 -28.75 11.688 1 98.06 93 PHE B CA 1
ATOM 4914 C C . PHE B 1 93 ? -15.172 -29.938 12.586 1 98.06 93 PHE B C 1
ATOM 4916 O O . PHE B 1 93 ? -14.312 -30.781 12.852 1 98.06 93 PHE B O 1
ATOM 4923 N N . SER B 1 94 ? -16.422 -29.984 12.977 1 96.81 94 SER B N 1
ATOM 4924 C CA . SER B 1 94 ? -16.984 -31.141 13.648 1 96.81 94 SER B CA 1
ATOM 4925 C C . SER B 1 94 ? -18.219 -31.656 12.914 1 96.81 94 SER B C 1
ATOM 4927 O O . SER B 1 94 ? -19.047 -30.859 12.445 1 96.81 94 SER B O 1
ATOM 4929 N N . TYR B 1 95 ? -18.344 -33 12.836 1 93.69 95 TYR B N 1
ATOM 4930 C CA . TYR B 1 95 ? -19.438 -33.656 12.133 1 93.69 95 TYR B CA 1
ATOM 4931 C C . TYR B 1 95 ? -20.25 -34.531 13.07 1 93.69 95 TYR B C 1
ATOM 4933 O O . TYR B 1 95 ? -20.891 -35.5 12.641 1 93.69 95 TYR B O 1
ATOM 4941 N N . SER B 1 96 ? -20.234 -34.25 14.242 1 84.31 96 SER B N 1
ATOM 4942 C CA . SER B 1 96 ? -20.906 -35.031 15.258 1 84.31 96 SER B CA 1
ATOM 4943 C C . SER B 1 96 ? -22.422 -34.906 15.172 1 84.31 96 SER B C 1
ATOM 4945 O O . SER B 1 96 ? -23.156 -35.719 15.68 1 84.31 96 SER B O 1
ATOM 4947 N N . GLU B 1 97 ? -22.891 -33.906 14.641 1 80.19 97 GLU B N 1
ATOM 4948 C CA . GLU B 1 97 ? -24.297 -33.625 14.406 1 80.19 97 GLU B CA 1
ATOM 4949 C C . GLU B 1 97 ? -24.609 -33.562 12.914 1 80.19 97 GLU B C 1
ATOM 4951 O O . GLU B 1 97 ? -23.703 -33.5 12.094 1 80.19 97 GLU B O 1
ATOM 4956 N N . PRO B 1 98 ? -25.844 -33.688 12.656 1 80.12 98 PRO B N 1
ATOM 4957 C CA . PRO B 1 98 ? -26.219 -33.594 11.242 1 80.12 98 PRO B CA 1
ATOM 4958 C C . PRO B 1 98 ? -25.781 -32.281 10.617 1 80.12 98 PRO B C 1
ATOM 4960 O O . PRO B 1 98 ? -25.5 -32.219 9.422 1 80.12 98 PRO B O 1
ATOM 4963 N N . SER B 1 99 ? -25.766 -31.375 11.492 1 87.88 99 SER B N 1
ATOM 4964 C CA . SER B 1 99 ? -25.25 -30.094 11.031 1 87.88 99 SER B CA 1
ATOM 4965 C C . SER B 1 99 ? -23.734 -30.016 11.195 1 87.88 99 SER B C 1
ATOM 4967 O O . SER B 1 99 ? -23.172 -30.672 12.07 1 87.88 99 SER B O 1
ATOM 4969 N N . VAL B 1 100 ? -23.125 -29.297 10.273 1 93.38 100 VAL B N 1
ATOM 4970 C CA . VAL B 1 100 ? -21.688 -29.062 10.375 1 93.38 100 VAL B CA 1
ATOM 4971 C C . VAL B 1 100 ? -21.422 -27.891 11.305 1 93.38 100 VAL B C 1
ATOM 4973 O O . VAL B 1 100 ? -22.062 -26.844 11.195 1 93.38 100 VAL B O 1
ATOM 4976 N N . THR B 1 101 ? -20.547 -28.078 12.281 1 97 101 THR B N 1
ATOM 4977 C CA . THR B 1 101 ? -20.078 -27.016 13.156 1 97 101 THR B CA 1
ATOM 4978 C C . THR B 1 101 ? -18.625 -26.656 12.844 1 97 101 THR B C 1
ATOM 4980 O O . THR B 1 101 ? -17.781 -27.547 12.719 1 97 101 THR B O 1
ATOM 4983 N N . GLN B 1 102 ? -18.391 -25.391 12.664 1 98.38 102 GLN B N 1
ATOM 4984 C CA . GLN B 1 102 ? -17.062 -24.859 12.352 1 98.38 102 GLN B CA 1
ATOM 4985 C C . GLN B 1 102 ? -16.609 -23.859 13.414 1 98.38 102 GLN B C 1
ATOM 4987 O O . GLN B 1 102 ? -17.406 -23.047 13.883 1 98.38 102 GLN B O 1
ATOM 4992 N N . ARG B 1 103 ? -15.367 -23.938 13.797 1 98.69 103 ARG B N 1
ATOM 4993 C CA . ARG B 1 103 ? -14.75 -22.891 14.594 1 98.69 103 ARG B CA 1
ATOM 4994 C C . ARG B 1 103 ? -13.547 -22.297 13.867 1 98.69 103 ARG B C 1
ATOM 4996 O O . ARG B 1 103 ? -12.711 -23.016 13.336 1 98.69 103 ARG B O 1
ATOM 5003 N N . ILE B 1 104 ? -13.484 -21.016 13.805 1 98.75 104 ILE B N 1
ATOM 5004 C CA . ILE B 1 104 ? -12.383 -20.266 13.227 1 98.75 104 ILE B CA 1
ATOM 5005 C C . ILE B 1 104 ? -11.664 -19.469 14.312 1 98.75 104 ILE B C 1
ATOM 5007 O O . ILE B 1 104 ? -12.273 -18.656 15 1 98.75 104 ILE B O 1
ATOM 5011 N N . ASP B 1 105 ? -10.43 -19.75 14.547 1 98.62 105 ASP B N 1
ATOM 5012 C CA . ASP B 1 105 ? -9.555 -18.953 15.406 1 98.62 105 ASP B CA 1
ATOM 5013 C C . ASP B 1 105 ? -8.617 -18.078 14.57 1 98.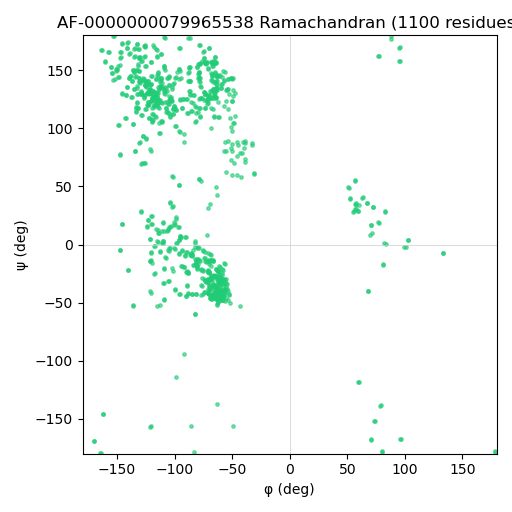62 105 ASP B C 1
ATOM 5015 O O . ASP B 1 105 ? -7.84 -18.578 13.758 1 98.62 105 ASP B O 1
ATOM 5019 N N . LYS B 1 106 ? -8.688 -16.828 14.828 1 97.88 106 LYS B N 1
ATOM 5020 C CA . LYS B 1 106 ? -7.93 -15.906 13.984 1 97.88 106 LYS B CA 1
ATOM 5021 C C . LYS B 1 106 ? -7.082 -14.961 14.836 1 97.88 106 LYS B C 1
ATOM 5023 O O . LYS B 1 106 ? -7.535 -14.477 15.867 1 97.88 106 LYS B O 1
ATOM 5028 N N . PHE B 1 107 ? -5.898 -14.82 14.523 1 97.81 107 PHE B N 1
ATOM 5029 C CA . PHE B 1 107 ? -4.957 -13.781 14.938 1 97.81 107 PHE B CA 1
ATOM 5030 C C . PHE B 1 107 ? -4.391 -13.047 13.727 1 97.81 107 PHE B C 1
ATOM 5032 O O . PHE B 1 107 ? -3.59 -13.609 12.977 1 97.81 107 PHE B O 1
ATOM 5039 N N . ALA B 1 108 ? -4.801 -11.781 13.523 1 97.19 108 ALA B N 1
ATOM 5040 C CA . ALA B 1 108 ? -4.531 -11.102 12.258 1 97.19 108 ALA B CA 1
ATOM 5041 C C . ALA B 1 108 ? -3.881 -9.742 12.5 1 97.19 108 ALA B C 1
ATOM 5043 O O . ALA B 1 108 ? -4.516 -8.828 13.023 1 97.19 108 ALA B O 1
ATOM 5044 N N . GLN B 1 109 ? -2.598 -9.664 12.102 1 96.31 109 GLN B N 1
ATOM 5045 C CA . GLN B 1 109 ? -1.938 -8.359 12.094 1 96.31 109 GLN B CA 1
ATOM 5046 C C . GLN B 1 109 ? -2.438 -7.5 10.938 1 96.31 109 GLN B C 1
ATOM 5048 O O . GLN B 1 109 ? -2.404 -7.926 9.781 1 96.31 109 GLN B O 1
ATOM 5053 N N . LEU B 1 110 ? -2.822 -6.266 11.281 1 96.12 110 LEU B N 1
ATOM 5054 C CA . LEU B 1 110 ? -3.506 -5.406 10.32 1 96.12 110 LEU B CA 1
ATOM 5055 C C . LEU B 1 110 ? -2.502 -4.637 9.477 1 96.12 110 LEU B C 1
ATOM 5057 O O . LEU B 1 110 ? -1.388 -4.355 9.922 1 96.12 110 LEU B O 1
ATOM 5061 N N . GLY B 1 111 ? -2.941 -4.301 8.258 1 94.06 111 GLY B N 1
ATOM 5062 C CA . GLY B 1 111 ? -2.172 -3.404 7.414 1 94.06 111 GLY B CA 1
ATOM 5063 C C . GLY B 1 111 ? -2.164 -1.972 7.914 1 94.06 111 GLY B C 1
ATOM 5064 O O . GLY B 1 111 ? -2.953 -1.611 8.789 1 94.06 111 GLY B O 1
ATOM 5065 N N . SER B 1 112 ? -1.32 -1.182 7.328 1 92 112 SER B N 1
ATOM 5066 C CA . SER B 1 112 ? -1.05 0.166 7.816 1 92 112 SER B CA 1
ATOM 5067 C C . SER B 1 112 ? -2.244 1.087 7.594 1 92 112 SER B C 1
ATOM 5069 O O . SER B 1 112 ? -2.389 2.105 8.273 1 92 112 SER B O 1
ATOM 5071 N N . HIS B 1 113 ? -3.086 0.803 6.676 1 89.12 113 HIS B N 1
ATOM 5072 C CA . HIS B 1 113 ? -4.207 1.691 6.383 1 89.12 113 HIS B CA 1
ATOM 5073 C C . HIS B 1 113 ? -5.219 1.699 7.523 1 89.12 113 HIS B C 1
ATOM 5075 O O . HIS B 1 113 ? -6.094 2.566 7.578 1 89.12 113 HIS B O 1
ATOM 5081 N N . PHE B 1 114 ? -5.07 0.84 8.5 1 92.88 114 PHE B N 1
ATOM 5082 C CA . PHE B 1 114 ? -6.039 0.736 9.594 1 92.88 114 PHE B CA 1
ATOM 5083 C C . PHE B 1 114 ? -5.656 1.653 10.742 1 92.88 114 PHE B C 1
ATOM 5085 O O . PHE B 1 114 ? -6.332 1.678 11.773 1 92.88 114 PHE B O 1
ATOM 5092 N N . THR B 1 115 ? -4.68 2.469 10.602 1 89.62 115 THR B N 1
ATOM 5093 C CA . THR B 1 115 ? -4.211 3.334 11.68 1 89.62 115 THR B CA 1
ATOM 5094 C C . THR B 1 115 ? -5.266 4.375 12.031 1 89.62 115 THR B C 1
ATOM 5096 O O . THR B 1 115 ? -5.195 5.004 13.086 1 89.62 115 THR B O 1
ATOM 5099 N N . PHE B 1 116 ? -6.266 4.559 11.18 1 87.69 116 PHE B N 1
ATOM 5100 C CA . PHE B 1 116 ? -7.316 5.531 11.469 1 87.69 116 PHE B CA 1
ATOM 5101 C C . PHE B 1 116 ? -8.156 5.082 12.656 1 87.69 116 PHE B C 1
ATOM 5103 O O . PHE B 1 116 ? -8.742 5.91 13.359 1 87.69 116 PHE B O 1
ATOM 5110 N N . GLY B 1 117 ? -8.219 3.857 12.859 1 86.94 117 GLY B N 1
ATOM 5111 C CA . GLY B 1 117 ? -9.023 3.338 13.953 1 86.94 117 GLY B CA 1
ATOM 5112 C C . GLY B 1 117 ? -8.203 2.615 15 1 86.94 117 GLY B C 1
ATOM 5113 O O . GLY B 1 117 ? -8.617 2.525 16.156 1 86.94 117 GLY B O 1
ATOM 5114 N N . ARG B 1 118 ? -7.062 2.131 14.547 1 91.12 118 ARG B N 1
ATOM 5115 C CA . ARG B 1 118 ? -6.098 1.466 15.422 1 91.12 118 ARG B CA 1
ATOM 5116 C C . ARG B 1 118 ? -4.695 2.031 15.219 1 91.12 118 ARG B C 1
ATOM 5118 O O . ARG B 1 118 ? -3.881 1.443 14.508 1 91.12 118 ARG B O 1
ATOM 5125 N N . PRO B 1 119 ? -4.387 3.023 15.898 1 88.38 119 PRO B N 1
ATOM 5126 C CA . PRO B 1 119 ? -3.156 3.768 15.617 1 88.38 119 PRO B CA 1
ATOM 5127 C C . PRO B 1 119 ? -1.903 2.904 15.75 1 88.38 119 PRO B C 1
ATOM 5129 O O . PRO B 1 119 ? -0.897 3.166 15.078 1 88.38 119 PRO B O 1
ATOM 5132 N N . ASN B 1 120 ? -1.946 1.894 16.641 1 89.88 120 ASN B N 1
ATOM 5133 C CA . ASN B 1 120 ? -0.772 1.045 16.812 1 89.88 120 ASN B CA 1
ATOM 5134 C C . ASN B 1 120 ? -1.012 -0.36 16.266 1 89.88 120 ASN B C 1
ATOM 5136 O O . ASN B 1 120 ? -0.23 -1.274 16.531 1 89.88 120 ASN B O 1
ATOM 5140 N N . LEU B 1 121 ? -2.09 -0.544 15.734 1 94.5 121 LEU B N 1
ATOM 5141 C CA . LEU B 1 121 ? -2.453 -1.712 14.945 1 94.5 121 LEU B CA 1
ATOM 5142 C C . LEU B 1 121 ? -2.422 -2.979 15.789 1 94.5 121 LEU B C 1
ATOM 5144 O O . LEU B 1 121 ? -1.867 -3.998 15.375 1 94.5 121 LEU B O 1
ATOM 5148 N N . PRO B 1 122 ? -2.873 -2.93 17 1 95.19 122 PRO B N 1
ATOM 5149 C CA . PRO B 1 122 ? -3.025 -4.242 17.625 1 95.19 122 PRO B CA 1
ATOM 5150 C C . PRO B 1 122 ? -3.783 -5.234 16.75 1 95.19 122 PRO B C 1
ATOM 5152 O O . PRO B 1 122 ? -4.699 -4.844 16.016 1 95.19 122 PRO B O 1
ATOM 5155 N N . PRO B 1 123 ? -3.385 -6.465 16.797 1 96.25 123 PRO B N 1
ATOM 5156 C CA . PRO B 1 123 ? -4 -7.453 15.898 1 96.25 123 PRO B CA 1
ATOM 5157 C C . PRO B 1 123 ? -5.465 -7.719 16.234 1 96.25 123 PRO B C 1
ATOM 5159 O O . PRO B 1 123 ? -5.898 -7.469 17.359 1 96.25 123 PRO B O 1
ATOM 5162 N N . MET B 1 124 ? -6.207 -8.133 15.227 1 97.81 124 MET B N 1
ATOM 5163 C CA . MET B 1 124 ? -7.492 -8.781 15.484 1 97.81 124 MET B CA 1
ATOM 5164 C C . MET B 1 124 ? -7.289 -10.172 16.078 1 97.81 124 MET B C 1
ATOM 5166 O O . MET B 1 124 ? -6.535 -10.984 15.523 1 97.81 124 MET B O 1
ATOM 5170 N N . ASP B 1 125 ? -7.902 -10.422 17.188 1 98.12 125 ASP B N 1
ATOM 5171 C CA . ASP B 1 125 ? -7.773 -11.695 17.891 1 98.12 125 ASP B CA 1
ATOM 5172 C C . ASP B 1 125 ? -9.133 -12.195 18.375 1 98.12 125 ASP B C 1
ATOM 5174 O O . ASP B 1 125 ? -9.672 -11.68 19.375 1 98.12 125 ASP B O 1
ATOM 5178 N N . TYR B 1 126 ? -9.664 -13.188 17.641 1 98.31 126 TYR B N 1
ATOM 5179 C CA . TYR B 1 126 ? -10.992 -13.664 18.016 1 98.31 126 TYR B CA 1
ATOM 5180 C C . TYR B 1 126 ? -11.227 -15.086 17.516 1 98.31 126 TYR B C 1
ATOM 5182 O O . TYR B 1 126 ? -10.453 -15.602 16.719 1 98.31 126 TYR B O 1
ATOM 5190 N N . SER B 1 127 ? -12.266 -15.703 18.062 1 98.56 127 SER B N 1
ATOM 5191 C CA . SER B 1 127 ? -12.789 -16.984 17.594 1 98.56 127 SER B CA 1
ATOM 5192 C C . SER B 1 127 ? -14.273 -16.891 17.266 1 98.56 127 SER B C 1
ATOM 5194 O O . SER B 1 127 ? -15.031 -16.234 17.969 1 98.56 127 SER B O 1
ATOM 5196 N N . MET B 1 128 ? -14.617 -17.5 16.203 1 98.62 128 MET B N 1
ATOM 5197 C CA . MET B 1 128 ? -16.016 -17.547 15.758 1 98.62 128 MET B CA 1
ATOM 5198 C C . MET B 1 128 ? -16.469 -19 15.555 1 98.62 128 MET B C 1
ATOM 5200 O O . MET B 1 128 ? -15.727 -19.812 15 1 98.62 128 MET B O 1
ATOM 5204 N N . VAL B 1 129 ? -17.609 -19.281 16.031 1 98.62 129 VAL B N 1
ATOM 5205 C CA . VAL B 1 129 ? -18.25 -20.578 15.773 1 98.62 129 VAL B CA 1
ATOM 5206 C C . VAL B 1 129 ? -19.391 -20.391 14.781 1 98.62 129 VAL B C 1
ATOM 5208 O O . VAL B 1 129 ? -20.203 -19.469 14.922 1 98.62 129 VAL B O 1
ATOM 5211 N N . VAL B 1 130 ? -19.438 -21.203 13.812 1 98.69 130 VAL B N 1
ATOM 5212 C CA . VAL B 1 130 ? -20.484 -21.219 12.789 1 98.69 130 VAL B CA 1
ATOM 5213 C C . VAL B 1 130 ? -21.156 -22.578 12.758 1 98.69 130 VAL B C 1
ATOM 5215 O O . VAL B 1 130 ? -20.484 -23.609 12.734 1 98.69 130 VAL B O 1
ATOM 5218 N N . GLN B 1 131 ? -22.391 -22.609 12.812 1 97.38 131 GLN B N 1
ATOM 5219 C CA . GLN B 1 131 ? -23.172 -23.844 12.664 1 97.38 131 GLN B CA 1
ATOM 5220 C C . GLN B 1 131 ? -24.094 -23.75 11.469 1 97.38 131 GLN B C 1
ATOM 5222 O O . GLN B 1 131 ? -24.812 -22.766 11.289 1 97.38 131 GLN B O 1
ATOM 5227 N N . THR B 1 132 ? -24.094 -24.812 10.602 1 96.44 132 THR B N 1
ATOM 5228 C CA . THR B 1 132 ? -24.969 -24.875 9.445 1 96.44 132 THR B CA 1
ATOM 5229 C C . THR B 1 132 ? -26.312 -25.5 9.82 1 96.44 132 THR B C 1
ATOM 5231 O O . THR B 1 132 ? -26.531 -25.859 10.977 1 96.44 132 THR B O 1
ATOM 5234 N N . GLY B 1 133 ? -27.234 -25.547 8.789 1 91.88 133 GLY B N 1
ATOM 5235 C CA . GLY B 1 133 ? -28.516 -26.234 8.984 1 91.88 133 GLY B CA 1
ATOM 5236 C C . GLY B 1 133 ? -29.641 -25.281 9.375 1 91.88 133 GLY B C 1
ATOM 5237 O O . GLY B 1 133 ? -29.469 -24.062 9.344 1 91.88 133 GLY B O 1
ATOM 5238 N N . ASP B 1 134 ? -30.734 -25.828 9.805 1 88.81 134 ASP B N 1
ATOM 5239 C CA . ASP B 1 134 ? -31.953 -25.062 10.07 1 88.81 134 ASP B CA 1
ATOM 5240 C C . ASP B 1 134 ? -31.797 -24.188 11.305 1 88.81 134 ASP B C 1
ATOM 5242 O O . ASP B 1 134 ? -32.438 -23.141 11.414 1 88.81 134 ASP B O 1
ATOM 5246 N N . SER B 1 135 ? -31.016 -24.594 12.203 1 90.56 135 SER B N 1
ATOM 5247 C CA . SER B 1 135 ? -30.734 -23.812 13.398 1 90.56 135 SER B CA 1
ATOM 5248 C C . SER B 1 135 ? -29.344 -23.156 13.312 1 90.56 135 SER B C 1
ATOM 5250 O O . SER B 1 135 ? -28.625 -23.109 14.312 1 90.56 135 SER B O 1
ATOM 5252 N N . GLY B 1 136 ? -29.062 -22.797 12.18 1 96.06 136 GLY B N 1
ATOM 5253 C CA . GLY B 1 136 ? -27.719 -22.266 11.945 1 96.06 136 GLY B CA 1
ATOM 5254 C C . GLY B 1 136 ? -27.484 -20.938 12.617 1 96.06 136 GLY B C 1
ATOM 5255 O O . GLY B 1 136 ? -28.438 -20.234 12.977 1 96.06 136 GLY B O 1
ATOM 5256 N N . PHE B 1 137 ? -26.234 -20.562 12.883 1 98.12 137 PHE B N 1
ATOM 5257 C CA . PHE B 1 137 ? -25.828 -19.297 13.469 1 98.12 137 PHE B CA 1
ATOM 5258 C C . PHE B 1 137 ? -24.328 -19.047 13.25 1 98.12 137 PHE B C 1
ATOM 5260 O O . PHE B 1 137 ? -23.625 -19.938 12.766 1 98.12 137 PHE B O 1
ATOM 5267 N N . ALA B 1 138 ? -23.859 -17.891 13.477 1 98.62 138 ALA B N 1
ATOM 5268 C CA . ALA B 1 138 ? -22.469 -17.516 13.711 1 98.62 138 ALA B CA 1
ATOM 5269 C C . ALA B 1 138 ? -22.328 -16.75 15.023 1 98.62 138 ALA B C 1
ATOM 5271 O O . ALA B 1 138 ? -23.172 -15.914 15.367 1 98.62 138 ALA B O 1
ATOM 5272 N N . SER B 1 139 ? -21.312 -17.062 15.773 1 98.62 139 SER B N 1
ATOM 5273 C CA . SER B 1 139 ? -21.156 -16.484 17.094 1 98.62 139 SER B CA 1
ATOM 5274 C C . SER B 1 139 ? -19.688 -16.266 17.438 1 98.62 139 SER B C 1
ATOM 5276 O O . SER B 1 139 ? -18.875 -17.172 17.281 1 98.62 139 SER B O 1
ATOM 5278 N N . ILE B 1 140 ? -19.391 -15.016 17.891 1 98.19 140 ILE B N 1
ATOM 5279 C CA . ILE B 1 140 ? -18.062 -14.75 18.438 1 98.19 140 ILE B CA 1
ATOM 5280 C C . ILE B 1 140 ? -17.969 -15.328 19.844 1 98.19 140 ILE B C 1
ATOM 5282 O O . ILE B 1 140 ? -18.703 -14.914 20.75 1 98.19 140 ILE B O 1
ATOM 5286 N N . VAL B 1 141 ? -16.953 -16.156 20.094 1 98.19 141 VAL B N 1
ATOM 5287 C CA . VAL B 1 141 ? -16.969 -16.891 21.344 1 98.19 141 VAL B CA 1
ATOM 5288 C C . VAL B 1 141 ? -15.711 -16.547 22.141 1 98.19 141 VAL B C 1
ATOM 5290 O O . VAL B 1 141 ? -15.625 -16.859 23.344 1 98.19 141 VAL B O 1
ATOM 5293 N N . ARG B 1 142 ? -14.773 -15.961 21.531 1 97.75 142 ARG B N 1
ATOM 5294 C CA . ARG B 1 142 ? -13.539 -15.523 22.188 1 97.75 142 ARG B CA 1
ATOM 5295 C C . ARG B 1 142 ? -12.984 -14.266 21.531 1 97.75 142 ARG B C 1
ATOM 5297 O O . ARG B 1 142 ? -13.055 -14.117 20.312 1 97.75 142 ARG B O 1
ATOM 5304 N N . GLY B 1 143 ? -12.43 -13.422 22.328 1 97.69 143 GLY B N 1
ATOM 5305 C CA . GLY B 1 143 ? -11.742 -12.234 21.828 1 97.69 143 GLY B CA 1
ATOM 5306 C C . GLY B 1 143 ? -12.695 -11.203 21.25 1 97.69 143 GLY B C 1
ATOM 5307 O O . GLY B 1 143 ? -13.906 -11.258 21.484 1 97.69 143 GLY B O 1
ATOM 5308 N N . SER B 1 144 ? -12.125 -10.211 20.562 1 96.75 144 SER B N 1
ATOM 5309 C CA . SER B 1 144 ? -12.914 -9.078 20.094 1 96.75 144 SER B CA 1
ATOM 5310 C C . SER B 1 144 ? -13 -9.07 18.562 1 96.75 144 SER B C 1
ATOM 5312 O O . SER B 1 144 ? -11.984 -9.094 17.875 1 96.75 144 SER B O 1
ATOM 5314 N N . PHE B 1 145 ? -14.227 -9.055 18.078 1 96 145 PHE B N 1
ATOM 5315 C CA . PHE B 1 145 ? -14.508 -8.914 16.656 1 96 145 PHE B CA 1
ATOM 5316 C C . PHE B 1 145 ? -14.773 -7.457 16.297 1 96 145 PHE B C 1
ATOM 5318 O O . PHE B 1 145 ? -15.086 -7.141 15.148 1 96 145 PHE B O 1
ATOM 5325 N N . ASN B 1 146 ? -14.594 -6.594 17.219 1 93.81 146 ASN B N 1
ATOM 5326 C CA . ASN B 1 146 ? -14.82 -5.164 17.016 1 93.81 146 ASN B CA 1
ATOM 5327 C C . ASN B 1 146 ? -13.539 -4.441 16.625 1 93.81 146 ASN B C 1
ATOM 5329 O O . ASN B 1 146 ? -12.609 -4.34 17.422 1 93.81 146 ASN B O 1
ATOM 5333 N N . PHE B 1 147 ? -13.531 -3.891 15.5 1 93.69 147 PHE B N 1
ATOM 5334 C CA . PHE B 1 147 ? -12.359 -3.203 14.977 1 93.69 147 PHE B CA 1
ATOM 5335 C C . PHE B 1 147 ? -11.93 -2.072 15.906 1 93.69 147 PHE B C 1
ATOM 5337 O O . PHE B 1 147 ? -10.742 -1.862 16.125 1 93.69 147 PHE B O 1
ATOM 5344 N N . TYR B 1 148 ? -12.812 -1.329 16.391 1 90.62 148 TYR B N 1
ATOM 5345 C CA . TYR B 1 148 ? -12.516 -0.122 17.141 1 90.62 148 TYR B CA 1
ATOM 5346 C C . TYR B 1 148 ? -12.273 -0.45 18.609 1 90.62 148 TYR B C 1
ATOM 5348 O O . TYR B 1 148 ? -11.906 0.427 19.406 1 90.62 148 TYR B O 1
ATOM 5356 N N . ALA B 1 149 ? -12.508 -1.719 19.016 1 93.62 149 ALA B N 1
ATOM 5357 C CA . ALA B 1 149 ? -12.336 -2.121 20.406 1 93.62 149 ALA B CA 1
ATOM 5358 C C . ALA B 1 149 ? -11.57 -3.438 20.5 1 93.62 149 ALA B C 1
ATOM 5360 O O . ALA B 1 149 ? -12.156 -4.484 20.781 1 93.62 149 ALA B O 1
ATOM 5361 N N . PRO B 1 150 ? -10.273 -3.359 20.391 1 93.19 150 PRO B N 1
ATOM 5362 C CA . PRO B 1 150 ? -9.453 -4.57 20.297 1 93.19 150 PRO B CA 1
ATOM 5363 C C . PRO B 1 150 ? -9.547 -5.434 21.547 1 93.19 150 PRO B C 1
ATOM 5365 O O . PRO B 1 150 ? -9.266 -6.637 21.5 1 93.19 150 PRO B O 1
ATOM 5368 N N . THR B 1 151 ? -9.93 -4.875 22.703 1 94.75 151 THR B N 1
ATOM 5369 C CA . THR B 1 151 ? -9.922 -5.633 23.953 1 94.75 151 THR B CA 1
ATOM 5370 C C . THR B 1 151 ? -11.344 -5.922 24.422 1 94.75 151 THR B C 1
ATOM 5372 O O . THR B 1 151 ? -11.555 -6.312 25.562 1 94.75 151 THR B O 1
ATOM 5375 N N . ALA B 1 152 ? -12.305 -5.684 23.547 1 96.06 152 ALA B N 1
ATOM 5376 C CA . ALA B 1 152 ? -13.688 -5.922 23.922 1 96.06 152 ALA B CA 1
ATOM 5377 C C . ALA B 1 152 ? -13.953 -7.41 24.141 1 96.06 152 ALA B C 1
ATOM 5379 O O . ALA B 1 152 ? -13.227 -8.258 23.609 1 96.06 152 ALA B O 1
ATOM 5380 N N . GLU B 1 153 ? -14.961 -7.684 24.922 1 96.38 153 GLU B N 1
ATOM 5381 C CA . GLU B 1 153 ? -15.414 -9.055 25.141 1 96.38 153 GLU B CA 1
ATOM 5382 C C . GLU B 1 153 ? -16.125 -9.594 23.891 1 96.38 153 GLU B C 1
ATOM 5384 O O . GLU B 1 153 ? -16.594 -8.82 23.062 1 96.38 153 GLU B O 1
ATOM 5389 N N . PRO B 1 154 ? -16.141 -10.93 23.812 1 97 154 PRO B N 1
ATOM 5390 C CA . PRO B 1 154 ? -16.875 -11.492 22.688 1 97 154 PRO B CA 1
ATOM 5391 C C . PRO B 1 154 ? -18.344 -11.055 22.641 1 97 154 PRO B C 1
ATOM 5393 O O . PRO B 1 154 ? -19 -11 23.688 1 97 154 PRO B O 1
ATOM 5396 N N . THR B 1 155 ? -18.844 -10.797 21.469 1 94 155 THR B N 1
ATOM 5397 C CA . THR B 1 155 ? -20.156 -10.195 21.312 1 94 155 THR B CA 1
ATOM 5398 C C . THR B 1 155 ? -21.234 -11.273 21.203 1 94 155 THR B C 1
ATOM 5400 O O . THR B 1 155 ? -22.438 -10.977 21.266 1 94 155 THR B O 1
ATOM 5403 N N . GLY B 1 156 ? -20.797 -12.547 21.078 1 97.12 156 GLY B N 1
ATOM 5404 C CA . GLY B 1 156 ? -21.781 -13.602 20.891 1 97.12 156 GLY B CA 1
ATOM 5405 C C . GLY B 1 156 ? -22.312 -13.68 19.469 1 97.12 156 GLY B C 1
ATOM 5406 O O . GLY B 1 156 ? -21.531 -13.578 18.5 1 97.12 156 GLY B O 1
ATOM 5407 N N . TYR B 1 157 ? -23.656 -13.898 19.359 1 98.12 157 TYR B N 1
ATOM 5408 C CA . TYR B 1 157 ? -24.266 -14.117 18.047 1 98.12 157 TYR B CA 1
ATOM 5409 C C . TYR B 1 157 ? -24.125 -12.875 17.172 1 98.12 157 TYR B C 1
ATOM 5411 O O . TYR B 1 157 ? -24.328 -11.75 17.641 1 98.12 157 TYR B O 1
ATOM 5419 N N . THR B 1 158 ? -23.734 -13.07 15.938 1 97.88 158 THR B N 1
ATOM 5420 C CA . THR B 1 158 ? -23.719 -11.992 14.953 1 97.88 158 THR B CA 1
ATOM 5421 C C . THR B 1 158 ? -25.125 -11.727 14.422 1 97.88 158 THR B C 1
ATOM 5423 O O . THR B 1 158 ? -26.062 -12.461 14.734 1 97.88 158 THR B O 1
ATOM 5426 N N . ASP B 1 159 ? -25.234 -10.633 13.641 1 97.81 159 ASP B N 1
ATOM 5427 C CA . ASP B 1 159 ? -26.5 -10.43 12.938 1 97.81 159 ASP B CA 1
ATOM 5428 C C . ASP B 1 159 ? -26.75 -11.531 11.906 1 97.81 159 ASP B C 1
ATOM 5430 O O . ASP B 1 159 ? -25.812 -12.227 11.508 1 97.81 159 ASP B O 1
ATOM 5434 N N . GLY B 1 160 ? -28.016 -11.664 11.484 1 98.38 160 GLY B N 1
ATOM 5435 C CA . GLY B 1 160 ? -28.422 -12.773 10.633 1 98.38 160 GLY B CA 1
ATOM 5436 C C . GLY B 1 160 ? -27.828 -12.711 9.242 1 98.38 160 GLY B C 1
ATOM 5437 O O . GLY B 1 160 ? -27.656 -13.742 8.586 1 98.38 160 GLY B O 1
ATOM 5438 N N . LEU B 1 161 ? -27.516 -11.523 8.734 1 98.56 161 LEU B N 1
ATOM 5439 C CA . LEU B 1 161 ? -26.922 -11.383 7.41 1 98.56 161 LEU B CA 1
ATOM 5440 C C . LEU B 1 161 ? -25.516 -11.945 7.383 1 98.56 161 LEU B C 1
ATOM 5442 O O . LEU B 1 161 ? -25.156 -12.703 6.473 1 98.56 161 LEU B O 1
ATOM 5446 N N . LEU B 1 162 ? -24.734 -11.586 8.375 1 98.62 162 LEU B N 1
ATOM 5447 C CA . LEU B 1 162 ? -23.391 -12.141 8.484 1 98.62 162 LEU B CA 1
ATOM 5448 C C . LEU B 1 162 ? -23.438 -13.641 8.734 1 98.62 162 LEU B C 1
ATOM 5450 O O . LEU B 1 162 ? -22.625 -14.398 8.18 1 98.62 162 LEU B O 1
ATOM 5454 N N . ALA B 1 163 ? -24.344 -14.055 9.609 1 98.69 163 ALA B N 1
ATOM 5455 C CA . ALA B 1 163 ? -24.469 -15.477 9.891 1 98.69 163 ALA B CA 1
ATOM 5456 C C . ALA B 1 163 ? -24.672 -16.281 8.609 1 98.69 163 ALA B C 1
ATOM 5458 O O . ALA B 1 163 ? -24.031 -17.297 8.391 1 98.69 163 ALA B O 1
ATOM 5459 N N . GLU B 1 164 ? -25.594 -15.797 7.797 1 98.44 164 GLU B N 1
ATOM 5460 C CA . GLU B 1 164 ? -25.875 -16.484 6.547 1 98.44 164 GLU B CA 1
ATOM 5461 C C . GLU B 1 164 ? -24.641 -16.531 5.648 1 98.44 164 GLU B C 1
ATOM 5463 O O . GLU B 1 164 ? -24.359 -17.547 5.008 1 98.44 164 GLU B O 1
ATOM 5468 N N . TYR B 1 165 ? -23.969 -15.43 5.562 1 98.5 165 TYR B N 1
ATOM 5469 C CA . TYR B 1 165 ? -22.734 -15.375 4.781 1 98.5 165 TYR B CA 1
ATOM 5470 C C . TYR B 1 165 ? -21.719 -16.375 5.309 1 98.5 165 TYR B C 1
ATOM 5472 O O . TYR B 1 165 ? -21.094 -17.109 4.531 1 98.5 165 TYR B O 1
ATOM 5480 N N . MET B 1 166 ? -21.5 -16.406 6.605 1 98.69 166 MET B N 1
ATOM 5481 C CA . MET B 1 166 ? -20.516 -17.297 7.211 1 98.69 166 MET B CA 1
ATOM 5482 C C . MET B 1 166 ? -20.906 -18.766 7.016 1 98.69 166 MET B C 1
ATOM 5484 O O . MET B 1 166 ? -20.031 -19.625 6.867 1 98.69 166 MET B O 1
ATOM 5488 N N . ILE B 1 167 ? -22.156 -19.047 7.062 1 98.38 167 ILE B N 1
ATOM 5489 C CA . ILE B 1 167 ? -22.625 -20.406 6.805 1 98.38 167 ILE B CA 1
ATOM 5490 C C . ILE B 1 167 ? -22.281 -20.812 5.371 1 98.38 167 ILE B C 1
ATOM 5492 O O . ILE B 1 167 ? -21.797 -21.922 5.129 1 98.38 167 ILE B O 1
ATOM 5496 N N . SER B 1 168 ? -22.531 -19.891 4.465 1 98.12 168 SER B N 1
ATOM 5497 C CA . SER B 1 168 ? -22.156 -20.156 3.08 1 98.12 168 SER B CA 1
ATOM 5498 C C . SER B 1 168 ? -20.656 -20.422 2.961 1 98.12 168 SER B C 1
ATOM 5500 O O . SER B 1 168 ? -20.25 -21.359 2.271 1 98.12 168 SER B O 1
ATOM 5502 N N . GLU B 1 169 ? -19.859 -19.641 3.611 1 98.25 169 GLU B N 1
ATOM 5503 C CA . GLU B 1 169 ? -18.422 -19.844 3.604 1 98.25 169 GLU B CA 1
ATOM 5504 C C . GLU B 1 169 ? -18.047 -21.172 4.258 1 98.25 169 GLU B C 1
ATOM 5506 O O . GLU B 1 169 ? -17.125 -21.859 3.801 1 98.25 169 GLU B O 1
ATOM 5511 N N . ALA B 1 170 ? -18.703 -21.5 5.277 1 98.44 170 ALA B N 1
ATOM 5512 C CA . ALA B 1 170 ? -18.422 -22.766 5.953 1 98.44 170 ALA B CA 1
ATOM 5513 C C . ALA B 1 170 ? -18.641 -23.953 5.016 1 98.44 170 ALA B C 1
ATOM 5515 O O . ALA B 1 170 ? -17.859 -24.906 5.027 1 98.44 170 ALA B O 1
ATOM 5516 N N . HIS B 1 171 ? -19.688 -23.891 4.246 1 97.69 171 HIS B N 1
ATOM 5517 C CA . HIS B 1 171 ? -19.906 -24.938 3.256 1 97.69 171 HIS B CA 1
ATOM 5518 C C . HIS B 1 171 ? -18.766 -25 2.248 1 97.69 171 HIS B C 1
ATOM 5520 O O . HIS B 1 171 ? -18.281 -26.078 1.916 1 97.69 171 HIS B O 1
ATOM 5526 N N . LYS B 1 172 ? -18.359 -23.875 1.824 1 97.69 172 LYS B N 1
ATOM 5527 C CA . LYS B 1 172 ? -17.297 -23.781 0.825 1 97.69 172 LYS B CA 1
ATOM 5528 C C . LYS B 1 172 ? -16 -24.375 1.345 1 97.69 172 LYS B C 1
ATOM 5530 O O . LYS B 1 172 ? -15.273 -25.047 0.599 1 97.69 172 LYS B O 1
ATOM 5535 N N . TRP B 1 173 ? -15.68 -24.125 2.588 1 98.25 173 TRP B N 1
ATOM 5536 C CA . TRP B 1 173 ? -14.406 -24.5 3.188 1 98.25 173 TRP B CA 1
ATOM 5537 C C . TRP B 1 173 ? -14.461 -25.938 3.717 1 98.25 173 TRP B C 1
ATOM 5539 O O . TRP B 1 173 ? -13.43 -26.516 4.078 1 98.25 173 TRP B O 1
ATOM 5549 N N . ASN B 1 174 ? -15.617 -26.547 3.717 1 97 174 ASN B N 1
ATOM 5550 C CA . ASN B 1 174 ? -15.828 -27.859 4.32 1 97 174 ASN B CA 1
ATOM 5551 C C . ASN B 1 174 ? -15.164 -28.969 3.5 1 97 174 ASN B C 1
ATOM 5553 O O . ASN B 1 174 ? -15.523 -29.188 2.342 1 97 174 ASN B O 1
ATOM 5557 N N . PRO B 1 175 ? -14.242 -29.719 4.133 1 94.69 175 PRO B N 1
ATOM 5558 C CA . PRO B 1 175 ? -13.625 -30.828 3.404 1 94.69 175 PRO B CA 1
ATOM 5559 C C . PRO B 1 175 ? -14.633 -31.875 2.947 1 94.69 175 PRO B C 1
ATOM 5561 O O . PRO B 1 175 ? -14.352 -32.656 2.035 1 94.69 175 PRO B O 1
ATOM 5564 N N . LEU B 1 176 ? -15.789 -31.906 3.533 1 94.62 176 LEU B N 1
ATOM 5565 C CA . LEU B 1 176 ? -16.812 -32.906 3.17 1 94.62 176 LEU B CA 1
ATOM 5566 C C . LEU B 1 176 ? -17.859 -32.281 2.252 1 94.62 176 LEU B C 1
ATOM 5568 O O . LEU B 1 176 ? -18.969 -32.781 2.139 1 94.62 176 LEU B O 1
ATOM 5572 N N . LEU B 1 177 ? -17.531 -31.188 1.642 1 96.56 177 LEU B N 1
ATOM 5573 C CA . LEU B 1 177 ? -18.453 -30.484 0.752 1 96.56 177 LEU B CA 1
ATOM 5574 C C . LEU B 1 177 ? -19.016 -31.422 -0.308 1 96.56 177 LEU B C 1
ATOM 5576 O O . LEU B 1 177 ? -20.219 -31.422 -0.559 1 96.56 177 LEU B O 1
ATOM 5580 N N . LEU B 1 178 ? -18.172 -32.25 -0.887 1 95.62 178 LEU B N 1
ATOM 5581 C CA . LEU B 1 178 ? -18.625 -33.094 -1.988 1 95.62 178 LEU B CA 1
ATOM 5582 C C . LEU B 1 178 ? -19.547 -34.188 -1.483 1 95.62 178 LEU B C 1
ATOM 5584 O O . LEU B 1 178 ? -20.453 -34.625 -2.199 1 95.62 178 LEU B O 1
ATOM 5588 N N . SER B 1 179 ? -19.344 -34.656 -0.295 1 93.38 179 SER B N 1
ATOM 5589 C CA . SER B 1 179 ? -20.297 -35.562 0.31 1 93.38 179 SER B CA 1
ATOM 5590 C C . SER B 1 179 ? -21.672 -34.906 0.494 1 93.38 179 SER B C 1
ATOM 5592 O O . SER B 1 179 ? -22.703 -35.531 0.271 1 93.38 179 SER B O 1
ATOM 5594 N N . THR B 1 180 ? -21.609 -33.688 0.935 1 93.62 180 THR B N 1
ATOM 5595 C CA . THR B 1 180 ? -22.844 -32.938 1.077 1 93.62 180 THR B CA 1
ATOM 5596 C C . THR B 1 180 ? -23.547 -32.75 -0.272 1 93.62 180 THR B C 1
ATOM 5598 O O . THR B 1 180 ? -24.766 -32.938 -0.374 1 93.62 180 THR B O 1
ATOM 5601 N N . ILE B 1 181 ? -22.781 -32.469 -1.268 1 96.25 181 ILE B N 1
ATOM 5602 C CA . ILE B 1 181 ? -23.328 -32.312 -2.611 1 96.25 181 ILE B CA 1
ATOM 5603 C C . ILE B 1 181 ? -23.938 -33.625 -3.092 1 96.25 181 ILE B C 1
ATOM 5605 O O . ILE B 1 181 ? -25.016 -33.625 -3.684 1 96.25 181 ILE B O 1
ATOM 5609 N N . GLN B 1 182 ? -23.25 -34.688 -2.857 1 94.88 182 GLN B N 1
ATOM 5610 C CA . GLN B 1 182 ? -23.766 -36 -3.221 1 94.88 182 GLN B CA 1
ATOM 5611 C C . GLN B 1 182 ? -25.094 -36.281 -2.523 1 94.88 182 GLN B C 1
ATOM 5613 O O . GLN B 1 182 ? -26.031 -36.781 -3.148 1 94.88 182 GLN B O 1
ATOM 5618 N N . SER B 1 183 ? -25.156 -36 -1.295 1 92.44 183 SER B N 1
ATOM 5619 C CA . SER B 1 183 ? -26.359 -36.25 -0.514 1 92.44 183 SER B CA 1
ATOM 5620 C C . SER B 1 183 ? -27.516 -35.375 -1.015 1 92.44 183 SER B C 1
ATOM 5622 O O . SER B 1 183 ? -28.672 -35.812 -0.974 1 92.44 183 SER B O 1
ATOM 5624 N N . ASN B 1 184 ? -27.25 -34.156 -1.398 1 93.56 184 ASN B N 1
ATOM 5625 C CA . ASN B 1 184 ? -28.281 -33.281 -1.921 1 93.56 184 ASN B CA 1
ATOM 5626 C C . ASN B 1 184 ? -28.875 -33.781 -3.225 1 93.56 184 ASN B C 1
ATOM 5628 O O . ASN B 1 184 ? -30.047 -33.562 -3.51 1 93.56 184 ASN B O 1
ATOM 5632 N N . SER B 1 185 ? -28.062 -34.406 -4.074 1 92.69 185 SER B N 1
ATOM 5633 C CA . SER B 1 185 ? -28.438 -35.031 -5.332 1 92.69 185 SER B CA 1
ATOM 5634 C C . SER B 1 185 ? -29.125 -34.031 -6.27 1 92.69 185 SER B C 1
ATOM 5636 O O . SER B 1 185 ? -30.078 -34.375 -6.957 1 92.69 185 SER B O 1
ATOM 5638 N N . ASN B 1 186 ? -28.828 -32.812 -6.242 1 95.62 186 ASN B N 1
ATOM 5639 C CA . ASN B 1 186 ? -29.312 -31.734 -7.094 1 95.62 186 ASN B CA 1
ATOM 5640 C C . ASN B 1 186 ? -28.141 -30.969 -7.723 1 95.62 186 ASN B C 1
ATOM 5642 O O . ASN B 1 186 ? -27.875 -29.828 -7.344 1 95.62 186 ASN B O 1
ATOM 5646 N N . LEU B 1 187 ? -27.516 -31.688 -8.633 1 96.19 187 LEU B N 1
ATOM 5647 C CA . LEU B 1 187 ? -26.297 -31.094 -9.188 1 96.19 187 LEU B CA 1
ATOM 5648 C C . LEU B 1 187 ? -26.375 -31.031 -10.711 1 96.19 187 LEU B C 1
ATOM 5650 O O . LEU B 1 187 ? -27.125 -31.781 -11.336 1 96.19 187 LEU B O 1
ATOM 5654 N N . SER B 1 188 ? -25.672 -30.109 -11.312 1 97.69 188 SER B N 1
ATOM 5655 C CA . SER B 1 188 ? -25.531 -29.953 -12.75 1 97.69 188 SER B CA 1
ATOM 5656 C C . SER B 1 188 ? -24.062 -29.797 -13.133 1 97.69 188 SER B C 1
ATOM 5658 O O . SER B 1 188 ? -23.203 -29.562 -12.273 1 97.69 188 SER B O 1
ATOM 5660 N N . PHE B 1 189 ? -23.828 -30.031 -14.398 1 97.25 189 PHE B N 1
ATOM 5661 C CA . PHE B 1 189 ? -22.5 -29.859 -14.961 1 97.25 189 PHE B CA 1
ATOM 5662 C C . PHE B 1 189 ? -22.203 -28.375 -15.211 1 97.25 189 PHE B C 1
ATOM 5664 O O . PHE B 1 189 ? -23.094 -27.641 -15.625 1 97.25 189 PHE B O 1
ATOM 5671 N N . ARG B 1 190 ? -20.969 -27.938 -14.93 1 96.94 190 ARG B N 1
ATOM 5672 C CA . ARG B 1 190 ? -20.531 -26.578 -15.242 1 96.94 190 ARG B CA 1
ATOM 5673 C C . ARG B 1 190 ? -19.094 -26.578 -15.773 1 96.94 190 ARG B C 1
ATOM 5675 O O . ARG B 1 190 ? -18.281 -27.391 -15.359 1 96.94 190 ARG B O 1
ATOM 5682 N N . GLN B 1 191 ? -18.812 -25.734 -16.703 1 97.56 191 GLN B N 1
ATOM 5683 C CA . GLN B 1 191 ? -17.469 -25.438 -17.203 1 97.56 191 GLN B CA 1
ATOM 5684 C C . GLN B 1 191 ? -17.234 -23.922 -17.281 1 97.56 191 GLN B C 1
ATOM 5686 O O . GLN B 1 191 ? -18 -23.203 -17.922 1 97.56 191 GLN B O 1
ATOM 5691 N N . GLU B 1 192 ? -16.297 -23.438 -16.547 1 97.94 192 GLU B N 1
ATOM 5692 C CA . GLU B 1 192 ? -16.016 -22.016 -16.484 1 97.94 192 GLU B CA 1
ATOM 5693 C C . GLU B 1 192 ? -14.516 -21.75 -16.469 1 97.94 192 GLU B C 1
ATOM 5695 O O . GLU B 1 192 ? -13.719 -22.672 -16.25 1 97.94 192 GLU B O 1
ATOM 5700 N N . THR B 1 193 ? -14.148 -20.484 -16.734 1 97.88 193 THR B N 1
ATOM 5701 C CA . THR B 1 193 ? -12.742 -20.078 -16.719 1 97.88 193 THR B CA 1
ATOM 5702 C C . THR B 1 193 ? -12.227 -19.984 -15.281 1 97.88 193 THR B C 1
ATOM 5704 O O . THR B 1 193 ? -12.844 -19.328 -14.438 1 97.88 193 THR B O 1
ATOM 5707 N N . VAL B 1 194 ? -11.219 -20.656 -15.008 1 97.69 194 VAL B N 1
ATOM 5708 C CA . VAL B 1 194 ? -10.438 -20.594 -13.773 1 97.69 194 VAL B CA 1
ATOM 5709 C C . VAL B 1 194 ? -8.969 -20.359 -14.102 1 97.69 194 VAL B C 1
ATOM 5711 O O . VAL B 1 194 ? -8.352 -21.156 -14.828 1 97.69 194 VAL B O 1
ATOM 5714 N N . GLY B 1 195 ? -8.43 -19.281 -13.438 1 95.81 195 GLY B N 1
ATOM 5715 C CA . GLY B 1 195 ? -7.141 -18.875 -13.977 1 95.81 195 GLY B CA 1
ATOM 5716 C C . GLY B 1 195 ? -7.203 -18.484 -15.445 1 95.81 195 GLY B C 1
ATOM 5717 O O . GLY B 1 195 ? -7.945 -17.562 -15.812 1 95.81 195 GLY B O 1
ATOM 5718 N N . ALA B 1 196 ? -6.477 -19.234 -16.234 1 96.81 196 ALA B N 1
ATOM 5719 C CA . ALA B 1 196 ? -6.465 -18.891 -17.641 1 96.81 196 ALA B CA 1
ATOM 5720 C C . ALA B 1 196 ? -6.918 -20.078 -18.5 1 96.81 196 ALA B C 1
ATOM 5722 O O . ALA B 1 196 ? -6.598 -20.141 -19.688 1 96.81 196 ALA B O 1
ATOM 5723 N N . VAL B 1 197 ? -7.637 -21.016 -17.875 1 97.56 197 VAL B N 1
ATOM 5724 C CA . VAL B 1 197 ? -8.125 -22.156 -18.609 1 97.56 197 VAL B CA 1
ATOM 5725 C C . VAL B 1 197 ? -9.586 -22.422 -18.266 1 97.56 197 VAL B C 1
ATOM 5727 O O . VAL B 1 197 ? -10.117 -21.844 -17.312 1 97.56 197 VAL B O 1
ATOM 5730 N N . GLN B 1 198 ? -10.18 -23.312 -19.078 1 97.31 198 GLN B N 1
ATOM 5731 C CA . GLN B 1 198 ? -11.508 -23.828 -18.75 1 97.31 198 GLN B CA 1
ATOM 5732 C C . GLN B 1 198 ? -11.414 -25.078 -17.875 1 97.31 198 GLN B C 1
ATOM 5734 O O . GLN B 1 198 ? -10.695 -26.016 -18.219 1 97.31 198 GLN B O 1
ATOM 5739 N N . LEU B 1 199 ? -12.07 -25.031 -16.766 1 97.5 199 LEU B N 1
ATOM 5740 C CA . LEU B 1 199 ? -12.172 -26.234 -15.938 1 97.5 199 LEU B CA 1
ATOM 5741 C C . LEU B 1 199 ? -13.609 -26.719 -15.844 1 97.5 199 LEU B C 1
ATOM 5743 O O . LEU B 1 199 ? -14.547 -25.906 -15.844 1 97.5 199 LEU B O 1
ATOM 5747 N N . SER B 1 200 ? -13.742 -27.984 -15.781 1 97.38 200 SER B N 1
ATOM 5748 C CA . SER B 1 200 ? -15.039 -28.625 -15.602 1 97.38 200 SER B CA 1
ATOM 5749 C C . SER B 1 200 ? -15.297 -28.953 -14.141 1 97.38 200 SER B C 1
ATOM 5751 O O . SER B 1 200 ? -14.359 -29.188 -13.375 1 97.38 200 SER B O 1
ATOM 5753 N N . GLY B 1 201 ? -16.594 -28.938 -13.844 1 97.44 201 GLY B N 1
ATOM 5754 C CA . GLY B 1 201 ? -16.969 -29.281 -12.477 1 97.44 201 GLY B CA 1
ATOM 5755 C C . GLY B 1 201 ? -18.469 -29.469 -12.305 1 97.44 201 GLY B C 1
ATOM 5756 O O . GLY B 1 201 ? -19.188 -29.719 -13.273 1 97.44 201 GLY B O 1
ATOM 5757 N N . VAL B 1 202 ? -18.875 -29.562 -11.07 1 97.88 202 VAL B N 1
ATOM 5758 C CA . VAL B 1 202 ? -20.281 -29.75 -10.719 1 97.88 202 VAL B CA 1
ATOM 5759 C C . VAL B 1 202 ? -20.797 -28.516 -9.977 1 97.88 202 VAL B C 1
ATOM 5761 O O . VAL B 1 202 ? -20.031 -27.812 -9.305 1 97.88 202 VAL B O 1
ATOM 5764 N N . TYR B 1 203 ? -22.031 -28.219 -10.148 1 98.38 203 TYR B N 1
ATOM 5765 C CA . TYR B 1 203 ? -22.734 -27.125 -9.469 1 98.38 203 TYR B CA 1
ATOM 5766 C C . TYR B 1 203 ? -23.891 -27.656 -8.641 1 98.38 203 TYR B C 1
ATOM 5768 O O . TYR B 1 203 ? -24.781 -28.344 -9.164 1 98.38 203 TYR B O 1
ATOM 5776 N N . ASP B 1 204 ? -23.844 -27.469 -7.359 1 98.12 204 ASP B N 1
ATOM 5777 C CA . ASP B 1 204 ? -24.953 -27.828 -6.469 1 98.12 204 ASP B CA 1
ATOM 5778 C C . ASP B 1 204 ? -26 -26.719 -6.406 1 98.12 204 ASP B C 1
ATOM 5780 O O . ASP B 1 204 ? -25.719 -25.625 -5.902 1 98.12 204 ASP B O 1
ATOM 5784 N N . GLU B 1 205 ? -27.203 -27.016 -6.746 1 96.62 205 GLU B N 1
ATOM 5785 C CA . GLU B 1 205 ? -28.266 -26.031 -6.812 1 96.62 205 GLU B CA 1
ATOM 5786 C C . GLU B 1 205 ? -28.734 -25.641 -5.414 1 96.62 205 GLU B C 1
ATOM 5788 O O . GLU B 1 205 ? -29.266 -24.531 -5.223 1 96.62 205 GLU B O 1
ATOM 5793 N N . ASN B 1 206 ? -28.625 -26.531 -4.5 1 95.88 206 ASN B N 1
ATOM 5794 C CA . ASN B 1 206 ? -29.078 -26.234 -3.141 1 95.88 206 ASN B CA 1
ATOM 5795 C C . ASN B 1 206 ? -28.156 -25.234 -2.445 1 95.88 206 ASN B C 1
ATOM 5797 O O . ASN B 1 206 ? -28.625 -24.312 -1.778 1 95.88 206 ASN B O 1
ATOM 5801 N N . LEU B 1 207 ? -26.891 -25.422 -2.637 1 96.69 207 LEU B N 1
ATOM 5802 C CA . LEU B 1 207 ? -25.906 -24.609 -1.932 1 96.69 207 LEU B CA 1
ATOM 5803 C C . LEU B 1 207 ? -25.5 -23.406 -2.775 1 96.69 207 LEU B C 1
ATOM 5805 O O . LEU B 1 207 ? -24.938 -22.438 -2.256 1 96.69 207 LEU B O 1
ATOM 5809 N N . GLY B 1 208 ? -25.75 -23.469 -4.059 1 97.62 208 GLY B N 1
ATOM 5810 C CA . GLY B 1 208 ? -25.25 -22.438 -4.949 1 97.62 208 GLY B CA 1
ATOM 5811 C C . GLY B 1 208 ? -23.734 -22.438 -5.074 1 97.62 208 GLY B C 1
ATOM 5812 O O . GLY B 1 208 ? -23.109 -21.375 -5.125 1 97.62 208 GLY B O 1
ATOM 5813 N N . ILE B 1 209 ? -23.109 -23.609 -5.047 1 98.56 209 ILE B N 1
ATOM 5814 C CA . ILE B 1 209 ? -21.656 -23.766 -5.062 1 98.56 209 ILE B CA 1
ATOM 5815 C C . ILE B 1 209 ? -21.234 -24.609 -6.262 1 98.56 209 ILE B C 1
ATOM 5817 O O . ILE B 1 209 ? -21.812 -25.656 -6.52 1 98.56 209 ILE B O 1
ATOM 5821 N N . ALA B 1 210 ? -20.266 -24.094 -6.984 1 98.69 210 ALA B N 1
ATOM 5822 C CA . ALA B 1 210 ? -19.609 -24.875 -8.031 1 98.69 210 ALA B CA 1
ATOM 5823 C C . ALA B 1 210 ? -18.266 -25.406 -7.559 1 98.69 210 ALA B C 1
ATOM 5825 O O . ALA B 1 210 ? -17.516 -24.688 -6.871 1 98.69 210 ALA B O 1
ATOM 5826 N N . VAL B 1 211 ? -17.953 -26.672 -7.887 1 98.69 211 VAL B N 1
ATOM 5827 C CA . VAL B 1 211 ? -16.641 -27.25 -7.602 1 98.69 211 VAL B CA 1
ATOM 5828 C C . VAL B 1 211 ? -15.961 -27.656 -8.906 1 98.69 211 VAL B C 1
ATOM 5830 O O . VAL B 1 211 ? -16.406 -28.578 -9.594 1 98.69 211 VAL B O 1
ATOM 5833 N N . PHE B 1 212 ? -14.883 -26.922 -9.219 1 98.56 212 PHE B N 1
ATOM 5834 C CA . PHE B 1 212 ? -14.117 -27.219 -10.422 1 98.56 212 PHE B CA 1
ATOM 5835 C C . PHE B 1 212 ? -12.938 -28.125 -10.109 1 98.56 212 PHE B C 1
ATOM 5837 O O . PHE B 1 212 ? -12.281 -27.969 -9.078 1 98.56 212 PHE B O 1
ATOM 5844 N N . LEU B 1 213 ? -12.648 -29.047 -11.047 1 98.12 213 LEU B N 1
ATOM 5845 C CA . LEU B 1 213 ? -11.734 -30.141 -10.758 1 98.12 213 LEU B CA 1
ATOM 5846 C C . LEU B 1 213 ? -10.445 -30 -11.57 1 98.12 213 LEU B C 1
ATOM 5848 O O . LEU B 1 213 ? -10.469 -29.516 -12.703 1 98.12 213 LEU B O 1
ATOM 5852 N N . ASP B 1 214 ? -9.391 -30.344 -10.883 1 96.94 214 ASP B N 1
ATOM 5853 C CA . ASP B 1 214 ? -8.141 -30.516 -11.617 1 96.94 214 ASP B CA 1
ATOM 5854 C C . ASP B 1 214 ? -8.242 -31.672 -12.609 1 96.94 214 ASP B C 1
ATOM 5856 O O . ASP B 1 214 ? -8.531 -32.812 -12.227 1 96.94 214 ASP B O 1
ATOM 5860 N N . PRO B 1 215 ? -7.945 -31.438 -13.836 1 93.38 215 PRO B N 1
ATOM 5861 C CA . PRO B 1 215 ? -8.18 -32.469 -14.852 1 93.38 215 PRO B CA 1
ATOM 5862 C C . PRO B 1 215 ? -7.215 -33.656 -14.727 1 93.38 215 PRO B C 1
ATOM 5864 O O . PRO B 1 215 ? -7.496 -34.75 -15.227 1 93.38 215 PRO B O 1
ATOM 5867 N N . GLN B 1 216 ? -6.125 -33.438 -14.125 1 93 216 GLN B N 1
ATOM 5868 C CA . GLN B 1 216 ? -5.141 -34.5 -13.984 1 93 216 GLN B CA 1
ATOM 5869 C C . GLN B 1 216 ? -5.434 -35.375 -12.766 1 93 216 GLN B C 1
ATOM 5871 O O . GLN B 1 216 ? -5.391 -36.594 -12.852 1 93 216 GLN B O 1
ATOM 5876 N N . THR B 1 217 ? -5.785 -34.75 -11.688 1 95.94 217 THR B N 1
ATOM 5877 C CA . THR B 1 217 ? -5.91 -35.5 -10.438 1 95.94 217 THR B CA 1
ATOM 5878 C C . THR B 1 217 ? -7.379 -35.781 -10.125 1 95.94 217 THR B C 1
ATOM 5880 O O . THR B 1 217 ? -7.684 -36.625 -9.281 1 95.94 217 THR B O 1
ATOM 5883 N N . GLN B 1 218 ? -8.289 -35.062 -10.68 1 95.88 218 GLN B N 1
ATOM 5884 C CA . GLN B 1 218 ? -9.727 -35.125 -10.445 1 95.88 218 GLN B CA 1
ATOM 5885 C C . GLN B 1 218 ? -10.07 -34.594 -9.047 1 95.88 218 GLN B C 1
ATOM 5887 O O . GLN B 1 218 ? -11.203 -34.781 -8.586 1 95.88 218 GLN B O 1
ATOM 5892 N N . LEU B 1 219 ? -9.109 -34.031 -8.352 1 98.06 219 LEU B N 1
ATOM 5893 C CA . LEU B 1 219 ? -9.367 -33.406 -7.055 1 98.06 219 LEU B CA 1
ATOM 5894 C C . LEU B 1 219 ? -9.953 -32 -7.223 1 98.06 219 LEU B C 1
ATOM 5896 O O . LEU B 1 219 ? -9.734 -31.359 -8.25 1 98.06 219 LEU B O 1
ATOM 5900 N N . PRO B 1 220 ? -10.75 -31.562 -6.188 1 98.44 220 PRO B N 1
ATOM 5901 C CA . PRO B 1 220 ? -11.211 -30.172 -6.25 1 98.44 220 PRO B CA 1
ATOM 5902 C C . PRO B 1 220 ? -10.07 -29.172 -6.383 1 98.44 220 PRO B C 1
ATOM 5904 O O . PRO B 1 220 ? -9.031 -29.328 -5.723 1 98.44 220 PRO B O 1
ATOM 5907 N N . HIS B 1 221 ? -10.195 -28.234 -7.305 1 98.56 221 HIS B N 1
ATOM 5908 C CA . HIS B 1 221 ? -9.219 -27.172 -7.508 1 98.56 221 HIS B CA 1
ATOM 5909 C C . HIS B 1 221 ? -9.766 -25.828 -7.051 1 98.56 221 HIS B C 1
ATOM 5911 O O . HIS B 1 221 ? -9.062 -25.062 -6.375 1 98.56 221 HIS B O 1
ATOM 5917 N N . THR B 1 222 ? -10.953 -25.531 -7.453 1 98.81 222 THR B N 1
ATOM 5918 C CA . THR B 1 222 ? -11.586 -24.25 -7.141 1 98.81 222 THR B CA 1
ATOM 5919 C C . THR B 1 222 ? -13.047 -24.453 -6.746 1 98.81 222 THR B C 1
ATOM 5921 O O . THR B 1 222 ? -13.797 -25.125 -7.453 1 98.81 222 THR B O 1
ATOM 5924 N N . ILE B 1 223 ? -13.414 -23.938 -5.641 1 98.94 223 ILE B N 1
ATOM 5925 C CA . ILE B 1 223 ? -14.797 -23.906 -5.16 1 98.94 223 ILE B CA 1
ATOM 5926 C C . ILE B 1 223 ? -15.352 -22.5 -5.301 1 98.94 223 ILE B C 1
ATOM 5928 O O . ILE B 1 223 ? -14.828 -21.547 -4.707 1 98.94 223 ILE B O 1
ATOM 5932 N N . ARG B 1 224 ? -16.484 -22.359 -6.102 1 98.75 224 ARG B N 1
ATOM 5933 C CA . ARG B 1 224 ? -16.906 -21.047 -6.535 1 98.75 224 ARG B CA 1
ATOM 5934 C C . ARG B 1 224 ? -18.344 -20.75 -6.082 1 98.75 224 ARG B C 1
ATOM 5936 O O . ARG B 1 224 ? -19.219 -21.609 -6.223 1 98.75 224 ARG B O 1
ATOM 5943 N N . THR B 1 225 ? -18.516 -19.594 -5.492 1 98.62 225 THR B N 1
ATOM 5944 C CA . THR B 1 225 ? -19.844 -19.016 -5.301 1 98.62 225 THR B CA 1
ATOM 5945 C C . THR B 1 225 ? -20.016 -17.766 -6.16 1 98.62 225 THR B C 1
ATOM 5947 O O . THR B 1 225 ? -19.047 -17.234 -6.707 1 98.62 225 THR B O 1
ATOM 5950 N N . TYR B 1 226 ? -21.281 -17.375 -6.297 1 98.19 226 TYR B N 1
ATOM 5951 C CA . TYR B 1 226 ? -21.641 -16.266 -7.18 1 98.19 226 TYR B CA 1
ATOM 5952 C C . TYR B 1 226 ? -22.344 -15.156 -6.402 1 98.19 226 TYR B C 1
ATOM 5954 O O . TYR B 1 226 ? -23.156 -15.43 -5.504 1 98.19 226 TYR B O 1
ATOM 5962 N N . GLU B 1 227 ? -21.969 -13.984 -6.715 1 97.62 227 GLU B N 1
ATOM 5963 C CA . GLU B 1 227 ? -22.578 -12.828 -6.062 1 97.62 227 GLU B CA 1
ATOM 5964 C C . GLU B 1 227 ? -22.688 -11.648 -7.027 1 97.62 227 GLU B C 1
ATOM 5966 O O . GLU B 1 227 ? -22.375 -11.773 -8.211 1 97.62 227 GLU B O 1
ATOM 5971 N N . ASN B 1 228 ? -23.344 -10.602 -6.566 1 96.62 228 ASN B N 1
ATOM 5972 C CA . ASN B 1 228 ? -23.516 -9.398 -7.367 1 96.62 228 ASN B CA 1
ATOM 5973 C C . ASN B 1 228 ? -22.875 -8.18 -6.688 1 96.62 228 ASN B C 1
ATOM 5975 O O . ASN B 1 228 ? -23.422 -7.676 -5.699 1 96.62 228 ASN B O 1
ATOM 5979 N N . HIS B 1 229 ? -21.797 -7.758 -7.234 1 96.5 229 HIS B N 1
ATOM 5980 C CA . HIS B 1 229 ? -21.094 -6.598 -6.691 1 96.5 229 HIS B CA 1
ATOM 5981 C C . HIS B 1 229 ? -21.656 -5.301 -7.266 1 96.5 229 HIS B C 1
ATOM 5983 O O . HIS B 1 229 ? -21.906 -5.203 -8.469 1 96.5 229 HIS B O 1
ATOM 5989 N N . PRO B 1 230 ? -21.781 -4.27 -6.465 1 94.56 230 PRO B N 1
ATOM 5990 C CA . PRO B 1 230 ? -22.375 -3.021 -6.949 1 94.56 230 PRO B CA 1
ATOM 5991 C C . PRO B 1 230 ? -21.594 -2.393 -8.094 1 94.56 230 PRO B C 1
ATOM 5993 O O . PRO B 1 230 ? -22.188 -1.771 -8.984 1 94.56 230 PRO B O 1
ATOM 5996 N N . PHE B 1 231 ? -20.344 -2.574 -8.164 1 96 231 PHE B N 1
ATOM 5997 C CA . PHE B 1 231 ? -19.531 -1.886 -9.156 1 96 231 PHE B CA 1
ATOM 5998 C C . PHE B 1 231 ? -19.031 -2.861 -10.219 1 96 231 PHE B C 1
ATOM 6000 O O . PHE B 1 231 ? -18.656 -2.451 -11.32 1 96 231 PHE B O 1
ATOM 6007 N N . PHE B 1 232 ? -19.016 -4.133 -9.914 1 95.5 232 PHE B N 1
ATOM 6008 C CA . PHE B 1 232 ? -18.453 -5.086 -10.867 1 95.5 232 PHE B CA 1
ATOM 6009 C C . PHE B 1 232 ? -19.547 -5.93 -11.5 1 95.5 232 PHE B C 1
ATOM 6011 O O . PHE B 1 232 ? -19.297 -6.66 -12.461 1 95.5 232 PHE B O 1
ATOM 6018 N N . GLY B 1 233 ? -20.781 -5.84 -10.945 1 96.06 233 GLY B N 1
ATOM 6019 C CA . GLY B 1 233 ? -21.859 -6.684 -11.438 1 96.06 233 GLY B CA 1
ATOM 6020 C C . GLY B 1 233 ? -21.719 -8.133 -11.016 1 96.06 233 GLY B C 1
ATOM 6021 O O . GLY B 1 233 ? -21.281 -8.422 -9.898 1 96.06 233 GLY B O 1
ATOM 6022 N N . PRO B 1 234 ? -22.281 -9.047 -11.875 1 97.12 234 PRO B N 1
ATOM 6023 C CA . PRO B 1 234 ? -22.094 -10.461 -11.547 1 97.12 234 PRO B CA 1
ATOM 6024 C C . PRO B 1 234 ? -20.625 -10.805 -11.273 1 97.12 234 PRO B C 1
ATOM 6026 O O . PRO B 1 234 ? -19.75 -10.508 -12.094 1 97.12 234 PRO B O 1
ATOM 6029 N N . SER B 1 235 ? -20.391 -11.344 -10.109 1 97.69 235 SER B N 1
ATOM 6030 C CA . SER B 1 235 ? -19.031 -11.602 -9.633 1 97.69 235 SER B CA 1
ATOM 6031 C C . SER B 1 235 ? -18.891 -13.016 -9.094 1 97.69 235 SER B C 1
ATOM 6033 O O . SER B 1 235 ? -19.891 -13.641 -8.711 1 97.69 235 SER B O 1
ATOM 6035 N N . THR B 1 236 ? -17.672 -13.477 -9.133 1 98.56 236 THR B N 1
ATOM 6036 C CA . THR B 1 236 ? -17.359 -14.789 -8.578 1 98.56 236 THR B CA 1
ATOM 6037 C C . THR B 1 236 ? -16.469 -14.656 -7.348 1 98.56 236 THR B C 1
ATOM 6039 O O . THR B 1 236 ? -15.594 -13.789 -7.297 1 98.56 236 THR B O 1
ATOM 6042 N N . ALA B 1 237 ? -16.734 -15.43 -6.375 1 98.56 237 ALA B N 1
ATOM 6043 C CA . ALA B 1 237 ? -15.914 -15.594 -5.18 1 98.56 237 ALA B CA 1
ATOM 6044 C C . ALA B 1 237 ? -15.375 -17.016 -5.07 1 98.56 237 ALA B C 1
ATOM 6046 O O . ALA B 1 237 ? -16.125 -17.938 -4.738 1 98.56 237 ALA B O 1
ATOM 6047 N N . ASP B 1 238 ? -14.07 -17.156 -5.273 1 98.69 238 ASP B N 1
ATOM 6048 C CA . ASP B 1 238 ? -13.461 -18.469 -5.379 1 98.69 238 ASP B CA 1
ATOM 6049 C C . ASP B 1 238 ? -12.672 -18.812 -4.121 1 98.69 238 ASP B C 1
ATOM 6051 O O . ASP B 1 238 ? -12.055 -17.938 -3.51 1 98.69 238 ASP B O 1
ATOM 6055 N N . LEU B 1 239 ? -12.703 -20.031 -3.74 1 98.81 239 LEU B N 1
ATOM 6056 C CA . LEU B 1 239 ? -11.734 -20.688 -2.865 1 98.81 239 LEU B CA 1
ATOM 6057 C C . LEU B 1 239 ? -10.914 -21.719 -3.633 1 98.81 239 LEU B C 1
ATOM 6059 O O . LEU B 1 239 ? -11.422 -22.766 -4 1 98.81 239 LEU B O 1
ATOM 6063 N N . ARG B 1 240 ? -9.695 -21.359 -3.9 1 98.56 240 ARG B N 1
ATOM 6064 C CA . ARG B 1 240 ? -8.797 -22.344 -4.504 1 98.56 240 ARG B CA 1
ATOM 6065 C C . ARG B 1 240 ? -8.117 -23.203 -3.438 1 98.56 240 ARG B C 1
ATOM 6067 O O . ARG B 1 240 ? -7.582 -22.672 -2.461 1 98.56 240 ARG B O 1
ATOM 6074 N N . VAL B 1 241 ? -8.148 -24.516 -3.662 1 98.69 241 VAL B N 1
ATOM 6075 C CA . VAL B 1 241 ? -7.527 -25.453 -2.736 1 98.69 241 VAL B CA 1
ATOM 6076 C C . VAL B 1 241 ? -6.461 -26.266 -3.465 1 98.69 241 VAL B C 1
ATOM 6078 O O . VAL B 1 241 ? -6.633 -26.625 -4.629 1 98.69 241 VAL B O 1
ATOM 6081 N N . SER B 1 242 ? -5.312 -26.375 -2.803 1 97.62 242 SER B N 1
ATOM 6082 C CA . SER B 1 242 ? -4.191 -27.047 -3.443 1 97.62 242 SER B CA 1
ATOM 6083 C C . SER B 1 242 ? -3.25 -27.656 -2.41 1 97.62 242 SER B C 1
ATOM 6085 O O . SER B 1 242 ? -3.535 -27.625 -1.211 1 97.62 242 SER B O 1
ATOM 6087 N N . HIS B 1 243 ? -2.186 -28.312 -2.969 1 97.06 243 HIS B N 1
ATOM 6088 C CA . HIS B 1 243 ? -1.166 -28.969 -2.154 1 97.06 243 HIS B CA 1
ATOM 6089 C C . HIS B 1 243 ? -1.785 -30 -1.216 1 97.06 243 HIS B C 1
ATOM 6091 O O . HIS B 1 243 ? -1.562 -29.953 -0.004 1 97.06 243 HIS B O 1
ATOM 6097 N N . TYR B 1 244 ? -2.529 -30.938 -1.764 1 98.19 244 TYR B N 1
ATOM 6098 C CA . TYR B 1 244 ? -3.248 -31.969 -1.03 1 98.19 244 TYR B CA 1
ATOM 6099 C C . TYR B 1 244 ? -2.281 -32.875 -0.288 1 98.19 244 TYR B C 1
ATOM 6101 O O . TYR B 1 244 ? -1.183 -33.156 -0.774 1 98.19 244 TYR B O 1
ATOM 6109 N N . ARG B 1 245 ? -2.748 -33.281 0.823 1 97.62 245 ARG B N 1
ATOM 6110 C CA . ARG B 1 245 ? -2.066 -34.281 1.643 1 97.62 245 ARG B CA 1
ATOM 6111 C C . ARG B 1 245 ? -2.994 -35.438 1.978 1 97.62 245 ARG B C 1
ATOM 6113 O O . ARG B 1 245 ? -4.188 -35.25 2.203 1 97.62 245 ARG B O 1
ATOM 6120 N N . THR B 1 246 ? -2.406 -36.594 1.985 1 96.88 246 THR B N 1
ATOM 6121 C CA . THR B 1 246 ? -3.18 -37.75 2.424 1 96.88 246 THR B CA 1
ATOM 6122 C C . THR B 1 246 ? -3.145 -37.875 3.943 1 96.88 246 THR B C 1
ATOM 6124 O O . THR B 1 246 ? -2.074 -38.031 4.535 1 96.88 246 THR B O 1
ATOM 6127 N N . VAL B 1 247 ? -4.281 -37.719 4.488 1 96.12 247 VAL B N 1
ATOM 6128 C CA . VAL B 1 247 ? -4.422 -37.906 5.93 1 96.12 247 VAL B CA 1
ATOM 6129 C C . VAL B 1 247 ? -5.52 -38.938 6.211 1 96.12 247 VAL B C 1
ATOM 6131 O O . VAL B 1 247 ? -6.684 -38.719 5.883 1 96.12 247 VAL B O 1
ATOM 6134 N N . GLU B 1 248 ? -5.184 -40.094 6.824 1 92.56 248 GLU B N 1
ATOM 6135 C CA . GLU B 1 248 ? -6.113 -41.188 7.113 1 92.56 248 GLU B CA 1
ATOM 6136 C C . GLU B 1 248 ? -6.879 -41.625 5.859 1 92.56 248 GLU B C 1
ATOM 6138 O O . GLU B 1 248 ? -8.102 -41.75 5.895 1 92.56 248 GLU B O 1
ATOM 6143 N N . GLY B 1 249 ? -6.125 -41.625 4.793 1 94.06 249 GLY B N 1
ATOM 6144 C CA . GLY B 1 249 ? -6.656 -42.156 3.539 1 94.06 249 GLY B CA 1
ATOM 6145 C C . GLY B 1 249 ? -7.477 -41.125 2.779 1 94.06 249 GLY B C 1
ATOM 6146 O O . GLY B 1 249 ? -8.023 -41.438 1.716 1 94.06 249 GLY B O 1
ATOM 6147 N N . VAL B 1 250 ? -7.594 -39.938 3.303 1 97 250 VAL B N 1
ATOM 6148 C CA . VAL B 1 250 ? -8.383 -38.906 2.664 1 97 250 VAL B CA 1
ATOM 6149 C C . VAL B 1 250 ? -7.457 -37.781 2.178 1 97 250 VAL B C 1
ATOM 6151 O O . VAL B 1 250 ? -6.508 -37.406 2.869 1 97 250 VAL B O 1
ATOM 6154 N N . GLN B 1 251 ? -7.672 -37.312 0.959 1 98.12 251 GLN B N 1
ATOM 6155 C CA . GLN B 1 251 ? -6.949 -36.156 0.43 1 98.12 251 GLN B CA 1
ATOM 6156 C C . GLN B 1 251 ? -7.516 -34.844 0.981 1 98.12 251 GLN B C 1
ATOM 6158 O O . GLN B 1 251 ? -8.688 -34.531 0.773 1 98.12 251 GLN B O 1
ATOM 6163 N N . LEU B 1 252 ? -6.688 -34.094 1.728 1 98.5 252 LEU B N 1
ATOM 6164 C CA . LEU B 1 252 ? -7.07 -32.812 2.295 1 98.5 252 LEU B CA 1
ATOM 6165 C C . LEU B 1 252 ? -6.121 -31.719 1.831 1 98.5 252 LEU B C 1
ATOM 6167 O O . LEU B 1 252 ? -4.902 -31.891 1.841 1 98.5 252 LEU B O 1
ATOM 6171 N N . PRO B 1 253 ? -6.695 -30.609 1.357 1 98.44 253 PRO B N 1
ATOM 6172 C CA . PRO B 1 253 ? -5.82 -29.531 0.902 1 98.44 253 PRO B CA 1
ATOM 6173 C C . PRO B 1 253 ? -5.094 -28.828 2.051 1 98.44 253 PRO B C 1
ATOM 6175 O O . PRO B 1 253 ? -5.621 -28.75 3.166 1 98.44 253 PRO B O 1
ATOM 6178 N N . SER B 1 254 ? -3.906 -28.281 1.775 1 98.19 254 SER B N 1
ATOM 6179 C CA . SER B 1 254 ? -3.152 -27.562 2.801 1 98.19 254 SER B CA 1
ATOM 6180 C C . SER B 1 254 ? -2.895 -26.109 2.395 1 98.19 254 SER B C 1
ATOM 6182 O O . SER B 1 254 ? -2.309 -25.344 3.158 1 98.19 254 SER B O 1
ATOM 6184 N N . ARG B 1 255 ? -3.207 -25.703 1.226 1 98.06 255 ARG B N 1
ATOM 6185 C CA . ARG B 1 255 ? -3.084 -24.312 0.765 1 98.06 255 ARG B CA 1
ATOM 6186 C C . ARG B 1 255 ? -4.418 -23.797 0.25 1 98.06 255 ARG B C 1
ATOM 6188 O O . ARG B 1 255 ? -5.105 -24.469 -0.519 1 98.06 255 ARG B O 1
ATOM 6195 N N . PHE B 1 256 ? -4.797 -22.625 0.728 1 98.44 256 PHE B N 1
ATOM 6196 C CA . PHE B 1 256 ? -6.09 -22.031 0.427 1 98.44 256 PHE B CA 1
ATOM 6197 C C . PHE B 1 256 ? -5.918 -20.594 -0.059 1 98.44 256 PHE B C 1
ATOM 6199 O O . PHE B 1 256 ? -5.211 -19.797 0.566 1 98.44 256 PHE B O 1
ATOM 6206 N N . LYS B 1 257 ? -6.539 -20.281 -1.202 1 97.94 257 LYS B N 1
ATOM 6207 C CA . LYS B 1 257 ? -6.547 -18.906 -1.694 1 97.94 257 LYS B CA 1
ATOM 6208 C C . LYS B 1 257 ? -7.965 -18.453 -2.027 1 97.94 257 LYS B C 1
ATOM 6210 O O . LYS B 1 257 ? -8.727 -19.188 -2.654 1 97.94 257 LYS B O 1
ATOM 6215 N N . GLN B 1 258 ? -8.289 -17.328 -1.51 1 97.94 258 GLN B N 1
ATOM 6216 C CA . GLN B 1 258 ? -9.531 -16.688 -1.936 1 97.94 258 GLN B CA 1
ATOM 6217 C C . GLN B 1 258 ? -9.281 -15.727 -3.092 1 97.94 258 GLN B C 1
ATOM 6219 O O . GLN B 1 258 ? -8.414 -14.859 -3.006 1 97.94 258 GLN B O 1
ATOM 6224 N N . ILE B 1 259 ? -10.023 -15.945 -4.172 1 97.75 259 ILE B N 1
ATOM 6225 C CA . ILE B 1 259 ? -9.828 -15.18 -5.398 1 97.75 259 ILE B CA 1
ATOM 6226 C C . ILE B 1 259 ? -11.156 -14.562 -5.836 1 97.75 259 ILE B C 1
ATOM 6228 O O . ILE B 1 259 ? -12.18 -15.25 -5.891 1 97.75 259 ILE B O 1
ATOM 6232 N N . TYR B 1 260 ? -11.117 -13.281 -6.086 1 97.12 260 TYR B N 1
ATOM 6233 C CA . TYR B 1 260 ? -12.312 -12.562 -6.508 1 97.12 260 TYR B CA 1
ATOM 6234 C C . TYR B 1 260 ? -12.281 -12.281 -8.008 1 97.12 260 TYR B C 1
ATOM 6236 O O . TYR B 1 260 ? -11.289 -11.773 -8.523 1 97.12 260 TYR B O 1
ATOM 6244 N N . ASN B 1 261 ? -13.367 -12.719 -8.75 1 96.5 261 ASN B N 1
ATOM 6245 C CA . ASN B 1 261 ? -13.57 -12.508 -10.18 1 96.5 261 ASN B CA 1
ATOM 6246 C C . ASN B 1 261 ? -12.414 -13.062 -11 1 96.5 261 ASN B C 1
ATOM 6248 O O . ASN B 1 261 ? -12.008 -12.461 -12 1 96.5 261 ASN B O 1
ATOM 6252 N N . ASN B 1 262 ? -11.867 -14.148 -10.523 1 96.44 262 ASN B N 1
ATOM 6253 C CA . ASN B 1 262 ? -10.781 -14.82 -11.219 1 96.44 262 ASN B CA 1
ATOM 6254 C C . ASN B 1 262 ? -9.617 -13.875 -11.5 1 96.44 262 ASN B C 1
ATOM 6256 O O . ASN B 1 262 ? -8.914 -14.031 -12.5 1 96.44 262 ASN B O 1
ATOM 6260 N N . LYS B 1 263 ? -9.453 -12.875 -10.664 1 93 263 LYS B N 1
ATOM 6261 C CA . LYS B 1 263 ? -8.461 -11.844 -10.93 1 93 263 LYS B CA 1
ATOM 6262 C C . LYS B 1 263 ? -7.676 -11.5 -9.664 1 93 263 LYS B C 1
ATOM 6264 O O . LYS B 1 263 ? -6.445 -11.516 -9.664 1 93 263 LYS B O 1
ATOM 6269 N N . HIS B 1 264 ? -8.336 -11.195 -8.617 1 94.19 264 HIS B N 1
ATOM 6270 C CA . HIS B 1 264 ? -7.723 -10.648 -7.41 1 94.19 264 HIS B CA 1
ATOM 6271 C C . HIS B 1 264 ? -7.535 -11.727 -6.348 1 94.19 264 HIS B C 1
ATOM 6273 O O . HIS B 1 264 ? -8.516 -12.305 -5.871 1 94.19 264 HIS B O 1
ATOM 6279 N N . VAL B 1 265 ? -6.34 -11.992 -5.945 1 95.69 265 VAL B N 1
ATOM 6280 C CA . VAL B 1 265 ? -6.074 -12.859 -4.805 1 95.69 265 VAL B CA 1
ATOM 6281 C C . VAL B 1 265 ? -6.312 -12.094 -3.506 1 95.69 265 VAL B C 1
ATOM 6283 O O . VAL B 1 265 ? -5.477 -11.289 -3.096 1 95.69 265 VAL B O 1
ATOM 6286 N N . LEU B 1 266 ? -7.328 -12.422 -2.797 1 96.56 266 LEU B N 1
ATOM 6287 C CA . LEU B 1 266 ? -7.746 -11.68 -1.611 1 96.56 266 LEU B CA 1
ATOM 6288 C C . LEU B 1 266 ? -7.051 -12.211 -0.364 1 96.56 266 LEU B C 1
ATOM 6290 O O . LEU B 1 266 ? -6.82 -11.469 0.591 1 96.56 266 LEU B O 1
ATOM 6294 N N . SER B 1 267 ? -6.859 -13.484 -0.381 1 96.94 267 SER B N 1
ATOM 6295 C CA . SER B 1 267 ? -6.258 -14.086 0.803 1 96.94 267 SER B CA 1
ATOM 6296 C C . SER B 1 267 ? -5.449 -15.328 0.442 1 96.94 267 SER B C 1
ATOM 6298 O O . SER B 1 267 ? -5.699 -15.961 -0.587 1 96.94 267 SER B O 1
ATOM 6300 N N . ASP B 1 268 ? -4.453 -15.547 1.203 1 96.88 268 ASP B N 1
ATOM 6301 C CA . ASP B 1 268 ? -3.559 -16.703 1.115 1 96.88 268 ASP B CA 1
ATOM 6302 C C . ASP B 1 268 ? -3.318 -17.312 2.492 1 96.88 268 ASP B C 1
ATOM 6304 O O . ASP B 1 268 ? -2.799 -16.656 3.393 1 96.88 268 ASP B O 1
ATOM 6308 N N . TYR B 1 269 ? -3.73 -18.547 2.598 1 97.81 269 TYR B N 1
ATOM 6309 C CA . TYR B 1 269 ? -3.648 -19.25 3.871 1 97.81 269 TYR B CA 1
ATOM 6310 C C . TYR B 1 269 ? -3.053 -20.641 3.686 1 97.81 269 TYR B C 1
ATOM 6312 O O . TYR B 1 269 ? -3.395 -21.344 2.734 1 97.81 269 TYR B O 1
ATOM 6320 N N . ARG B 1 270 ? -2.141 -20.969 4.574 1 97.44 270 ARG B N 1
ATOM 6321 C CA . ARG B 1 270 ? -1.553 -22.312 4.574 1 97.44 270 ARG B CA 1
ATOM 6322 C C . ARG B 1 270 ? -1.883 -23.047 5.867 1 97.44 270 ARG B C 1
ATOM 6324 O O . ARG B 1 270 ? -1.679 -22.516 6.961 1 97.44 270 ARG B O 1
ATOM 6331 N N . ALA B 1 271 ? -2.42 -24.25 5.727 1 98.38 271 ALA B N 1
ATOM 6332 C CA . ALA B 1 271 ? -2.506 -25.172 6.848 1 98.38 271 ALA B CA 1
ATOM 6333 C C . ALA B 1 271 ? -1.187 -25.922 7.051 1 98.38 271 ALA B C 1
ATOM 6335 O O . ALA B 1 271 ? -0.883 -26.875 6.328 1 98.38 271 ALA B O 1
ATOM 6336 N N . ASP B 1 272 ? -0.503 -25.531 8.047 1 97.75 272 ASP B N 1
ATOM 6337 C CA . ASP B 1 272 ? 0.773 -26.172 8.344 1 97.75 272 ASP B CA 1
ATOM 6338 C C . ASP B 1 272 ? 0.567 -27.594 8.828 1 97.75 272 ASP B C 1
ATOM 6340 O O . ASP B 1 272 ? 1.389 -28.484 8.555 1 97.75 272 ASP B O 1
ATOM 6344 N N . GLU B 1 273 ? -0.478 -27.797 9.594 1 98 273 GLU B N 1
ATOM 6345 C CA . GLU B 1 273 ? -0.87 -29.109 10.086 1 98 273 GLU B CA 1
ATOM 6346 C C . GLU B 1 273 ? -2.35 -29.375 9.828 1 98 273 GLU B C 1
ATOM 6348 O O . GLU B 1 273 ? -3.172 -28.453 9.883 1 98 273 GLU B O 1
ATOM 6353 N N . ILE B 1 274 ? -2.613 -30.609 9.461 1 98.44 274 ILE B N 1
ATOM 6354 C CA . ILE B 1 274 ? -3.986 -31.078 9.336 1 98.44 274 ILE B CA 1
ATOM 6355 C C . ILE B 1 274 ? -4.238 -32.219 10.328 1 98.44 274 ILE B C 1
ATOM 6357 O O . ILE B 1 274 ? -3.561 -33.25 10.297 1 98.44 274 ILE B O 1
ATOM 6361 N N . LEU B 1 275 ? -5.203 -31.953 11.18 1 97.69 275 LEU B N 1
ATOM 6362 C CA . LEU B 1 275 ? -5.562 -32.938 12.195 1 97.69 275 LEU B CA 1
ATOM 6363 C C . LEU B 1 275 ? -6.922 -33.562 11.891 1 97.69 275 LEU B C 1
ATOM 6365 O O . LEU B 1 275 ? -7.863 -32.875 11.523 1 97.69 275 LEU B O 1
ATOM 6369 N N . VAL B 1 276 ? -6.984 -34.906 11.969 1 97.19 276 VAL B N 1
ATOM 6370 C CA . VAL B 1 276 ? -8.227 -35.625 11.75 1 97.19 276 VAL B CA 1
ATOM 6371 C C . VAL B 1 276 ? -8.602 -36.406 13 1 97.19 276 VAL B C 1
ATOM 6373 O O . VAL B 1 276 ? -7.762 -37.125 13.578 1 97.19 276 VAL B O 1
ATOM 6376 N N . ASP B 1 277 ? -9.789 -36.188 13.477 1 96.06 277 ASP B N 1
ATOM 6377 C CA . ASP B 1 277 ? -10.391 -36.906 14.578 1 96.06 277 ASP B CA 1
ATOM 6378 C C . ASP B 1 277 ? -9.547 -36.812 15.844 1 96.06 277 ASP B C 1
ATOM 6380 O O . ASP B 1 277 ? -9.375 -37.781 16.562 1 96.06 277 ASP B O 1
ATOM 6384 N N . SER B 1 278 ? -8.961 -35.656 15.961 1 93.5 278 SER B N 1
ATOM 6385 C CA . SER B 1 278 ? -8.242 -35.344 17.188 1 93.5 278 SER B CA 1
ATOM 6386 C C . SER B 1 278 ? -9.195 -35.031 18.328 1 93.5 278 SER B C 1
ATOM 6388 O O . SER B 1 278 ? -10.344 -34.656 18.094 1 93.5 278 SER B O 1
ATOM 6390 N N . GLU B 1 279 ? -8.711 -35.188 19.547 1 92.56 279 GLU B N 1
ATOM 6391 C CA . GLU B 1 279 ? -9.539 -34.875 20.703 1 92.56 279 GLU B CA 1
ATOM 6392 C C . GLU B 1 279 ? -9.867 -33.406 20.766 1 92.56 279 GLU B C 1
ATOM 6394 O O . GLU B 1 279 ? -8.984 -32.562 20.641 1 92.56 279 GLU B O 1
ATOM 6399 N N . ILE B 1 280 ? -11.117 -33.125 20.859 1 93.56 280 ILE B N 1
ATOM 6400 C CA . ILE B 1 280 ? -11.625 -31.766 20.969 1 93.56 280 ILE B CA 1
ATOM 6401 C C . ILE B 1 280 ? -12.289 -31.578 22.328 1 93.56 280 ILE B C 1
ATOM 6403 O O . ILE B 1 280 ? -13.094 -32.406 22.766 1 93.56 280 ILE B O 1
ATOM 6407 N N . ALA B 1 281 ? -11.898 -30.516 22.984 1 94.12 281 ALA B N 1
ATOM 6408 C CA . ALA B 1 281 ? -12.508 -30.219 24.281 1 94.12 281 ALA B CA 1
ATOM 6409 C C . ALA B 1 281 ? -14.016 -30.062 24.156 1 94.12 281 ALA B C 1
ATOM 6411 O O . ALA B 1 281 ? -14.516 -29.578 23.141 1 94.12 281 ALA B O 1
ATOM 6412 N N . ALA B 1 282 ? -14.758 -30.422 25.234 1 91 282 ALA B N 1
ATOM 6413 C CA . ALA B 1 282 ? -16.219 -30.438 25.203 1 91 282 ALA B CA 1
ATOM 6414 C C . ALA B 1 282 ? -16.781 -29.047 24.984 1 91 282 ALA B C 1
ATOM 6416 O O . ALA B 1 282 ? -17.844 -28.875 24.391 1 91 282 ALA B O 1
ATOM 6417 N N . ASP B 1 283 ? -16.062 -28.047 25.406 1 94.56 283 ASP B N 1
ATOM 6418 C CA . ASP B 1 283 ? -16.578 -26.688 25.297 1 94.56 283 ASP B CA 1
ATOM 6419 C C . ASP B 1 283 ? -15.914 -25.938 24.141 1 94.56 283 ASP B C 1
ATOM 6421 O O . ASP B 1 283 ? -15.984 -24.703 24.078 1 94.56 283 ASP B O 1
ATOM 6425 N N . PHE B 1 284 ? -15.281 -26.609 23.281 1 96.75 284 PHE B N 1
ATOM 6426 C CA . PHE B 1 284 ? -14.531 -26.016 22.188 1 96.75 284 PHE B CA 1
ATOM 6427 C C . PHE B 1 284 ? -15.453 -25.219 21.266 1 96.75 284 PHE B C 1
ATOM 6429 O O . PHE B 1 284 ? -15.078 -24.156 20.781 1 96.75 284 PHE B O 1
ATOM 6436 N N . PHE B 1 285 ? -16.688 -25.797 21.031 1 96.94 285 PHE B N 1
ATOM 6437 C CA . PHE B 1 285 ? -17.656 -25.172 20.125 1 96.94 285 PHE B CA 1
ATOM 6438 C C . PHE B 1 285 ? -18.797 -24.516 20.922 1 96.94 285 PHE B C 1
ATOM 6440 O O . PHE B 1 285 ? -19.844 -24.203 20.359 1 96.94 285 PHE B O 1
ATOM 6447 N N . ALA B 1 286 ? -18.656 -24.375 22.188 1 95.75 286 ALA B N 1
ATOM 6448 C CA . ALA B 1 286 ? -19.75 -23.906 23.047 1 95.75 286 ALA B CA 1
ATOM 6449 C C . ALA B 1 286 ? -20.109 -22.469 22.734 1 95.75 286 ALA B C 1
ATOM 6451 O O . ALA B 1 286 ? -19.219 -21.625 22.531 1 95.75 286 ALA B O 1
ATOM 6452 N N . VAL B 1 287 ? -21.391 -22.234 22.609 1 95.62 287 VAL B N 1
ATOM 6453 C CA . VAL B 1 287 ? -21.938 -20.891 22.453 1 95.62 287 VAL B CA 1
ATOM 6454 C C . VAL B 1 287 ? -22.906 -20.609 23.609 1 95.62 287 VAL B C 1
ATOM 6456 O O . VAL B 1 287 ? -23.547 -21.516 24.125 1 95.62 287 VAL B O 1
ATOM 6459 N N . THR B 1 288 ? -22.891 -19.375 24.016 1 89.81 288 THR B N 1
ATOM 6460 C CA . THR B 1 288 ? -23.719 -19.047 25.172 1 89.81 288 THR B CA 1
ATOM 6461 C C . THR B 1 288 ? -24.969 -18.297 24.734 1 89.81 288 THR B C 1
ATOM 6463 O O . THR B 1 288 ? -24.938 -17.547 23.75 1 89.81 288 THR B O 1
ATOM 6466 N N . GLY B 1 289 ? -26.062 -18.594 25.469 1 90.38 289 GLY B N 1
ATOM 6467 C CA . GLY B 1 289 ? -27.297 -17.844 25.266 1 90.38 289 GLY B CA 1
ATOM 6468 C C . GLY B 1 289 ? -28.172 -18.438 24.172 1 90.38 289 GLY B C 1
ATOM 6469 O O . GLY B 1 289 ? -27.844 -19.484 23.609 1 90.38 289 GLY B O 1
ATOM 6470 N N . THR B 1 290 ? -29.406 -17.766 24 1 93.19 290 THR B N 1
ATOM 6471 C CA . THR B 1 290 ? -30.344 -18.141 22.938 1 93.19 290 THR B CA 1
ATOM 6472 C C . THR B 1 290 ? -30.156 -17.25 21.703 1 93.19 290 THR B C 1
ATOM 6474 O O . THR B 1 290 ? -29.797 -16.078 21.844 1 93.19 290 THR B O 1
ATOM 6477 N N . ILE B 1 291 ? -30.438 -17.859 20.609 1 95.12 291 ILE B N 1
ATOM 6478 C CA . ILE B 1 291 ? -30.281 -17.109 19.375 1 95.12 291 ILE B CA 1
ATOM 6479 C C . ILE B 1 291 ? -31.328 -16 19.297 1 95.12 291 ILE B C 1
ATOM 6481 O O . ILE B 1 291 ? -32.531 -16.281 19.219 1 95.12 291 ILE B O 1
ATOM 6485 N N . PRO B 1 292 ? -30.875 -14.836 19.266 1 95.44 292 PRO B N 1
ATOM 6486 C CA . PRO B 1 292 ? -31.828 -13.75 19.062 1 95.44 292 PRO B CA 1
ATOM 6487 C C . PRO B 1 292 ? -32.5 -13.805 17.703 1 95.44 292 PRO B C 1
ATOM 6489 O O . PRO B 1 292 ? -31.922 -14.32 16.734 1 95.44 292 PRO B O 1
ATOM 6492 N N . GLU B 1 293 ? -33.656 -13.219 17.609 1 95.88 293 GLU B N 1
ATOM 6493 C CA . GLU B 1 293 ? -34.375 -13.18 16.344 1 95.88 293 GLU B CA 1
ATOM 6494 C C . GLU B 1 293 ? -33.531 -12.508 15.25 1 95.88 293 GLU B C 1
ATOM 6496 O O . GLU B 1 293 ? -33.531 -12.938 14.102 1 95.88 293 GLU B O 1
ATOM 6501 N N . THR B 1 294 ? -32.812 -11.461 15.523 1 96.12 294 THR B N 1
ATOM 6502 C CA . THR B 1 294 ? -32.031 -10.68 14.578 1 96.12 294 THR B CA 1
ATOM 6503 C C . THR B 1 294 ? -30.766 -11.445 14.148 1 96.12 294 THR B C 1
ATOM 6505 O O . THR B 1 294 ? -30.062 -11.031 13.227 1 96.12 294 THR B O 1
ATOM 6508 N N . SER B 1 295 ? -30.531 -12.594 14.797 1 97.75 295 SER B N 1
ATOM 6509 C CA . SER B 1 295 ? -29.328 -13.359 14.539 1 97.75 295 SER B CA 1
ATOM 6510 C C . SER B 1 295 ? -29.625 -14.602 13.703 1 97.75 295 SER B C 1
ATOM 6512 O O . SER B 1 295 ? -28.703 -15.344 13.344 1 97.75 295 SER B O 1
ATOM 6514 N N . VAL B 1 296 ? -30.891 -14.852 13.453 1 97.94 296 VAL B N 1
ATOM 6515 C CA . VAL B 1 296 ? -31.266 -15.969 12.594 1 97.94 296 VAL B CA 1
ATOM 6516 C C . VAL B 1 296 ? -30.781 -15.711 11.172 1 97.94 296 VAL B C 1
ATOM 6518 O O . VAL B 1 296 ? -31.031 -14.641 10.609 1 97.94 296 VAL B O 1
ATOM 6521 N N . PRO B 1 297 ? -30.062 -16.688 10.617 1 98.12 297 PRO B N 1
ATOM 6522 C CA . PRO B 1 297 ? -29.516 -16.469 9.281 1 98.12 297 PRO B CA 1
ATOM 6523 C C . PRO B 1 297 ? -30.578 -16.062 8.266 1 98.12 297 PRO B C 1
ATOM 6525 O O . PRO B 1 297 ? -31.672 -16.656 8.234 1 98.12 297 PRO B O 1
ATOM 6528 N N . ALA B 1 298 ? -30.266 -15.023 7.461 1 96.81 298 ALA B N 1
ATOM 6529 C CA . ALA B 1 298 ? -31.219 -14.523 6.484 1 96.81 298 ALA B CA 1
ATOM 6530 C C . ALA B 1 298 ? -30.516 -13.828 5.324 1 96.81 298 ALA B C 1
ATOM 6532 O O . ALA B 1 298 ? -29.375 -13.367 5.473 1 96.81 298 ALA B O 1
ATOM 6533 N N . ARG B 1 299 ? -31.172 -13.859 4.199 1 96.62 299 ARG B N 1
ATOM 6534 C CA . ARG B 1 299 ? -30.766 -13.062 3.049 1 96.62 299 ARG B CA 1
ATOM 6535 C C . ARG B 1 299 ? -31.594 -11.789 2.936 1 96.62 299 ARG B C 1
ATOM 6537 O O . ARG B 1 299 ? -32.75 -11.766 3.338 1 96.62 299 ARG B O 1
ATOM 6544 N N . ASN B 1 300 ? -30.953 -10.766 2.521 1 96.25 300 ASN B N 1
ATOM 6545 C CA . ASN B 1 300 ? -31.562 -9.477 2.246 1 96.25 300 ASN B CA 1
ATOM 6546 C C . ASN B 1 300 ? -31.109 -8.914 0.9 1 96.25 300 ASN B C 1
ATOM 6548 O O . ASN B 1 300 ? -29.922 -8.75 0.659 1 96.25 300 ASN B O 1
ATOM 6552 N N . PRO B 1 301 ? -32.031 -8.648 -0.007 1 94.19 301 PRO B N 1
ATOM 6553 C CA . PRO B 1 301 ? -31.656 -8.164 -1.337 1 94.19 301 PRO B CA 1
ATOM 6554 C C . PRO B 1 301 ? -30.859 -6.863 -1.285 1 94.19 301 PRO B C 1
ATOM 6556 O O . PRO B 1 301 ? -30.141 -6.535 -2.238 1 94.19 301 PRO B O 1
ATOM 6559 N N . GLU B 1 302 ? -30.953 -6.117 -0.225 1 94.44 302 GLU B N 1
ATOM 6560 C CA . GLU B 1 302 ? -30.219 -4.859 -0.089 1 94.44 302 GLU B CA 1
ATOM 6561 C C . GLU B 1 302 ? -28.781 -5.102 0.323 1 94.44 302 GLU B C 1
ATOM 6563 O O . GLU B 1 302 ? -27.938 -4.203 0.231 1 94.44 302 GLU B O 1
ATOM 6568 N N . TYR B 1 303 ? -28.531 -6.227 0.82 1 97.06 303 TYR B N 1
ATOM 6569 C CA . TYR B 1 303 ? -27.188 -6.582 1.281 1 97.06 303 TYR B CA 1
ATOM 6570 C C . TYR B 1 303 ? -26.703 -7.855 0.603 1 97.06 303 TYR B C 1
ATOM 6572 O O . TYR B 1 303 ? -26.906 -8.961 1.116 1 97.06 303 TYR B O 1
ATOM 6580 N N . ASP B 1 304 ? -26.031 -7.648 -0.495 1 97.12 304 ASP B N 1
ATOM 6581 C CA . ASP B 1 304 ? -25.469 -8.797 -1.197 1 97.12 304 ASP B CA 1
ATOM 6582 C C . ASP B 1 304 ? -24.266 -9.359 -0.457 1 97.12 304 ASP B C 1
ATOM 6584 O O . ASP B 1 304 ? -23.609 -8.648 0.305 1 97.12 304 ASP B O 1
ATOM 6588 N N . PHE B 1 305 ? -23.953 -10.641 -0.683 1 98.06 305 PHE B N 1
ATOM 6589 C CA . PHE B 1 305 ? -22.781 -11.258 -0.087 1 98.06 305 PHE B CA 1
ATOM 6590 C C . PHE B 1 305 ? -21.516 -10.516 -0.488 1 98.06 305 PHE B C 1
ATOM 6592 O O . PHE B 1 305 ? -20.531 -10.484 0.264 1 98.06 305 PHE B O 1
ATOM 6599 N N . ALA B 1 306 ? -21.562 -9.828 -1.63 1 97.12 306 ALA B N 1
ATOM 6600 C CA . ALA B 1 306 ? -20.406 -9.047 -2.061 1 97.12 306 ALA B CA 1
ATOM 6601 C C . ALA B 1 306 ? -20.047 -7.973 -1.03 1 97.12 306 ALA B C 1
ATOM 6603 O O . ALA B 1 306 ? -18.891 -7.836 -0.637 1 97.12 306 ALA B O 1
ATOM 6604 N N . GLU B 1 307 ? -21.047 -7.262 -0.604 1 96.94 307 GLU B N 1
ATOM 6605 C CA . GLU B 1 307 ? -20.828 -6.211 0.387 1 96.94 307 GLU B CA 1
ATOM 6606 C C . GLU B 1 307 ? -20.469 -6.805 1.747 1 96.94 307 GLU B C 1
ATOM 6608 O O . GLU B 1 307 ? -19.516 -6.355 2.391 1 96.94 307 GLU B O 1
ATOM 6613 N N . ILE B 1 308 ? -21.203 -7.824 2.197 1 97.81 308 ILE B N 1
ATOM 6614 C CA . ILE B 1 308 ? -20.984 -8.445 3.502 1 97.81 308 ILE B CA 1
ATOM 6615 C C . ILE B 1 308 ? -19.594 -9.086 3.551 1 97.81 308 ILE B C 1
ATOM 6617 O O . ILE B 1 308 ? -18.844 -8.875 4.504 1 97.81 308 ILE B O 1
ATOM 6621 N N . GLY B 1 309 ? -19.297 -9.828 2.492 1 97.06 309 GLY B N 1
ATOM 6622 C CA . GLY B 1 309 ? -18.031 -10.523 2.43 1 97.06 309 GLY B CA 1
ATOM 6623 C C . GLY B 1 309 ? -16.828 -9.586 2.422 1 97.06 309 GLY B C 1
ATOM 6624 O O . GLY B 1 309 ? -15.867 -9.789 3.158 1 97.06 309 GLY B O 1
ATOM 6625 N N . GLU B 1 310 ? -16.875 -8.555 1.598 1 95.5 310 GLU B N 1
ATOM 6626 C CA . GLU B 1 310 ? -15.758 -7.617 1.505 1 95.5 310 GLU B CA 1
ATOM 6627 C C . GLU B 1 310 ? -15.539 -6.887 2.828 1 95.5 310 GLU B C 1
ATOM 6629 O O . GLU B 1 310 ? -14.398 -6.664 3.24 1 95.5 310 GLU B O 1
ATOM 6634 N N . SER B 1 311 ? -16.625 -6.5 3.436 1 95.19 311 SER B N 1
ATOM 6635 C CA . SER B 1 311 ? -16.516 -5.793 4.711 1 95.19 311 SER B CA 1
ATOM 6636 C C . SER B 1 311 ? -16.016 -6.719 5.812 1 95.19 311 SER B C 1
ATOM 6638 O O . SER B 1 311 ? -15.211 -6.312 6.656 1 95.19 311 SER B O 1
ATOM 6640 N N . THR B 1 312 ? -16.453 -7.961 5.82 1 95.75 312 THR B N 1
ATOM 6641 C CA . THR B 1 312 ? -16.062 -8.93 6.84 1 95.75 312 THR B CA 1
ATOM 6642 C C . THR B 1 312 ? -14.602 -9.32 6.68 1 95.75 312 THR B C 1
ATOM 6644 O O . THR B 1 312 ? -13.898 -9.523 7.672 1 95.75 312 THR B O 1
ATOM 6647 N N . ALA B 1 313 ? -14.164 -9.383 5.465 1 93.06 313 ALA B N 1
ATOM 6648 C CA . ALA B 1 313 ? -12.797 -9.805 5.164 1 93.06 313 ALA B CA 1
ATOM 6649 C C . ALA B 1 313 ? -11.781 -8.836 5.773 1 93.06 313 ALA B C 1
ATOM 6651 O O . ALA B 1 313 ? -10.641 -9.219 6.031 1 93.06 313 ALA B O 1
ATOM 6652 N N . VAL B 1 314 ? -12.203 -7.598 6.031 1 92 314 VAL B N 1
ATOM 6653 C CA . VAL B 1 314 ? -11.289 -6.621 6.613 1 92 314 VAL B CA 1
ATOM 6654 C C . VAL B 1 314 ? -11.844 -6.133 7.953 1 92 314 VAL B C 1
ATOM 6656 O O . VAL B 1 314 ? -11.547 -5.016 8.383 1 92 314 VAL B O 1
ATOM 6659 N N . PHE B 1 315 ? -12.742 -6.836 8.516 1 93.88 315 PHE B N 1
ATOM 6660 C CA . PHE B 1 315 ? -13.188 -6.695 9.898 1 93.88 315 PHE B CA 1
ATOM 6661 C C . PHE B 1 315 ? -14.023 -5.434 10.07 1 93.88 315 PHE B C 1
ATOM 6663 O O . PHE B 1 315 ? -13.984 -4.793 11.125 1 93.88 315 PHE B O 1
ATOM 6670 N N . PHE B 1 316 ? -14.773 -5.043 9.008 1 92.31 316 PHE B N 1
ATOM 6671 C CA . PHE B 1 316 ? -15.469 -3.764 9.047 1 92.31 316 PHE B CA 1
ATOM 6672 C C . PHE B 1 316 ? -16.984 -3.973 9.078 1 92.31 316 PHE B C 1
ATOM 6674 O O . PHE B 1 316 ? -17.734 -3.016 9.234 1 92.31 316 PHE B O 1
ATOM 6681 N N . TRP B 1 317 ? -17.391 -5.195 8.945 1 95.19 317 TRP B N 1
ATOM 6682 C CA . TRP B 1 317 ? -18.828 -5.414 9.016 1 95.19 317 TRP B CA 1
ATOM 6683 C C . TRP B 1 317 ? -19.359 -5.141 10.422 1 95.19 317 TRP B C 1
ATOM 6685 O O . TRP B 1 317 ? -18.891 -5.738 11.391 1 95.19 317 TRP B O 1
ATOM 6695 N N . ALA B 1 318 ? -20.375 -4.266 10.5 1 90.25 318 ALA B N 1
ATOM 6696 C CA . ALA B 1 318 ? -20.922 -3.863 11.789 1 90.25 318 ALA B CA 1
ATOM 6697 C C . ALA B 1 318 ? -22.422 -4.125 11.844 1 90.25 318 ALA B C 1
ATOM 6699 O O . ALA B 1 318 ? -23.125 -3.598 12.719 1 90.25 318 ALA B O 1
ATOM 6700 N N . GLY B 1 319 ? -22.922 -4.906 10.953 1 93.94 319 GLY B N 1
ATOM 6701 C CA . GLY B 1 319 ? -24.359 -5.125 10.852 1 93.94 319 GLY B CA 1
ATOM 6702 C C . GLY B 1 319 ? -25.031 -4.215 9.844 1 93.94 319 GLY B C 1
ATOM 6703 O O . GLY B 1 319 ? -24.391 -3.316 9.289 1 93.94 319 GLY B O 1
ATOM 6704 N N . PRO B 1 320 ? -26.266 -4.512 9.547 1 95.31 320 PRO B N 1
ATOM 6705 C CA . PRO B 1 320 ? -27 -3.656 8.609 1 95.31 320 PRO B CA 1
ATOM 6706 C C . PRO B 1 320 ? -27.219 -2.242 9.141 1 95.31 320 PRO B C 1
ATOM 6708 O O . PRO B 1 320 ? -27.312 -2.043 10.352 1 95.31 320 PRO B O 1
ATOM 6711 N N . PHE B 1 321 ? -27.234 -1.287 8.172 1 94.81 321 PHE B N 1
ATOM 6712 C CA . PHE B 1 321 ? -27.484 0.11 8.516 1 94.81 321 PHE B CA 1
ATOM 6713 C C . PHE B 1 321 ? -28.875 0.29 9.109 1 94.81 321 PHE B C 1
ATOM 6715 O O . PHE B 1 321 ? -29.859 -0.176 8.539 1 94.81 321 PHE B O 1
ATOM 6722 N N . SER B 1 322 ? -28.922 1.045 10.25 1 93.62 322 SER B N 1
ATOM 6723 C CA . SER B 1 322 ? -30.203 1.167 10.953 1 93.62 322 SER B CA 1
ATOM 6724 C C . SER B 1 322 ? -30.703 2.604 10.93 1 93.62 322 SER B C 1
ATOM 6726 O O . SER B 1 322 ? -31.766 2.904 11.492 1 93.62 322 SER B O 1
ATOM 6728 N N . GLY B 1 323 ? -30.016 3.502 10.281 1 94.25 323 GLY B N 1
ATOM 6729 C CA . GLY B 1 323 ? -30.422 4.898 10.25 1 94.25 323 GLY B CA 1
ATOM 6730 C C . GLY B 1 323 ? -31.688 5.137 9.469 1 94.25 323 GLY B C 1
ATOM 6731 O O . GLY B 1 323 ? -31.984 4.418 8.508 1 94.25 323 GLY B O 1
ATOM 6732 N N . THR B 1 324 ? -32.469 6.125 9.898 1 95.5 324 THR B N 1
ATOM 6733 C CA . THR B 1 324 ? -33.719 6.559 9.258 1 95.5 324 THR B CA 1
ATOM 6734 C C . THR B 1 324 ? -33.75 8.078 9.109 1 95.5 324 THR B C 1
ATOM 6736 O O . THR B 1 324 ? -32.844 8.773 9.586 1 95.5 324 THR B O 1
ATOM 6739 N N . LEU B 1 325 ? -34.781 8.516 8.398 1 96.44 325 LEU B N 1
ATOM 6740 C CA . LEU B 1 325 ? -34.969 9.961 8.273 1 96.44 325 LEU B CA 1
ATOM 6741 C C . LEU B 1 325 ? -35.094 10.609 9.641 1 96.44 325 LEU B C 1
ATOM 6743 O O . LEU B 1 325 ? -34.625 11.727 9.852 1 96.44 325 LEU B O 1
ATOM 6747 N N . GLU B 1 326 ? -35.688 9.938 10.609 1 95.25 326 GLU B N 1
ATOM 6748 C CA . GLU B 1 326 ? -35.906 10.469 11.953 1 95.25 326 GLU B CA 1
ATOM 6749 C C . GLU B 1 326 ? -34.594 10.641 12.711 1 95.25 326 GLU B C 1
ATOM 6751 O O . GLU B 1 326 ? -34.469 11.547 13.539 1 95.25 326 GLU B O 1
ATOM 6756 N N . THR B 1 327 ? -33.625 9.82 12.398 1 95.25 327 THR B N 1
ATOM 6757 C CA . THR B 1 327 ? -32.375 9.859 13.141 1 95.25 327 THR B CA 1
ATOM 6758 C C . THR B 1 327 ? -31.328 10.719 12.422 1 95.25 327 THR B C 1
ATOM 6760 O O . THR B 1 327 ? -30.266 11 12.953 1 95.25 327 THR B O 1
ATOM 6763 N N . LEU B 1 328 ? -31.672 11.148 11.188 1 97.25 328 LEU B N 1
ATOM 6764 C CA . LEU B 1 328 ? -30.766 11.992 10.406 1 97.25 328 LEU B CA 1
ATOM 6765 C C . LEU B 1 328 ? -30.734 13.414 10.969 1 97.25 328 LEU B C 1
ATOM 6767 O O . LEU B 1 328 ? -31.781 13.984 11.273 1 97.25 328 LEU B O 1
ATOM 6771 N N . GLN B 1 329 ? -29.562 13.945 11.211 1 97.25 329 GLN B N 1
ATOM 6772 C CA . GLN B 1 329 ? -29.406 15.359 11.547 1 97.25 329 GLN B CA 1
ATOM 6773 C C . GLN B 1 329 ? -28.938 16.156 10.336 1 97.25 329 GLN B C 1
ATOM 6775 O O . GLN B 1 329 ? -27.812 15.945 9.844 1 97.25 329 GLN B O 1
ATOM 6780 N N . ALA B 1 330 ? -29.781 17.016 9.828 1 97.69 330 ALA B N 1
ATOM 6781 C CA . ALA B 1 330 ? -29.469 17.906 8.711 1 97.69 330 ALA B CA 1
ATOM 6782 C C . ALA B 1 330 ? -29.469 19.359 9.148 1 97.69 330 ALA B C 1
ATOM 6784 O O . ALA B 1 330 ? -30.453 19.859 9.688 1 97.69 330 ALA B O 1
ATOM 6785 N N . ILE B 1 331 ? -28.312 20.031 8.953 1 97.44 331 ILE B N 1
ATOM 6786 C CA . ILE B 1 331 ? -28.219 21.422 9.352 1 97.44 331 ILE B CA 1
ATOM 6787 C C . ILE B 1 331 ? -27.562 22.234 8.242 1 97.44 331 ILE B C 1
ATOM 6789 O O . ILE B 1 331 ? -26.969 21.672 7.32 1 97.44 331 ILE B O 1
ATOM 6793 N N . GLN B 1 332 ? -27.719 23.531 8.266 1 97.56 332 GLN B N 1
ATOM 6794 C CA . GLN B 1 332 ? -26.922 24.484 7.508 1 97.56 332 GLN B CA 1
ATOM 6795 C C . GLN B 1 332 ? -25.828 25.109 8.383 1 97.56 332 GLN B C 1
ATOM 6797 O O . GLN B 1 332 ? -26.094 26.031 9.148 1 97.56 332 GLN B O 1
ATOM 6802 N N . PRO B 1 333 ? -24.609 24.625 8.219 1 96.81 333 PRO B N 1
ATOM 6803 C CA . PRO B 1 333 ? -23.578 24.906 9.219 1 96.81 333 PRO B CA 1
ATOM 6804 C C . PRO B 1 333 ? -23.016 26.328 9.109 1 96.81 333 PRO B C 1
ATOM 6806 O O . PRO B 1 333 ? -22.391 26.828 10.055 1 96.81 333 PRO B O 1
ATOM 6809 N N . ILE B 1 334 ? -23.172 26.953 7.918 1 96.75 334 ILE B N 1
ATOM 6810 C CA . ILE B 1 334 ? -22.609 28.266 7.672 1 96.75 334 ILE B CA 1
ATOM 6811 C C . ILE B 1 334 ? -23.719 29.234 7.25 1 96.75 334 ILE B C 1
ATOM 6813 O O . ILE B 1 334 ? -24.344 29.047 6.203 1 96.75 334 ILE B O 1
ATOM 6817 N N . ALA B 1 335 ? -23.891 30.328 7.969 1 91.94 335 ALA B N 1
ATOM 6818 C CA . ALA B 1 335 ? -24.969 31.281 7.73 1 91.94 335 ALA B CA 1
ATOM 6819 C C . ALA B 1 335 ? -24.828 31.938 6.363 1 91.94 335 ALA B C 1
ATOM 6821 O O . ALA B 1 335 ? -25.812 32.156 5.668 1 91.94 335 ALA B O 1
ATOM 6822 N N . ASP B 1 336 ? -23.594 32.156 6 1 88 336 ASP B N 1
ATOM 6823 C CA . ASP B 1 336 ? -23.328 32.875 4.754 1 88 336 ASP B CA 1
ATOM 6824 C C . ASP B 1 336 ? -23.406 31.922 3.559 1 88 336 ASP B C 1
ATOM 6826 O O . ASP B 1 336 ? -23.25 32.344 2.41 1 88 336 ASP B O 1
ATOM 6830 N N . LEU B 1 337 ? -23.641 30.688 3.768 1 94.94 337 LEU B N 1
ATOM 6831 C CA . LEU B 1 337 ? -23.797 29.672 2.73 1 94.94 337 LEU B CA 1
ATOM 6832 C C . LEU B 1 337 ? -25.078 28.875 2.936 1 94.94 337 LEU B C 1
ATOM 6834 O O . LEU B 1 337 ? -25.031 27.672 3.166 1 94.94 337 LEU B O 1
ATOM 6838 N N . PRO B 1 338 ? -26.172 29.516 2.723 1 92.38 338 PRO B N 1
ATOM 6839 C CA . PRO B 1 338 ? -27.438 28.844 3.031 1 92.38 338 PRO B CA 1
ATOM 6840 C C . PRO B 1 338 ? -27.734 27.672 2.08 1 92.38 338 PRO B C 1
ATOM 6842 O O . PRO B 1 338 ? -28.641 26.875 2.34 1 92.38 338 PRO B O 1
ATOM 6845 N N . SER B 1 339 ? -27.016 27.562 0.978 1 95.56 339 SER B N 1
ATOM 6846 C CA . SER B 1 339 ? -27.203 26.484 0.014 1 95.56 339 SER B CA 1
ATOM 6847 C C . SER B 1 339 ? -26.516 25.203 0.473 1 95.56 339 SER B C 1
ATOM 6849 O O . SER B 1 339 ? -26.734 24.141 -0.094 1 95.56 339 SER B O 1
ATOM 6851 N N . LEU B 1 340 ? -25.688 25.312 1.467 1 98.38 340 LEU B N 1
ATOM 6852 C CA . LEU B 1 340 ? -24.891 24.172 1.934 1 98.38 340 LEU B CA 1
ATOM 6853 C C . LEU B 1 340 ? -25.578 23.469 3.1 1 98.38 340 LEU B C 1
ATOM 6855 O O . LEU B 1 340 ? -25.938 24.109 4.094 1 98.38 340 LEU B O 1
ATOM 6859 N N . TRP B 1 341 ? -25.812 22.141 2.961 1 98.5 341 TRP B N 1
ATOM 6860 C CA . TRP B 1 341 ? -26.344 21.297 4.02 1 98.5 341 TRP B CA 1
ATOM 6861 C C . TRP B 1 341 ? -25.312 20.281 4.488 1 98.5 341 TRP B C 1
ATOM 6863 O O . TRP B 1 341 ? -24.594 19.703 3.67 1 98.5 341 TRP B O 1
ATOM 6873 N N . GLN B 1 342 ? -25.219 20.125 5.742 1 98.19 342 GLN B N 1
ATOM 6874 C CA . GLN B 1 342 ? -24.469 19.062 6.391 1 98.19 342 GLN B CA 1
ATOM 6875 C C . GLN B 1 342 ? -25.406 17.984 6.945 1 98.19 342 GLN B C 1
ATOM 6877 O O . GLN B 1 342 ? -26.328 18.297 7.715 1 98.19 342 GLN B O 1
ATOM 6882 N N . LEU B 1 343 ? -25.188 16.75 6.535 1 98.25 343 LEU B N 1
ATOM 6883 C CA . LEU B 1 343 ? -26.031 15.641 6.973 1 98.25 343 LEU B CA 1
ATOM 6884 C C . LEU B 1 343 ? -25.234 14.633 7.789 1 98.25 343 LEU B C 1
ATOM 6886 O O . LEU B 1 343 ? -24.266 14.062 7.301 1 98.25 343 LEU B O 1
ATOM 6890 N N . ASP B 1 344 ? -25.594 14.383 9 1 97.19 344 ASP B N 1
ATOM 6891 C CA . ASP B 1 344 ? -25 13.398 9.906 1 97.19 344 ASP B CA 1
ATOM 6892 C C . ASP B 1 344 ? -25.938 12.211 10.109 1 97.19 344 ASP B C 1
ATOM 6894 O O . ASP B 1 344 ? -27.047 12.359 10.633 1 97.19 344 ASP B O 1
ATOM 6898 N N . PHE B 1 345 ? -25.484 11.031 9.82 1 95.62 345 PHE B N 1
ATOM 6899 C CA . PHE B 1 345 ? -26.328 9.844 9.82 1 95.62 345 PHE B CA 1
ATOM 6900 C C . PHE B 1 345 ? -26.219 9.102 11.148 1 95.62 345 PHE B C 1
ATOM 6902 O O . PHE B 1 345 ? -26.812 8.031 11.312 1 95.62 345 PHE B O 1
ATOM 6909 N N . GLY B 1 346 ? -25.469 9.602 12.211 1 83.94 346 GLY B N 1
ATOM 6910 C CA . GLY B 1 346 ? -25.328 8.992 13.523 1 83.94 346 GLY B CA 1
ATOM 6911 C C . GLY B 1 346 ? -24.297 7.879 13.555 1 83.94 346 GLY B C 1
ATOM 6912 O O . GLY B 1 346 ? -23.922 7.406 14.633 1 83.94 346 GLY B O 1
ATOM 6913 N N . SER B 1 347 ? -23.859 7.309 12.664 1 71.81 347 SER B N 1
ATOM 6914 C CA . SER B 1 347 ? -22.922 6.184 12.594 1 71.81 347 SER B CA 1
ATOM 6915 C C . SER B 1 347 ? -21.516 6.66 12.297 1 71.81 347 SER B C 1
ATOM 6917 O O . SER B 1 347 ? -20.672 5.879 11.859 1 71.81 347 SER B O 1
ATOM 6919 N N . GLY B 1 348 ? -21.266 7.918 12.625 1 81.94 348 GLY B N 1
ATOM 6920 C CA . GLY B 1 348 ? -19.922 8.422 12.391 1 81.94 348 GLY B CA 1
ATOM 6921 C C . GLY B 1 348 ? -19.641 8.742 10.93 1 81.94 348 GLY B C 1
ATOM 6922 O O . GLY B 1 348 ? -18.5 8.727 10.492 1 81.94 348 GLY B O 1
ATOM 6923 N N . PHE B 1 349 ? -20.75 8.898 10.203 1 92.94 349 PHE B N 1
ATOM 6924 C CA . PHE B 1 349 ? -20.594 9.234 8.789 1 92.94 349 PHE B CA 1
ATOM 6925 C C . PHE B 1 349 ? -21.375 10.5 8.453 1 92.94 349 PHE B C 1
ATOM 6927 O O . PHE B 1 349 ? -22.5 10.695 8.938 1 92.94 349 PHE B O 1
ATOM 6934 N N . ARG B 1 350 ? -20.766 11.336 7.688 1 96.81 350 ARG B N 1
ATOM 6935 C CA . ARG B 1 350 ? -21.359 12.609 7.293 1 96.81 350 ARG B CA 1
ATOM 6936 C C . ARG B 1 350 ? -21.25 12.828 5.789 1 96.81 350 ARG B C 1
ATOM 6938 O O . ARG B 1 350 ? -20.266 12.398 5.164 1 96.81 350 ARG B O 1
ATOM 6945 N N . GLN B 1 351 ? -22.266 13.414 5.242 1 98.31 351 GLN B N 1
ATOM 6946 C CA . GLN B 1 351 ? -22.266 13.906 3.869 1 98.31 351 GLN B CA 1
ATOM 6947 C C . GLN B 1 351 ? -22.656 15.375 3.811 1 98.31 351 GLN B C 1
ATOM 6949 O O . GLN B 1 351 ? -23 15.977 4.836 1 98.31 351 GLN B O 1
ATOM 6954 N N . ALA B 1 352 ? -22.5 15.969 2.693 1 98.75 352 ALA B N 1
ATOM 6955 C CA . ALA B 1 352 ? -22.969 17.328 2.436 1 98.75 352 ALA B CA 1
ATOM 6956 C C . ALA B 1 352 ? -23.812 17.391 1.173 1 98.75 352 ALA B C 1
ATOM 6958 O O . ALA B 1 352 ? -23.797 16.469 0.358 1 98.75 352 ALA B O 1
ATOM 6959 N N . VAL B 1 353 ? -24.656 18.422 1.082 1 98.88 353 VAL B N 1
ATOM 6960 C CA . VAL B 1 353 ? -25.5 18.688 -0.084 1 98.88 353 VAL B CA 1
ATOM 6961 C C . VAL B 1 353 ? -25.438 20.172 -0.427 1 98.88 353 VAL B C 1
ATOM 6963 O O . VAL B 1 353 ? -25.469 21.031 0.464 1 98.88 353 VAL B O 1
ATOM 6966 N N . VAL B 1 354 ? -25.266 20.469 -1.675 1 98.62 354 VAL B N 1
ATOM 6967 C CA . VAL B 1 354 ? -25.312 21.844 -2.158 1 98.62 354 VAL B CA 1
ATOM 6968 C C . VAL B 1 354 ? -26.5 22.016 -3.1 1 98.62 354 VAL B C 1
ATOM 6970 O O . VAL B 1 354 ? -26.656 21.25 -4.059 1 98.62 354 VAL B O 1
ATOM 6973 N N . GLU B 1 355 ? -27.312 22.984 -2.832 1 97.38 355 GLU B N 1
ATOM 6974 C CA . GLU B 1 355 ? -28.438 23.344 -3.682 1 97.38 355 GLU B CA 1
ATOM 6975 C C . GLU B 1 355 ? -28.109 24.578 -4.52 1 97.38 355 GLU B C 1
ATOM 6977 O O . GLU B 1 355 ? -27.625 25.578 -3.996 1 97.38 355 GLU B O 1
ATOM 6982 N N . LEU B 1 356 ? -28.469 24.469 -5.77 1 96.31 356 LEU B N 1
ATOM 6983 C CA . LEU B 1 356 ? -28.281 25.641 -6.633 1 96.31 356 LEU B CA 1
ATOM 6984 C C . LEU B 1 356 ? -29.625 26.156 -7.141 1 96.31 356 LEU B C 1
ATOM 6986 O O . LEU B 1 356 ? -30.641 25.453 -7.082 1 96.31 356 LEU B O 1
ATOM 6990 N N . ASP B 1 357 ? -29.609 27.359 -7.727 1 94.88 357 ASP B N 1
ATOM 6991 C CA . ASP B 1 357 ? -30.812 28.062 -8.148 1 94.88 357 ASP B CA 1
ATOM 6992 C C . ASP B 1 357 ? -31.453 27.391 -9.359 1 94.88 357 ASP B C 1
ATOM 6994 O O . ASP B 1 357 ? -32.656 27.531 -9.594 1 94.88 357 ASP B O 1
ATOM 6998 N N . ASP B 1 358 ? -30.703 26.688 -10.078 1 95.19 358 ASP B N 1
ATOM 6999 C CA . ASP B 1 358 ? -31.234 26.078 -11.289 1 95.19 358 ASP B CA 1
ATOM 7000 C C . ASP B 1 358 ? -31.969 24.781 -10.977 1 95.19 358 ASP B C 1
ATOM 7002 O O . ASP B 1 358 ? -32.375 24.062 -11.891 1 95.19 358 ASP B O 1
ATOM 7006 N N . GLY B 1 359 ? -32.062 24.469 -9.703 1 95.38 359 GLY B N 1
ATOM 7007 C CA . GLY B 1 359 ? -32.75 23.266 -9.289 1 95.38 359 GLY B CA 1
ATOM 7008 C C . GLY B 1 359 ? -31.828 22.109 -8.984 1 95.38 359 GLY B C 1
ATOM 7009 O O . GLY B 1 359 ? -32.25 21.062 -8.477 1 95.38 359 GLY B O 1
ATOM 7010 N N . SER B 1 360 ? -30.562 22.328 -9.164 1 96.94 360 SER B N 1
ATOM 7011 C CA . SER B 1 360 ? -29.594 21.266 -8.906 1 96.94 360 SER B CA 1
ATOM 7012 C C . SER B 1 360 ? -29.484 20.969 -7.414 1 96.94 360 SER B C 1
ATOM 7014 O O . SER B 1 360 ? -29.438 21.891 -6.594 1 96.94 360 SER B O 1
ATOM 7016 N N . VAL B 1 361 ? -29.609 19.734 -7.082 1 98.62 361 VAL B N 1
ATOM 7017 C CA . VAL B 1 361 ? -29.281 19.188 -5.766 1 98.62 361 VAL B CA 1
ATOM 7018 C C . VAL B 1 361 ? -28.094 18.25 -5.883 1 98.62 361 VAL B C 1
ATOM 7020 O O . VAL B 1 361 ? -28.219 17.125 -6.379 1 98.62 361 VAL B O 1
ATOM 7023 N N . ILE B 1 362 ? -26.906 18.719 -5.43 1 98.88 362 ILE B N 1
ATOM 7024 C CA . ILE B 1 362 ? -25.656 18 -5.609 1 98.88 362 ILE B CA 1
ATOM 7025 C C . ILE B 1 362 ? -25.234 17.359 -4.289 1 98.88 362 ILE B C 1
ATOM 7027 O O . ILE B 1 362 ? -24.922 18.047 -3.32 1 98.88 362 ILE B O 1
ATOM 7031 N N . VAL B 1 363 ? -25.25 16.031 -4.277 1 98.88 363 VAL B N 1
ATOM 7032 C CA . VAL B 1 363 ? -24.844 15.266 -3.1 1 98.88 363 VAL B CA 1
ATOM 7033 C C . VAL B 1 363 ? -23.344 15.047 -3.115 1 98.88 363 VAL B C 1
ATOM 7035 O O . VAL B 1 363 ? -22.781 14.633 -4.129 1 98.88 363 VAL B O 1
ATOM 7038 N N . ILE B 1 364 ? -22.703 15.375 -1.973 1 98.88 364 ILE B N 1
ATOM 7039 C CA . ILE B 1 364 ? -21.266 15.203 -1.784 1 98.88 364 ILE B CA 1
ATOM 7040 C C . ILE B 1 364 ? -21 13.93 -0.981 1 98.88 364 ILE B C 1
ATOM 7042 O O . ILE B 1 364 ? -21.344 13.852 0.199 1 98.88 364 ILE B O 1
ATOM 7046 N N . ASP B 1 365 ? -20.266 12.953 -1.681 1 98.62 365 ASP B N 1
ATOM 7047 C CA . ASP B 1 365 ? -19.953 11.609 -1.205 1 98.62 365 ASP B CA 1
ATOM 7048 C C . ASP B 1 365 ? -21.172 10.695 -1.325 1 98.62 365 ASP B C 1
ATOM 7050 O O . ASP B 1 365 ? -22.266 11.156 -1.646 1 98.62 365 ASP B O 1
ATOM 7054 N N . ALA B 1 366 ? -20.969 9.391 -1.275 1 98.06 366 ALA B N 1
ATOM 7055 C CA . ALA B 1 366 ? -22.047 8.461 -1.6 1 98.06 366 ALA B CA 1
ATOM 7056 C C . ALA B 1 366 ? -21.922 7.18 -0.777 1 98.06 366 ALA B C 1
ATOM 7058 O O . ALA B 1 366 ? -21.672 6.102 -1.324 1 98.06 366 ALA B O 1
ATOM 7059 N N . SER B 1 367 ? -22.312 7.25 0.448 1 95 367 SER B N 1
ATOM 7060 C CA . SER B 1 367 ? -22.25 6.078 1.315 1 95 367 SER B CA 1
ATOM 7061 C C . SER B 1 367 ? -23.422 5.137 1.052 1 95 367 SER B C 1
ATOM 7063 O O . SER B 1 367 ? -24.547 5.582 0.788 1 95 367 SER B O 1
ATOM 7065 N N . ALA B 1 368 ? -23.156 3.895 1.2 1 92.56 368 ALA B N 1
ATOM 7066 C CA . ALA B 1 368 ? -24.172 2.879 0.959 1 92.56 368 ALA B CA 1
ATOM 7067 C C . ALA B 1 368 ? -25.281 2.959 2.006 1 92.56 368 ALA B C 1
ATOM 7069 O O . ALA B 1 368 ? -25.016 3.193 3.188 1 92.56 368 ALA B O 1
ATOM 7070 N N . HIS B 1 369 ? -26.547 2.686 1.623 1 95.12 369 HIS B N 1
ATOM 7071 C CA . HIS B 1 369 ? -27.734 2.615 2.463 1 95.12 369 HIS B CA 1
ATOM 7072 C C . HIS B 1 369 ? -28.109 3.99 3.008 1 95.12 369 HIS B C 1
ATOM 7074 O O . HIS B 1 369 ? -29.281 4.359 3.021 1 95.12 369 HIS B O 1
ATOM 7080 N N . GLN B 1 370 ? -27.094 4.797 3.402 1 96.62 370 GLN B N 1
ATOM 7081 C CA . GLN B 1 370 ? -27.359 6.188 3.771 1 96.62 370 GLN B CA 1
ATOM 7082 C C . GLN B 1 370 ? -27.953 6.965 2.602 1 96.62 370 GLN B C 1
ATOM 7084 O O . GLN B 1 370 ? -28.703 7.922 2.803 1 96.62 370 GLN B O 1
ATOM 7089 N N . SER B 1 371 ? -27.625 6.52 1.41 1 97.94 371 SER B N 1
ATOM 7090 C CA . SER B 1 371 ? -28.125 7.145 0.19 1 97.94 371 SER B CA 1
ATOM 7091 C C . SER B 1 371 ? -29.641 7.152 0.162 1 97.94 371 SER B C 1
ATOM 7093 O O . SER B 1 371 ? -30.266 8.148 -0.234 1 97.94 371 SER B O 1
ATOM 7095 N N . LYS B 1 372 ? -30.266 6.09 0.617 1 97.56 372 LYS B N 1
ATOM 7096 C CA . LYS B 1 372 ? -31.734 6.012 0.622 1 97.56 372 LYS B CA 1
ATOM 7097 C C . LYS B 1 372 ? -32.344 7.047 1.57 1 97.56 372 LYS B C 1
ATOM 7099 O O . LYS B 1 372 ? -33.344 7.68 1.249 1 97.56 372 LYS B O 1
ATOM 7104 N N . VAL B 1 373 ? -31.703 7.164 2.723 1 97.88 373 VAL B N 1
ATOM 7105 C CA . VAL B 1 373 ? -32.156 8.148 3.703 1 97.88 373 VAL B CA 1
ATOM 7106 C C . VAL B 1 373 ? -32 9.555 3.137 1 97.88 373 VAL B C 1
ATOM 7108 O O . VAL B 1 373 ? -32.875 10.391 3.281 1 97.88 373 VAL B O 1
ATOM 7111 N N . LEU B 1 374 ? -30.906 9.844 2.496 1 98.56 374 LEU B N 1
ATOM 7112 C CA . LEU B 1 374 ? -30.625 11.164 1.943 1 98.56 374 LEU B CA 1
ATOM 7113 C C . LEU B 1 374 ? -31.594 11.492 0.811 1 98.56 374 LEU B C 1
ATOM 7115 O O . LEU B 1 374 ? -32.062 12.625 0.706 1 98.56 374 LEU B O 1
ATOM 7119 N N . ILE B 1 375 ? -31.906 10.547 -0.064 1 98.62 375 ILE B N 1
ATOM 7120 C CA . ILE B 1 375 ? -32.844 10.734 -1.151 1 98.62 375 ILE B CA 1
ATOM 7121 C C . ILE B 1 375 ? -34.219 11.094 -0.579 1 98.62 375 ILE B C 1
ATOM 7123 O O . ILE B 1 375 ? -34.875 12.031 -1.044 1 98.62 375 ILE B O 1
ATOM 7127 N N . GLU B 1 376 ? -34.594 10.352 0.449 1 98.31 376 GLU B N 1
ATOM 7128 C CA . GLU B 1 376 ? -35.875 10.648 1.12 1 98.31 376 GLU B CA 1
ATOM 7129 C C . GLU B 1 376 ? -35.844 12.039 1.746 1 98.31 376 GLU B C 1
ATOM 7131 O O . GLU B 1 376 ? -36.812 12.781 1.642 1 98.31 376 GLU B O 1
ATOM 7136 N N . TRP B 1 377 ? -34.781 12.352 2.404 1 98.5 377 TRP B N 1
ATOM 7137 C CA . TRP B 1 377 ? -34.625 13.656 3.025 1 98.5 377 TRP B CA 1
ATOM 7138 C C . TRP B 1 377 ? -34.75 14.773 1.994 1 98.5 377 TRP B C 1
ATOM 7140 O O . TRP B 1 377 ? -35.438 15.766 2.24 1 98.5 377 TRP B O 1
ATOM 7150 N N . ALA B 1 378 ? -34.094 14.648 0.855 1 98.56 378 ALA B N 1
ATOM 7151 C CA . ALA B 1 378 ? -34.156 15.656 -0.198 1 98.56 378 ALA B CA 1
ATOM 7152 C C . ALA B 1 378 ? -35.594 15.875 -0.66 1 98.56 378 ALA B C 1
ATOM 7154 O O . ALA B 1 378 ? -36.062 17.016 -0.813 1 98.56 378 ALA B O 1
ATOM 7155 N N . GLU B 1 379 ? -36.312 14.852 -0.846 1 97.56 379 GLU B N 1
ATOM 7156 C CA . GLU B 1 379 ? -37.719 14.93 -1.28 1 97.56 379 GLU B CA 1
ATOM 7157 C C . GLU B 1 379 ? -38.562 15.633 -0.236 1 97.56 379 GLU B C 1
ATOM 7159 O O . GLU B 1 379 ? -39.375 16.516 -0.571 1 97.56 379 GLU B O 1
ATOM 7164 N N . GLN B 1 380 ? -38.375 15.289 0.936 1 97.56 380 GLN B N 1
ATOM 7165 C CA . GLN B 1 380 ? -39.281 15.766 1.986 1 97.56 380 GLN B CA 1
ATOM 7166 C C . GLN B 1 380 ? -38.906 17.172 2.439 1 97.56 380 GLN B C 1
ATOM 7168 O O . GLN B 1 380 ? -39.781 18 2.727 1 97.56 380 GLN B O 1
ATOM 7173 N N . THR B 1 381 ? -37.656 17.375 2.58 1 96.69 381 THR B N 1
ATOM 7174 C CA . THR B 1 381 ? -37.188 18.625 3.172 1 96.69 381 THR B CA 1
ATOM 7175 C C . THR B 1 381 ? -36.969 19.688 2.098 1 96.69 381 THR B C 1
ATOM 7177 O O . THR B 1 381 ? -37.375 20.844 2.262 1 96.69 381 THR B O 1
ATOM 7180 N N . LEU B 1 382 ? -36.344 19.312 1.004 1 96.75 382 LEU B N 1
ATOM 7181 C CA . LEU B 1 382 ? -36.062 20.281 -0.047 1 96.75 382 LEU B CA 1
ATOM 7182 C C . LEU B 1 382 ? -37.188 20.375 -1.045 1 96.75 382 LEU B C 1
ATOM 7184 O O . LEU B 1 382 ? -37.312 21.344 -1.787 1 96.75 382 LEU B O 1
ATOM 7188 N N . GLY B 1 383 ? -37.969 19.344 -1.119 1 97 383 GLY B N 1
ATOM 7189 C CA . GLY B 1 383 ? -39.031 19.281 -2.121 1 97 383 GLY B CA 1
ATOM 7190 C C . GLY B 1 383 ? -38.5 19.094 -3.531 1 97 383 GLY B C 1
ATOM 7191 O O . GLY B 1 383 ? -39.156 19.484 -4.504 1 97 383 GLY B O 1
ATOM 7192 N N . LYS B 1 384 ? -37.312 18.703 -3.67 1 95.81 384 LYS B N 1
ATOM 7193 C CA . LYS B 1 384 ? -36.625 18.469 -4.934 1 95.81 384 LYS B CA 1
ATOM 7194 C C . LYS B 1 384 ? -35.938 17.109 -4.949 1 95.81 384 LYS B C 1
ATOM 7196 O O . LYS B 1 384 ? -35.531 16.609 -3.904 1 95.81 384 LYS B O 1
ATOM 7201 N N . PRO B 1 385 ? -35.844 16.531 -6.113 1 97.62 385 PRO B N 1
ATOM 7202 C CA . PRO B 1 385 ? -35.031 15.312 -6.203 1 97.62 385 PRO B CA 1
ATOM 7203 C C . PRO B 1 385 ? -33.531 15.602 -6.234 1 97.62 385 PRO B C 1
ATOM 7205 O O . PRO B 1 385 ? -33.125 16.688 -6.648 1 97.62 385 PRO B O 1
ATOM 7208 N N . VAL B 1 386 ? -32.781 14.609 -5.812 1 98.75 386 VAL B N 1
ATOM 7209 C CA . VAL B 1 386 ? -31.328 14.656 -6.027 1 98.75 386 VAL B CA 1
ATOM 7210 C C . VAL B 1 386 ? -31.031 14.602 -7.523 1 98.75 386 VAL B C 1
ATOM 7212 O O . VAL B 1 386 ? -31.547 13.734 -8.234 1 98.75 386 VAL B O 1
ATOM 7215 N N . THR B 1 387 ? -30.203 15.523 -7.996 1 98.69 387 THR B N 1
ATOM 7216 C CA . THR B 1 387 ? -29.938 15.578 -9.43 1 98.69 387 THR B CA 1
ATOM 7217 C C . THR B 1 387 ? -28.531 15.117 -9.742 1 98.69 387 THR B C 1
ATOM 7219 O O . THR B 1 387 ? -28.25 14.633 -10.836 1 98.69 387 THR B O 1
ATOM 7222 N N . HIS B 1 388 ? -27.594 15.367 -8.867 1 98.69 388 HIS B N 1
ATOM 7223 C CA . HIS B 1 388 ? -26.188 15.023 -9.047 1 98.69 388 HIS B CA 1
ATOM 7224 C C . HIS B 1 388 ? -25.625 14.367 -7.793 1 98.69 388 HIS B C 1
ATOM 7226 O O . HIS B 1 388 ? -26.062 14.656 -6.676 1 98.69 388 HIS B O 1
ATOM 7232 N N . VAL B 1 389 ? -24.625 13.477 -7.938 1 98.88 389 VAL B N 1
ATOM 7233 C CA . VAL B 1 389 ? -23.891 12.883 -6.82 1 98.88 389 VAL B CA 1
ATOM 7234 C C . VAL B 1 389 ? -22.422 12.766 -7.176 1 98.88 389 VAL B C 1
ATOM 7236 O O . VAL B 1 389 ? -22.062 12.438 -8.312 1 98.88 389 VAL B O 1
ATOM 7239 N N . TRP B 1 390 ? -21.578 13.125 -6.266 1 98.88 390 TRP B N 1
ATOM 7240 C CA . TRP B 1 390 ? -20.125 13.039 -6.375 1 98.88 390 TRP B CA 1
ATOM 7241 C C . TRP B 1 390 ? -19.562 12.133 -5.289 1 98.88 390 TRP B C 1
ATOM 7243 O O . TRP B 1 390 ? -19.562 12.492 -4.109 1 98.88 390 TRP B O 1
ATOM 7253 N N . PRO B 1 391 ? -19.109 10.836 -5.676 1 98.62 391 PRO B N 1
ATOM 7254 C CA . PRO B 1 391 ? -18.312 10.109 -4.695 1 98.62 391 PRO B CA 1
ATOM 7255 C C . PRO B 1 391 ? -16.906 10.711 -4.516 1 98.62 391 PRO B C 1
ATOM 7257 O O . PRO B 1 391 ? -16.219 10.977 -5.504 1 98.62 391 PRO B O 1
ATOM 7260 N N . SER B 1 392 ? -16.562 10.977 -3.311 1 98.06 392 SER B N 1
ATOM 7261 C CA . SER B 1 392 ? -15.234 11.539 -3.062 1 98.06 392 SER B CA 1
ATOM 7262 C C . SER B 1 392 ? -14.141 10.641 -3.635 1 98.06 392 SER B C 1
ATOM 7264 O O . SER B 1 392 ? -13.117 11.133 -4.109 1 98.06 392 SER B O 1
ATOM 7266 N N . HIS B 1 393 ? -14.297 9.344 -3.523 1 97.5 393 HIS B N 1
ATOM 7267 C CA . HIS B 1 393 ? -13.406 8.352 -4.117 1 97.5 393 HIS B CA 1
ATOM 7268 C C . HIS B 1 393 ? -14.047 6.969 -4.129 1 97.5 393 HIS B C 1
ATOM 7270 O O . HIS B 1 393 ? -15.164 6.793 -3.641 1 97.5 393 HIS B O 1
ATOM 7276 N N . HIS B 1 394 ? -13.312 5.988 -4.641 1 96.94 394 HIS B N 1
ATOM 7277 C CA . HIS B 1 394 ? -13.938 4.723 -4.996 1 96.94 394 HIS B CA 1
ATOM 7278 C C . HIS B 1 394 ? -14.039 3.799 -3.787 1 96.94 394 HIS B C 1
ATOM 7280 O O . HIS B 1 394 ? -14.664 2.738 -3.863 1 96.94 394 HIS B O 1
ATOM 7286 N N . HIS B 1 395 ? -13.414 4.105 -2.627 1 96.88 395 HIS B N 1
ATOM 7287 C CA . HIS B 1 395 ? -13.648 3.229 -1.484 1 96.88 395 HIS B CA 1
ATOM 7288 C C . HIS B 1 395 ? -15.141 3.004 -1.257 1 96.88 395 HIS B C 1
ATOM 7290 O O . HIS B 1 395 ? -15.945 3.926 -1.42 1 96.88 395 HIS B O 1
ATOM 7296 N N . HIS B 1 396 ? -15.453 1.847 -0.87 1 95.81 396 HIS B N 1
ATOM 7297 C CA . HIS B 1 396 ? -16.828 1.403 -1.029 1 95.81 396 HIS B CA 1
ATOM 7298 C C . HIS B 1 396 ? -17.75 2.041 0.017 1 95.81 396 HIS B C 1
ATOM 7300 O O . HIS B 1 396 ? -18.953 2.174 -0.199 1 95.81 396 HIS B O 1
ATOM 7306 N N . ASP B 1 397 ? -17.219 2.494 1.133 1 94.44 397 ASP B N 1
ATOM 7307 C CA . ASP B 1 397 ? -18.031 3.242 2.092 1 94.44 397 ASP B CA 1
ATOM 7308 C C . ASP B 1 397 ? -18.281 4.668 1.604 1 94.44 397 ASP B C 1
ATOM 7310 O O . ASP B 1 397 ? -19.156 5.363 2.129 1 94.44 397 ASP B O 1
ATOM 7314 N N . HIS B 1 398 ? -17.719 5.062 0.533 1 97.38 398 HIS B N 1
ATOM 7315 C CA . HIS B 1 398 ? -17.875 6.402 -0.022 1 97.38 398 HIS B CA 1
ATOM 7316 C C . HIS B 1 398 ? -18.531 6.352 -1.396 1 97.38 398 HIS B C 1
ATOM 7318 O O . HIS B 1 398 ? -18.781 7.391 -2.01 1 97.38 398 HIS B O 1
ATOM 7324 N N . ALA B 1 399 ? -18.812 5.16 -1.855 1 98.19 399 ALA B N 1
ATOM 7325 C CA . ALA B 1 399 ? -19.219 5.141 -3.258 1 98.19 399 ALA B CA 1
ATOM 7326 C C . ALA B 1 399 ? -20.359 4.152 -3.48 1 98.19 399 ALA B C 1
ATOM 7328 O O . ALA B 1 399 ? -21.109 4.27 -4.457 1 98.19 399 ALA B O 1
ATOM 7329 N N . PHE B 1 400 ? -20.578 3.162 -2.637 1 97.06 400 PHE B N 1
ATOM 7330 C CA . PHE B 1 400 ? -21.562 2.113 -2.889 1 97.06 400 PHE B CA 1
ATOM 7331 C C . PHE B 1 400 ? -22.953 2.699 -2.982 1 97.06 400 PHE B C 1
ATOM 7333 O O . PHE B 1 400 ? -23.844 2.107 -3.604 1 97.06 400 PHE B O 1
ATOM 7340 N N . GLY B 1 401 ? -23.203 3.854 -2.398 1 97.75 401 GLY B N 1
ATOM 7341 C CA . GLY B 1 401 ? -24.5 4.504 -2.482 1 97.75 401 GLY B CA 1
ATOM 7342 C C . GLY B 1 401 ? -24.844 4.977 -3.883 1 97.75 401 GLY B C 1
ATOM 7343 O O . GLY B 1 401 ? -26 5.309 -4.168 1 97.75 401 GLY B O 1
ATOM 7344 N N . LEU B 1 402 ? -23.875 4.996 -4.742 1 98.31 402 LEU B N 1
ATOM 7345 C CA . LEU B 1 402 ? -24.109 5.445 -6.113 1 98.31 402 LEU B CA 1
ATOM 7346 C C . LEU B 1 402 ? -25.234 4.652 -6.766 1 98.31 402 LEU B C 1
ATOM 7348 O O . LEU B 1 402 ? -25.984 5.191 -7.586 1 98.31 402 LEU B O 1
ATOM 7352 N N . THR B 1 403 ? -25.344 3.414 -6.41 1 96.88 403 THR B N 1
ATOM 7353 C CA . THR B 1 403 ? -26.359 2.557 -7.008 1 96.88 403 THR B CA 1
ATOM 7354 C C . THR B 1 403 ? -27.75 3.148 -6.812 1 96.88 403 THR B C 1
ATOM 7356 O O . THR B 1 403 ? -28.562 3.17 -7.742 1 96.88 403 THR B O 1
ATOM 7359 N N . ASP B 1 404 ? -28.031 3.656 -5.68 1 97.75 404 ASP B N 1
ATOM 7360 C CA . ASP B 1 404 ? -29.328 4.223 -5.363 1 97.75 404 ASP B CA 1
ATOM 7361 C C . ASP B 1 404 ? -29.562 5.535 -6.113 1 97.75 404 ASP B C 1
ATOM 7363 O O . ASP B 1 404 ? -30.656 5.789 -6.613 1 97.75 404 ASP B O 1
ATOM 7367 N N . TYR B 1 405 ? -28.547 6.355 -6.16 1 98.31 405 TYR B N 1
ATOM 7368 C CA . TYR B 1 405 ? -28.672 7.648 -6.824 1 98.31 405 TYR B CA 1
ATOM 7369 C C . TYR B 1 405 ? -28.875 7.473 -8.328 1 98.31 405 TYR B C 1
ATOM 7371 O O . TYR B 1 405 ? -29.688 8.164 -8.938 1 98.31 405 TYR B O 1
ATOM 7379 N N . VAL B 1 406 ? -28.109 6.582 -8.891 1 97.5 406 VAL B N 1
ATOM 7380 C CA . VAL B 1 406 ? -28.234 6.312 -10.32 1 97.5 406 VAL B CA 1
ATOM 7381 C C . VAL B 1 406 ? -29.641 5.793 -10.633 1 97.5 406 VAL B C 1
ATOM 7383 O O . VAL B 1 406 ? -30.234 6.148 -11.656 1 97.5 406 VAL B O 1
ATOM 7386 N N . ALA B 1 407 ? -30.203 5 -9.789 1 95.62 407 ALA B N 1
ATOM 7387 C CA . ALA B 1 407 ? -31.516 4.387 -9.984 1 95.62 407 ALA B CA 1
ATOM 7388 C C . ALA B 1 407 ? -32.625 5.445 -10.086 1 95.62 407 ALA B C 1
ATOM 7390 O O . ALA B 1 407 ? -33.625 5.238 -10.75 1 95.62 407 ALA B O 1
ATOM 7391 N N . ILE B 1 408 ? -32.438 6.598 -9.477 1 97 408 ILE B N 1
ATOM 7392 C CA . ILE B 1 408 ? -33.469 7.625 -9.523 1 97 408 ILE B CA 1
ATOM 7393 C C . ILE B 1 408 ? -33.125 8.648 -10.602 1 97 408 ILE B C 1
ATOM 7395 O O . ILE B 1 408 ? -33.781 9.68 -10.719 1 97 408 ILE B O 1
ATOM 7399 N N . GLY B 1 409 ? -32 8.406 -11.297 1 97 409 GLY B N 1
ATOM 7400 C CA . GLY B 1 409 ? -31.719 9.211 -12.477 1 97 409 GLY B CA 1
ATOM 7401 C C . GLY B 1 409 ? -30.672 10.289 -12.234 1 97 409 GLY B C 1
ATOM 7402 O O . GLY B 1 409 ? -30.406 11.109 -13.117 1 97 409 GLY B O 1
ATOM 7403 N N . ALA B 1 410 ? -30.094 10.359 -11.094 1 98.25 410 ALA B N 1
ATOM 7404 C CA . ALA B 1 410 ? -29.078 11.367 -10.797 1 98.25 410 ALA B CA 1
ATOM 7405 C C . ALA B 1 410 ? -27.844 11.18 -11.68 1 98.25 410 ALA B C 1
ATOM 7407 O O . ALA B 1 410 ? -27.516 10.055 -12.062 1 98.25 410 ALA B O 1
ATOM 7408 N N . LYS B 1 411 ? -27.234 12.289 -12.047 1 98.25 411 LYS B N 1
ATOM 7409 C CA . LYS B 1 411 ? -25.953 12.258 -12.742 1 98.25 411 LYS B CA 1
ATOM 7410 C C . LYS B 1 411 ? -24.797 12.016 -11.773 1 98.25 411 LYS B C 1
ATOM 7412 O O . LYS B 1 411 ? -24.812 12.523 -10.648 1 98.25 411 LYS B O 1
ATOM 7417 N N . VAL B 1 412 ? -23.828 11.258 -12.234 1 98.69 412 VAL B N 1
ATOM 7418 C CA . VAL B 1 412 ? -22.656 10.953 -11.414 1 98.69 412 VAL B CA 1
ATOM 7419 C C . VAL B 1 412 ? -21.469 11.789 -11.875 1 98.69 412 VAL B C 1
ATOM 7421 O O . VAL B 1 412 ? -21.125 11.805 -13.062 1 98.69 412 VAL B O 1
ATOM 7424 N N . ILE B 1 413 ? -20.828 12.508 -10.953 1 98.69 413 ILE B N 1
ATOM 7425 C CA . ILE B 1 413 ? -19.656 13.328 -11.234 1 98.69 413 ILE B CA 1
ATOM 7426 C C . ILE B 1 413 ? -18.391 12.562 -10.844 1 98.69 413 ILE B C 1
ATOM 7428 O O . ILE B 1 413 ? -18.172 12.266 -9.664 1 98.69 413 ILE B O 1
ATOM 7432 N N . LEU B 1 414 ? -17.531 12.242 -11.844 1 97.94 414 LEU B N 1
ATOM 7433 C CA . LEU B 1 414 ? -16.375 11.391 -11.617 1 97.94 414 LEU B CA 1
ATOM 7434 C C . LEU B 1 414 ? -15.133 11.977 -12.273 1 97.94 414 LEU B C 1
ATOM 7436 O O . LEU B 1 414 ? -15.219 12.609 -13.336 1 97.94 414 LEU B O 1
ATOM 7440 N N . PRO B 1 415 ? -13.898 11.766 -11.539 1 96.75 415 PRO B N 1
ATOM 7441 C CA . PRO B 1 415 ? -12.703 11.938 -12.359 1 96.75 415 PRO B CA 1
ATOM 7442 C C . PRO B 1 415 ? -12.727 11.078 -13.625 1 96.75 415 PRO B C 1
ATOM 7444 O O . PRO B 1 415 ? -13.164 9.93 -13.586 1 96.75 415 PRO B O 1
ATOM 7447 N N . GLU B 1 416 ? -12.219 11.648 -14.672 1 95.62 416 GLU B N 1
ATOM 7448 C CA . GLU B 1 416 ? -12.258 10.977 -15.969 1 95.62 416 GLU B CA 1
ATOM 7449 C C . GLU B 1 416 ? -11.594 9.602 -15.891 1 95.62 416 GLU B C 1
ATOM 7451 O O . GLU B 1 416 ? -12.102 8.633 -16.469 1 95.62 416 GLU B O 1
ATOM 7456 N N . THR B 1 417 ? -10.555 9.469 -15.188 1 91.06 417 THR B N 1
ATOM 7457 C CA . THR B 1 417 ? -9.75 8.258 -15.141 1 91.06 417 THR B CA 1
ATOM 7458 C C . THR B 1 417 ? -10.453 7.168 -14.336 1 91.06 417 THR B C 1
ATOM 7460 O O . THR B 1 417 ? -10.055 6 -14.391 1 91.06 417 THR B O 1
ATOM 7463 N N . SER B 1 418 ? -11.516 7.473 -13.602 1 94.94 418 SER B N 1
ATOM 7464 C CA . SER B 1 418 ? -12.102 6.492 -12.695 1 94.94 418 SER B CA 1
ATOM 7465 C C . SER B 1 418 ? -13.391 5.91 -13.273 1 94.94 418 SER B C 1
ATOM 7467 O O . SER B 1 418 ? -13.977 4.996 -12.695 1 94.94 418 SER B O 1
ATOM 7469 N N . VAL B 1 419 ? -13.844 6.375 -14.422 1 95.94 419 VAL B N 1
ATOM 7470 C CA . VAL B 1 419 ? -15.141 5.996 -14.977 1 95.94 419 VAL B CA 1
ATOM 7471 C C . VAL B 1 419 ? -15.203 4.48 -15.156 1 95.94 419 VAL B C 1
ATOM 7473 O O . VAL B 1 419 ? -16.219 3.855 -14.836 1 95.94 419 VAL B O 1
ATOM 7476 N N . GLY B 1 420 ? -14.117 3.871 -15.586 1 93.75 420 GLY B N 1
ATOM 7477 C CA . GLY B 1 420 ? -14.086 2.441 -15.852 1 93.75 420 GLY B CA 1
ATOM 7478 C C . GLY B 1 420 ? -14.312 1.596 -14.617 1 93.75 420 GLY B C 1
ATOM 7479 O O . GLY B 1 420 ? -14.836 0.481 -14.703 1 93.75 420 GLY B O 1
ATOM 7480 N N . TYR B 1 421 ? -13.969 2.09 -13.477 1 94.81 421 TYR B N 1
ATOM 7481 C CA . TYR B 1 421 ? -14.125 1.36 -12.219 1 94.81 421 TYR B CA 1
ATOM 7482 C C . TYR B 1 421 ? -15.602 1.088 -11.938 1 94.81 421 TYR B C 1
ATOM 7484 O O . TYR B 1 421 ? -15.938 0.076 -11.32 1 94.81 421 TYR B O 1
ATOM 7492 N N . TYR B 1 422 ? -16.453 1.978 -12.406 1 94.88 422 TYR B N 1
ATOM 7493 C CA . TYR B 1 422 ? -17.875 1.927 -12.102 1 94.88 422 TYR B CA 1
ATOM 7494 C C . TYR B 1 422 ? -18.656 1.359 -13.281 1 94.88 422 TYR B C 1
ATOM 7496 O O . TYR B 1 422 ? -19.812 1.727 -13.5 1 94.88 422 TYR B O 1
ATOM 7504 N N . ALA B 1 423 ? -18.156 0.531 -14 1 86.62 423 ALA B N 1
ATOM 7505 C CA . ALA B 1 423 ? -18.719 0.042 -15.25 1 86.62 423 ALA B CA 1
ATOM 7506 C C . ALA B 1 423 ? -20.078 -0.621 -15.031 1 86.62 423 ALA B C 1
ATOM 7508 O O . ALA B 1 423 ? -20.984 -0.477 -15.844 1 86.62 423 ALA B O 1
ATOM 7509 N N . ALA B 1 424 ? -20.25 -1.282 -13.961 1 89.25 424 ALA B N 1
ATOM 7510 C CA . ALA B 1 424 ? -21.469 -2.062 -13.727 1 89.25 424 ALA B CA 1
ATOM 7511 C C . ALA B 1 424 ? -22.656 -1.154 -13.438 1 89.25 424 ALA B C 1
ATOM 7513 O O . ALA B 1 424 ? -23.812 -1.604 -13.438 1 89.25 424 ALA B O 1
ATOM 7514 N N . LEU B 1 425 ? -22.391 0.051 -13.148 1 93.19 425 LEU B N 1
ATOM 7515 C CA . LEU B 1 425 ? -23.5 0.985 -12.953 1 93.19 425 LEU B CA 1
ATOM 7516 C C . LEU B 1 425 ? -24.188 1.293 -14.281 1 93.19 425 LEU B C 1
ATOM 7518 O O . LEU B 1 425 ? -25.297 1.845 -14.297 1 93.19 425 LEU B O 1
ATOM 7522 N N . ASN B 1 426 ? -23.578 0.939 -15.391 1 93.19 426 ASN B N 1
ATOM 7523 C CA . ASN B 1 426 ? -24.141 1.123 -16.719 1 93.19 426 ASN B CA 1
ATOM 7524 C C . ASN B 1 426 ? -24.625 2.557 -16.938 1 93.19 426 ASN B C 1
ATOM 7526 O O . ASN B 1 426 ? -25.766 2.783 -17.344 1 93.19 426 ASN B O 1
ATOM 7530 N N . LEU B 1 427 ? -23.75 3.371 -16.609 1 94.19 427 LEU B N 1
ATOM 7531 C CA . LEU B 1 427 ? -24.062 4.789 -16.75 1 94.19 427 LEU B CA 1
ATOM 7532 C C . LEU B 1 427 ? -24.156 5.176 -18.219 1 94.19 427 LEU B C 1
ATOM 7534 O O . LEU B 1 427 ? -23.266 4.828 -19.016 1 94.19 427 LEU B O 1
ATOM 7538 N N . SER B 1 428 ? -25.203 5.898 -18.625 1 93.19 428 SER B N 1
ATOM 7539 C CA . SER B 1 428 ? -25.266 6.488 -19.969 1 93.19 428 SER B CA 1
ATOM 7540 C C . SER B 1 428 ? -24.359 7.707 -20.078 1 93.19 428 SER B C 1
ATOM 7542 O O . SER B 1 428 ? -23.938 8.258 -19.062 1 93.19 428 SER B O 1
ATOM 7544 N N . ASP B 1 429 ? -24.125 8.109 -21.25 1 91.88 429 ASP B N 1
ATOM 7545 C CA . ASP B 1 429 ? -23.312 9.297 -21.484 1 91.88 429 ASP B CA 1
ATOM 7546 C C . ASP B 1 429 ? -23.906 10.523 -20.812 1 91.88 429 ASP B C 1
ATOM 7548 O O . ASP B 1 429 ? -23.188 11.398 -20.328 1 91.88 429 ASP B O 1
ATOM 7552 N N . ALA B 1 430 ? -25.203 10.523 -20.734 1 92.5 430 ALA B N 1
ATOM 7553 C CA . ALA B 1 430 ? -25.891 11.672 -20.141 1 92.5 430 ALA B CA 1
ATOM 7554 C C . ALA B 1 430 ? -25.828 11.625 -18.625 1 92.5 430 ALA B C 1
ATOM 7556 O O . ALA B 1 430 ? -26.094 12.633 -17.953 1 92.5 430 ALA B O 1
ATOM 7557 N N . GLN B 1 431 ? -25.469 10.555 -18.078 1 95.44 431 GLN B N 1
ATOM 7558 C CA . GLN B 1 431 ? -25.5 10.383 -16.625 1 95.44 431 GLN B CA 1
ATOM 7559 C C . GLN B 1 431 ? -24.109 10.578 -16.031 1 95.44 431 GLN B C 1
ATOM 7561 O O . GLN B 1 431 ? -23.953 10.555 -14.805 1 95.44 431 GLN B O 1
ATOM 7566 N N . VAL B 1 432 ? -23.156 10.781 -16.828 1 97.25 432 VAL B N 1
ATOM 7567 C CA . VAL B 1 432 ? -21.812 10.898 -16.297 1 97.25 432 VAL B CA 1
ATOM 7568 C C . VAL B 1 432 ? -21.25 12.281 -16.625 1 97.25 432 VAL B C 1
ATOM 7570 O O . VAL B 1 432 ? -21.344 12.727 -17.781 1 97.25 432 VAL B O 1
ATOM 7573 N N . ILE B 1 433 ? -20.797 12.961 -15.68 1 98.06 433 ILE B N 1
ATOM 7574 C CA . ILE B 1 433 ? -20.031 14.195 -15.812 1 98.06 433 ILE B CA 1
ATOM 7575 C C . ILE B 1 433 ? -18.594 13.953 -15.359 1 98.06 433 ILE B C 1
ATOM 7577 O O . ILE B 1 433 ? -18.359 13.492 -14.242 1 98.06 433 ILE B O 1
ATOM 7581 N N . THR B 1 434 ? -17.656 14.211 -16.25 1 97.81 434 THR B N 1
ATOM 7582 C CA . THR B 1 434 ? -16.266 13.93 -15.883 1 97.81 434 THR B CA 1
ATOM 7583 C C . THR B 1 434 ? -15.492 15.227 -15.672 1 97.81 434 THR B C 1
ATOM 7585 O O . THR B 1 434 ? -15.906 16.297 -16.141 1 97.81 434 THR B O 1
ATOM 7588 N N . TYR B 1 435 ? -14.477 15.18 -14.883 1 97.44 435 TYR B N 1
ATOM 7589 C CA . TYR B 1 435 ? -13.492 16.234 -14.672 1 97.44 435 TYR B CA 1
ATOM 7590 C C . TYR B 1 435 ? -12.094 15.648 -14.531 1 97.44 435 TYR B C 1
ATOM 7592 O O . TYR B 1 435 ? -11.914 14.43 -14.516 1 97.44 435 TYR B O 1
ATOM 7600 N N . THR B 1 436 ? -11.055 16.484 -14.562 1 95.81 436 THR B N 1
ATOM 7601 C CA . THR B 1 436 ? -9.672 16.031 -14.523 1 95.81 436 THR B CA 1
ATOM 7602 C C . THR B 1 436 ? -8.914 16.719 -13.391 1 95.81 436 THR B C 1
ATOM 7604 O O . THR B 1 436 ? -9.453 17.609 -12.727 1 95.81 436 THR B O 1
ATOM 7607 N N . VAL B 1 437 ? -7.715 16.25 -13.172 1 92 437 VAL B N 1
ATOM 7608 C CA . VAL B 1 437 ? -6.863 16.812 -12.133 1 92 437 VAL B CA 1
ATOM 7609 C C . VAL B 1 437 ? -6.578 18.281 -12.438 1 92 437 VAL B C 1
ATOM 7611 O O . VAL B 1 437 ? -6.477 19.094 -11.523 1 92 437 VAL B O 1
ATOM 7614 N N . ASP B 1 438 ? -6.5 18.641 -13.703 1 92.25 438 ASP B N 1
ATOM 7615 C CA . ASP B 1 438 ? -6.156 20 -14.117 1 92.25 438 ASP B CA 1
ATOM 7616 C C . ASP B 1 438 ? -7.406 20.875 -14.219 1 92.25 438 ASP B C 1
ATOM 7618 O O . ASP B 1 438 ? -7.32 22.094 -14.141 1 92.25 438 ASP B O 1
ATOM 7622 N N . THR B 1 439 ? -8.547 20.219 -14.438 1 95.69 439 THR B N 1
ATOM 7623 C CA . THR B 1 439 ? -9.797 20.938 -14.625 1 95.69 439 THR B CA 1
ATOM 7624 C C . THR B 1 439 ? -10.867 20.406 -13.68 1 95.69 439 THR B C 1
ATOM 7626 O O . THR B 1 439 ? -11.656 19.531 -14.047 1 95.69 439 THR B O 1
ATOM 7629 N N . PRO B 1 440 ? -10.961 21.062 -12.531 1 97.31 440 PRO B N 1
ATOM 7630 C CA . PRO B 1 440 ? -11.992 20.641 -11.578 1 97.31 440 PRO B CA 1
ATOM 7631 C C . PRO B 1 440 ? -13.406 20.875 -12.094 1 97.31 440 PRO B C 1
ATOM 7633 O O . PRO B 1 440 ? -13.602 21.656 -13.039 1 97.31 440 PRO B O 1
ATOM 7636 N N . TYR B 1 441 ? -14.344 20.156 -11.539 1 97.94 441 TYR B N 1
ATOM 7637 C CA . TYR B 1 441 ? -15.75 20.453 -11.797 1 97.94 441 TYR B CA 1
ATOM 7638 C C . TYR B 1 441 ? -16.234 21.609 -10.914 1 97.94 441 TYR B C 1
ATOM 7640 O O . TYR B 1 441 ? -16.25 21.484 -9.688 1 97.94 441 TYR B O 1
ATOM 7648 N N . THR B 1 442 ? -16.562 22.734 -11.539 1 97.38 442 THR B N 1
ATOM 7649 C CA . THR B 1 442 ? -17.031 23.922 -10.812 1 97.38 442 THR B CA 1
ATOM 7650 C C . THR B 1 442 ? -18.422 24.344 -11.305 1 97.38 442 THR B C 1
ATOM 7652 O O . THR B 1 442 ? -18.672 24.359 -12.508 1 97.38 442 THR B O 1
ATOM 7655 N N . VAL B 1 443 ? -19.297 24.594 -10.328 1 96.69 443 VAL B N 1
ATOM 7656 C CA . VAL B 1 443 ? -20.625 25.125 -10.617 1 96.69 443 VAL B CA 1
ATOM 7657 C C . VAL B 1 443 ? -20.953 26.25 -9.641 1 96.69 443 VAL B C 1
ATOM 7659 O O . VAL B 1 443 ? -20.406 26.297 -8.531 1 96.69 443 VAL B O 1
ATOM 7662 N N . SER B 1 444 ? -21.719 27.188 -10.117 1 94.81 444 SER B N 1
ATOM 7663 C CA . SER B 1 444 ? -22.078 28.312 -9.273 1 94.81 444 SER B CA 1
ATOM 7664 C C . SER B 1 444 ? -23.438 28.875 -9.648 1 94.81 444 SER B C 1
ATOM 7666 O O . SER B 1 444 ? -23.922 28.672 -10.766 1 94.81 444 SER B O 1
ATOM 7668 N N . ASP B 1 445 ? -24.078 29.422 -8.695 1 94.88 445 ASP B N 1
ATOM 7669 C CA . ASP B 1 445 ? -25.203 30.344 -8.914 1 94.88 445 ASP B CA 1
ATOM 7670 C C . ASP B 1 445 ? -24.922 31.703 -8.297 1 94.88 445 ASP B C 1
ATOM 7672 O O . ASP B 1 445 ? -23.766 32.125 -8.227 1 94.88 445 ASP B O 1
ATOM 7676 N N . ASN B 1 446 ? -26 32.469 -7.984 1 92.81 446 ASN B N 1
ATOM 7677 C CA . ASN B 1 446 ? -25.781 33.812 -7.465 1 92.81 446 ASN B CA 1
ATOM 7678 C C . ASN B 1 446 ? -25.422 33.781 -5.984 1 92.81 446 ASN B C 1
ATOM 7680 O O . ASN B 1 446 ? -25.078 34.812 -5.41 1 92.81 446 ASN B O 1
ATOM 7684 N N . ARG B 1 447 ? -25.391 32.688 -5.348 1 94.06 447 ARG B N 1
ATOM 7685 C CA . ARG B 1 447 ? -25.188 32.594 -3.904 1 94.06 447 ARG B CA 1
ATOM 7686 C C . ARG B 1 447 ? -23.953 31.766 -3.566 1 94.06 447 ARG B C 1
ATOM 7688 O O . ARG B 1 447 ? -23.203 32.094 -2.654 1 94.06 447 ARG B O 1
ATOM 7695 N N . THR B 1 448 ? -23.781 30.719 -4.254 1 95.56 448 THR B N 1
ATOM 7696 C CA . THR B 1 448 ? -22.812 29.719 -3.83 1 95.56 448 THR B CA 1
ATOM 7697 C C . THR B 1 448 ? -22 29.203 -5.016 1 95.56 448 THR B C 1
ATOM 7699 O O . THR B 1 448 ? -22.531 29.078 -6.125 1 95.56 448 THR B O 1
ATOM 7702 N N . GLN B 1 449 ? -20.734 29 -4.789 1 96.5 449 GLN B N 1
ATOM 7703 C CA . GLN B 1 449 ? -19.875 28.266 -5.715 1 96.5 449 GLN B CA 1
ATOM 7704 C C . GLN B 1 449 ? -19.406 26.953 -5.102 1 96.5 449 GLN B C 1
ATOM 7706 O O . GLN B 1 449 ? -19.031 26.906 -3.93 1 96.5 449 GLN B O 1
ATOM 7711 N N . LEU B 1 450 ? -19.5 25.891 -5.906 1 98.06 450 LEU B N 1
ATOM 7712 C CA . LEU B 1 450 ? -19 24.562 -5.555 1 98.06 450 LEU B CA 1
ATOM 7713 C C . LEU B 1 450 ? -17.906 24.125 -6.516 1 98.06 450 LEU B C 1
ATOM 7715 O O . LEU B 1 450 ? -18.062 24.234 -7.734 1 98.06 450 LEU B O 1
ATOM 7719 N N . ALA B 1 451 ? -16.766 23.719 -5.945 1 98.31 451 ALA B N 1
ATOM 7720 C CA . ALA B 1 451 ? -15.688 23.109 -6.727 1 98.31 451 ALA B CA 1
ATOM 7721 C C . ALA B 1 451 ? -15.375 21.703 -6.223 1 98.31 451 ALA B C 1
ATOM 7723 O O . ALA B 1 451 ? -15.18 21.5 -5.023 1 98.31 451 ALA B O 1
ATOM 7724 N N . LEU B 1 452 ? -15.461 20.75 -7.109 1 98.38 452 LEU B N 1
ATOM 7725 C CA . LEU B 1 452 ? -15.008 19.375 -6.867 1 98.38 452 LEU B CA 1
ATOM 7726 C C . LEU B 1 452 ? -13.648 19.141 -7.52 1 98.38 452 LEU B C 1
ATOM 7728 O O . LEU B 1 452 ? -13.523 19.188 -8.75 1 98.38 452 LEU B O 1
ATOM 7732 N N . VAL B 1 453 ? -12.625 18.859 -6.66 1 97.5 453 VAL B N 1
ATOM 7733 C CA . VAL B 1 453 ? -11.242 18.875 -7.125 1 97.5 453 VAL B CA 1
ATOM 7734 C C . VAL B 1 453 ? -10.641 17.484 -6.977 1 97.5 453 VAL B C 1
ATOM 7736 O O . VAL B 1 453 ? -10.719 16.875 -5.902 1 97.5 453 VAL B O 1
ATOM 7739 N N . HIS B 1 454 ? -10.109 16.891 -8.055 1 96.44 454 HIS B N 1
ATOM 7740 C CA . HIS B 1 454 ? -9.344 15.656 -8.023 1 96.44 454 HIS B CA 1
ATOM 7741 C C . HIS B 1 454 ? -7.922 15.898 -7.535 1 96.44 454 HIS B C 1
ATOM 7743 O O . HIS B 1 454 ? -7.191 16.703 -8.117 1 96.44 454 HIS B O 1
ATOM 7749 N N . MET B 1 455 ? -7.586 15.086 -6.473 1 92.06 455 MET B N 1
ATOM 7750 C CA . MET B 1 455 ? -6.238 15.25 -5.93 1 92.06 455 MET B CA 1
ATOM 7751 C C . MET B 1 455 ? -5.258 14.297 -6.602 1 92.06 455 MET B C 1
ATOM 7753 O O . MET B 1 455 ? -5.488 13.094 -6.641 1 92.06 455 MET B O 1
ATOM 7757 N N . GLY B 1 456 ? -4.562 14.461 -7.656 1 75.69 456 GLY B N 1
ATOM 7758 C CA . GLY B 1 456 ? -3.66 13.625 -8.438 1 75.69 456 GLY B CA 1
ATOM 7759 C C . GLY B 1 456 ? -2.707 12.812 -7.582 1 75.69 456 GLY B C 1
ATOM 7760 O O . GLY B 1 456 ? -2.496 11.625 -7.832 1 75.69 456 GLY B O 1
ATOM 7761 N N . ASP B 1 457 ? -1.977 13.312 -6.691 1 67.25 457 ASP B N 1
ATOM 7762 C CA . ASP B 1 457 ? -0.848 12.734 -5.969 1 67.25 457 ASP B CA 1
ATOM 7763 C C . ASP B 1 457 ? -1.26 12.297 -4.566 1 67.25 457 ASP B C 1
ATOM 7765 O O . ASP B 1 457 ? -0.592 12.625 -3.586 1 67.25 457 ASP B O 1
ATOM 7769 N N . THR B 1 458 ? -2.32 11.328 -4.672 1 69 458 THR B N 1
ATOM 7770 C CA . THR B 1 458 ? -2.736 10.977 -3.318 1 69 458 THR B CA 1
ATOM 7771 C C . THR B 1 458 ? -2.287 9.555 -2.973 1 69 458 THR B C 1
ATOM 7773 O O . THR B 1 458 ? -2.094 8.727 -3.861 1 69 458 THR B O 1
ATOM 7776 N N . ILE B 1 459 ? -2.041 9.375 -1.648 1 78.75 459 ILE B N 1
ATOM 7777 C CA . ILE B 1 459 ? -1.576 8.102 -1.117 1 78.75 459 ILE B CA 1
ATOM 7778 C C . ILE B 1 459 ? -2.744 7.348 -0.485 1 78.75 459 ILE B C 1
ATOM 7780 O O . ILE B 1 459 ? -2.541 6.395 0.27 1 78.75 459 ILE B O 1
ATOM 7784 N N . HIS B 1 460 ? -3.986 7.758 -0.815 1 90.69 460 HIS B N 1
ATOM 7785 C CA . HIS B 1 460 ? -5.141 7.094 -0.218 1 90.69 460 HIS B CA 1
ATOM 7786 C C . HIS B 1 460 ? -5.965 6.363 -1.273 1 90.69 460 HIS B C 1
ATOM 7788 O O . HIS B 1 460 ? -6.25 5.176 -1.129 1 90.69 460 HIS B O 1
ATOM 7794 N N . ALA B 1 461 ? -6.32 7.027 -2.246 1 93.94 461 ALA B N 1
ATOM 7795 C CA . ALA B 1 461 ? -7.047 6.48 -3.391 1 93.94 461 ALA B CA 1
ATOM 7796 C C . ALA B 1 461 ? -6.742 7.273 -4.66 1 93.94 461 ALA B C 1
ATOM 7798 O O . ALA B 1 461 ? -6.656 8.5 -4.629 1 93.94 461 ALA B O 1
ATOM 7799 N N . GLU B 1 462 ? -6.637 6.605 -5.746 1 91.19 462 GLU B N 1
ATOM 7800 C CA . GLU B 1 462 ? -6.211 7.219 -7 1 91.19 462 GLU B CA 1
ATOM 7801 C C . GLU B 1 462 ? -7.207 8.273 -7.465 1 91.19 462 GLU B C 1
ATOM 7803 O O . GLU B 1 462 ? -6.832 9.234 -8.148 1 91.19 462 GLU B O 1
ATOM 7808 N N . ASP B 1 463 ? -8.445 8.125 -7.094 1 95.25 463 ASP B N 1
ATOM 7809 C CA . ASP B 1 463 ? -9.477 9.016 -7.617 1 95.25 463 ASP B CA 1
ATOM 7810 C C . ASP B 1 463 ? -9.992 9.953 -6.527 1 95.25 463 ASP B C 1
ATOM 7812 O O . ASP B 1 463 ? -11.078 10.531 -6.66 1 95.25 463 ASP B O 1
ATOM 7816 N N . ILE B 1 464 ? -9.289 10.133 -5.484 1 96.5 464 ILE B N 1
ATOM 7817 C CA . ILE B 1 464 ? -9.82 10.875 -4.352 1 96.5 464 ILE B CA 1
ATOM 7818 C C . ILE B 1 464 ? -9.758 12.375 -4.637 1 96.5 464 ILE B C 1
ATOM 7820 O O . ILE B 1 464 ? -8.836 12.844 -5.312 1 96.5 464 ILE B O 1
ATOM 7824 N N . GLY B 1 465 ? -10.797 13.078 -4.156 1 97.12 465 GLY B N 1
ATOM 7825 C CA . GLY B 1 465 ? -10.844 14.523 -4.23 1 97.12 465 GLY B CA 1
ATOM 7826 C C . GLY B 1 465 ? -11.43 15.172 -2.986 1 97.12 465 GLY B C 1
ATOM 7827 O O . GLY B 1 465 ? -11.789 14.477 -2.033 1 97.12 465 GLY B O 1
ATOM 7828 N N . TYR B 1 466 ? -11.367 16.516 -2.98 1 97.81 466 TYR B N 1
ATOM 7829 C CA . TYR B 1 466 ? -12.055 17.312 -1.964 1 97.81 466 TYR B CA 1
ATOM 7830 C C . TYR B 1 466 ? -13.055 18.266 -2.6 1 97.81 466 TYR B C 1
ATOM 7832 O O . TYR B 1 466 ? -13.016 18.5 -3.809 1 97.81 466 TYR B O 1
ATOM 7840 N N . ALA B 1 467 ? -14.047 18.703 -1.841 1 98.62 467 ALA B N 1
ATOM 7841 C CA . ALA B 1 467 ? -14.992 19.734 -2.268 1 98.62 467 ALA B CA 1
ATOM 7842 C C . ALA B 1 467 ? -14.734 21.047 -1.544 1 98.62 467 ALA B C 1
ATOM 7844 O O . ALA B 1 467 ? -14.438 21.062 -0.348 1 98.62 467 ALA B O 1
ATOM 7845 N N . TYR B 1 468 ? -14.742 22.094 -2.268 1 98.5 468 TYR B N 1
ATOM 7846 C CA . TYR B 1 468 ? -14.648 23.438 -1.708 1 98.5 468 TYR B CA 1
ATOM 7847 C C . TYR B 1 468 ? -15.914 24.234 -1.999 1 98.5 468 TYR B C 1
ATOM 7849 O O . TYR B 1 468 ? -16.344 24.344 -3.15 1 98.5 468 TYR B O 1
ATOM 7857 N N . ILE B 1 469 ? -16.562 24.766 -0.979 1 98.44 469 ILE B N 1
ATOM 7858 C CA . ILE B 1 469 ? -17.797 25.531 -1.08 1 98.44 469 ILE B CA 1
ATOM 7859 C C . ILE B 1 469 ? -17.578 26.938 -0.556 1 98.44 469 ILE B C 1
ATOM 7861 O O . ILE B 1 469 ? -17.125 27.125 0.575 1 98.44 469 ILE B O 1
ATOM 7865 N N . ARG B 1 470 ? -17.906 27.922 -1.333 1 97.19 470 ARG B N 1
ATOM 7866 C CA . ARG B 1 470 ? -17.781 29.312 -0.936 1 97.19 470 ARG B CA 1
ATOM 7867 C C . ARG B 1 470 ? -18.875 30.172 -1.555 1 97.19 470 ARG B C 1
ATOM 7869 O O . ARG B 1 470 ? -19.594 29.719 -2.441 1 97.19 470 ARG B O 1
ATOM 7876 N N . PRO B 1 471 ? -19.031 31.406 -1.01 1 96.56 471 PRO B N 1
ATOM 7877 C CA . PRO B 1 471 ? -19.969 32.312 -1.683 1 96.56 471 PRO B CA 1
ATOM 7878 C C . PRO B 1 471 ? -19.594 32.594 -3.135 1 96.56 471 PRO B C 1
ATOM 7880 O O . PRO B 1 471 ? -18.406 32.625 -3.467 1 96.56 471 PRO B O 1
ATOM 7883 N N . ALA B 1 472 ? -20.609 32.719 -3.957 1 94.81 472 ALA B N 1
ATOM 7884 C CA . ALA B 1 472 ? -20.375 33.062 -5.363 1 94.81 472 ALA B CA 1
ATOM 7885 C C . ALA B 1 472 ? -19.578 34.344 -5.512 1 94.81 472 ALA B C 1
ATOM 7887 O O . ALA B 1 472 ? -18.781 34.5 -6.438 1 94.81 472 ALA B O 1
ATOM 7888 N N . PHE B 1 473 ? -19.844 35.25 -4.641 1 94.62 473 PHE B N 1
ATOM 7889 C CA . PHE B 1 473 ? -19.125 36.531 -4.59 1 94.62 473 PHE B CA 1
ATOM 7890 C C . PHE B 1 473 ? -18.469 36.719 -3.232 1 94.62 473 PHE B C 1
ATOM 7892 O O . PHE B 1 473 ? -18.938 37.531 -2.418 1 94.62 473 PHE B O 1
ATOM 7899 N N . PRO B 1 474 ? -17.328 36.125 -3.078 1 95.69 474 PRO B N 1
ATOM 7900 C CA . PRO B 1 474 ? -16.688 36.125 -1.756 1 95.69 474 PRO B CA 1
ATOM 7901 C C . PRO B 1 474 ? -15.969 37.438 -1.46 1 95.69 474 PRO B C 1
ATOM 7903 O O . PRO B 1 474 ? -15.641 38.188 -2.383 1 95.69 474 PRO B O 1
ATOM 7906 N N . THR B 1 475 ? -15.812 37.75 -0.181 1 95.56 475 THR B N 1
ATOM 7907 C CA . THR B 1 475 ? -14.898 38.75 0.341 1 95.56 475 THR B CA 1
ATOM 7908 C C . THR B 1 475 ? -13.742 38.094 1.093 1 95.56 475 THR B C 1
ATOM 7910 O O . THR B 1 475 ? -13.703 36.875 1.229 1 95.56 475 THR B O 1
ATOM 7913 N N . THR B 1 476 ? -12.852 38.875 1.571 1 95.56 476 THR B N 1
ATOM 7914 C CA . THR B 1 476 ? -11.672 38.375 2.271 1 95.56 476 THR B CA 1
ATOM 7915 C C . THR B 1 476 ? -12.07 37.656 3.555 1 95.56 476 THR B C 1
ATOM 7917 O O . THR B 1 476 ? -11.367 36.75 4.008 1 95.56 476 THR B O 1
ATOM 7920 N N . ASN B 1 477 ? -13.273 37.969 4.039 1 93.88 477 ASN B N 1
ATOM 7921 C CA . ASN B 1 477 ? -13.664 37.438 5.344 1 93.88 477 ASN B CA 1
ATOM 7922 C C . ASN B 1 477 ? -14.844 36.469 5.234 1 93.88 477 ASN B C 1
ATOM 7924 O O . ASN B 1 477 ? -15.422 36.094 6.246 1 93.88 477 ASN B O 1
ATOM 7928 N N . SER B 1 478 ? -15.172 36.125 4.031 1 96.19 478 SER B N 1
ATOM 7929 C CA . SER B 1 478 ? -16.281 35.188 3.85 1 96.19 478 SER B CA 1
ATOM 7930 C C . SER B 1 478 ? -15.984 33.844 4.504 1 96.19 478 SER B C 1
ATOM 7932 O O . SER B 1 478 ? -14.828 33.406 4.543 1 96.19 478 SER B O 1
ATOM 7934 N N . SER B 1 479 ? -17.016 33.25 5.031 1 96.94 479 SER B N 1
ATOM 7935 C CA . SER B 1 479 ? -16.906 31.875 5.496 1 96.94 479 SER B CA 1
ATOM 7936 C C . SER B 1 479 ? -16.969 30.891 4.332 1 96.94 479 SER B C 1
ATOM 7938 O O . SER B 1 479 ? -17.75 31.094 3.389 1 96.94 479 SER B O 1
ATOM 7940 N N . THR B 1 480 ? -16.094 29.906 4.359 1 97.81 480 THR B N 1
ATOM 7941 C CA . THR B 1 480 ? -16.062 28.844 3.355 1 97.81 480 THR B CA 1
ATOM 7942 C C . THR B 1 480 ? -15.977 27.469 4.02 1 97.81 480 THR B C 1
ATOM 7944 O O . THR B 1 480 ? -15.836 27.375 5.242 1 97.81 480 THR B O 1
ATOM 7947 N N . ALA B 1 481 ? -16.188 26.375 3.221 1 98.56 481 ALA B N 1
ATOM 7948 C CA . ALA B 1 481 ? -16.125 25.016 3.752 1 98.56 481 ALA B CA 1
ATOM 7949 C C . ALA B 1 481 ? -15.391 24.094 2.787 1 98.56 481 ALA B C 1
ATOM 7951 O O . ALA B 1 481 ? -15.461 24.266 1.569 1 98.56 481 ALA B O 1
ATOM 7952 N N . ILE B 1 482 ? -14.68 23.172 3.402 1 98.38 482 ILE B N 1
ATOM 7953 C CA . ILE B 1 482 ? -14.125 22.016 2.691 1 98.38 482 ILE B CA 1
ATOM 7954 C C . ILE B 1 482 ? -14.828 20.75 3.152 1 98.38 482 ILE B C 1
ATOM 7956 O O . ILE B 1 482 ? -15.109 20.578 4.34 1 98.38 482 ILE B O 1
ATOM 7960 N N . PHE B 1 483 ? -15.172 19.906 2.201 1 98.56 483 PHE B N 1
ATOM 7961 C CA . PHE B 1 483 ? -15.531 18.547 2.533 1 98.56 483 PHE B CA 1
ATOM 7962 C C . PHE B 1 483 ? -14.398 17.578 2.197 1 98.56 483 PHE B C 1
ATOM 7964 O O . PHE B 1 483 ? -13.891 17.578 1.073 1 98.56 483 PHE B O 1
ATOM 7971 N N . ASP B 1 484 ? -13.969 16.828 3.152 1 96.94 484 ASP B N 1
ATOM 7972 C CA . ASP B 1 484 ? -12.945 15.812 2.973 1 96.94 484 ASP B CA 1
ATOM 7973 C C . ASP B 1 484 ? -13.391 14.477 3.578 1 96.94 484 ASP B C 1
ATOM 7975 O O . ASP B 1 484 ? -13.945 14.445 4.676 1 96.94 484 ASP B O 1
ATOM 7979 N N . ALA B 1 485 ? -13.086 13.406 2.867 1 96.38 485 ALA B N 1
ATOM 7980 C CA . ALA B 1 485 ? -13.641 12.117 3.285 1 96.38 485 ALA B CA 1
ATOM 7981 C C . ALA B 1 485 ? -12.641 11.352 4.152 1 96.38 485 ALA B C 1
ATOM 7983 O O . ALA B 1 485 ? -13.023 10.75 5.16 1 96.38 485 ALA B O 1
ATOM 7984 N N . ASP B 1 486 ? -11.352 11.352 3.76 1 94.69 486 ASP B N 1
ATOM 7985 C CA . ASP B 1 486 ? -10.547 10.32 4.395 1 94.69 486 ASP B CA 1
ATOM 7986 C C . ASP B 1 486 ? -9.117 10.812 4.637 1 94.69 486 ASP B C 1
ATOM 7988 O O . ASP B 1 486 ? -8.219 10.016 4.91 1 94.69 486 ASP B O 1
ATOM 7992 N N . HIS B 1 487 ? -8.859 12.062 4.605 1 94.38 487 HIS B N 1
ATOM 7993 C CA . HIS B 1 487 ? -7.5 12.531 4.859 1 94.38 487 HIS B CA 1
ATOM 7994 C C . HIS B 1 487 ? -7.305 12.898 6.328 1 94.38 487 HIS B C 1
ATOM 7996 O O . HIS B 1 487 ? -6.203 13.273 6.738 1 94.38 487 HIS B O 1
ATOM 8002 N N . CYS B 1 488 ? -8.398 12.828 7.047 1 91.69 488 CYS B N 1
ATOM 8003 C CA . CYS B 1 488 ? -8.297 13.141 8.469 1 91.69 488 CYS B CA 1
ATOM 8004 C C . CYS B 1 488 ? -9.484 12.57 9.234 1 91.69 488 CYS B C 1
ATOM 8006 O O . CYS B 1 488 ? -10.5 12.195 8.633 1 91.69 488 CYS B O 1
ATOM 8008 N N . ASN B 1 489 ? -9.328 12.391 10.414 1 91.56 489 ASN B N 1
ATOM 8009 C CA . ASN B 1 489 ? -10.336 12.125 11.445 1 91.56 489 ASN B CA 1
ATOM 8010 C C . ASN B 1 489 ? -9.984 12.812 12.758 1 91.56 489 ASN B C 1
ATOM 8012 O O . ASN B 1 489 ? -9.055 12.398 13.453 1 91.56 489 ASN B O 1
ATOM 8016 N N . LEU B 1 490 ? -10.734 13.836 13.086 1 91.69 490 LEU B N 1
ATOM 8017 C CA . LEU B 1 490 ? -10.336 14.703 14.195 1 91.69 490 LEU B CA 1
ATOM 8018 C C . LEU B 1 490 ? -10.477 13.977 15.523 1 91.69 490 LEU B C 1
ATOM 8020 O O . LEU B 1 490 ? -9.945 14.422 16.547 1 91.69 490 LEU B O 1
ATOM 8024 N N . ASN B 1 491 ? -11.234 12.789 15.523 1 87.56 491 ASN B N 1
ATOM 8025 C CA . ASN B 1 491 ? -11.25 11.969 16.734 1 87.56 491 ASN B CA 1
ATOM 8026 C C . ASN B 1 491 ? -9.875 11.383 17.031 1 87.56 491 ASN B C 1
ATOM 8028 O O . ASN B 1 491 ? -9.547 11.102 18.188 1 87.56 491 ASN B O 1
ATOM 8032 N N . PHE B 1 492 ? -9.109 11.203 16 1 86.38 492 PHE B N 1
ATOM 8033 C CA . PHE B 1 492 ? -7.816 10.539 16.109 1 86.38 492 PHE B CA 1
ATOM 8034 C C . PHE B 1 492 ? -6.723 11.375 15.461 1 86.38 492 PHE B C 1
ATOM 8036 O O . PHE B 1 492 ? -5.75 10.836 14.938 1 86.38 492 PHE B O 1
ATOM 8043 N N . VAL B 1 493 ? -6.852 12.609 15.43 1 85 493 VAL B N 1
ATOM 8044 C CA . VAL B 1 493 ? -6.051 13.484 14.586 1 85 493 VAL B CA 1
ATOM 8045 C C . VAL B 1 493 ? -4.59 13.438 15.031 1 85 493 VAL B C 1
ATOM 8047 O O . VAL B 1 493 ? -3.68 13.539 14.203 1 85 493 VAL B O 1
ATOM 8050 N N . GLU B 1 494 ? -4.297 13.148 16.281 1 88.31 494 GLU B N 1
ATOM 8051 C CA . GLU B 1 494 ? -2.932 13.109 16.797 1 88.31 494 GLU B CA 1
ATOM 8052 C C . GLU B 1 494 ? -2.182 11.891 16.266 1 88.31 494 GLU B C 1
ATOM 8054 O O . GLU B 1 494 ? -0.965 11.938 16.078 1 88.31 494 GLU B O 1
ATOM 8059 N N . THR B 1 495 ? -2.932 10.836 16.062 1 91.31 495 THR B N 1
ATOM 8060 C CA . THR B 1 495 ? -2.275 9.586 15.711 1 91.31 495 THR B CA 1
ATOM 8061 C C . THR B 1 495 ? -2.58 9.211 14.266 1 91.31 495 THR B C 1
ATOM 8063 O O . THR B 1 495 ? -2.098 8.188 13.766 1 91.31 495 THR B O 1
ATOM 8066 N N . PHE B 1 496 ? -3.324 10.031 13.586 1 91.5 496 PHE B N 1
ATOM 8067 C CA . PHE B 1 496 ? -3.682 9.773 12.195 1 91.5 496 PHE B CA 1
ATOM 8068 C C . PHE B 1 496 ? -2.441 9.773 11.312 1 91.5 496 PHE B C 1
ATOM 8070 O O . PHE B 1 496 ? -1.387 10.273 11.711 1 91.5 496 PHE B O 1
ATOM 8077 N N . ASP B 1 497 ? -2.533 9.125 10.195 1 91.44 497 ASP B N 1
ATOM 8078 C CA . ASP B 1 497 ? -1.454 9.18 9.211 1 91.44 497 ASP B CA 1
ATOM 8079 C C . ASP B 1 497 ? -1.239 10.609 8.711 1 91.44 497 ASP B C 1
ATOM 8081 O O . ASP B 1 497 ? -1.985 11.086 7.855 1 91.44 497 ASP B O 1
ATOM 8085 N N . GLN B 1 498 ? -0.182 11.203 9.07 1 92.25 498 GLN B N 1
ATOM 8086 C CA . GLN B 1 498 ? -0.006 12.617 8.773 1 92.25 498 GLN B CA 1
ATOM 8087 C C . GLN B 1 498 ? 0.528 12.82 7.355 1 92.25 498 GLN B C 1
ATOM 8089 O O . GLN B 1 498 ? 0.47 13.93 6.816 1 92.25 498 GLN B O 1
ATOM 8094 N N . GLY B 1 499 ? 1.085 11.758 6.758 1 91.62 499 GLY B N 1
ATOM 8095 C CA . GLY B 1 499 ? 1.371 11.867 5.336 1 91.62 499 GLY B CA 1
ATOM 8096 C C . GLY B 1 499 ? 0.134 12.125 4.496 1 91.62 499 GLY B C 1
ATOM 8097 O O . GLY B 1 499 ? 0.148 12.977 3.602 1 91.62 499 GLY B O 1
ATOM 8098 N N . THR B 1 500 ? -0.867 11.445 4.812 1 92.38 500 THR B N 1
ATOM 8099 C CA . THR B 1 500 ? -2.139 11.602 4.117 1 92.38 500 THR B CA 1
ATOM 8100 C C . THR B 1 500 ? -2.732 12.984 4.387 1 92.38 500 THR B C 1
ATOM 8102 O O . THR B 1 500 ? -3.223 13.641 3.467 1 92.38 500 THR B O 1
ATOM 8105 N N . THR B 1 501 ? -2.686 13.414 5.594 1 94.56 501 THR B N 1
ATOM 8106 C CA . THR B 1 501 ? -3.219 14.727 5.949 1 94.56 501 THR B CA 1
ATOM 8107 C C . THR B 1 501 ? -2.441 15.836 5.246 1 94.56 501 THR B C 1
ATOM 8109 O O . THR B 1 501 ? -3.033 16.797 4.746 1 94.56 501 THR B O 1
ATOM 8112 N N . GLU B 1 502 ? -1.197 15.703 5.207 1 94.56 502 GLU B N 1
ATOM 8113 C CA . GLU B 1 502 ? -0.381 16.75 4.59 1 94.56 502 GLU B CA 1
ATOM 8114 C C . GLU B 1 502 ? -0.568 16.766 3.074 1 94.56 502 GLU B C 1
ATOM 8116 O O . GLU B 1 502 ? -0.438 17.812 2.443 1 94.56 502 GLU B O 1
ATOM 8121 N N . ALA B 1 503 ? -0.862 15.609 2.486 1 93.44 503 ALA B N 1
ATOM 8122 C CA . ALA B 1 503 ? -1.213 15.617 1.069 1 93.44 503 ALA B CA 1
ATOM 8123 C C . ALA B 1 503 ? -2.428 16.5 0.808 1 93.44 503 ALA B C 1
ATOM 8125 O O . ALA B 1 503 ? -2.453 17.266 -0.166 1 93.44 503 ALA B O 1
ATOM 8126 N N . LEU B 1 504 ? -3.393 16.406 1.663 1 95.56 504 LEU B N 1
ATOM 8127 C CA . LEU B 1 504 ? -4.559 17.266 1.553 1 95.56 504 LEU B CA 1
ATOM 8128 C C . LEU B 1 504 ? -4.164 18.734 1.712 1 95.56 504 LEU B C 1
ATOM 8130 O O . LEU B 1 504 ? -4.5 19.578 0.869 1 95.56 504 LEU B O 1
ATOM 8134 N N . LEU B 1 505 ? -3.404 19.047 2.756 1 96.44 505 LEU B N 1
ATOM 8135 C CA . LEU B 1 505 ? -3.025 20.422 3.043 1 96.44 505 LEU B CA 1
ATOM 8136 C C . LEU B 1 505 ? -2.227 21.031 1.889 1 96.44 505 LEU B C 1
ATOM 8138 O O . LEU B 1 505 ? -2.424 22.188 1.525 1 96.44 505 LEU B O 1
ATOM 8142 N N . SER B 1 506 ? -1.357 20.234 1.39 1 95.44 506 SER B N 1
ATOM 8143 C CA . SER B 1 506 ? -0.566 20.703 0.255 1 95.44 506 SER B CA 1
ATOM 8144 C C . SER B 1 506 ? -1.453 21.031 -0.94 1 95.44 506 SER B C 1
ATOM 8146 O O . SER B 1 506 ? -1.256 22.047 -1.604 1 95.44 506 SER B O 1
ATOM 8148 N N . SER B 1 507 ? -2.4 20.188 -1.25 1 95.44 507 SER B N 1
ATOM 8149 C CA . SER B 1 507 ? -3.322 20.422 -2.357 1 95.44 507 SER B CA 1
ATOM 8150 C C . SER B 1 507 ? -4.172 21.656 -2.115 1 95.44 507 SER B C 1
ATOM 8152 O O . SER B 1 507 ? -4.34 22.484 -3.014 1 95.44 507 SER B O 1
ATOM 8154 N N . LEU B 1 508 ? -4.688 21.781 -0.934 1 97.31 508 LEU B N 1
ATOM 8155 C CA . LEU B 1 508 ? -5.508 22.938 -0.583 1 97.31 508 LEU B CA 1
ATOM 8156 C C . LEU B 1 508 ? -4.707 24.234 -0.711 1 97.31 508 LEU B C 1
ATOM 8158 O O . LEU B 1 508 ? -5.199 25.219 -1.252 1 97.31 508 LEU B O 1
ATOM 8162 N N . ALA B 1 509 ? -3.537 24.203 -0.197 1 97.69 509 ALA B N 1
ATOM 8163 C CA . ALA B 1 509 ? -2.674 25.375 -0.271 1 97.69 509 ALA B CA 1
ATOM 8164 C C . ALA B 1 509 ? -2.379 25.75 -1.721 1 97.69 509 ALA B C 1
ATOM 8166 O O . ALA B 1 509 ? -2.467 26.922 -2.098 1 97.69 509 ALA B O 1
ATOM 8167 N N . ALA B 1 510 ? -2.059 24.781 -2.506 1 95.81 510 ALA B N 1
ATOM 8168 C CA . ALA B 1 510 ? -1.743 25.031 -3.91 1 95.81 510 ALA B CA 1
ATOM 8169 C C . ALA B 1 510 ? -2.941 25.609 -4.652 1 95.81 510 ALA B C 1
ATOM 8171 O O . ALA B 1 510 ? -2.781 26.438 -5.559 1 95.81 510 ALA B O 1
ATOM 8172 N N . ASP B 1 511 ? -4.105 25.203 -4.238 1 97.12 511 ASP B N 1
ATOM 8173 C CA . ASP B 1 511 ? -5.32 25.641 -4.918 1 97.12 511 ASP B CA 1
ATOM 8174 C C . ASP B 1 511 ? -5.809 26.969 -4.371 1 97.12 511 ASP B C 1
ATOM 8176 O O . ASP B 1 511 ? -6.746 27.562 -4.906 1 97.12 511 ASP B O 1
ATOM 8180 N N . GLY B 1 512 ? -5.258 27.453 -3.312 1 98.06 512 GLY B N 1
ATOM 8181 C CA . GLY B 1 512 ? -5.617 28.75 -2.742 1 98.06 512 GLY B CA 1
ATOM 8182 C C . GLY B 1 512 ? -6.848 28.688 -1.854 1 98.06 512 GLY B C 1
ATOM 8183 O O . GLY B 1 512 ? -7.594 29.656 -1.752 1 98.06 512 GLY B O 1
ATOM 8184 N N . VAL B 1 513 ? -7.066 27.562 -1.26 1 98.25 513 VAL B N 1
ATOM 8185 C CA . VAL B 1 513 ? -8.211 27.422 -0.362 1 98.25 513 VAL B CA 1
ATOM 8186 C C . VAL B 1 513 ? -7.992 28.266 0.89 1 98.25 513 VAL B C 1
ATOM 8188 O O . VAL B 1 513 ? -6.891 28.297 1.445 1 98.25 513 VAL B O 1
ATOM 8191 N N . ALA B 1 514 ? -9.094 28.875 1.347 1 98.25 514 ALA B N 1
ATOM 8192 C CA . ALA B 1 514 ? -9.023 29.828 2.457 1 98.25 514 ALA B CA 1
ATOM 8193 C C . ALA B 1 514 ? -8.547 29.141 3.732 1 98.25 514 ALA B C 1
ATOM 8195 O O . ALA B 1 514 ? -8.969 28.031 4.047 1 98.25 514 ALA B O 1
ATOM 8196 N N . ALA B 1 515 ? -7.691 29.828 4.52 1 97.25 515 ALA B N 1
ATOM 8197 C CA . ALA B 1 515 ? -7.082 29.266 5.727 1 97.25 515 ALA B CA 1
ATOM 8198 C C . ALA B 1 515 ? -8.117 29.094 6.832 1 97.25 515 ALA B C 1
ATOM 8200 O O . ALA B 1 515 ? -7.945 28.266 7.73 1 97.25 515 ALA B O 1
ATOM 8201 N N . ASN B 1 516 ? -9.133 29.844 6.758 1 94.62 516 ASN B N 1
ATOM 8202 C CA . ASN B 1 516 ? -10.141 29.797 7.812 1 94.62 516 ASN B CA 1
ATOM 8203 C C . ASN B 1 516 ? -11.305 28.875 7.445 1 94.62 516 ASN B C 1
ATOM 8205 O O . ASN B 1 516 ? -12.359 28.922 8.07 1 94.62 516 ASN B O 1
ATOM 8209 N N . ALA B 1 517 ? -11.188 28.047 6.473 1 98.06 517 ALA B N 1
ATOM 8210 C CA . ALA B 1 517 ? -12.273 27.203 5.984 1 98.06 517 ALA B CA 1
ATOM 8211 C C . ALA B 1 517 ? -12.734 26.219 7.055 1 98.06 517 ALA B C 1
ATOM 8213 O O . ALA B 1 517 ? -11.914 25.656 7.781 1 98.06 517 ALA B O 1
ATOM 8214 N N . MET B 1 518 ? -14.055 26.078 7.16 1 98.25 518 MET B N 1
ATOM 8215 C CA . MET B 1 518 ? -14.625 24.969 7.938 1 98.25 518 MET B CA 1
ATOM 8216 C C . MET B 1 518 ? -14.297 23.625 7.301 1 98.25 518 MET B C 1
ATOM 8218 O O . MET B 1 518 ? -14.258 23.516 6.074 1 98.25 518 MET B O 1
ATOM 8222 N N . LEU B 1 519 ? -13.992 22.656 8.148 1 98.12 519 LEU B N 1
ATOM 8223 C CA . LEU B 1 519 ? -13.742 21.297 7.688 1 98.12 519 LEU B CA 1
ATOM 8224 C C . LEU B 1 519 ? -14.93 20.391 7.992 1 98.12 519 LEU B C 1
ATOM 8226 O O . LEU B 1 519 ? -15.211 20.109 9.156 1 98.12 519 LEU B O 1
ATOM 8230 N N . ILE B 1 520 ? -15.641 19.984 6.957 1 97.94 520 ILE B N 1
ATOM 8231 C CA . ILE B 1 520 ? -16.656 18.953 7.066 1 97.94 520 ILE B CA 1
ATOM 8232 C C . ILE B 1 520 ? -16.078 17.594 6.688 1 97.94 520 ILE B C 1
ATOM 8234 O O . ILE B 1 520 ? -15.984 17.266 5.508 1 97.94 520 ILE B O 1
ATOM 8238 N N . ALA B 1 521 ? -15.695 16.859 7.668 1 95.75 521 ALA B N 1
ATOM 8239 C CA . ALA B 1 521 ? -15.117 15.539 7.445 1 95.75 521 ALA B CA 1
ATOM 8240 C C . ALA B 1 521 ? -16.203 14.477 7.375 1 95.75 521 ALA B C 1
ATOM 8242 O O . ALA B 1 521 ? -17.172 14.516 8.133 1 95.75 521 ALA B O 1
ATOM 8243 N N . ALA B 1 522 ? -16 13.484 6.422 1 96.88 522 ALA B N 1
ATOM 8244 C CA . ALA B 1 522 ? -16.969 12.391 6.34 1 96.88 522 ALA B CA 1
ATOM 8245 C C . ALA B 1 522 ? -16.938 11.539 7.605 1 96.88 522 ALA B C 1
ATOM 8247 O O . ALA B 1 522 ? -17.969 10.992 8.023 1 96.88 522 ALA B O 1
ATOM 8248 N N . HIS B 1 523 ? -15.75 11.422 8.125 1 94.44 523 HIS B N 1
ATOM 8249 C CA . HIS B 1 523 ? -15.57 10.672 9.359 1 94.44 523 HIS B CA 1
ATOM 8250 C C . HIS B 1 523 ? -15.086 11.57 10.492 1 94.44 523 HIS B C 1
ATOM 8252 O O . HIS B 1 523 ? -14.273 12.477 10.266 1 94.44 523 HIS B O 1
ATOM 8258 N N . GLY B 1 524 ? -15.562 11.344 11.695 1 91.06 524 GLY B N 1
ATOM 8259 C CA . GLY B 1 524 ? -15.156 12.148 12.836 1 91.06 524 GLY B CA 1
ATOM 8260 C C . GLY B 1 524 ? -15.875 13.484 12.914 1 91.06 524 GLY B C 1
ATOM 8261 O O . GLY B 1 524 ? -16.766 13.766 12.109 1 91.06 524 GLY B O 1
ATOM 8262 N N . PRO B 1 525 ? -15.531 14.281 13.883 1 92.69 525 PRO B N 1
ATOM 8263 C CA . PRO B 1 525 ? -16.219 15.555 14.07 1 92.69 525 PRO B CA 1
ATOM 8264 C C . PRO B 1 525 ? -15.82 16.609 13.031 1 92.69 525 PRO B C 1
ATOM 8266 O O . PRO B 1 525 ? -14.773 16.469 12.391 1 92.69 525 PRO B O 1
ATOM 8269 N N . VAL B 1 526 ? -16.672 17.578 12.914 1 95.12 526 VAL B N 1
ATOM 8270 C CA . VAL B 1 526 ? -16.359 18.75 12.102 1 95.12 526 VAL B CA 1
ATOM 8271 C C . VAL B 1 526 ? -15.328 19.609 12.82 1 95.12 526 VAL B C 1
ATOM 8273 O O . VAL B 1 526 ? -15.18 19.531 14.039 1 95.12 526 VAL B O 1
ATOM 8276 N N . GLY B 1 527 ? -14.602 20.375 12.055 1 96.56 527 GLY B N 1
ATOM 8277 C CA . GLY B 1 527 ? -13.602 21.297 12.586 1 96.56 527 GLY B CA 1
ATOM 8278 C C . GLY B 1 527 ? -13.195 22.375 11.602 1 96.56 527 GLY B C 1
ATOM 8279 O O . GLY B 1 527 ? -14.039 22.938 10.906 1 96.56 527 GLY B O 1
ATOM 8280 N N . THR B 1 528 ? -12 22.719 11.68 1 97.31 528 THR B N 1
ATOM 8281 C CA . THR B 1 528 ? -11.445 23.734 10.805 1 97.31 528 THR B CA 1
ATOM 8282 C C . THR B 1 528 ? -10.141 23.266 10.172 1 97.31 528 THR B C 1
ATOM 8284 O O . THR B 1 528 ? -9.547 22.281 10.617 1 97.31 528 THR B O 1
ATOM 8287 N N . LEU B 1 529 ? -9.812 23.938 9.086 1 97.38 529 LEU B N 1
ATOM 8288 C CA . LEU B 1 529 ? -8.523 23.672 8.453 1 97.38 529 LEU B CA 1
ATOM 8289 C C . LEU B 1 529 ? -7.383 23.859 9.453 1 97.38 529 LEU B C 1
ATOM 8291 O O . LEU B 1 529 ? -6.379 23.141 9.391 1 97.38 529 LEU B O 1
ATOM 8295 N N . GLN B 1 530 ? -7.516 24.703 10.398 1 96.06 530 GLN B N 1
ATOM 8296 C CA . GLN B 1 530 ? -6.48 25 11.391 1 96.06 530 GLN B CA 1
ATOM 8297 C C . GLN B 1 530 ? -6.234 23.812 12.297 1 96.06 530 GLN B C 1
ATOM 8299 O O . GLN B 1 530 ? -5.113 23.609 12.773 1 96.06 530 GLN B O 1
ATOM 8304 N N . ASN B 1 531 ? -7.297 23 12.578 1 96.81 531 ASN B N 1
ATOM 8305 C CA . ASN B 1 531 ? -7.074 21.766 13.328 1 96.81 531 ASN B CA 1
ATOM 8306 C C . ASN B 1 531 ? -6.012 20.891 12.672 1 96.81 531 ASN B C 1
ATOM 8308 O O . ASN B 1 531 ? -5.172 20.312 13.359 1 96.81 531 ASN B O 1
ATOM 8312 N N . LEU B 1 532 ? -6.027 20.859 11.336 1 96.75 532 LEU B N 1
ATOM 8313 C CA . LEU B 1 532 ? -5.098 20.016 10.594 1 96.75 532 LEU B CA 1
ATOM 8314 C C . LEU B 1 532 ? -3.707 20.641 10.555 1 96.75 532 LEU B C 1
ATOM 8316 O O . LEU B 1 532 ? -2.703 19.953 10.75 1 96.75 532 LEU B O 1
ATOM 8320 N N . THR B 1 533 ? -3.66 21.969 10.305 1 96.81 533 THR B N 1
ATOM 8321 C CA . THR B 1 533 ? -2.359 22.609 10.242 1 96.81 533 THR B CA 1
ATOM 8322 C C . THR B 1 533 ? -1.669 22.578 11.602 1 96.81 533 THR B C 1
ATOM 8324 O O . THR B 1 533 ? -0.451 22.406 11.68 1 96.81 533 THR B O 1
ATOM 8327 N N . ASN B 1 534 ? -2.447 22.703 12.633 1 94.75 534 ASN B N 1
ATOM 8328 C CA . ASN B 1 534 ? -1.881 22.688 13.977 1 94.75 534 ASN B CA 1
ATOM 8329 C C . ASN B 1 534 ? -1.271 21.328 14.32 1 94.75 534 ASN B C 1
ATOM 8331 O O . ASN B 1 534 ? -0.148 21.266 14.82 1 94.75 534 ASN B O 1
ATOM 8335 N N . VAL B 1 535 ? -1.994 20.297 14.023 1 94.81 535 VAL B N 1
ATOM 8336 C CA . VAL B 1 535 ? -1.54 18.969 14.453 1 94.81 535 VAL B CA 1
ATOM 8337 C C . VAL B 1 535 ? -0.358 18.531 13.594 1 94.81 535 VAL B C 1
ATOM 8339 O O . VAL B 1 535 ? 0.546 17.844 14.078 1 94.81 535 VAL B O 1
ATOM 8342 N N . THR B 1 536 ? -0.247 18.922 12.312 1 95.56 536 THR B N 1
ATOM 8343 C CA . THR B 1 536 ? 0.818 18.5 11.414 1 95.56 536 THR B CA 1
ATOM 8344 C C . THR B 1 536 ? 1.987 19.484 11.461 1 95.56 536 THR B C 1
ATOM 8346 O O . THR B 1 536 ? 3.078 19.172 10.969 1 95.56 536 THR B O 1
ATOM 8349 N N . SER B 1 537 ? 1.739 20.688 11.938 1 96.5 537 SER B N 1
ATOM 8350 C CA . SER B 1 537 ? 2.699 21.781 11.883 1 96.5 537 SER B CA 1
ATOM 8351 C C . SER B 1 537 ? 3.094 22.109 10.438 1 96.5 537 SER B C 1
ATOM 8353 O O . SER B 1 537 ? 4.234 22.484 10.172 1 96.5 537 SER B O 1
ATOM 8355 N N . PHE B 1 538 ? 2.18 21.859 9.5 1 96.94 538 PHE B N 1
ATOM 8356 C CA . PHE B 1 538 ? 2.342 22.219 8.102 1 96.94 538 PHE B CA 1
ATOM 8357 C C . PHE B 1 538 ? 2.172 23.719 7.906 1 96.94 538 PHE B C 1
ATOM 8359 O O . PHE B 1 538 ? 1.112 24.281 8.211 1 96.94 538 PHE B O 1
ATOM 8366 N N . PRO B 1 539 ? 3.24 24.406 7.441 1 97.31 539 PRO B N 1
ATOM 8367 C CA . PRO B 1 539 ? 3.066 25.844 7.18 1 97.31 539 PRO B CA 1
ATOM 8368 C C . PRO B 1 539 ? 2.094 26.109 6.039 1 97.31 539 PRO B C 1
ATOM 8370 O O . PRO B 1 539 ? 2.404 25.844 4.875 1 97.31 539 PRO B O 1
ATOM 8373 N N . TYR B 1 540 ? 0.971 26.625 6.363 1 97.69 540 TYR B N 1
ATOM 8374 C CA . TYR B 1 540 ? -0.091 26.938 5.41 1 97.69 540 TYR B CA 1
ATOM 8375 C C . TYR B 1 540 ? -0.169 28.438 5.152 1 97.69 540 TYR B C 1
ATOM 8377 O O . TYR B 1 540 ? -0.045 29.234 6.082 1 97.69 540 TYR B O 1
ATOM 8385 N N . PRO B 1 541 ? -0.34 28.859 3.908 1 97.5 541 PRO B N 1
ATOM 8386 C CA . PRO B 1 541 ? -0.43 30.297 3.621 1 97.5 541 PRO B CA 1
ATOM 8387 C C . PRO B 1 541 ? -1.688 30.938 4.203 1 97.5 541 PRO B C 1
ATOM 8389 O O . PRO B 1 541 ? -2.686 30.25 4.434 1 97.5 541 PRO B O 1
ATOM 8392 N N . ASN B 1 542 ? -1.6 32.25 4.414 1 96.06 542 ASN B N 1
ATOM 8393 C CA . ASN B 1 542 ? -2.768 33 4.871 1 96.06 542 ASN B CA 1
ATOM 8394 C C . ASN B 1 542 ? -3.73 33.281 3.721 1 96.06 542 ASN B C 1
ATOM 8396 O O . ASN B 1 542 ? -4.117 34.438 3.508 1 96.06 542 ASN B O 1
ATOM 8400 N N . HIS B 1 543 ? -4.164 32.25 3.07 1 97.81 543 HIS B N 1
ATOM 8401 C CA . HIS B 1 543 ? -5.094 32.375 1.955 1 97.81 543 HIS B CA 1
ATOM 8402 C C . HIS B 1 543 ? -6.453 32.875 2.426 1 97.81 543 HIS B C 1
ATOM 8404 O O . HIS B 1 543 ? -6.945 32.469 3.479 1 97.81 543 HIS B O 1
ATOM 8410 N N . SER B 1 544 ? -7.008 33.875 1.674 1 97.5 544 SER B N 1
ATOM 8411 C CA . SER B 1 544 ? -8.406 34.281 1.817 1 97.5 544 SER B CA 1
ATOM 8412 C C . SER B 1 544 ? -9.281 33.594 0.778 1 97.5 544 SER B C 1
ATOM 8414 O O . SER B 1 544 ? -8.773 32.969 -0.149 1 97.5 544 SER B O 1
ATOM 8416 N N . PRO B 1 545 ? -10.641 33.688 0.924 1 96.81 545 PRO B N 1
ATOM 8417 C CA . PRO B 1 545 ? -11.539 33.094 -0.068 1 96.81 545 PRO B CA 1
ATOM 8418 C C . PRO B 1 545 ? -11.297 33.594 -1.479 1 96.81 545 PRO B C 1
ATOM 8420 O O . PRO B 1 545 ? -11.695 32.969 -2.459 1 96.81 545 PRO B O 1
ATOM 8423 N N . LEU B 1 546 ? -10.586 34.719 -1.65 1 96.88 546 LEU B N 1
ATOM 8424 C CA . LEU B 1 546 ? -10.344 35.344 -2.949 1 96.88 546 LEU B CA 1
ATOM 8425 C C . LEU B 1 546 ? -9.188 34.656 -3.672 1 96.88 546 LEU B C 1
ATOM 8427 O O . LEU B 1 546 ? -9 34.844 -4.875 1 96.88 546 LEU B O 1
ATOM 8431 N N . ASP B 1 547 ? -8.438 33.844 -2.943 1 97.38 547 ASP B N 1
ATOM 8432 C CA . ASP B 1 547 ? -7.195 33.281 -3.479 1 97.38 547 ASP B CA 1
ATOM 8433 C C . ASP B 1 547 ? -7.441 31.969 -4.199 1 97.38 547 ASP B C 1
ATOM 8435 O O . ASP B 1 547 ? -6.543 31.438 -4.855 1 97.38 547 ASP B O 1
ATOM 8439 N N . PHE B 1 548 ? -8.656 31.438 -4.156 1 97.12 548 PHE B N 1
ATOM 8440 C CA . PHE B 1 548 ? -8.953 30.156 -4.785 1 97.12 548 PHE B CA 1
ATOM 8441 C C . PHE B 1 548 ? -8.797 30.25 -6.301 1 97.12 548 PHE B C 1
ATOM 8443 O O . PHE B 1 548 ? -9.344 31.172 -6.93 1 97.12 548 PHE B O 1
ATOM 8450 N N . GLN B 1 549 ? -8.125 29.266 -6.871 1 94.88 549 GLN B N 1
ATOM 8451 C CA . GLN B 1 549 ? -7.645 29.453 -8.234 1 94.88 549 GLN B CA 1
ATOM 8452 C C . GLN B 1 549 ? -8.688 29.016 -9.258 1 94.88 549 GLN B C 1
ATOM 8454 O O . GLN B 1 549 ? -8.594 29.359 -10.438 1 94.88 549 GLN B O 1
ATOM 8459 N N . TYR B 1 550 ? -9.625 28.141 -8.922 1 90.5 550 TYR B N 1
ATOM 8460 C CA . TYR B 1 550 ? -10.578 27.625 -9.906 1 90.5 550 TYR B CA 1
ATOM 8461 C C . TYR B 1 550 ? -11.883 28.406 -9.867 1 90.5 550 TYR B C 1
ATOM 8463 O O . TYR B 1 550 ? -12.961 27.812 -9.781 1 90.5 550 TYR B O 1
ATOM 8471 N N . SER B 1 551 ? -11.844 29.734 -9.945 1 72.44 551 SER B N 1
ATOM 8472 C CA . SER B 1 551 ? -13.031 30.578 -9.938 1 72.44 551 SER B CA 1
ATOM 8473 C C . SER B 1 551 ? -13.805 30.453 -11.242 1 72.44 551 SER B C 1
ATOM 8475 O O . SER B 1 551 ? -13.219 30.234 -12.305 1 72.44 551 SER B O 1
ATOM 8477 N N . SER B 1 552 ? -15.195 30.062 -11.078 1 59.09 552 SER B N 1
ATOM 8478 C CA . SER B 1 552 ? -16.078 29.969 -12.242 1 59.09 552 SER B CA 1
ATOM 8479 C C . SER B 1 552 ? -16.047 31.266 -13.055 1 59.09 552 SER B C 1
ATOM 8481 O O . SER B 1 552 ? -15.789 32.344 -12.516 1 59.09 552 SER B O 1
#